Protein AF-A0A7S4ABH4-F1 (afdb_monomer)

Mean predicted aligned error: 9.98 Å

Foldseek 3Di:
DLQVVCCVQVVGCPCSVLSVVQVVCLLLLVFGPLVSVLVSCVVRVPCCVVCVVVVSLVSVLRRLVRHQFFDDDFFFDAAQFFLLQPPVQVLQCPVPAFQVSLQVQLPPPQPAARDQVNLVSCLQCLQLADLQSLVVSPVSHDPVNHDVVSVVSSVLLNVLNVVLVVLLVDFFDPVCPCVLVVLLVVLVVQLVVQVVVLDDPPPDDDDDDDDDDDDDPVVVVVVVVVCVVDVPPPPDDPDDPPPPQFLLSCQQPDPPPPPPDDDDPDPDPPPDDDDDDDDPCPRPHDFRWRGSHALLSLLSQLLSLLQDPPLVDPSSLVSNVSSLSSQSSTALLRVLSNLQSQLPVPFQGPLLSSLLSLVSQCVRDPVSDDPSNDGNSQSSVCSSVPPDHQDDVQLCFPVHVNVVDDNSVSSSVSSVVSSVVNSSVSSVSCRHFFADPDGQPDDFDAWPVVVCVVVVPDDDPPVCPLVVVLVVLVVQLLVLVVVLQVLLLVCVVVCVVPVVVSCPDPSLVVSLVSVLSSLVSLLVSCVSTLRCCLDPVNLVVLQLLLQLLLLLLLLVCLVVVPLVSLLLLLLLLCCLPPNAPDDPVVVVVPDPDDDPPVVVVVVVVVPDPVCVPVVVLSSCSVCVVVDRSLSSLLSSLSRWFDDPVVSVVSNSGSSNSSSRADDFFAWLEEEEEFEAQLAQFQPGCFLVVLQVVCCVRHVYHYFTFRAYHQAALLVSLVSSLVSLVVCVVSVGAYEYEAAACSLLSPLVNQQSLCRHRPVSVVSSLPRYLAYEYEQYCLQAWLCLSSVVVSVVVSVSSVSSVLSVCPVPDDPVVSCVVVVVVSSVCSHPVNSRNVNSSCSRDNSVSQSSQSSGAHDLSHAYAFAAEAEDPLLDFSVLSSQQSSRCVNVVHSQHQSIHHRQSRDSAHPRYDTSRRVSRVSSHSNHHRYTHAHSCLSDDPSCPVVHDPSCVSSVNNSHSSNSSPVSRVRSSPSSPSIDGPPPPPPDPDPVVPPPDD

Sequence (993 aa):
MARLFSLLLCEDLSEVPECLRIIRRVTAGDGLDVVAVKELLRKYAGIYDDWTPEIDRGVRMLEVMFNPTPVEPFYVEDHVTPLAQLKEYSSMFRNIPSAADLYDQIHDRPDLPLDIRFSNLVGRISPYLSFSQIEHLLKVRDKKDWQPSDLKRLRYVYSIKRKVMDIAESYGGLSFLPQSFLLSVFLGEATRSSLKYVQPVKKESPHLLKISNRPSTLVSLRQRRARLHDPSLNEISEEKEAFYATPAARVASSSNFLLINDPIESPKSIFHKGGNLNFSDEDSEYELGDCLLGPADVAILLQAGLTSVMKGSSVVQLNQRMLLDLVASQPNSFAVAVLAEIGTPGGQGSPRQLASALMALLELDQSSFRHQNQLDMKKLLESWLPGMRVPSREDYMAGGRWARQSYYEALFSLAKNILEDAECCMALNSHLQRYRHAVESDPIPLPQEELQSRQKDSNGGDKDELQSKLRETIQVAVHKINNADMKGKKILPELFSRAEAVKRGSFYTEVVNAYHEAFEACARVRDLDPQSFTSKWFRIFYQRNYNALMIKSVYDNLIDSVDDVRYWMHRLRCGASYGAPRRNDDDLIREGKEPPNVFEKFLSDITGENVKSLFDSNCIFLNPTKRSEQELVDAILDALIFDKYEREKLRNDPLVRLLIPNPDGNYDFTVVTAMGVITDGKAGTELQNALQRLEKKRGVKFIRADTATARSFEYNAERIIEAIEATKVYNVPFGLIGYSQGCANSLMAESILYSGTPAQQEYIKRSLACRQLLFSAANASLHGAATDKKASRLIVMLEEFAKYQQGYFSRALQTTILDTITSVLDSSKFHKSMGGAQGFLHDGCRAFWREAQHLPNVPTCTLRGILEEHTTPESLEMLSHMLTKQSGSALHDSQVHASDAVGYPVYHHNRNGRILEQCEIGAGAIQRTHHWSPLKEEVEFIRTSRDHDLASFDCAKDRHIFPWVDVNARFGFIKYTNNSGSVPSEDDYEEGI

Radius of gyration: 33.76 Å; Cα contacts (8 Å, |Δi|>4): 1431; chains: 1; bounding box: 116×66×97 Å

Nearest PDB structures (foldseek):
  7bft-assembly1_A  TM=5.601E-01  e=3.671E+00  Thermogutta terrifontis
  7onb-assembly1_C  TM=1.114E-01  e=8.970E-01  Homo sapiens
  7vls-assembly1_A  TM=1.028E-01  e=4.378E+00  Rattus norvegicus
  7vlu-assembly1_A  TM=1.014E-01  e=5.222E+00  Rattus norvegicus

pLDDT: mean 84.24, std 17.72, range [30.22, 98.69]

Structure (mmCIF, N/CA/C/O backbone):
data_AF-A0A7S4ABH4-F1
#
_entry.id   AF-A0A7S4ABH4-F1
#
loop_
_atom_site.group_PDB
_atom_site.id
_atom_site.type_symbol
_atom_site.label_atom_id
_atom_site.label_alt_id
_atom_site.label_comp_id
_atom_site.label_asym_id
_atom_site.label_entity_id
_atom_site.label_seq_id
_atom_site.pdbx_PDB_ins_code
_atom_site.Cartn_x
_atom_site.Cartn_y
_atom_site.Cartn_z
_atom_site.occupancy
_atom_site.B_iso_or_equiv
_atom_site.auth_seq_id
_atom_site.auth_comp_id
_atom_site.auth_asym_id
_atom_site.auth_atom_id
_atom_site.pdbx_PDB_model_num
ATOM 1 N N . MET A 1 1 ? -20.057 -5.092 -28.979 1.00 79.38 1 MET A N 1
ATOM 2 C CA . MET A 1 1 ? -18.767 -5.553 -29.548 1.00 79.38 1 MET A CA 1
ATOM 3 C C . MET A 1 1 ? -18.920 -6.572 -30.674 1.00 79.38 1 MET A C 1
ATOM 5 O O . MET A 1 1 ? -18.451 -6.267 -31.755 1.00 79.38 1 MET A O 1
ATOM 9 N N . ALA A 1 2 ? -19.590 -7.720 -30.498 1.00 87.00 2 ALA A N 1
ATOM 10 C CA . ALA A 1 2 ? -19.704 -8.740 -31.562 1.00 87.00 2 ALA A CA 1
ATOM 11 C C . ALA A 1 2 ? -20.242 -8.198 -32.903 1.00 87.00 2 ALA A C 1
ATOM 13 O O . ALA A 1 2 ? -19.642 -8.437 -33.942 1.00 87.00 2 ALA A O 1
ATOM 14 N N . ARG A 1 3 ? -21.310 -7.382 -32.869 1.00 87.81 3 ARG A N 1
ATOM 15 C CA . ARG A 1 3 ? -21.824 -6.662 -34.053 1.00 87.81 3 ARG A CA 1
ATOM 16 C C . ARG A 1 3 ? -20.769 -5.776 -34.718 1.00 87.81 3 ARG A C 1
ATOM 18 O O . ARG A 1 3 ? -20.663 -5.786 -35.931 1.00 87.81 3 ARG A O 1
ATOM 25 N N . LEU A 1 4 ? -19.978 -5.048 -33.927 1.00 86.25 4 LEU A N 1
ATOM 26 C CA . LEU A 1 4 ? -18.907 -4.191 -34.440 1.00 86.25 4 LEU A CA 1
ATOM 27 C C . LEU A 1 4 ? -17.795 -5.020 -35.094 1.00 86.25 4 LEU A C 1
ATOM 29 O O . LEU A 1 4 ? -17.368 -4.677 -36.184 1.00 86.25 4 LEU A O 1
ATOM 33 N N . PHE A 1 5 ? -17.359 -6.114 -34.466 1.00 87.12 5 PHE A N 1
ATOM 34 C CA . PHE A 1 5 ? -16.366 -7.014 -35.060 1.00 87.12 5 PHE A CA 1
ATOM 35 C C . PHE A 1 5 ? -16.872 -7.651 -36.356 1.00 87.12 5 PHE A C 1
ATOM 37 O O . PHE A 1 5 ? -16.141 -7.648 -37.338 1.00 87.12 5 PHE A O 1
ATOM 44 N N . SER A 1 6 ? -18.124 -8.117 -36.381 1.00 88.94 6 SER A N 1
ATOM 45 C CA . SER A 1 6 ? -18.756 -8.636 -37.599 1.00 88.94 6 SER A CA 1
ATOM 46 C C . SER A 1 6 ? -18.791 -7.571 -38.696 1.00 88.94 6 SER A C 1
ATOM 48 O O . SER A 1 6 ? -18.342 -7.840 -39.800 1.00 88.94 6 SER A O 1
ATOM 50 N N . LEU A 1 7 ? -19.216 -6.339 -38.389 1.00 88.94 7 LEU A N 1
ATOM 51 C CA . LEU A 1 7 ? -19.241 -5.244 -39.366 1.00 88.94 7 LEU A CA 1
ATOM 52 C C . LEU A 1 7 ? -17.840 -4.857 -39.857 1.00 88.94 7 LEU A C 1
ATOM 54 O O . LEU A 1 7 ? -17.669 -4.575 -41.034 1.00 88.94 7 LEU A O 1
ATOM 58 N N . LEU A 1 8 ? -16.840 -4.832 -38.974 1.00 86.81 8 LEU A N 1
ATOM 59 C CA . LEU A 1 8 ? -15.464 -4.482 -39.339 1.00 86.81 8 LEU A CA 1
ATOM 60 C C . LEU A 1 8 ? -14.788 -5.558 -40.193 1.00 86.81 8 LEU A C 1
ATOM 62 O O . LEU A 1 8 ? -13.965 -5.222 -41.036 1.00 86.81 8 LEU A O 1
ATOM 66 N N . LEU A 1 9 ? -15.089 -6.833 -39.941 1.00 87.38 9 LEU A N 1
ATOM 67 C CA . LEU A 1 9 ? -14.432 -7.956 -40.611 1.00 87.38 9 LEU A CA 1
ATOM 68 C C . LEU A 1 9 ? -15.192 -8.421 -41.852 1.00 87.38 9 LEU A C 1
ATOM 70 O O . LEU A 1 9 ? -14.562 -8.774 -42.839 1.00 87.38 9 LEU A O 1
ATOM 74 N N . CYS A 1 10 ? -16.523 -8.421 -41.799 1.00 87.94 10 CYS A N 1
ATOM 75 C CA . CYS A 1 10 ? -17.399 -9.028 -42.805 1.00 87.94 10 CYS A CA 1
ATOM 76 C C . CYS A 1 10 ? -18.229 -7.995 -43.579 1.00 87.94 10 CYS A C 1
ATOM 78 O O . CYS A 1 10 ? -18.979 -8.381 -44.468 1.00 87.94 10 CYS A O 1
ATOM 80 N N . GLU A 1 11 ? -18.159 -6.709 -43.209 1.00 89.31 11 GLU A N 1
ATOM 81 C CA . GLU A 1 11 ? -19.011 -5.622 -43.729 1.00 89.31 11 GLU A CA 1
ATOM 82 C C . GLU A 1 11 ? -20.524 -5.825 -43.480 1.00 89.31 11 GLU A C 1
ATOM 84 O O . GLU A 1 11 ? -21.352 -5.028 -43.921 1.00 89.31 11 GLU A O 1
ATOM 89 N N . ASP A 1 12 ? -20.903 -6.855 -42.712 1.00 92.44 12 ASP A N 1
ATOM 90 C CA . ASP A 1 12 ? -22.284 -7.202 -42.377 1.00 92.44 12 ASP A CA 1
ATOM 91 C C . ASP A 1 12 ? -22.423 -7.830 -40.969 1.00 92.44 12 ASP A C 1
ATOM 93 O O . ASP A 1 12 ? -21.490 -7.854 -40.162 1.00 92.44 12 ASP A O 1
ATOM 97 N N . LEU A 1 13 ? -23.629 -8.306 -40.634 1.00 92.06 13 LEU A N 1
ATOM 98 C CA . LEU A 1 13 ? -23.950 -8.938 -39.346 1.00 92.06 13 LEU A CA 1
ATOM 99 C C . LEU A 1 13 ? -24.011 -10.478 -39.408 1.00 92.06 13 LEU A C 1
ATOM 101 O O . LEU A 1 13 ? -24.530 -11.097 -38.476 1.00 92.06 13 LEU A O 1
ATOM 105 N N . SER A 1 14 ? -23.527 -11.104 -40.486 1.00 92.62 14 SER A N 1
ATOM 106 C CA . SER A 1 14 ? -23.655 -12.552 -40.709 1.00 92.62 14 SER A CA 1
ATOM 107 C C . SER A 1 14 ? -22.859 -13.388 -39.702 1.00 92.62 14 SER A C 1
ATOM 109 O O . SER A 1 14 ? -23.329 -14.442 -39.277 1.00 92.62 14 SER A O 1
ATOM 111 N N . GLU A 1 15 ? -21.716 -12.878 -39.240 1.00 93.62 15 GLU A N 1
ATOM 112 C CA . GLU A 1 15 ? -20.802 -13.572 -38.323 1.00 93.62 15 GLU A CA 1
ATOM 113 C C . GLU A 1 15 ? -20.932 -13.128 -36.862 1.00 93.62 15 GLU A C 1
ATOM 115 O O . GLU A 1 15 ? -20.117 -13.480 -36.005 1.00 93.62 15 GLU A O 1
ATOM 120 N N . VAL A 1 16 ? -21.988 -12.382 -36.521 1.00 91.56 16 VAL A N 1
ATOM 121 C CA . VAL A 1 16 ? -22.271 -12.011 -35.126 1.00 91.56 16 VAL A CA 1
ATOM 122 C C . VAL A 1 16 ? -22.294 -13.223 -34.185 1.00 91.56 16 VAL A C 1
ATOM 124 O O . VAL A 1 16 ? -21.714 -13.094 -33.103 1.00 91.56 16 VAL A O 1
ATOM 127 N N . PRO A 1 17 ? -22.902 -14.380 -34.530 1.00 92.62 17 PRO A N 1
ATOM 128 C CA . PRO A 1 17 ? -22.893 -15.553 -33.655 1.00 92.62 17 PRO A CA 1
ATOM 129 C C . PRO A 1 17 ? -21.480 -16.058 -33.342 1.00 92.62 17 PRO A C 1
ATOM 131 O O . PRO A 1 17 ? -21.179 -16.359 -32.185 1.00 92.62 17 PRO A O 1
ATOM 134 N N . GLU A 1 18 ? -20.600 -16.090 -34.343 1.00 92.69 18 GLU A N 1
ATOM 135 C CA . GLU A 1 18 ? -19.236 -16.595 -34.196 1.00 92.69 18 GLU A CA 1
ATOM 136 C C . GLU A 1 18 ? -18.346 -15.599 -33.442 1.00 92.69 18 GLU A C 1
ATOM 138 O O . GLU A 1 18 ? -17.690 -15.960 -32.461 1.00 92.69 18 GLU A O 1
ATOM 143 N N . CYS A 1 19 ? -18.413 -14.306 -33.785 1.00 92.31 19 CYS A N 1
ATOM 144 C CA . CYS A 1 19 ? -17.751 -13.250 -33.017 1.00 92.31 19 CYS A CA 1
ATOM 145 C C . CYS A 1 19 ? -18.210 -13.236 -31.550 1.00 92.31 19 CYS A C 1
ATOM 147 O O . CYS A 1 19 ? -17.396 -13.048 -30.645 1.00 92.31 19 CYS A O 1
ATOM 149 N N . LEU A 1 20 ? -19.507 -13.440 -31.293 1.00 92.44 20 LEU A N 1
ATOM 150 C CA . LEU A 1 20 ? -20.053 -13.507 -29.938 1.00 92.44 20 LEU A CA 1
ATOM 151 C C . LEU A 1 20 ? -19.518 -14.723 -29.177 1.00 92.44 20 LEU A C 1
ATOM 153 O O . LEU A 1 20 ? -19.184 -14.590 -28.001 1.00 92.44 20 LEU A O 1
ATOM 157 N N . ARG A 1 21 ? -19.393 -15.883 -29.833 1.00 94.19 21 ARG A N 1
ATOM 158 C CA . ARG A 1 21 ? -18.795 -17.092 -29.250 1.00 94.19 21 ARG A CA 1
ATOM 159 C C . ARG A 1 21 ? -17.348 -16.848 -28.816 1.00 94.19 21 ARG A C 1
ATOM 161 O O . ARG A 1 21 ? -16.993 -17.185 -27.687 1.00 94.19 21 ARG A O 1
ATOM 168 N N . ILE A 1 22 ? -16.542 -16.214 -29.672 1.00 94.12 22 ILE A N 1
ATOM 169 C CA . ILE A 1 22 ? -15.145 -15.860 -29.374 1.00 94.12 22 ILE A CA 1
ATOM 170 C C . ILE A 1 22 ? -15.076 -14.879 -28.196 1.00 94.12 22 ILE A C 1
ATOM 172 O O . ILE A 1 22 ? -14.340 -15.120 -27.241 1.00 94.12 22 ILE A O 1
ATOM 176 N N . ILE A 1 23 ? -15.869 -13.802 -28.232 1.00 92.00 23 ILE A N 1
ATOM 177 C CA . ILE A 1 23 ? -15.893 -12.791 -27.166 1.00 92.00 23 ILE A CA 1
ATOM 178 C C . ILE A 1 23 ? -16.298 -13.422 -25.835 1.00 92.00 23 ILE A C 1
ATOM 180 O O . ILE A 1 23 ? -15.599 -13.207 -24.854 1.00 92.00 23 ILE A O 1
ATOM 184 N N . ARG A 1 24 ? -17.361 -14.239 -25.804 1.00 91.88 24 ARG A N 1
ATOM 185 C CA . ARG A 1 24 ? -17.829 -14.927 -24.588 1.00 91.88 24 ARG A CA 1
ATOM 186 C C . ARG A 1 24 ? -16.751 -15.798 -23.961 1.00 91.88 24 ARG A C 1
ATOM 188 O O . ARG A 1 24 ? -16.617 -15.807 -22.745 1.00 91.88 24 ARG A O 1
ATOM 195 N N . ARG A 1 25 ? -15.975 -16.512 -24.777 1.00 94.75 25 ARG A N 1
ATOM 196 C CA . ARG A 1 25 ? -14.860 -17.329 -24.287 1.00 94.75 25 ARG A CA 1
ATOM 197 C C . ARG A 1 25 ? -13.787 -16.466 -23.612 1.00 94.75 25 ARG A C 1
ATOM 199 O O . ARG A 1 25 ? -13.306 -16.817 -22.537 1.00 94.75 25 ARG A O 1
ATOM 206 N N . VAL A 1 26 ? -13.472 -15.307 -24.194 1.00 93.38 26 VAL A N 1
ATOM 207 C CA . VAL A 1 26 ? -12.542 -14.335 -23.599 1.00 93.38 26 VAL A CA 1
ATOM 208 C C . VAL A 1 26 ? -13.103 -13.756 -22.296 1.00 93.38 26 VAL A C 1
ATOM 210 O O . VAL A 1 26 ? -12.404 -13.779 -21.285 1.00 93.38 26 VAL A O 1
ATOM 213 N N . THR A 1 27 ? -14.359 -13.294 -22.269 1.00 91.88 27 THR A N 1
ATOM 214 C CA . THR A 1 27 ? -14.984 -12.775 -21.039 1.00 91.88 27 THR A CA 1
ATOM 215 C C . THR A 1 27 ? -15.137 -13.838 -19.958 1.00 91.88 27 THR A C 1
ATOM 217 O O . THR A 1 27 ? -15.030 -13.496 -18.788 1.00 91.88 27 THR A O 1
ATOM 220 N N . ALA A 1 28 ? -15.312 -15.114 -20.311 1.00 92.31 28 ALA A N 1
ATOM 221 C CA . ALA A 1 28 ? -15.324 -16.245 -19.378 1.00 92.31 28 ALA A CA 1
ATOM 222 C C . ALA A 1 28 ? -13.926 -16.621 -18.840 1.00 92.31 28 ALA A C 1
ATOM 224 O O . ALA A 1 28 ? -13.787 -17.567 -18.060 1.00 92.31 28 ALA A O 1
ATOM 225 N N . GLY A 1 29 ? -12.871 -15.915 -19.264 1.00 91.69 29 GLY A N 1
ATOM 226 C CA . GLY A 1 29 ? -11.491 -16.212 -18.886 1.00 91.69 29 GLY A CA 1
ATOM 227 C C . GLY A 1 29 ? -10.947 -17.509 -19.497 1.00 91.69 29 GLY A C 1
ATOM 228 O O . GLY A 1 29 ? -9.884 -17.963 -19.087 1.00 91.69 29 GLY A O 1
ATOM 229 N N . ASP A 1 30 ? -11.634 -18.102 -20.479 1.00 93.81 30 ASP A N 1
ATOM 230 C CA . ASP A 1 30 ? -11.212 -19.321 -21.191 1.00 93.81 30 ASP A CA 1
ATOM 231 C C . ASP A 1 30 ? -10.251 -19.023 -22.358 1.00 93.81 30 ASP A C 1
ATOM 233 O O . ASP A 1 30 ? -9.816 -19.933 -23.076 1.00 93.81 30 ASP A O 1
ATOM 237 N N . GLY A 1 31 ? -9.920 -17.744 -22.543 1.00 93.00 31 GLY A N 1
ATOM 238 C CA . GLY A 1 31 ? -8.950 -17.281 -23.518 1.00 93.00 31 GLY A CA 1
ATOM 239 C C . GLY A 1 31 ? -9.500 -17.086 -24.930 1.00 93.00 31 GLY A C 1
ATOM 240 O O . GLY A 1 31 ? -10.697 -17.213 -25.191 1.00 93.00 31 GLY A O 1
ATOM 241 N N . LEU A 1 32 ? -8.602 -16.747 -25.853 1.00 94.69 32 LEU A N 1
ATOM 242 C CA . LEU A 1 32 ? -8.930 -16.523 -27.257 1.00 94.69 32 LEU A CA 1
ATOM 243 C C . LEU A 1 32 ? -9.027 -17.857 -28.006 1.00 94.69 32 LEU A C 1
ATOM 245 O O . LEU A 1 32 ? -8.105 -18.671 -27.971 1.00 94.69 32 LEU A O 1
ATOM 249 N N . ASP A 1 33 ? -10.118 -18.070 -28.743 1.00 95.12 33 ASP A N 1
ATOM 250 C CA . ASP A 1 33 ? -10.232 -19.207 -29.659 1.00 95.12 33 ASP A CA 1
ATOM 251 C C . ASP A 1 33 ? -9.423 -18.948 -30.939 1.00 95.12 33 ASP A C 1
ATOM 253 O O . ASP A 1 33 ? -9.934 -18.434 -31.932 1.00 95.12 33 ASP A O 1
ATOM 257 N N . VAL A 1 34 ? -8.129 -19.269 -30.895 1.00 95.06 34 VAL A N 1
ATOM 258 C CA . VAL A 1 34 ? -7.184 -19.007 -31.992 1.00 95.06 34 VAL A CA 1
ATOM 259 C C . VAL A 1 34 ? -7.632 -19.634 -33.310 1.00 95.06 34 VAL A C 1
ATOM 261 O O . VAL A 1 34 ? -7.457 -19.019 -34.358 1.00 95.06 34 VAL A O 1
ATOM 264 N N . VAL A 1 35 ? -8.202 -20.842 -33.276 1.00 95.81 35 VAL A N 1
ATOM 265 C CA . VAL A 1 35 ? -8.640 -21.545 -34.491 1.00 95.81 35 VAL A CA 1
ATOM 266 C C . VAL A 1 35 ? -9.794 -20.788 -35.134 1.00 95.81 35 VAL A C 1
ATOM 268 O O . VAL A 1 35 ? -9.713 -20.434 -36.306 1.00 95.81 35 VAL A O 1
ATOM 271 N N . ALA A 1 36 ? -10.804 -20.442 -34.341 1.00 94.81 36 ALA A N 1
ATOM 272 C CA . ALA A 1 36 ? -11.971 -19.706 -34.810 1.00 94.81 36 ALA A CA 1
ATOM 273 C C . ALA A 1 36 ? -11.628 -18.319 -35.360 1.00 94.81 36 ALA A C 1
ATOM 275 O O . ALA A 1 36 ? -12.108 -17.922 -36.419 1.00 94.81 36 ALA A O 1
ATOM 276 N N . VAL A 1 37 ? -10.748 -17.588 -34.667 1.00 94.62 37 VAL A N 1
ATOM 277 C CA . VAL A 1 37 ? -10.271 -16.279 -35.131 1.00 94.62 37 VAL A CA 1
ATOM 278 C C . VAL A 1 37 ? -9.564 -16.415 -36.477 1.00 94.62 37 VAL A C 1
ATOM 280 O O . VAL A 1 37 ? -9.815 -15.620 -37.377 1.00 94.62 37 VAL A O 1
ATOM 283 N N . LYS A 1 38 ? -8.707 -17.428 -36.646 1.00 94.44 38 LYS A N 1
ATOM 284 C CA . LYS A 1 38 ? -8.014 -17.671 -37.917 1.00 94.44 38 LYS A CA 1
ATOM 285 C C . LYS A 1 38 ? -8.963 -18.071 -39.036 1.00 94.44 38 LYS A C 1
ATOM 287 O O . LYS A 1 38 ? -8.799 -17.581 -40.144 1.00 94.44 38 LYS A O 1
ATOM 292 N N . GLU A 1 39 ? -9.945 -18.926 -38.770 1.00 94.62 39 GLU A N 1
ATOM 293 C CA . GLU A 1 39 ? -10.957 -19.309 -39.761 1.00 94.62 39 GLU A CA 1
ATOM 294 C C . GLU A 1 39 ? -11.769 -18.096 -40.226 1.00 94.62 39 GLU A C 1
ATOM 296 O O . GLU A 1 39 ? -11.963 -17.910 -41.428 1.00 94.62 39 GLU A O 1
ATOM 301 N N . LEU A 1 40 ? -12.164 -17.226 -39.293 1.00 93.44 40 LEU A N 1
ATOM 302 C CA . LEU A 1 40 ? -12.899 -16.002 -39.595 1.00 93.44 40 LEU A CA 1
ATOM 303 C C . LEU A 1 40 ? -12.041 -15.002 -40.388 1.00 93.44 40 LEU A C 1
ATOM 305 O O . LEU A 1 40 ? -12.491 -14.466 -41.399 1.00 93.44 40 LEU A O 1
ATOM 309 N N . LEU A 1 41 ? -10.778 -14.807 -39.994 1.00 93.12 41 LEU A N 1
ATOM 310 C CA . LEU A 1 41 ? -9.833 -13.976 -40.744 1.00 93.12 41 LEU A CA 1
ATOM 311 C C . LEU A 1 41 ? -9.550 -14.553 -42.133 1.00 93.12 41 LEU A C 1
ATOM 313 O O . LEU A 1 41 ? -9.549 -13.805 -43.098 1.00 93.12 41 LEU A O 1
ATOM 317 N N . ARG A 1 42 ? -9.378 -15.867 -42.273 1.00 92.94 42 ARG A N 1
ATOM 318 C CA . ARG A 1 42 ? -9.159 -16.512 -43.573 1.00 92.94 42 ARG A CA 1
ATOM 319 C C . ARG A 1 42 ? -10.353 -16.369 -44.507 1.00 92.94 42 ARG A C 1
ATOM 321 O O . ARG A 1 42 ? -10.176 -16.215 -45.710 1.00 92.94 42 ARG A O 1
ATOM 328 N N . LYS A 1 43 ? -11.565 -16.438 -43.959 1.00 93.38 43 LYS A N 1
ATOM 329 C CA . LYS A 1 43 ? -12.802 -16.338 -44.734 1.00 93.38 43 LYS A CA 1
ATOM 330 C C . LYS A 1 43 ? -13.051 -14.922 -45.260 1.00 93.38 43 LYS A C 1
ATOM 332 O O . LYS A 1 43 ? -13.550 -14.793 -46.374 1.00 93.38 43 LYS A O 1
ATOM 337 N N . TYR A 1 44 ? -12.716 -13.890 -44.484 1.00 91.00 44 TYR A N 1
ATOM 338 C CA . TYR A 1 44 ? -13.128 -12.512 -44.786 1.00 91.00 44 TYR A CA 1
ATOM 339 C C . TYR A 1 44 ? -11.984 -11.528 -45.048 1.00 91.00 44 TYR A C 1
ATOM 341 O O . TYR A 1 44 ? -12.169 -10.558 -45.780 1.00 91.00 44 TYR A O 1
ATOM 349 N N . ALA A 1 45 ? -10.780 -11.770 -44.530 1.00 87.69 45 ALA A N 1
ATOM 350 C CA . ALA A 1 45 ? -9.616 -10.974 -44.889 1.00 87.69 45 ALA A CA 1
ATOM 351 C C . ALA A 1 45 ? -9.004 -11.546 -46.173 1.00 87.69 45 ALA A C 1
ATOM 353 O O . ALA A 1 45 ? -8.240 -12.506 -46.134 1.00 87.69 45 ALA A O 1
ATOM 354 N N . GLY A 1 46 ? -9.296 -10.924 -47.321 1.00 87.12 46 GLY A N 1
ATOM 355 C CA . GLY A 1 46 ? -8.761 -11.349 -48.626 1.00 87.12 46 GLY A CA 1
ATOM 356 C C . GLY A 1 46 ? -7.227 -11.371 -48.712 1.00 87.12 46 GLY A C 1
ATOM 357 O O . GLY A 1 46 ? -6.674 -12.014 -49.593 1.00 87.12 46 GLY A O 1
ATOM 358 N N . ILE A 1 47 ? -6.544 -10.714 -47.770 1.00 87.62 47 ILE A N 1
ATOM 359 C CA . ILE A 1 47 ? -5.082 -10.712 -47.621 1.00 87.62 47 ILE A CA 1
ATOM 360 C C . ILE A 1 47 ? -4.549 -11.862 -46.750 1.00 87.62 47 ILE A C 1
ATOM 362 O O . ILE A 1 47 ? -3.340 -11.949 -46.551 1.00 87.62 47 ILE A O 1
ATOM 366 N N . TYR A 1 48 ? -5.414 -12.703 -46.167 1.00 89.38 48 TYR A N 1
ATOM 367 C CA . TYR A 1 48 ? -4.994 -13.683 -45.164 1.00 89.38 48 TYR A CA 1
ATOM 368 C C . TYR A 1 48 ? -4.008 -14.697 -45.726 1.00 89.38 48 TYR A C 1
ATOM 370 O O . TYR A 1 48 ? -2.967 -14.922 -45.117 1.00 89.38 48 TYR A O 1
ATOM 378 N N . ASP A 1 49 ? -4.307 -15.288 -46.883 1.00 89.75 49 ASP A N 1
ATOM 379 C CA . ASP A 1 49 ? -3.431 -16.296 -47.488 1.00 89.75 49 ASP A CA 1
ATOM 380 C C . ASP A 1 49 ? -2.071 -15.681 -47.905 1.00 89.75 49 ASP A C 1
ATOM 382 O O . ASP A 1 49 ? -1.037 -16.337 -47.780 1.00 89.75 49 ASP A O 1
ATOM 386 N N . ASP A 1 50 ? -2.045 -14.395 -48.283 1.00 89.31 50 ASP A N 1
ATOM 387 C CA . ASP A 1 50 ? -0.820 -13.657 -48.640 1.00 89.31 50 ASP A CA 1
ATOM 388 C C . ASP A 1 50 ? 0.034 -13.269 -47.414 1.00 89.31 50 ASP A C 1
ATOM 390 O O . ASP A 1 50 ? 1.260 -13.199 -47.506 1.00 89.31 50 ASP A O 1
ATOM 394 N N . TRP A 1 51 ? -0.602 -13.030 -46.261 1.00 88.44 51 TRP A N 1
ATOM 395 C CA . TRP A 1 51 ? 0.021 -12.558 -45.011 1.00 88.44 51 TRP A CA 1
ATOM 396 C C . TRP A 1 51 ? -0.155 -13.546 -43.849 1.00 88.44 51 TRP A C 1
ATOM 398 O O . TRP A 1 51 ? -0.167 -13.159 -42.675 1.00 88.44 51 TRP A O 1
ATOM 408 N N . THR A 1 52 ? -0.325 -14.837 -44.154 1.00 92.00 52 THR A N 1
ATOM 409 C CA . THR A 1 52 ? -0.654 -15.860 -43.148 1.00 92.00 52 THR A CA 1
ATOM 410 C C . THR A 1 52 ? 0.351 -15.876 -41.989 1.00 92.00 52 THR A C 1
ATOM 412 O O . THR A 1 52 ? -0.094 -15.859 -40.840 1.00 92.00 52 THR A O 1
ATOM 415 N N . PRO A 1 53 ? 1.685 -15.863 -42.212 1.00 89.00 53 PRO A N 1
ATOM 416 C CA . PRO A 1 53 ? 2.654 -15.880 -41.115 1.00 89.00 53 PRO A CA 1
ATOM 417 C C . PRO A 1 53 ? 2.552 -14.665 -40.181 1.00 89.00 53 PRO A C 1
ATOM 419 O O . PRO A 1 53 ? 2.727 -14.797 -38.967 1.00 89.00 53 PRO A O 1
ATOM 422 N N . GLU A 1 54 ? 2.294 -13.478 -40.725 1.00 88.00 54 GLU A N 1
ATOM 423 C CA . GLU A 1 54 ? 2.170 -12.227 -39.981 1.00 88.00 54 GLU A CA 1
ATOM 424 C C . GLU A 1 54 ? 0.883 -12.190 -39.167 1.00 88.00 54 GLU A C 1
ATOM 426 O O . GLU A 1 54 ? 0.922 -11.913 -37.965 1.00 88.00 54 GLU A O 1
ATOM 431 N N . ILE A 1 55 ? -0.241 -12.527 -39.800 1.00 88.50 55 ILE A N 1
ATOM 432 C CA . ILE A 1 55 ? -1.546 -12.556 -39.143 1.00 88.50 55 ILE A CA 1
ATOM 433 C C . ILE A 1 55 ? -1.551 -13.616 -38.042 1.00 88.50 55 ILE A C 1
ATOM 435 O O . ILE A 1 55 ? -1.973 -13.332 -36.923 1.00 88.50 55 ILE A O 1
ATOM 439 N N . ASP A 1 56 ? -0.995 -14.801 -38.296 1.00 93.12 56 ASP A N 1
ATOM 440 C CA . ASP A 1 56 ? -0.903 -15.865 -37.298 1.00 93.12 56 ASP A CA 1
ATOM 441 C C . ASP A 1 56 ? -0.100 -15.456 -36.061 1.00 93.12 56 ASP A C 1
ATOM 443 O O . ASP A 1 56 ? -0.453 -15.839 -34.943 1.00 93.12 56 ASP A O 1
ATOM 447 N N . ARG A 1 57 ? 0.967 -14.669 -36.231 1.00 90.56 57 ARG A N 1
ATOM 448 C CA . ARG A 1 57 ? 1.717 -14.111 -35.098 1.00 90.56 57 ARG A CA 1
ATOM 449 C C . ARG A 1 57 ? 0.913 -13.056 -34.352 1.00 90.56 57 ARG A C 1
ATOM 451 O O . ARG A 1 57 ? 0.911 -13.090 -33.125 1.00 90.56 57 ARG A O 1
ATOM 458 N N . GLY A 1 58 ? 0.202 -12.182 -35.064 1.00 89.50 58 GLY A N 1
ATOM 459 C CA . GLY A 1 58 ? -0.720 -11.220 -34.456 1.00 89.50 58 GLY A CA 1
ATOM 460 C C . GLY A 1 58 ? -1.787 -11.912 -33.603 1.00 89.50 58 GLY A C 1
ATOM 461 O O . GLY A 1 58 ? -1.981 -11.553 -32.444 1.00 89.50 58 GLY A O 1
ATOM 462 N N . VAL A 1 59 ? -2.402 -12.982 -34.117 1.00 93.44 59 VAL A N 1
ATOM 463 C CA . VAL A 1 59 ? -3.383 -13.784 -33.367 1.00 93.44 59 VAL A CA 1
ATOM 464 C C . VAL A 1 59 ? -2.748 -14.444 -32.139 1.00 93.44 59 VAL A C 1
ATOM 466 O O . VAL A 1 59 ? -3.352 -14.424 -31.070 1.00 93.44 59 VAL A O 1
ATOM 469 N N . ARG A 1 60 ? -1.518 -14.970 -32.237 1.00 93.81 60 ARG A N 1
ATOM 470 C CA . ARG A 1 60 ? -0.795 -15.496 -31.062 1.00 93.81 60 ARG A CA 1
ATOM 471 C C . ARG A 1 60 ? -0.501 -14.413 -30.018 1.00 93.81 60 ARG A C 1
ATOM 473 O O . ARG A 1 60 ? -0.531 -14.697 -28.825 1.00 93.81 60 ARG A O 1
ATOM 480 N N . MET A 1 61 ? -0.203 -13.178 -30.425 1.00 91.88 61 MET A N 1
ATOM 481 C CA . MET A 1 61 ? -0.021 -12.072 -29.473 1.00 91.88 61 MET A CA 1
ATOM 482 C C . MET A 1 61 ? -1.330 -11.780 -28.730 1.00 91.88 61 MET A C 1
ATOM 484 O O . MET A 1 61 ? -1.326 -11.667 -27.504 1.00 91.88 61 MET A O 1
ATOM 488 N N . LEU A 1 62 ? -2.460 -11.743 -29.445 1.00 91.38 62 LEU A N 1
ATOM 489 C CA . LEU A 1 62 ? -3.785 -11.595 -28.833 1.00 91.38 62 LEU A CA 1
ATOM 490 C C . LEU A 1 62 ? -4.115 -12.766 -27.896 1.00 91.38 62 LEU A C 1
ATOM 492 O O . LEU A 1 62 ? -4.653 -12.551 -26.813 1.00 91.38 62 LEU A O 1
ATOM 496 N N . GLU A 1 63 ? -3.745 -13.993 -28.266 1.00 94.88 63 GLU A N 1
ATOM 497 C CA . GLU A 1 63 ? -3.875 -15.169 -27.403 1.00 94.88 63 GLU A CA 1
ATOM 498 C C . GLU A 1 63 ? -3.140 -14.967 -26.070 1.00 94.88 63 GLU A C 1
ATOM 500 O O . GLU A 1 63 ? -3.724 -15.176 -25.010 1.00 94.88 63 GLU A O 1
ATOM 505 N N . VAL A 1 64 ? -1.890 -14.492 -26.087 1.00 92.94 64 VAL A N 1
ATOM 506 C CA . VAL A 1 64 ? -1.141 -14.194 -24.852 1.00 92.94 64 VAL A CA 1
ATOM 507 C C . VAL A 1 64 ? -1.841 -13.118 -24.015 1.00 92.94 64 VAL A C 1
ATOM 509 O O . VAL A 1 64 ? -1.900 -13.238 -22.788 1.00 92.94 64 VAL A O 1
ATOM 512 N N . MET A 1 65 ? -2.401 -12.084 -24.650 1.00 88.69 65 MET A N 1
ATOM 513 C CA . MET A 1 65 ? -3.116 -11.013 -23.949 1.00 88.69 65 MET A CA 1
ATOM 514 C C . MET A 1 65 ? -4.385 -11.520 -23.257 1.00 88.69 65 MET A C 1
ATOM 516 O O . MET A 1 65 ? -4.599 -11.201 -22.085 1.00 88.69 65 MET A O 1
ATOM 520 N N . PHE A 1 66 ? -5.187 -12.343 -23.932 1.00 91.88 66 PHE A N 1
ATOM 521 C CA . PHE A 1 66 ? -6.509 -12.753 -23.449 1.00 91.88 66 PHE A CA 1
ATOM 522 C C . PHE A 1 66 ? -6.529 -14.081 -22.685 1.00 91.88 66 PHE A C 1
ATOM 524 O O . PHE A 1 66 ? -7.446 -14.310 -21.901 1.00 91.88 66 PHE A O 1
ATOM 531 N N . ASN A 1 67 ? -5.520 -14.942 -22.829 1.00 92.56 67 ASN A N 1
ATOM 532 C CA . ASN A 1 67 ? -5.487 -16.206 -22.096 1.00 92.56 67 ASN A CA 1
ATOM 533 C C . ASN A 1 67 ? -5.127 -15.994 -20.617 1.00 92.56 67 ASN A C 1
ATOM 535 O O . ASN A 1 67 ? -4.267 -15.161 -20.290 1.00 92.56 67 ASN A O 1
ATOM 539 N N . PRO A 1 68 ? -5.713 -16.769 -19.689 1.00 90.50 68 PRO A N 1
ATOM 540 C CA . PRO A 1 68 ? -5.228 -16.815 -18.319 1.00 90.50 68 PRO A CA 1
ATOM 541 C C . PRO A 1 68 ? -3.789 -17.340 -18.338 1.00 90.50 68 PRO A C 1
ATOM 543 O O . PRO A 1 68 ? -3.489 -18.380 -18.919 1.00 90.50 68 PRO A O 1
ATOM 546 N N . THR A 1 69 ? -2.864 -16.579 -17.756 1.00 90.06 69 THR A N 1
ATOM 547 C CA . THR A 1 69 ? -1.459 -16.984 -17.692 1.00 90.06 69 THR A CA 1
ATOM 548 C C . THR A 1 69 ? -1.203 -17.592 -16.323 1.00 90.06 69 THR A C 1
ATOM 550 O O . THR A 1 69 ? -1.336 -16.866 -15.340 1.00 90.06 69 THR A O 1
ATOM 553 N N . PRO A 1 70 ? -0.839 -18.884 -16.235 1.00 83.88 70 PRO A N 1
ATOM 554 C CA . PRO A 1 70 ? -0.523 -19.491 -14.956 1.00 83.88 70 PRO A CA 1
ATOM 555 C C . PRO A 1 70 ? 0.703 -18.797 -14.366 1.00 83.88 70 PRO A C 1
ATOM 557 O O . PRO A 1 70 ? 1.751 -18.648 -15.023 1.00 83.88 70 PRO A O 1
ATOM 560 N N . VAL A 1 71 ? 0.538 -18.360 -13.126 1.00 80.50 71 VAL A N 1
ATOM 561 C CA . VAL A 1 71 ? 1.604 -17.829 -12.286 1.00 80.50 71 VAL A CA 1
ATOM 562 C C . VAL A 1 71 ? 2.112 -18.985 -11.437 1.00 80.50 71 VAL A C 1
ATOM 564 O O . VAL A 1 71 ? 1.338 -19.862 -11.054 1.00 80.50 71 VAL A O 1
ATOM 567 N N . GLU A 1 72 ? 3.420 -19.035 -11.215 1.00 79.88 72 GLU A N 1
ATOM 568 C CA . GLU A 1 72 ? 3.967 -20.009 -10.276 1.00 79.88 72 GLU A CA 1
ATOM 569 C C . GLU A 1 72 ? 3.397 -19.726 -8.882 1.00 79.88 72 GLU A C 1
ATOM 571 O O . GLU A 1 72 ? 3.263 -18.554 -8.517 1.00 79.88 72 GLU A O 1
ATOM 576 N N . PRO A 1 73 ? 3.008 -20.766 -8.125 1.00 77.00 73 PRO A N 1
ATOM 577 C CA . PRO A 1 73 ? 2.537 -20.563 -6.769 1.00 77.00 73 PRO A CA 1
ATOM 578 C C . PRO A 1 73 ? 3.633 -19.865 -5.970 1.00 77.00 73 PRO A C 1
ATOM 580 O O . PRO A 1 73 ? 4.812 -20.208 -6.078 1.00 77.00 73 PRO A O 1
ATOM 583 N N . PHE A 1 74 ? 3.228 -18.883 -5.176 1.00 82.94 74 PHE A N 1
ATOM 584 C CA . PHE A 1 74 ? 4.145 -18.191 -4.290 1.00 82.94 74 PHE A CA 1
ATOM 585 C C . PHE A 1 74 ? 4.703 -19.180 -3.269 1.00 82.94 74 PHE A C 1
ATOM 587 O O . PHE A 1 74 ? 3.974 -20.014 -2.723 1.00 82.94 74 PHE A O 1
ATOM 594 N N . TYR A 1 75 ? 6.008 -19.109 -3.045 1.00 87.00 75 TYR A N 1
ATOM 595 C CA . TYR A 1 75 ? 6.674 -19.943 -2.063 1.00 87.00 75 TYR A CA 1
ATOM 596 C C . TYR A 1 75 ? 6.745 -19.178 -0.743 1.00 87.00 75 TYR A C 1
ATOM 598 O O . TYR A 1 75 ? 6.990 -17.975 -0.721 1.00 87.00 75 TYR A O 1
ATOM 606 N N . VAL A 1 76 ? 6.488 -19.880 0.356 1.00 92.69 76 VAL A N 1
ATOM 607 C CA . VAL A 1 76 ? 6.554 -19.298 1.696 1.00 92.69 76 VAL A CA 1
ATOM 608 C C . VAL A 1 76 ? 8.002 -19.353 2.173 1.00 92.69 76 VAL A C 1
ATOM 610 O O . VAL A 1 76 ? 8.604 -20.426 2.219 1.00 92.69 76 VAL A O 1
ATOM 613 N N . GLU A 1 77 ? 8.562 -18.196 2.509 1.00 93.69 77 GLU A N 1
ATOM 614 C CA . GLU A 1 77 ? 9.867 -18.054 3.145 1.00 93.69 77 GLU A CA 1
ATOM 615 C C . GLU A 1 77 ? 9.696 -17.778 4.639 1.00 93.69 77 GLU A C 1
ATOM 617 O O . GLU A 1 77 ? 9.093 -16.777 5.033 1.00 93.69 77 GLU A O 1
ATOM 622 N N . ASP A 1 78 ? 10.287 -18.632 5.470 1.00 93.31 78 ASP A N 1
ATOM 623 C CA . ASP A 1 78 ? 10.364 -18.429 6.913 1.00 93.31 78 ASP A CA 1
ATOM 624 C C . ASP A 1 78 ? 11.671 -17.737 7.317 1.00 93.31 78 ASP A C 1
ATOM 626 O O . ASP A 1 78 ? 12.724 -17.950 6.715 1.00 93.31 78 ASP A O 1
ATOM 630 N N . HIS A 1 79 ? 11.616 -16.949 8.393 1.00 90.44 79 HIS A N 1
ATOM 631 C CA . HIS A 1 79 ? 12.773 -16.283 9.007 1.00 90.44 79 HIS A CA 1
ATOM 632 C C . HIS A 1 79 ? 13.539 -15.339 8.064 1.00 90.44 79 HIS A C 1
ATOM 634 O O . HIS A 1 79 ? 14.770 -15.240 8.115 1.00 90.44 79 HIS A O 1
ATOM 640 N N . VAL A 1 80 ? 12.805 -14.607 7.222 1.00 93.69 80 VAL A N 1
ATOM 641 C CA . VAL A 1 80 ? 13.380 -13.649 6.271 1.00 93.69 80 VAL A CA 1
ATOM 642 C C . VAL A 1 80 ? 14.080 -12.519 7.028 1.00 93.69 80 VAL A C 1
ATOM 644 O O . VAL A 1 80 ? 13.444 -11.634 7.596 1.00 93.69 80 VAL A O 1
ATOM 647 N N . THR A 1 81 ? 15.410 -12.541 7.030 1.00 94.69 81 THR A N 1
ATOM 648 C CA . THR A 1 81 ? 16.235 -11.576 7.766 1.00 94.69 81 THR A CA 1
ATOM 649 C C . THR A 1 81 ? 16.502 -10.332 6.905 1.00 94.69 81 THR A C 1
ATOM 651 O O . THR A 1 81 ? 16.798 -10.484 5.715 1.00 94.69 81 THR A O 1
ATOM 654 N N . PRO A 1 82 ? 16.429 -9.102 7.459 1.00 94.69 82 PRO A N 1
ATOM 655 C CA . PRO A 1 82 ? 16.823 -7.892 6.736 1.00 94.69 82 PRO A CA 1
ATOM 656 C C . PRO A 1 82 ? 18.257 -7.990 6.208 1.00 94.69 82 PRO A C 1
ATOM 658 O O . PRO A 1 82 ? 19.134 -8.482 6.920 1.00 94.69 82 PRO A O 1
ATOM 661 N N . LEU A 1 83 ? 18.531 -7.470 5.006 1.00 93.81 83 LEU A N 1
ATOM 662 C CA . LEU A 1 83 ? 19.839 -7.657 4.361 1.00 93.81 83 LEU A CA 1
ATOM 663 C C . LEU A 1 83 ? 21.005 -7.173 5.233 1.00 93.81 83 LEU A C 1
ATOM 665 O O . LEU A 1 83 ? 21.988 -7.884 5.410 1.00 93.81 83 LEU A O 1
ATOM 669 N N . ALA A 1 84 ? 20.875 -5.999 5.857 1.00 94.12 84 ALA A N 1
ATOM 670 C CA . ALA A 1 84 ? 21.916 -5.441 6.726 1.00 94.12 84 ALA A CA 1
ATOM 671 C C . ALA A 1 84 ? 22.234 -6.303 7.967 1.00 94.12 84 ALA A C 1
ATOM 673 O O . ALA A 1 84 ? 23.279 -6.118 8.584 1.00 94.12 84 ALA A O 1
ATOM 674 N N . GLN A 1 85 ? 21.344 -7.228 8.348 1.00 94.56 85 GLN A N 1
ATOM 675 C CA . GLN A 1 85 ? 21.525 -8.135 9.487 1.00 94.56 85 GLN A CA 1
ATOM 676 C C . GLN A 1 85 ? 22.094 -9.500 9.077 1.00 94.56 85 GLN A C 1
ATOM 678 O O . GLN A 1 85 ? 22.481 -10.283 9.946 1.00 94.56 85 GLN A O 1
ATOM 683 N N . LEU A 1 86 ? 22.174 -9.802 7.777 1.00 94.81 86 LEU A N 1
ATOM 684 C CA . LEU A 1 86 ? 22.827 -11.020 7.311 1.00 94.81 86 LEU A CA 1
ATOM 685 C C . LEU A 1 86 ? 24.311 -10.975 7.685 1.00 94.81 86 LEU A C 1
ATOM 687 O O . LEU A 1 86 ? 24.992 -9.958 7.517 1.00 94.81 86 LEU A O 1
ATOM 691 N N . LYS A 1 87 ? 24.822 -12.093 8.213 1.00 93.12 87 LYS A N 1
ATOM 692 C CA . LYS A 1 87 ? 26.204 -12.188 8.707 1.00 93.12 87 LYS A CA 1
ATOM 693 C C . LYS A 1 87 ? 27.223 -11.830 7.621 1.00 93.12 87 LYS A C 1
ATOM 695 O O . LYS A 1 87 ? 28.203 -11.164 7.921 1.00 93.12 87 LYS A O 1
ATOM 700 N N . GLU A 1 88 ? 26.941 -12.241 6.387 1.00 92.75 88 GLU A N 1
ATOM 701 C CA . GLU A 1 88 ? 27.764 -12.008 5.196 1.00 92.75 88 GLU A CA 1
ATOM 702 C C . GLU A 1 88 ? 27.994 -10.512 4.928 1.00 92.75 88 GLU A C 1
ATOM 704 O O . GLU A 1 88 ? 29.119 -10.104 4.656 1.00 92.75 88 GLU A O 1
ATOM 709 N N . TYR A 1 89 ? 26.960 -9.676 5.077 1.00 93.06 89 TYR A N 1
ATOM 710 C CA . TYR A 1 89 ? 27.055 -8.235 4.816 1.00 93.06 89 TYR A CA 1
ATOM 711 C C . TYR A 1 89 ? 27.444 -7.429 6.054 1.00 93.06 89 TYR A C 1
ATOM 713 O O . TYR A 1 89 ? 28.294 -6.545 5.979 1.00 93.06 89 TYR A O 1
ATOM 721 N N . SER A 1 90 ? 26.873 -7.751 7.216 1.00 92.00 90 SER A N 1
ATOM 722 C CA . SER A 1 90 ? 27.161 -7.038 8.469 1.00 92.00 90 SER A CA 1
ATOM 723 C C . SER A 1 90 ? 28.649 -7.053 8.845 1.00 92.00 90 SER A C 1
ATOM 725 O O . SER A 1 90 ? 29.156 -6.058 9.365 1.00 92.00 90 SER A O 1
ATOM 727 N N . SER A 1 91 ? 29.394 -8.124 8.535 1.00 92.38 91 SER A N 1
ATOM 728 C CA . SER A 1 91 ? 30.849 -8.155 8.740 1.00 92.38 91 SER A CA 1
ATOM 729 C C . SER A 1 91 ? 31.609 -7.177 7.844 1.00 92.38 91 SER A C 1
ATOM 731 O O . SER A 1 91 ? 32.622 -6.633 8.281 1.00 92.38 91 SER A O 1
ATOM 733 N N . MET A 1 92 ? 31.115 -6.905 6.633 1.00 92.25 92 MET A N 1
ATOM 734 C CA . MET A 1 92 ? 31.742 -5.966 5.695 1.00 92.25 92 MET A CA 1
ATOM 735 C C . MET A 1 92 ? 31.579 -4.502 6.127 1.00 92.25 92 MET A C 1
ATOM 737 O O . MET A 1 92 ? 32.356 -3.645 5.704 1.00 92.25 92 MET A O 1
ATOM 741 N N . PHE A 1 93 ? 30.587 -4.207 6.977 1.00 92.94 93 PHE A N 1
ATOM 742 C CA . PHE A 1 93 ? 30.249 -2.851 7.422 1.00 92.94 93 PHE A CA 1
ATOM 743 C C . PHE A 1 93 ? 30.788 -2.494 8.811 1.00 92.94 93 PHE A C 1
ATOM 745 O O . PHE A 1 93 ? 30.432 -1.445 9.333 1.00 92.94 93 PHE A O 1
ATOM 752 N N . ARG A 1 94 ? 31.664 -3.307 9.422 1.00 88.38 94 ARG A N 1
ATOM 753 C CA . ARG A 1 94 ? 32.170 -3.082 10.797 1.00 88.38 94 ARG A CA 1
ATOM 754 C C . ARG A 1 94 ? 32.757 -1.684 11.042 1.00 88.38 94 ARG A C 1
ATOM 756 O O . ARG A 1 94 ? 32.637 -1.167 12.147 1.00 88.38 94 ARG A O 1
ATOM 763 N N . ASN A 1 95 ? 33.369 -1.076 10.026 1.00 89.56 95 ASN A N 1
ATOM 764 C CA . ASN A 1 95 ? 33.975 0.260 10.105 1.00 89.56 95 ASN A CA 1
ATOM 765 C C . ASN A 1 95 ? 33.072 1.377 9.547 1.00 89.56 95 ASN A C 1
ATOM 767 O O . ASN A 1 95 ? 33.484 2.537 9.472 1.00 89.56 95 ASN A O 1
ATOM 771 N N . ILE A 1 96 ? 31.853 1.038 9.130 1.00 93.38 96 ILE A N 1
ATOM 772 C CA . ILE A 1 96 ? 30.854 1.968 8.612 1.00 93.38 96 ILE A CA 1
ATOM 773 C C . ILE A 1 96 ? 29.768 2.111 9.687 1.00 93.38 96 ILE A C 1
ATOM 775 O O . ILE A 1 96 ? 29.182 1.111 10.098 1.00 93.38 96 ILE A O 1
ATOM 779 N N . PRO A 1 97 ? 29.468 3.331 10.154 1.00 95.06 97 PRO A N 1
ATOM 780 C CA . PRO A 1 97 ? 28.499 3.526 11.222 1.00 95.06 97 PRO A CA 1
ATOM 781 C C . PRO A 1 97 ? 27.098 3.204 10.701 1.00 95.06 97 PRO A C 1
ATOM 783 O O . PRO A 1 97 ? 26.749 3.601 9.589 1.00 95.06 97 PRO A O 1
ATOM 786 N N . SER A 1 98 ? 26.291 2.502 11.490 1.00 96.88 98 SER A N 1
ATOM 787 C CA . SER A 1 98 ? 24.873 2.317 11.180 1.00 96.88 98 SER A CA 1
ATOM 788 C C . SER A 1 98 ? 24.097 3.629 11.345 1.00 96.88 98 SER A C 1
ATOM 790 O O . SER A 1 98 ? 24.573 4.584 11.961 1.00 96.88 98 SER A O 1
ATOM 792 N N . ALA A 1 99 ? 22.859 3.681 10.850 1.00 97.06 99 ALA A N 1
ATOM 793 C CA . ALA A 1 99 ? 21.951 4.798 11.110 1.00 97.06 99 ALA A CA 1
ATOM 794 C C . ALA A 1 99 ? 21.784 5.076 12.618 1.00 97.06 99 ALA A C 1
ATOM 796 O O . ALA A 1 99 ? 21.704 6.236 13.018 1.00 97.06 99 ALA A O 1
ATOM 797 N N . ALA A 1 100 ? 21.762 4.025 13.446 1.00 96.19 100 ALA A N 1
ATOM 798 C CA . ALA A 1 100 ? 21.705 4.154 14.900 1.00 96.19 100 ALA A CA 1
ATOM 799 C C . ALA A 1 100 ? 22.979 4.802 15.453 1.00 96.19 100 ALA A C 1
ATOM 801 O O . ALA A 1 100 ? 22.887 5.836 16.111 1.00 96.19 100 ALA A O 1
ATOM 802 N N . ASP A 1 101 ? 24.154 4.289 15.071 1.00 95.75 101 ASP A N 1
ATOM 803 C CA . ASP A 1 101 ? 25.443 4.850 15.497 1.00 95.75 101 ASP A CA 1
ATOM 804 C C . ASP A 1 101 ? 25.580 6.327 15.104 1.00 95.75 101 ASP A C 1
ATOM 806 O O . ASP A 1 101 ? 26.113 7.134 15.866 1.00 95.75 101 ASP A O 1
ATOM 810 N N . LEU A 1 102 ? 25.088 6.695 13.913 1.00 95.81 102 LEU A N 1
ATOM 811 C CA . LEU A 1 102 ? 25.098 8.072 13.426 1.00 95.81 102 LEU A CA 1
ATOM 812 C C . LEU A 1 102 ? 24.255 8.997 14.299 1.00 95.81 102 LEU A C 1
ATOM 814 O O . LEU A 1 102 ? 24.717 10.083 14.651 1.00 95.81 102 LEU A O 1
ATOM 818 N N . TYR A 1 103 ? 23.026 8.601 14.630 1.00 96.19 103 TYR A N 1
ATOM 819 C CA . TYR A 1 103 ? 22.149 9.432 15.448 1.00 96.19 103 TYR A CA 1
ATOM 820 C C . TYR A 1 103 ? 22.623 9.504 16.895 1.00 96.19 103 TYR A C 1
ATOM 822 O O . TYR A 1 103 ? 22.632 10.602 17.451 1.00 96.19 103 TYR A O 1
ATOM 830 N N . ASP A 1 104 ? 23.078 8.393 17.471 1.00 94.50 104 ASP A N 1
ATOM 831 C CA . ASP A 1 104 ? 23.567 8.349 18.848 1.00 94.50 104 ASP A CA 1
ATOM 832 C C . ASP A 1 104 ? 24.794 9.255 19.017 1.00 94.50 104 ASP A C 1
ATOM 834 O O . ASP A 1 104 ? 24.813 10.117 19.896 1.00 94.50 104 ASP A O 1
ATOM 838 N N . GLN A 1 105 ? 25.775 9.170 18.111 1.00 93.69 105 GLN A N 1
ATOM 839 C CA . GLN A 1 105 ? 26.967 10.028 18.158 1.00 93.69 105 GLN A CA 1
ATOM 840 C C . GLN A 1 105 ? 26.655 11.501 17.868 1.00 93.69 105 GLN A C 1
ATOM 842 O O . GLN A 1 105 ? 27.275 12.394 18.444 1.00 93.69 105 GLN A O 1
ATOM 847 N N . ILE A 1 106 ? 25.680 11.791 17.001 1.00 92.25 106 ILE A N 1
ATOM 848 C CA . ILE A 1 106 ? 25.270 13.176 16.734 1.00 92.25 106 ILE A CA 1
ATOM 849 C C . ILE A 1 106 ? 24.535 13.795 17.917 1.00 92.25 106 ILE A C 1
ATOM 851 O O . ILE A 1 106 ? 24.654 15.003 18.100 1.00 92.25 106 ILE A O 1
ATOM 855 N N . HIS A 1 107 ? 23.835 13.025 18.744 1.00 91.00 107 HIS A N 1
ATOM 856 C CA . HIS A 1 107 ? 23.194 13.554 19.952 1.00 91.00 107 HIS A CA 1
ATOM 857 C C . HIS A 1 107 ? 24.110 13.508 21.185 1.00 91.00 107 HIS A C 1
ATOM 859 O O . HIS A 1 107 ? 23.848 14.221 22.154 1.00 91.00 107 HIS A O 1
ATOM 865 N N . ASP A 1 108 ? 25.205 12.742 21.153 1.00 88.50 108 ASP A N 1
ATOM 866 C CA . ASP A 1 108 ? 26.147 12.652 22.270 1.00 88.50 108 ASP A CA 1
ATOM 867 C C . ASP A 1 108 ? 26.902 13.971 22.500 1.00 88.50 108 ASP A C 1
ATOM 869 O O . ASP A 1 108 ? 27.611 14.465 21.626 1.00 88.50 108 ASP A O 1
ATOM 873 N N . ARG A 1 109 ? 26.781 14.547 23.701 1.00 85.44 109 ARG A N 1
ATOM 874 C CA . ARG A 1 109 ? 27.448 15.804 24.111 1.00 85.44 109 ARG A CA 1
ATOM 875 C C . ARG A 1 109 ? 27.203 16.960 23.117 1.00 85.44 109 ARG A C 1
ATOM 877 O O . ARG A 1 109 ? 28.132 17.377 22.417 1.00 85.44 109 ARG A O 1
ATOM 884 N N . PRO A 1 110 ? 25.976 17.515 23.061 1.00 86.75 110 PRO A N 1
ATOM 885 C CA . PRO A 1 110 ? 25.604 18.575 22.115 1.00 86.75 110 PRO A CA 1
ATOM 886 C C . PRO A 1 110 ? 26.487 19.831 22.216 1.00 86.75 110 PRO A C 1
ATOM 888 O O . PRO A 1 110 ? 26.711 20.499 21.212 1.00 86.75 110 PRO A O 1
ATOM 891 N N . ASP A 1 111 ? 27.041 20.112 23.399 1.00 87.81 111 ASP A N 1
ATOM 892 C CA . ASP A 1 111 ? 27.852 21.308 23.667 1.00 87.81 111 ASP A CA 1
ATOM 893 C C . ASP A 1 111 ? 29.326 21.196 23.241 1.00 87.81 111 ASP A C 1
ATOM 895 O O . ASP A 1 111 ? 30.058 22.191 23.278 1.00 87.81 111 ASP A O 1
ATOM 899 N N . LEU A 1 112 ? 29.791 19.998 22.871 1.00 88.62 112 LEU A N 1
ATOM 900 C CA . LEU A 1 112 ? 31.171 19.767 22.446 1.00 88.62 112 LEU A CA 1
ATOM 901 C C . LEU A 1 112 ? 31.268 19.626 20.920 1.00 88.62 112 LEU A C 1
ATOM 903 O O . LEU A 1 112 ? 30.360 19.070 20.299 1.00 88.62 112 LEU A O 1
ATOM 907 N N . PRO A 1 113 ? 32.390 20.060 20.311 1.00 88.75 113 PRO A N 1
ATOM 908 C CA . PRO A 1 113 ? 32.666 19.769 18.911 1.00 88.75 113 PRO A CA 1
ATOM 909 C C . PRO A 1 113 ? 32.685 18.264 18.639 1.00 88.75 113 PRO A C 1
ATOM 911 O O . PRO A 1 113 ? 33.132 17.481 19.481 1.00 88.75 113 PRO A O 1
ATOM 914 N N . LEU A 1 114 ? 32.251 17.871 17.440 1.00 91.44 114 LEU A N 1
ATOM 915 C CA . LEU A 1 114 ? 32.298 16.479 17.007 1.00 91.44 114 LEU A CA 1
ATOM 916 C C . LEU A 1 114 ? 33.749 16.008 16.891 1.00 91.44 114 LEU A C 1
ATOM 918 O O . LEU A 1 114 ? 34.637 16.759 16.466 1.00 91.44 114 LEU A O 1
ATOM 922 N N . ASP A 1 115 ? 33.975 14.736 17.221 1.00 93.44 115 ASP A N 1
ATOM 923 C CA . ASP A 1 115 ? 35.265 14.097 16.990 1.00 93.44 115 ASP A CA 1
ATOM 924 C C . ASP A 1 115 ? 35.678 14.237 15.515 1.00 93.44 115 ASP A C 1
ATOM 926 O O . ASP A 1 115 ? 34.869 14.093 14.594 1.00 93.44 115 ASP A O 1
ATOM 930 N N . ILE A 1 116 ? 36.961 14.524 15.287 1.00 93.19 116 ILE A N 1
ATOM 931 C CA . ILE A 1 116 ? 37.496 14.799 13.949 1.00 93.19 116 ILE A CA 1
ATOM 932 C C . ILE A 1 116 ? 37.303 13.589 13.029 1.00 93.19 116 ILE A C 1
ATOM 934 O O . ILE A 1 116 ? 36.973 13.762 11.854 1.00 93.19 116 ILE A O 1
ATOM 938 N N . ARG A 1 117 ? 37.492 12.365 13.542 1.00 93.06 117 ARG A N 1
ATOM 939 C CA . ARG A 1 117 ? 37.337 11.142 12.744 1.00 93.06 117 ARG A CA 1
ATOM 940 C C . ARG A 1 117 ? 35.875 10.924 12.395 1.00 93.06 117 ARG A C 1
ATOM 942 O O . ARG A 1 117 ? 35.584 10.615 11.244 1.00 93.06 117 ARG A O 1
ATOM 949 N N . PHE A 1 118 ? 34.969 11.143 13.345 1.00 93.50 118 PHE A N 1
ATOM 950 C CA . PHE A 1 118 ? 33.534 11.038 13.093 1.00 93.50 118 PHE A CA 1
ATOM 951 C C . PHE A 1 118 ? 33.036 12.090 12.089 1.00 93.50 118 PHE A C 1
ATOM 953 O O . PHE A 1 118 ? 32.382 11.737 11.111 1.00 93.50 118 PHE A O 1
ATOM 960 N N . SER A 1 119 ? 33.408 13.365 12.255 1.00 93.31 119 SER A N 1
ATOM 961 C CA . SER A 1 119 ? 33.094 14.438 11.293 1.00 93.31 119 SER A CA 1
ATOM 962 C C . SER A 1 119 ? 33.561 14.078 9.878 1.00 93.31 119 SER A C 1
ATOM 964 O O . SER A 1 119 ? 32.799 14.199 8.913 1.00 93.31 119 SER A O 1
ATOM 966 N N . ASN A 1 120 ? 34.792 13.572 9.754 1.00 91.56 120 ASN A N 1
ATOM 967 C CA . ASN A 1 120 ? 35.357 13.172 8.470 1.00 91.56 120 ASN A CA 1
ATOM 968 C C . ASN A 1 120 ? 34.608 11.984 7.852 1.00 91.56 120 ASN A C 1
ATOM 970 O O . ASN A 1 120 ? 34.290 12.000 6.660 1.00 91.56 120 ASN A O 1
ATOM 974 N N . LEU A 1 121 ? 34.279 10.986 8.673 1.00 92.31 121 LEU A N 1
ATOM 975 C CA . LEU A 1 121 ? 33.508 9.810 8.288 1.00 92.31 121 LEU A CA 1
ATOM 976 C C . LEU A 1 121 ? 32.115 10.194 7.778 1.00 92.31 121 LEU A C 1
ATOM 978 O O . LEU A 1 121 ? 31.744 9.775 6.684 1.00 92.31 121 LEU A O 1
ATOM 982 N N . VAL A 1 122 ? 31.389 11.058 8.496 1.00 93.88 122 VAL A N 1
ATOM 983 C CA . VAL A 1 122 ? 30.090 11.600 8.056 1.00 93.88 122 VAL A CA 1
ATOM 984 C C . VAL A 1 122 ? 30.233 12.331 6.718 1.00 93.88 122 VAL A C 1
ATOM 986 O O . VAL A 1 122 ? 29.439 12.118 5.800 1.00 93.88 122 VAL A O 1
ATOM 989 N N . GLY A 1 123 ? 31.278 13.149 6.563 1.00 91.81 123 GLY A N 1
ATOM 990 C CA . GLY A 1 123 ? 31.597 13.802 5.294 1.00 91.81 123 GLY A CA 1
ATOM 991 C C . GLY A 1 123 ? 31.783 12.803 4.144 1.00 91.81 123 GLY A C 1
ATOM 992 O O . GLY A 1 123 ? 31.252 13.024 3.049 1.00 91.81 123 GLY A O 1
ATOM 993 N N . ARG A 1 124 ? 32.484 11.690 4.392 1.00 91.62 124 ARG A N 1
ATOM 994 C CA . ARG A 1 124 ? 32.743 10.620 3.414 1.00 91.62 124 ARG A CA 1
ATOM 995 C C . ARG A 1 124 ? 31.477 9.848 3.036 1.00 91.62 124 ARG A C 1
ATOM 997 O O . ARG A 1 124 ? 31.246 9.655 1.848 1.00 91.62 124 ARG A O 1
ATOM 1004 N N . ILE A 1 125 ? 30.650 9.450 4.006 1.00 95.25 125 ILE A N 1
ATOM 1005 C CA . ILE A 1 125 ? 29.433 8.650 3.759 1.00 95.25 125 ILE A CA 1
ATOM 1006 C C . ILE A 1 125 ? 28.230 9.487 3.311 1.00 95.25 125 ILE A C 1
ATOM 1008 O O . ILE A 1 125 ? 27.267 8.927 2.799 1.00 95.25 125 ILE A O 1
ATOM 1012 N N . SER A 1 126 ? 28.266 10.816 3.467 1.00 95.44 126 SER A N 1
ATOM 1013 C CA . SER A 1 126 ? 27.145 11.707 3.124 1.00 95.44 126 SER A CA 1
ATOM 1014 C C . SER A 1 126 ? 26.488 11.482 1.749 1.00 95.44 126 SER A C 1
ATOM 1016 O O . SER A 1 126 ? 25.266 11.608 1.680 1.00 95.44 126 SER A O 1
ATOM 1018 N N . PRO A 1 127 ? 27.193 11.098 0.663 1.00 94.50 127 PRO A N 1
ATOM 1019 C CA . PRO A 1 127 ? 26.548 10.790 -0.617 1.00 94.50 127 PRO A CA 1
ATOM 1020 C C . PRO A 1 127 ? 25.604 9.577 -0.561 1.00 94.50 127 PRO A C 1
ATOM 1022 O O . PRO A 1 127 ? 24.662 9.507 -1.346 1.00 94.50 127 PRO A O 1
ATOM 1025 N N . TYR A 1 128 ? 25.823 8.646 0.369 1.00 94.69 128 TYR A N 1
ATOM 1026 C CA . TYR A 1 128 ? 25.013 7.438 0.569 1.00 94.69 128 TYR A CA 1
ATOM 1027 C C . TYR A 1 128 ? 23.870 7.643 1.570 1.00 94.69 128 TYR A C 1
ATOM 1029 O O . TYR A 1 128 ? 22.999 6.786 1.686 1.00 94.69 128 TYR A O 1
ATOM 1037 N N . LEU A 1 129 ? 23.850 8.763 2.299 1.00 95.69 129 LEU A N 1
ATOM 1038 C CA . LEU A 1 129 ? 22.761 9.086 3.220 1.00 95.69 129 LEU A CA 1
ATOM 1039 C C . LEU A 1 129 ? 21.528 9.579 2.456 1.00 95.69 129 LEU A C 1
ATOM 1041 O O . LEU A 1 129 ? 21.634 10.191 1.387 1.00 95.69 129 LEU A O 1
ATOM 1045 N N . SER A 1 130 ? 20.350 9.362 3.036 1.00 93.75 130 SER A N 1
ATOM 1046 C CA . SER A 1 130 ? 19.107 9.943 2.520 1.00 93.75 130 SER A CA 1
ATOM 1047 C C . SER A 1 130 ? 19.105 11.471 2.654 1.00 93.75 130 SER A C 1
ATOM 1049 O O . SER A 1 130 ? 19.829 12.056 3.468 1.00 93.75 130 SER A O 1
ATOM 1051 N N . PHE A 1 131 ? 18.261 12.146 1.870 1.00 93.75 131 PHE A N 1
ATOM 1052 C CA . PHE A 1 131 ? 18.132 13.603 1.943 1.00 93.75 131 PHE A CA 1
ATOM 1053 C C . PHE A 1 131 ? 17.712 14.078 3.345 1.00 93.75 131 PHE A C 1
ATOM 1055 O O . PHE A 1 131 ? 18.363 14.957 3.916 1.00 93.75 131 PHE A O 1
ATOM 1062 N N . SER A 1 132 ? 16.697 13.441 3.941 1.00 94.12 132 SER A N 1
ATOM 1063 C CA . SER A 1 132 ? 16.206 13.757 5.291 1.00 94.12 132 SER A CA 1
ATOM 1064 C C . SER A 1 132 ? 17.264 13.535 6.371 1.00 94.12 132 SER A C 1
ATOM 1066 O O . SER A 1 132 ? 17.339 14.309 7.323 1.00 94.12 132 SER A O 1
ATOM 1068 N N . GLN A 1 133 ? 18.125 12.523 6.219 1.00 96.38 133 GLN A N 1
ATOM 1069 C CA . GLN A 1 133 ? 19.252 12.320 7.126 1.00 96.38 133 GLN A CA 1
ATOM 1070 C C . GLN A 1 133 ? 20.206 13.501 7.101 1.00 96.38 133 GLN A C 1
ATOM 1072 O O . GLN A 1 133 ? 20.474 14.069 8.155 1.00 96.38 133 GLN A O 1
ATOM 1077 N N . ILE A 1 134 ? 20.68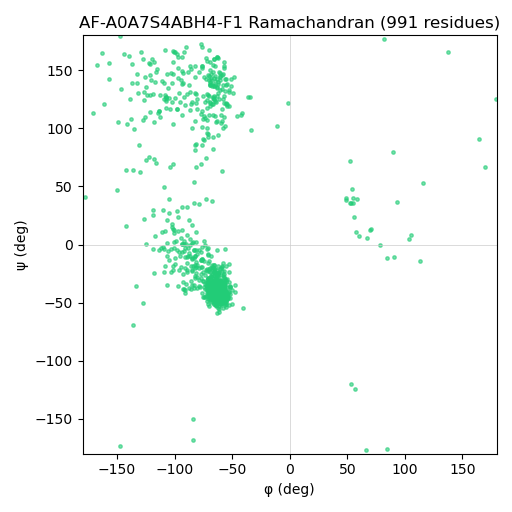0 13.904 5.918 1.00 96.62 134 ILE A N 1
ATOM 1078 C CA . ILE A 1 134 ? 21.608 15.036 5.792 1.00 96.62 134 ILE A CA 1
ATOM 1079 C C . ILE A 1 134 ? 20.978 16.315 6.342 1.00 96.62 134 ILE A C 1
ATOM 1081 O O . ILE A 1 134 ? 21.644 17.075 7.047 1.00 96.62 134 ILE A O 1
ATOM 1085 N N . GLU A 1 135 ? 19.699 16.546 6.045 1.00 96.38 135 GLU A N 1
ATOM 1086 C CA . GLU A 1 135 ? 18.961 17.684 6.582 1.00 96.38 135 GLU A CA 1
ATOM 1087 C C . GLU A 1 135 ? 18.941 17.671 8.117 1.00 96.38 135 GLU A C 1
ATOM 1089 O O . GLU A 1 135 ? 19.221 18.689 8.749 1.00 96.38 135 GLU A O 1
ATOM 1094 N N . HIS A 1 136 ? 18.669 16.512 8.719 1.00 95.94 136 HIS A N 1
ATOM 1095 C CA . HIS A 1 136 ? 18.682 16.334 10.164 1.00 95.94 136 HIS A CA 1
ATOM 1096 C C . HIS A 1 136 ? 20.072 16.588 10.764 1.00 95.94 136 HIS A C 1
ATOM 1098 O O . HIS A 1 136 ? 20.173 17.367 11.711 1.00 95.94 136 HIS A O 1
ATOM 1104 N N . LEU A 1 137 ? 21.150 16.038 10.185 1.00 95.19 137 LEU A N 1
ATOM 1105 C CA . LEU A 1 137 ? 22.511 16.271 10.696 1.00 95.19 137 LEU A CA 1
ATOM 1106 C C . LEU A 1 137 ? 22.870 17.766 10.687 1.00 95.19 137 LEU A C 1
ATOM 1108 O O . LEU A 1 137 ? 23.477 18.271 11.630 1.00 95.19 137 LEU A O 1
ATOM 1112 N N . LEU A 1 138 ? 22.468 18.485 9.632 1.00 95.50 138 LEU A N 1
ATOM 1113 C CA . LEU A 1 138 ? 22.694 19.927 9.494 1.00 95.50 138 LEU A CA 1
ATOM 1114 C C . LEU A 1 138 ? 21.821 20.778 10.430 1.00 95.50 138 LEU A C 1
ATOM 1116 O O . LEU A 1 138 ? 22.183 21.928 10.684 1.00 95.50 138 LEU A O 1
ATOM 1120 N N . LYS A 1 139 ? 20.679 20.253 10.893 1.00 95.19 139 LYS A N 1
ATOM 1121 C CA . LYS A 1 139 ? 19.757 20.924 11.824 1.00 95.19 139 LYS A CA 1
ATOM 1122 C C . LYS A 1 139 ? 20.153 20.726 13.288 1.00 95.19 139 LYS A C 1
ATOM 1124 O O . LYS A 1 139 ? 19.988 21.655 14.068 1.00 95.19 139 LYS A O 1
ATOM 1129 N N . VAL A 1 140 ? 20.640 19.539 13.660 1.00 94.12 140 VAL A N 1
ATOM 1130 C CA . VAL A 1 140 ? 20.925 19.187 15.065 1.00 94.12 140 VAL A CA 1
ATOM 1131 C C . VAL A 1 140 ? 22.226 19.802 15.580 1.00 94.12 140 VAL A C 1
ATOM 1133 O O . VAL A 1 140 ? 22.287 20.191 16.742 1.00 94.12 140 VAL A O 1
ATOM 1136 N N . ARG A 1 141 ? 23.265 19.903 14.740 1.00 91.88 141 ARG A N 1
ATOM 1137 C CA . ARG A 1 141 ? 24.585 20.414 15.146 1.00 91.88 141 ARG A CA 1
ATOM 1138 C C . ARG A 1 141 ? 24.889 21.781 14.564 1.00 91.88 141 ARG A C 1
ATOM 1140 O O . ARG A 1 141 ? 24.664 22.037 13.377 1.00 91.88 141 ARG A O 1
ATOM 1147 N N . ASP A 1 142 ? 25.486 22.637 15.384 1.00 92.25 142 ASP A N 1
ATOM 1148 C CA . ASP A 1 142 ? 25.880 23.974 14.979 1.00 92.25 142 ASP A CA 1
ATOM 1149 C C . ASP A 1 142 ? 27.076 23.937 14.028 1.00 92.25 142 ASP A C 1
ATOM 1151 O O . ASP A 1 142 ? 27.901 23.027 14.020 1.00 92.25 142 ASP A O 1
ATOM 1155 N N . LYS A 1 143 ? 27.248 25.009 13.248 1.00 93.31 143 LYS A N 1
ATOM 1156 C CA . LYS A 1 143 ? 28.353 25.124 12.275 1.00 93.31 143 LYS A CA 1
ATOM 1157 C C . LYS A 1 143 ? 29.746 24.991 12.908 1.00 93.31 143 LYS A C 1
ATOM 1159 O O . LYS A 1 143 ? 30.683 24.653 12.193 1.00 93.31 143 LYS A O 1
ATOM 1164 N N . LYS A 1 144 ? 29.874 25.330 14.194 1.00 92.69 144 LYS A N 1
ATOM 1165 C CA . LYS A 1 144 ? 31.126 25.314 14.967 1.00 92.69 144 LYS A CA 1
ATOM 1166 C C . LYS A 1 144 ? 31.539 23.901 15.397 1.00 92.69 144 LYS A C 1
ATOM 1168 O O . LYS A 1 144 ? 32.709 23.697 15.698 1.00 92.69 144 LYS A O 1
ATOM 1173 N N . ASP A 1 145 ? 30.598 22.956 15.401 1.00 92.50 145 ASP A N 1
ATOM 1174 C CA . ASP A 1 145 ? 30.828 21.600 15.906 1.00 92.50 145 ASP A CA 1
ATOM 1175 C C . ASP A 1 145 ? 31.495 20.706 14.855 1.00 92.50 145 ASP A C 1
ATOM 1177 O O . ASP A 1 145 ? 32.066 19.670 15.179 1.00 92.50 145 ASP A O 1
ATOM 1181 N N . TRP A 1 146 ? 31.433 21.115 13.588 1.00 94.38 146 TRP A N 1
ATOM 1182 C CA . TRP A 1 146 ? 31.972 20.379 12.453 1.00 94.38 146 TRP A CA 1
ATOM 1183 C C . TRP A 1 146 ? 33.359 20.870 12.058 1.00 94.38 146 TRP A C 1
ATOM 1185 O O . TRP A 1 146 ? 33.665 22.064 12.127 1.00 94.38 146 TRP A O 1
ATOM 1195 N N . GLN A 1 147 ? 34.156 19.976 11.476 1.00 94.00 147 GLN A N 1
ATOM 1196 C CA . GLN A 1 147 ? 35.344 20.415 10.756 1.00 94.00 147 GLN A CA 1
ATOM 1197 C C . GLN A 1 147 ? 34.932 21.229 9.511 1.00 94.00 147 GLN A C 1
ATOM 1199 O O . GLN A 1 147 ? 34.021 20.822 8.779 1.00 94.00 147 GLN A O 1
ATOM 1204 N N . PRO A 1 148 ? 35.592 22.367 9.209 1.00 92.44 148 PRO A N 1
ATOM 1205 C CA . PRO A 1 148 ? 35.171 23.251 8.118 1.00 92.44 148 PRO A CA 1
ATOM 1206 C C . PRO A 1 148 ? 35.102 22.578 6.739 1.00 92.44 148 PRO A C 1
ATOM 1208 O O . PRO A 1 148 ? 34.226 22.908 5.935 1.00 92.44 148 PRO A O 1
ATOM 1211 N N . SER A 1 149 ? 36.013 21.640 6.452 1.00 89.75 149 SER A N 1
ATOM 1212 C CA . SER A 1 149 ? 36.025 20.864 5.205 1.00 89.75 149 SER A CA 1
ATOM 1213 C C . SER A 1 149 ? 34.815 19.945 5.087 1.00 89.75 149 SER A C 1
ATOM 1215 O O . SER A 1 149 ? 34.185 19.890 4.030 1.00 89.75 149 SER A O 1
ATOM 1217 N N . ASP A 1 150 ? 34.471 19.269 6.178 1.00 92.06 150 ASP A N 1
ATOM 1218 C CA . ASP A 1 150 ? 33.437 18.239 6.201 1.00 92.06 150 ASP A CA 1
ATOM 1219 C C . ASP A 1 150 ? 32.054 18.883 6.166 1.00 92.06 150 ASP A C 1
ATOM 1221 O O . ASP A 1 150 ? 31.213 18.488 5.363 1.00 92.06 150 ASP A O 1
ATOM 1225 N N . LEU A 1 151 ? 31.850 19.977 6.911 1.00 94.31 151 LEU A N 1
ATOM 1226 C CA . LEU A 1 151 ? 30.624 20.775 6.831 1.00 94.31 151 LEU A CA 1
ATOM 1227 C C . LEU A 1 151 ? 30.402 21.346 5.430 1.00 94.31 151 LEU A C 1
ATOM 1229 O O . LEU A 1 151 ? 29.273 21.382 4.932 1.00 94.31 151 LEU A O 1
ATOM 1233 N N . LYS A 1 152 ? 31.476 21.818 4.783 1.00 92.38 152 LYS A N 1
ATOM 1234 C CA . LYS A 1 152 ? 31.405 22.311 3.405 1.00 92.38 152 LYS A CA 1
ATOM 1235 C C . LYS A 1 152 ? 30.993 21.189 2.455 1.00 92.38 152 LYS A C 1
ATOM 1237 O O . LYS A 1 152 ? 30.136 21.429 1.606 1.00 92.38 152 LYS A O 1
ATOM 1242 N N . ARG A 1 153 ? 31.564 19.990 2.610 1.00 91.19 153 ARG A N 1
ATOM 1243 C CA . ARG A 1 153 ? 31.183 18.805 1.831 1.00 91.19 153 ARG A CA 1
ATOM 1244 C C . ARG A 1 153 ? 29.723 18.429 2.077 1.00 91.19 153 ARG A C 1
ATOM 1246 O O . ARG A 1 153 ? 28.971 18.351 1.115 1.00 91.19 153 ARG A O 1
ATOM 1253 N N . LEU A 1 154 ? 29.299 18.312 3.333 1.00 94.19 154 LEU A N 1
ATOM 1254 C CA . LEU A 1 154 ? 27.937 17.936 3.719 1.00 94.19 154 LEU A CA 1
ATOM 1255 C C . LEU A 1 154 ? 26.884 18.897 3.147 1.00 94.19 154 LEU A C 1
ATOM 1257 O O . LEU A 1 154 ? 25.908 18.466 2.540 1.00 94.19 154 LEU A O 1
ATOM 1261 N N . ARG A 1 155 ? 27.111 20.214 3.247 1.00 94.81 155 ARG A N 1
ATOM 1262 C CA . ARG A 1 155 ? 26.235 21.227 2.627 1.00 94.81 155 ARG A CA 1
ATOM 1263 C C . ARG A 1 155 ? 26.199 21.143 1.110 1.00 94.81 155 ARG A C 1
ATOM 1265 O O . ARG A 1 155 ? 25.173 21.439 0.501 1.00 94.81 155 ARG A O 1
ATOM 1272 N N . TYR A 1 156 ? 27.328 20.802 0.501 1.00 91.81 156 TYR A N 1
ATOM 1273 C CA . TYR A 1 156 ? 27.397 20.650 -0.941 1.00 91.81 156 TYR A CA 1
ATOM 1274 C C . TYR A 1 156 ? 26.612 19.417 -1.393 1.00 91.81 156 TYR A C 1
ATOM 1276 O O . TYR A 1 156 ? 25.789 19.541 -2.294 1.00 91.81 156 TYR A O 1
ATOM 1284 N N . VAL A 1 157 ? 26.768 18.280 -0.707 1.00 92.81 157 VAL A N 1
ATOM 1285 C CA . VAL A 1 157 ? 25.968 17.067 -0.945 1.00 92.81 157 VAL A CA 1
ATOM 1286 C C . VAL A 1 157 ? 24.479 17.337 -0.715 1.00 92.81 157 VAL A C 1
ATOM 1288 O O . VAL A 1 157 ? 23.670 16.973 -1.558 1.00 92.81 157 VAL A O 1
ATOM 1291 N N . TYR A 1 158 ? 24.100 18.063 0.341 1.00 94.81 158 TYR A N 1
ATOM 1292 C CA . TYR A 1 158 ? 22.711 18.490 0.561 1.00 94.81 158 TYR A CA 1
ATOM 1293 C C . TYR A 1 158 ? 22.139 19.274 -0.635 1.00 94.81 158 TYR A C 1
ATOM 1295 O O . TYR A 1 158 ? 21.058 18.969 -1.135 1.00 94.81 158 TYR A O 1
ATOM 1303 N N . SER A 1 159 ? 22.886 20.270 -1.128 1.00 92.25 159 SER A N 1
ATOM 1304 C CA . SER A 1 159 ? 22.496 21.077 -2.293 1.00 92.25 159 SER A CA 1
ATOM 1305 C C . SER A 1 159 ? 22.394 20.239 -3.571 1.00 92.25 159 SER A C 1
ATOM 1307 O O . SER A 1 159 ? 21.483 20.439 -4.372 1.00 92.25 159 SER A O 1
ATOM 1309 N N . ILE A 1 160 ? 23.309 19.282 -3.748 1.00 89.69 160 ILE A N 1
ATOM 1310 C CA . ILE A 1 160 ? 23.295 18.312 -4.846 1.00 89.69 160 ILE A CA 1
ATOM 1311 C C . ILE A 1 160 ? 22.037 17.451 -4.781 1.00 89.69 160 ILE A C 1
ATOM 1313 O O . ILE A 1 160 ? 21.282 17.437 -5.749 1.00 89.69 160 ILE A O 1
ATOM 1317 N N . LYS A 1 161 ? 21.785 16.779 -3.654 1.00 91.94 161 LYS A N 1
ATOM 1318 C CA . LYS A 1 161 ? 20.644 15.870 -3.494 1.00 91.94 161 LYS A CA 1
ATOM 1319 C C . LYS A 1 161 ? 19.320 16.582 -3.712 1.00 91.94 161 LYS A C 1
ATOM 1321 O O . LYS A 1 161 ? 18.487 16.077 -4.450 1.00 91.94 161 LYS A O 1
ATOM 1326 N N . ARG A 1 162 ? 19.173 17.802 -3.186 1.00 91.44 162 ARG A N 1
ATOM 1327 C CA . ARG A 1 162 ? 17.993 18.635 -3.450 1.00 91.44 162 ARG A CA 1
ATOM 1328 C C . ARG A 1 162 ? 17.757 18.839 -4.950 1.00 91.44 162 ARG A C 1
ATOM 1330 O O . ARG A 1 162 ? 16.668 18.577 -5.435 1.00 91.44 162 ARG A O 1
ATOM 1337 N N . LYS A 1 163 ? 18.794 19.234 -5.697 1.00 88.31 163 LYS A N 1
ATOM 1338 C CA . LYS A 1 163 ? 18.690 19.414 -7.156 1.00 88.31 163 LYS A CA 1
ATOM 1339 C C . LYS A 1 163 ? 18.385 18.107 -7.887 1.00 88.31 163 LYS A C 1
ATOM 1341 O O . LYS A 1 163 ? 17.668 18.125 -8.880 1.00 88.31 163 LYS A O 1
ATOM 1346 N N . VAL A 1 164 ? 18.953 16.989 -7.434 1.00 88.06 164 VAL A N 1
ATOM 1347 C CA . VAL A 1 164 ? 18.685 15.664 -8.010 1.00 88.06 164 VAL A CA 1
ATOM 1348 C C . VAL A 1 164 ? 17.234 15.252 -7.769 1.00 88.06 164 VAL A C 1
ATOM 1350 O O . VAL A 1 164 ? 16.606 14.763 -8.702 1.00 88.06 164 VAL A O 1
ATOM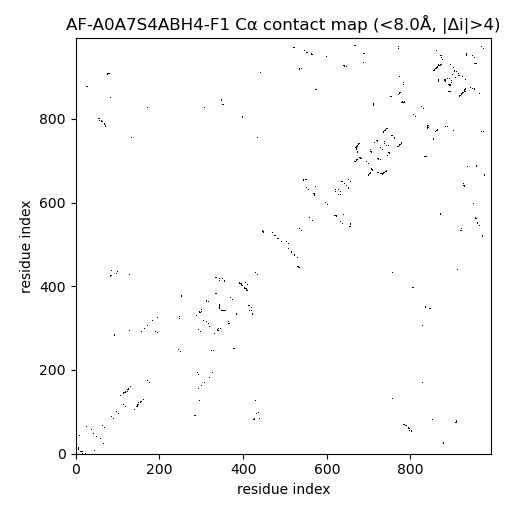 1353 N N . MET A 1 165 ? 16.674 15.511 -6.585 1.00 84.00 165 MET A N 1
ATOM 1354 C CA . MET A 1 165 ? 15.250 15.292 -6.302 1.00 84.00 165 MET A CA 1
ATOM 1355 C C . MET A 1 165 ? 14.362 16.147 -7.212 1.00 84.00 165 MET A C 1
ATOM 1357 O O . MET A 1 165 ? 13.469 15.606 -7.858 1.00 84.00 165 MET A O 1
ATOM 1361 N N . ASP A 1 166 ? 14.678 17.437 -7.380 1.00 83.00 166 ASP A N 1
ATOM 1362 C CA . ASP A 1 166 ? 13.949 18.320 -8.305 1.00 83.00 166 ASP A CA 1
ATOM 1363 C C . ASP A 1 166 ? 13.967 17.769 -9.756 1.00 83.00 166 ASP A C 1
ATOM 1365 O O . ASP A 1 166 ? 12.979 17.851 -10.494 1.00 83.00 166 ASP A O 1
ATOM 1369 N N . ILE A 1 167 ? 15.090 17.168 -10.182 1.00 82.25 167 ILE A N 1
ATOM 1370 C CA . ILE A 1 167 ? 15.219 16.488 -11.484 1.00 82.25 167 ILE A CA 1
ATOM 1371 C C . ILE A 1 167 ? 14.374 15.204 -11.523 1.00 82.25 167 ILE A C 1
ATOM 1373 O O . ILE A 1 167 ? 13.688 14.959 -12.521 1.00 82.25 167 ILE A O 1
ATOM 1377 N N . ALA A 1 168 ? 14.415 14.397 -10.459 1.00 78.94 168 ALA A N 1
ATOM 1378 C CA . ALA A 1 168 ? 13.714 13.120 -10.341 1.00 78.94 168 ALA A CA 1
ATOM 1379 C C . ALA A 1 168 ? 12.189 13.272 -10.457 1.00 78.94 168 ALA A C 1
ATOM 1381 O O . ALA A 1 168 ? 11.527 12.447 -11.089 1.00 78.94 168 ALA A O 1
ATOM 1382 N N . GLU A 1 169 ? 11.623 14.341 -9.894 1.00 70.19 169 GLU A N 1
ATOM 1383 C CA . GLU A 1 169 ? 10.181 14.589 -9.959 1.00 70.19 169 GLU A CA 1
ATOM 1384 C C . GLU A 1 169 ? 9.710 14.904 -11.377 1.00 70.19 169 GLU A C 1
ATOM 1386 O O . GLU A 1 169 ? 8.635 14.473 -11.803 1.00 70.19 169 GLU A O 1
ATOM 1391 N N . SER A 1 170 ? 10.537 15.621 -12.133 1.00 65.81 170 SER A N 1
ATOM 1392 C CA . SER A 1 170 ? 10.070 16.266 -13.349 1.00 65.81 170 SER A CA 1
ATOM 1393 C C . SER A 1 170 ? 10.450 15.510 -14.640 1.00 65.81 170 SER A C 1
ATOM 1395 O O . SER A 1 170 ? 9.811 15.755 -15.658 1.00 65.81 170 SER A O 1
ATOM 1397 N N . TYR A 1 171 ? 11.435 14.594 -14.660 1.00 67.62 171 TYR A N 1
ATOM 1398 C CA . TYR A 1 171 ? 12.035 14.092 -15.920 1.00 67.62 171 TYR A CA 1
ATOM 1399 C C . TYR A 1 171 ? 11.071 13.491 -16.969 1.00 67.62 171 TYR A C 1
ATOM 1401 O O . TYR A 1 171 ? 10.161 12.711 -16.662 1.00 67.62 171 TYR A O 1
ATOM 1409 N N . GLY A 1 172 ? 11.311 13.857 -18.243 1.00 58.00 172 GLY A N 1
ATOM 1410 C CA . GLY A 1 172 ? 10.642 13.325 -19.444 1.00 58.00 172 GLY A CA 1
ATOM 1411 C C . GLY A 1 172 ? 9.574 14.220 -20.104 1.00 58.00 172 GLY A C 1
ATOM 1412 O O . GLY A 1 172 ? 8.928 13.771 -21.046 1.00 58.00 172 GLY A O 1
ATOM 1413 N N . GLY A 1 173 ? 9.355 15.456 -19.637 1.00 60.09 173 GLY A N 1
ATOM 1414 C CA . GLY A 1 173 ? 8.413 16.420 -20.247 1.00 60.09 173 GLY A CA 1
ATOM 1415 C C . GLY A 1 173 ? 9.036 17.334 -21.321 1.00 60.09 173 GLY A C 1
ATOM 1416 O O . GLY A 1 173 ? 10.249 17.411 -21.455 1.00 60.09 173 GLY A O 1
ATOM 1417 N N . LEU A 1 174 ? 8.231 18.098 -22.073 1.00 52.09 174 LEU A N 1
ATOM 1418 C CA . LEU A 1 174 ? 8.740 19.101 -23.040 1.00 52.09 174 LEU A CA 1
ATOM 1419 C C . LEU A 1 174 ? 9.406 20.319 -22.371 1.00 52.09 174 LEU A C 1
ATOM 1421 O O . LEU A 1 174 ? 10.234 20.991 -22.985 1.00 52.09 174 LEU A O 1
ATOM 1425 N N . SER A 1 175 ? 9.111 20.571 -21.094 1.00 53.69 175 SER A N 1
ATOM 1426 C CA . SER A 1 175 ? 9.773 21.581 -20.255 1.00 53.69 175 SER A CA 1
ATOM 1427 C C . SER A 1 175 ? 11.274 21.314 -20.019 1.00 53.69 175 SER A C 1
ATOM 1429 O O . SER A 1 175 ? 11.959 22.155 -19.442 1.00 53.69 175 SER A O 1
ATOM 1431 N N . PHE A 1 176 ? 11.804 20.180 -20.498 1.00 61.53 176 PHE A N 1
ATOM 1432 C CA . PHE A 1 176 ? 13.156 19.673 -20.227 1.00 61.53 176 PHE A CA 1
ATOM 1433 C C . PHE A 1 176 ? 14.265 20.190 -21.138 1.00 61.53 176 PHE A C 1
ATOM 1435 O O . PHE A 1 176 ? 15.442 19.953 -20.858 1.00 61.53 176 PHE A O 1
ATOM 1442 N N . LEU A 1 177 ? 13.933 20.892 -22.222 1.00 61.59 177 LEU A N 1
ATOM 1443 C CA . LEU A 1 177 ? 14.934 21.363 -23.187 1.00 61.59 177 LEU A CA 1
ATOM 1444 C C . LEU A 1 177 ? 16.039 22.242 -22.551 1.00 61.59 177 LEU A C 1
ATOM 1446 O O . LEU A 1 177 ? 17.209 22.009 -22.858 1.00 61.59 177 LEU A O 1
ATOM 1450 N N . PRO A 1 178 ? 15.750 23.179 -21.618 1.00 65.56 178 PRO A N 1
ATOM 1451 C CA . PRO A 1 178 ? 16.789 23.973 -20.947 1.00 65.56 178 PRO A CA 1
ATOM 1452 C C . PRO A 1 178 ? 17.559 23.204 -19.858 1.00 65.56 178 PRO A C 1
ATOM 1454 O O . PRO A 1 178 ? 18.649 23.610 -19.451 1.00 65.56 178 PRO A O 1
ATOM 1457 N N . GLN A 1 179 ? 17.000 22.103 -19.352 1.00 67.06 179 GLN A N 1
ATOM 1458 C CA . GLN A 1 179 ? 17.510 21.409 -18.170 1.00 67.06 179 GLN A CA 1
ATOM 1459 C C . GLN A 1 179 ? 18.753 20.570 -18.459 1.00 67.06 179 GLN A C 1
ATOM 1461 O O . GLN A 1 179 ? 19.599 20.443 -17.581 1.00 67.06 179 GLN A O 1
ATOM 1466 N N . SER A 1 180 ? 18.926 20.065 -19.684 1.00 70.94 180 SER A N 1
ATOM 1467 C CA . SER A 1 180 ? 20.157 19.364 -20.079 1.00 70.94 180 SER A CA 1
ATOM 1468 C C . SER A 1 180 ? 21.390 20.267 -19.950 1.00 70.94 180 SER A C 1
ATOM 1470 O O . SER A 1 180 ? 22.436 19.812 -19.493 1.00 70.94 180 SER A O 1
ATOM 1472 N N . PHE A 1 181 ? 21.245 21.562 -20.249 1.00 75.50 181 PHE A N 1
ATOM 1473 C CA . PHE A 1 181 ? 22.298 22.563 -20.081 1.00 75.50 181 PHE A CA 1
ATOM 1474 C C . PHE A 1 181 ? 22.576 22.877 -18.605 1.00 75.50 181 PHE A C 1
ATOM 1476 O O . PHE A 1 181 ? 23.733 22.915 -18.183 1.00 75.50 181 PHE A O 1
ATOM 1483 N N . LEU A 1 182 ? 21.526 23.054 -17.794 1.00 72.44 182 LEU A N 1
ATOM 1484 C CA . LEU A 1 182 ? 21.667 23.239 -16.343 1.00 72.44 182 LEU A CA 1
ATOM 1485 C C . LEU A 1 182 ? 22.327 22.023 -15.686 1.00 72.44 182 LEU A C 1
ATOM 1487 O O . LEU A 1 182 ? 23.196 22.180 -14.825 1.00 72.44 182 LEU A O 1
ATOM 1491 N N . LEU A 1 183 ? 21.966 20.823 -16.143 1.00 76.69 183 LEU A N 1
ATOM 1492 C CA . LEU A 1 183 ? 22.574 19.578 -15.712 1.00 76.69 183 LEU A CA 1
ATOM 1493 C C . LEU A 1 183 ? 24.062 19.535 -16.078 1.00 76.69 183 LEU A C 1
ATOM 1495 O O . LEU A 1 183 ? 24.859 19.147 -15.236 1.00 76.69 183 LEU A O 1
ATOM 1499 N N . SER A 1 184 ? 24.470 20.004 -17.261 1.00 77.94 184 SER A N 1
ATOM 1500 C CA . SER A 1 184 ? 25.893 20.080 -17.633 1.00 77.94 184 SER A CA 1
ATOM 1501 C C . SER A 1 184 ? 26.707 20.991 -16.723 1.00 77.94 184 SER A C 1
ATOM 1503 O O . SER A 1 184 ? 27.813 20.628 -16.321 1.00 77.94 184 SER A O 1
ATOM 1505 N N . VAL A 1 185 ? 26.176 22.167 -16.371 1.00 77.56 185 VAL A N 1
ATOM 1506 C CA . VAL A 1 185 ? 26.847 23.093 -15.442 1.00 77.56 185 VAL A CA 1
ATOM 1507 C C . VAL A 1 185 ? 26.998 22.438 -14.071 1.00 77.56 185 VAL A C 1
ATOM 1509 O O . VAL A 1 185 ? 28.092 22.406 -13.509 1.00 77.56 185 VAL A O 1
ATOM 1512 N N . PHE A 1 186 ? 25.911 21.854 -13.570 1.00 80.06 186 PHE A N 1
ATOM 1513 C CA . PHE A 1 186 ? 25.871 21.142 -12.299 1.00 80.06 186 PHE A CA 1
ATOM 1514 C C . PHE A 1 186 ? 26.835 19.946 -12.252 1.00 80.06 186 PHE A C 1
ATOM 1516 O O . PHE A 1 186 ? 27.647 19.843 -11.332 1.00 80.06 186 PHE A O 1
ATOM 1523 N N . LEU A 1 187 ? 26.800 19.076 -13.265 1.00 79.31 187 LEU A N 1
ATOM 1524 C CA . LEU A 1 187 ? 27.691 17.925 -13.386 1.00 79.31 187 LEU A CA 1
ATOM 1525 C C . LEU A 1 187 ? 29.144 18.370 -13.503 1.00 79.31 187 LEU A C 1
ATOM 1527 O O . LEU A 1 187 ? 30.011 17.751 -12.892 1.00 79.31 187 LEU A O 1
ATOM 1531 N N . GLY A 1 188 ? 29.425 19.453 -14.232 1.00 77.06 188 GLY A N 1
ATOM 1532 C CA . GLY A 1 188 ? 30.758 20.049 -14.332 1.00 77.06 188 GLY A CA 1
ATOM 1533 C C . GLY A 1 188 ? 31.347 20.427 -12.979 1.00 77.06 188 GLY A C 1
ATOM 1534 O O . GLY A 1 188 ? 32.530 20.189 -12.738 1.00 77.06 188 GLY A O 1
ATOM 1535 N N . GLU A 1 189 ? 30.537 20.965 -12.070 1.00 74.44 189 GLU A N 1
ATOM 1536 C CA . GLU A 1 189 ? 30.976 21.279 -10.710 1.00 74.44 189 GLU A CA 1
ATOM 1537 C C . GLU A 1 189 ? 31.099 20.030 -9.828 1.00 74.44 189 GLU A C 1
ATOM 1539 O O . GLU A 1 189 ? 32.119 19.865 -9.148 1.00 74.44 189 GLU A O 1
ATOM 1544 N N . ALA A 1 190 ? 30.109 19.133 -9.870 1.00 72.69 190 ALA A N 1
ATOM 1545 C CA . ALA A 1 190 ? 30.053 17.937 -9.030 1.00 72.69 190 ALA A CA 1
ATOM 1546 C C . ALA A 1 190 ? 31.167 16.931 -9.375 1.00 72.69 190 ALA A C 1
ATOM 1548 O O . ALA A 1 190 ? 31.901 16.471 -8.494 1.00 72.69 190 ALA A O 1
ATOM 1549 N N . THR A 1 191 ? 31.366 16.643 -10.664 1.00 72.56 191 THR A N 1
ATOM 1550 C CA . THR A 1 191 ? 32.408 15.719 -11.147 1.00 72.56 191 THR A CA 1
ATOM 1551 C C . THR A 1 191 ? 33.809 16.297 -10.972 1.00 72.56 191 THR A C 1
ATOM 1553 O O . THR A 1 191 ? 34.696 15.605 -10.478 1.00 72.56 191 THR A O 1
ATOM 1556 N N . ARG A 1 192 ? 34.029 17.587 -11.274 1.00 70.12 192 ARG A N 1
ATOM 1557 C CA . ARG A 1 192 ? 35.338 18.235 -11.075 1.00 70.12 192 ARG A CA 1
ATOM 1558 C C . ARG A 1 192 ? 35.731 18.295 -9.604 1.00 70.12 192 ARG A C 1
ATOM 1560 O O . ARG A 1 192 ? 36.917 18.202 -9.290 1.00 70.12 192 ARG A O 1
ATOM 1567 N N . SER A 1 193 ? 34.762 18.501 -8.719 1.00 63.28 193 SER A N 1
ATOM 1568 C CA . SER A 1 193 ? 35.005 18.503 -7.278 1.00 63.28 193 SER A CA 1
ATOM 1569 C C . SER A 1 193 ? 35.306 17.093 -6.769 1.00 63.28 193 SER A C 1
ATOM 1571 O O . SER A 1 193 ? 36.233 16.947 -5.984 1.00 63.28 193 SER A O 1
ATOM 1573 N N . SER A 1 194 ? 34.637 16.065 -7.300 1.00 66.12 194 SER A N 1
ATOM 1574 C CA . SER A 1 194 ? 34.908 14.656 -6.965 1.00 66.12 194 SER A CA 1
ATOM 1575 C C . SER A 1 194 ? 36.292 14.194 -7.457 1.00 66.12 194 SER A C 1
ATOM 1577 O O . SER A 1 194 ? 37.090 13.673 -6.687 1.00 66.12 194 SER A O 1
ATOM 1579 N N . LEU A 1 195 ? 36.664 14.498 -8.706 1.00 60.03 195 LEU A N 1
ATOM 1580 C CA . LEU A 1 195 ? 37.955 14.092 -9.293 1.00 60.03 195 LEU A CA 1
ATOM 1581 C C . LEU A 1 195 ? 39.182 14.778 -8.665 1.00 60.03 195 LEU A C 1
ATOM 1583 O O . LEU A 1 195 ? 40.300 14.281 -8.796 1.00 60.03 195 LEU A O 1
ATOM 1587 N N . LYS A 1 196 ? 39.007 15.926 -7.998 1.00 55.81 196 LYS A N 1
ATOM 1588 C CA . LYS A 1 196 ? 40.090 16.599 -7.261 1.00 55.81 196 LYS A CA 1
ATOM 1589 C C . LYS A 1 196 ? 40.457 15.888 -5.955 1.00 55.81 196 LYS A C 1
ATOM 1591 O O . LYS A 1 196 ? 41.593 16.045 -5.522 1.00 55.81 196 LYS A O 1
ATOM 1596 N N . TYR A 1 197 ? 39.526 15.147 -5.354 1.00 50.50 197 TYR A N 1
ATOM 1597 C CA . TYR A 1 197 ? 39.747 14.416 -4.102 1.00 50.50 197 TYR A CA 1
ATOM 1598 C C . TYR A 1 197 ? 40.431 13.056 -4.321 1.00 50.50 197 TYR A C 1
ATOM 1600 O O . TYR A 1 197 ? 41.239 12.649 -3.497 1.00 50.50 197 TYR A O 1
ATOM 1608 N N . VAL A 1 198 ? 40.224 12.425 -5.483 1.00 49.16 198 VAL A N 1
ATOM 1609 C CA . VAL A 1 198 ? 40.814 11.117 -5.843 1.00 49.16 198 VAL A CA 1
ATOM 1610 C C . VAL A 1 198 ? 42.331 11.180 -6.117 1.00 49.16 198 VAL A C 1
ATOM 1612 O O . VAL A 1 198 ? 42.983 10.147 -6.251 1.00 49.16 198 VAL A O 1
ATOM 1615 N N . GLN A 1 199 ? 42.952 12.366 -6.192 1.00 40.56 199 GLN A N 1
ATOM 1616 C CA . GLN A 1 199 ? 44.415 12.432 -6.305 1.00 40.56 199 GLN A CA 1
ATOM 1617 C C . GLN A 1 199 ? 45.060 12.145 -4.943 1.00 40.56 199 GLN A C 1
ATOM 1619 O O . GLN A 1 199 ? 44.908 12.963 -4.033 1.00 40.56 199 GLN A O 1
ATOM 1624 N N . PRO A 1 200 ? 45.815 11.039 -4.784 1.00 37.03 200 PRO A N 1
ATOM 1625 C CA . PRO A 1 200 ? 46.474 10.753 -3.523 1.00 37.03 200 PRO A CA 1
ATOM 1626 C C . PRO A 1 200 ? 47.446 11.886 -3.203 1.00 37.03 200 PRO A C 1
ATOM 1628 O O . PRO A 1 200 ? 48.246 12.295 -4.053 1.00 37.03 200 PRO A O 1
ATOM 1631 N N . VAL A 1 201 ? 47.398 12.374 -1.962 1.00 36.94 201 VAL A N 1
ATOM 1632 C CA . VAL A 1 201 ? 48.473 13.186 -1.392 1.00 36.94 201 VAL A CA 1
ATOM 1633 C C . VAL A 1 201 ? 49.725 12.320 -1.465 1.00 36.94 201 VAL A C 1
ATOM 1635 O O . VAL A 1 201 ? 49.902 11.392 -0.676 1.00 36.94 201 VAL A O 1
ATOM 1638 N N . LYS A 1 202 ? 50.578 12.561 -2.466 1.00 35.25 202 LYS A N 1
ATOM 1639 C CA . LYS A 1 202 ? 51.910 11.963 -2.508 1.00 35.25 202 LYS A CA 1
ATOM 1640 C C . LYS A 1 202 ? 52.566 12.281 -1.166 1.00 35.25 202 LYS A C 1
ATOM 1642 O O . LYS A 1 202 ? 52.729 13.453 -0.843 1.00 35.25 202 LYS A O 1
ATOM 1647 N N . LYS A 1 203 ? 52.927 11.254 -0.389 1.00 36.03 203 LYS A N 1
ATOM 1648 C CA . LYS A 1 203 ? 53.857 11.406 0.736 1.00 36.03 203 LYS A CA 1
ATOM 1649 C C . LYS A 1 203 ? 55.135 12.023 0.166 1.00 36.03 203 LYS A C 1
ATOM 1651 O O . LYS A 1 203 ? 55.894 11.343 -0.519 1.00 36.03 203 LYS A O 1
ATOM 1656 N N . GLU A 1 204 ? 55.320 13.321 0.372 1.00 34.84 204 GLU A N 1
ATOM 1657 C CA . GLU A 1 204 ? 56.523 14.026 -0.051 1.00 34.84 204 GLU A CA 1
ATOM 1658 C C . GLU A 1 204 ? 57.684 13.599 0.852 1.00 34.84 204 GLU A C 1
ATOM 1660 O O . GLU A 1 204 ? 57.766 13.959 2.022 1.00 34.84 204 GLU A O 1
ATOM 1665 N N . SER A 1 205 ? 58.596 12.803 0.299 1.00 33.28 205 SER A N 1
ATOM 1666 C CA . SER A 1 205 ? 59.978 12.728 0.768 1.00 33.28 205 SER A CA 1
ATOM 1667 C C . SER A 1 205 ? 60.677 14.067 0.476 1.00 33.28 205 SER A C 1
ATOM 1669 O O . SER A 1 205 ? 60.517 14.593 -0.631 1.00 33.28 205 SER A O 1
ATOM 1671 N N . PRO A 1 206 ? 61.462 14.632 1.411 1.00 37.81 206 PRO A N 1
ATOM 1672 C CA . PRO A 1 206 ? 61.969 15.990 1.296 1.00 37.81 206 PRO A CA 1
ATOM 1673 C C . PRO A 1 206 ? 63.200 16.022 0.388 1.00 37.81 206 PRO A C 1
ATOM 1675 O O . PRO A 1 206 ? 64.329 15.982 0.861 1.00 37.81 206 PRO A O 1
ATOM 1678 N N . HIS A 1 207 ? 62.999 16.138 -0.923 1.00 34.31 207 HIS A N 1
ATOM 1679 C CA . HIS A 1 207 ? 64.039 16.642 -1.816 1.00 34.31 207 HIS A CA 1
ATOM 1680 C C . HIS A 1 207 ? 63.451 17.608 -2.848 1.00 34.31 207 HIS A C 1
ATOM 1682 O O . HIS A 1 207 ? 62.728 17.235 -3.765 1.00 34.31 207 HIS A O 1
ATOM 1688 N N . LEU A 1 208 ? 63.793 18.880 -2.623 1.00 42.62 208 LEU A N 1
ATOM 1689 C CA . LEU A 1 208 ? 63.773 20.036 -3.520 1.00 42.62 208 LEU A CA 1
ATOM 1690 C C . LEU A 1 208 ? 63.550 19.726 -5.010 1.00 42.62 208 LEU A C 1
ATOM 1692 O O . LEU A 1 208 ? 64.505 19.464 -5.735 1.00 42.62 208 LEU A O 1
ATOM 1696 N N . LEU A 1 209 ? 62.326 19.947 -5.496 1.00 35.16 209 LEU A N 1
ATOM 1697 C CA . LEU A 1 209 ? 62.082 20.387 -6.871 1.00 35.16 209 LEU A CA 1
ATOM 1698 C C . LEU A 1 209 ? 60.975 21.449 -6.883 1.00 35.16 209 LEU A C 1
ATOM 1700 O O . LEU A 1 209 ? 59.888 21.267 -6.344 1.00 35.16 209 LEU A O 1
ATOM 1704 N N . LYS A 1 210 ? 61.306 22.598 -7.480 1.00 34.53 210 LYS A N 1
ATOM 1705 C CA . LYS A 1 210 ? 60.493 23.816 -7.561 1.00 34.53 210 LYS A CA 1
ATOM 1706 C C . LYS A 1 210 ? 59.108 23.535 -8.157 1.00 34.53 210 LYS A C 1
ATOM 1708 O O . LYS A 1 210 ? 58.991 23.168 -9.324 1.00 34.53 210 LYS A O 1
ATOM 1713 N N . ILE A 1 211 ? 58.068 23.799 -7.370 1.00 31.80 211 ILE A N 1
ATOM 1714 C CA . ILE A 1 211 ? 56.676 23.844 -7.823 1.00 31.80 211 ILE A CA 1
ATOM 1715 C C . ILE A 1 211 ? 56.497 25.087 -8.703 1.00 31.80 211 ILE A C 1
ATOM 1717 O O . ILE A 1 211 ? 56.564 26.222 -8.234 1.00 31.80 211 ILE A O 1
ATOM 1721 N N . SER A 1 212 ? 56.276 24.866 -9.997 1.00 33.72 212 SER A N 1
ATOM 1722 C CA . SER A 1 212 ? 55.705 25.860 -10.905 1.00 33.72 212 SER A CA 1
ATOM 1723 C C . SER A 1 212 ? 54.183 25.867 -10.730 1.00 33.72 212 SER A C 1
ATOM 1725 O O . SER A 1 212 ? 53.531 24.825 -10.829 1.00 33.72 212 SER A O 1
ATOM 1727 N N . ASN A 1 213 ? 53.616 27.042 -10.449 1.00 37.81 213 ASN A N 1
ATOM 1728 C CA . ASN A 1 213 ? 52.173 27.262 -10.366 1.00 37.81 213 ASN A CA 1
ATOM 1729 C C . ASN A 1 213 ? 51.494 26.894 -11.697 1.00 37.81 213 ASN A C 1
ATOM 1731 O O . ASN A 1 213 ? 51.724 27.538 -12.720 1.00 37.81 213 ASN A O 1
ATOM 1735 N N . ARG A 1 214 ? 50.615 25.883 -11.681 1.00 40.72 214 ARG A N 1
ATOM 1736 C CA . ARG A 1 214 ? 49.753 25.547 -12.826 1.00 40.72 214 ARG A CA 1
ATOM 1737 C C . ARG A 1 214 ? 48.732 26.668 -13.069 1.00 40.72 214 ARG A C 1
ATOM 1739 O O . ARG A 1 214 ? 47.978 26.993 -12.151 1.00 40.72 214 ARG A O 1
ATOM 1746 N N . PRO A 1 215 ? 48.627 27.222 -14.287 1.00 35.75 215 PRO A N 1
ATOM 1747 C CA . PRO A 1 215 ? 47.587 28.185 -14.607 1.00 35.75 215 PRO A CA 1
ATOM 1748 C C . PRO A 1 215 ? 46.264 27.477 -14.969 1.00 35.75 215 PRO A C 1
ATOM 1750 O O . PRO A 1 215 ? 46.246 26.322 -15.397 1.00 35.75 215 PRO A O 1
ATOM 1753 N N . SER A 1 216 ? 45.133 28.159 -14.765 1.00 40.97 216 SER A N 1
ATOM 1754 C CA . SER A 1 216 ? 43.788 27.618 -15.018 1.00 40.97 216 SER A CA 1
ATOM 1755 C C . SER A 1 216 ? 43.529 27.348 -16.510 1.00 40.97 216 SER A C 1
ATOM 1757 O O . SER A 1 216 ? 44.138 27.965 -17.381 1.00 40.97 216 SER A O 1
ATOM 1759 N N . THR A 1 217 ? 42.554 26.490 -16.825 1.00 46.41 217 THR A N 1
ATOM 1760 C CA . THR A 1 217 ? 42.100 26.174 -18.198 1.00 46.41 217 THR A CA 1
ATOM 1761 C C . THR A 1 217 ? 41.668 27.410 -19.011 1.00 46.41 217 THR A C 1
ATOM 1763 O O . THR A 1 217 ? 41.620 27.380 -20.236 1.00 46.41 217 THR A O 1
ATOM 1766 N N . LEU A 1 218 ? 41.375 28.532 -18.343 1.00 43.91 218 LEU A N 1
ATOM 1767 C CA . LEU A 1 218 ? 41.090 29.819 -18.985 1.00 43.91 218 LEU A CA 1
ATOM 1768 C C . LEU A 1 218 ? 42.361 30.575 -19.397 1.00 43.91 218 LEU A C 1
ATOM 1770 O O . LEU A 1 218 ? 42.339 31.325 -20.370 1.00 43.91 218 LEU A O 1
ATOM 1774 N N . VAL A 1 219 ? 43.477 30.370 -18.698 1.00 48.44 219 VAL A N 1
ATOM 1775 C CA . VAL A 1 219 ? 44.784 30.925 -19.074 1.00 48.44 219 VAL A CA 1
ATOM 1776 C C . VAL A 1 219 ? 45.362 30.165 -20.263 1.00 48.44 219 VAL A C 1
ATOM 1778 O O . VAL A 1 219 ? 45.907 30.805 -21.155 1.00 48.44 219 VAL A O 1
ATOM 1781 N N . SER A 1 220 ? 45.167 28.844 -20.347 1.00 47.81 220 SER A N 1
ATOM 1782 C CA . SER A 1 220 ? 45.555 28.076 -21.537 1.00 47.81 220 SER A CA 1
ATOM 1783 C C . SER A 1 220 ? 44.734 28.476 -22.768 1.00 47.81 220 SER A C 1
ATOM 1785 O O . SER A 1 220 ? 45.296 28.602 -23.852 1.00 47.81 220 SER A O 1
ATOM 1787 N N . LEU A 1 221 ? 43.443 28.799 -22.612 1.00 51.28 221 LEU A N 1
ATOM 1788 C CA . LEU A 1 221 ? 42.619 29.372 -23.686 1.00 51.28 221 LEU A CA 1
ATOM 1789 C C . LEU A 1 221 ? 43.022 30.811 -24.054 1.00 51.28 221 LEU A C 1
ATOM 1791 O O . LEU A 1 221 ? 43.042 31.146 -25.237 1.00 51.28 221 LEU A O 1
ATOM 1795 N N . ARG A 1 222 ? 43.406 31.656 -23.084 1.00 53.56 222 ARG A N 1
ATOM 1796 C CA . ARG A 1 222 ? 43.965 32.998 -23.355 1.00 53.56 222 ARG A CA 1
ATOM 1797 C C . ARG A 1 222 ? 45.324 32.930 -24.052 1.00 53.56 222 ARG A C 1
ATOM 1799 O O . ARG A 1 222 ? 45.553 33.702 -24.974 1.00 53.56 222 ARG A O 1
ATOM 1806 N N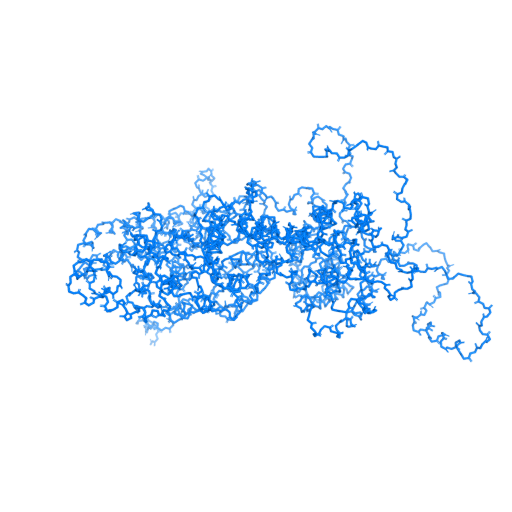 . GLN A 1 223 ? 46.179 31.978 -23.685 1.00 50.88 223 GLN A N 1
ATOM 1807 C CA . GLN A 1 223 ? 47.437 31.706 -24.384 1.00 50.88 223 GLN A CA 1
ATOM 1808 C C . GLN A 1 223 ? 47.187 31.171 -25.796 1.00 50.88 223 GLN A C 1
ATOM 1810 O O . GLN A 1 223 ? 47.870 31.587 -26.723 1.00 50.88 223 GLN A O 1
ATOM 1815 N N . ARG A 1 224 ? 46.163 30.331 -26.002 1.00 57.72 224 ARG A N 1
ATOM 1816 C CA . ARG A 1 224 ? 45.756 29.864 -27.339 1.00 57.72 224 ARG A CA 1
ATOM 1817 C C . ARG A 1 224 ? 45.230 31.002 -28.219 1.00 57.72 224 ARG A C 1
ATOM 1819 O O . ARG A 1 224 ? 45.499 31.017 -29.412 1.00 57.72 224 ARG A O 1
ATOM 1826 N N . ARG A 1 225 ? 44.537 31.981 -27.627 1.00 59.34 225 ARG A N 1
ATOM 1827 C CA . ARG A 1 225 ? 44.068 33.194 -28.320 1.00 59.34 225 ARG A CA 1
ATOM 1828 C C . ARG A 1 225 ? 45.201 34.181 -28.614 1.00 59.34 225 ARG A C 1
ATOM 1830 O O . ARG A 1 225 ? 45.179 34.812 -29.659 1.00 59.34 225 ARG A O 1
ATOM 1837 N N . ALA A 1 226 ? 46.202 34.270 -27.738 1.00 54.03 226 ALA A N 1
ATOM 1838 C CA . ALA A 1 226 ? 47.421 35.041 -27.983 1.00 54.03 226 ALA A CA 1
ATOM 1839 C C . ALA A 1 226 ? 48.287 34.415 -29.096 1.00 54.03 226 ALA A C 1
ATOM 1841 O O . ALA A 1 226 ? 48.808 35.136 -29.936 1.00 54.03 226 ALA A O 1
ATOM 1842 N N . ARG A 1 227 ? 48.352 33.076 -29.170 1.00 57.91 227 ARG A N 1
ATOM 1843 C CA . ARG A 1 227 ? 49.040 32.324 -30.241 1.00 57.91 227 ARG A CA 1
ATOM 1844 C C . ARG A 1 227 ? 48.393 32.468 -31.624 1.00 57.91 227 ARG A C 1
ATOM 1846 O O . ARG A 1 227 ? 49.060 32.251 -32.622 1.00 57.91 227 ARG A O 1
ATOM 1853 N N . LEU A 1 228 ? 47.118 32.860 -31.700 1.00 60.25 228 LEU A N 1
ATOM 1854 C CA . LEU A 1 228 ? 46.453 33.175 -32.973 1.00 60.25 228 LEU A CA 1
ATOM 1855 C C . LEU A 1 228 ? 46.860 34.546 -33.545 1.00 60.25 228 LEU A C 1
ATOM 1857 O O . LEU A 1 228 ? 46.556 34.822 -34.701 1.00 60.25 228 LEU A O 1
ATOM 1861 N N . HIS A 1 229 ? 47.539 35.392 -32.761 1.00 52.50 229 HIS A N 1
ATOM 1862 C CA . HIS A 1 229 ? 47.964 36.734 -33.172 1.00 52.50 229 HIS A CA 1
ATOM 1863 C C . HIS A 1 229 ? 49.480 36.882 -33.380 1.00 52.50 229 HIS A C 1
ATOM 1865 O O . HIS A 1 229 ? 49.907 37.940 -33.834 1.00 52.50 229 HIS A O 1
ATOM 1871 N N . ASP A 1 230 ? 50.279 35.846 -33.107 1.00 52.62 230 ASP A N 1
ATOM 1872 C CA . ASP A 1 230 ? 51.729 35.859 -33.328 1.00 52.62 230 ASP A CA 1
ATOM 1873 C C . ASP A 1 230 ? 52.217 34.491 -33.859 1.00 52.62 230 ASP A C 1
ATOM 1875 O O . ASP A 1 230 ? 52.308 33.527 -33.091 1.00 52.62 230 ASP A O 1
ATOM 1879 N N . PRO A 1 231 ? 52.509 34.372 -35.169 1.00 52.66 231 PRO A N 1
ATOM 1880 C CA . PRO A 1 231 ? 52.938 33.118 -35.788 1.00 52.66 231 PRO A CA 1
ATOM 1881 C C . PRO A 1 231 ? 54.369 32.683 -35.416 1.00 52.66 231 PRO A C 1
ATOM 1883 O O . PRO A 1 231 ? 54.771 31.584 -35.791 1.00 52.66 231 PRO A O 1
ATOM 1886 N N . SER A 1 232 ? 55.130 33.480 -34.654 1.00 48.88 232 SER A N 1
ATOM 1887 C CA . SER A 1 232 ? 56.497 33.132 -34.226 1.00 48.88 232 SER A CA 1
ATOM 1888 C C . SER A 1 232 ? 56.570 32.123 -33.065 1.00 48.88 232 SER A C 1
ATOM 1890 O O . SER A 1 232 ? 57.647 31.635 -32.730 1.00 48.88 232 SER A O 1
ATOM 1892 N N . LEU A 1 233 ? 55.431 31.757 -32.464 1.00 53.06 233 LEU A N 1
ATOM 1893 C CA . LEU A 1 233 ? 55.351 30.855 -31.304 1.00 53.06 233 LEU A CA 1
ATOM 1894 C C . LEU A 1 233 ? 55.123 29.367 -31.655 1.00 53.06 233 LEU A C 1
ATOM 1896 O O . LEU A 1 233 ? 54.805 28.579 -30.762 1.00 53.06 233 LEU A O 1
ATOM 1900 N N . ASN A 1 234 ? 55.268 28.971 -32.924 1.00 49.06 234 ASN A N 1
ATOM 1901 C CA . ASN A 1 234 ? 54.896 27.633 -33.412 1.00 49.06 234 ASN A CA 1
ATOM 1902 C C . ASN A 1 234 ? 56.000 26.556 -33.379 1.00 49.06 234 ASN A C 1
ATOM 1904 O O . ASN A 1 234 ? 55.698 25.409 -33.687 1.00 49.06 234 ASN A O 1
ATOM 1908 N N . GLU A 1 235 ? 57.242 26.854 -32.990 1.00 43.56 235 GLU A N 1
ATOM 1909 C CA . GLU A 1 235 ? 58.358 25.902 -33.190 1.00 43.56 235 GLU A CA 1
ATOM 1910 C C . GLU A 1 235 ? 58.826 25.105 -31.964 1.00 43.56 235 GLU A C 1
ATOM 1912 O O . GLU A 1 235 ? 59.876 24.469 -32.005 1.00 43.56 235 GLU A O 1
ATOM 1917 N N . ILE A 1 236 ? 58.062 25.052 -30.867 1.00 41.78 236 ILE A N 1
ATOM 1918 C CA . ILE A 1 236 ? 58.470 24.238 -29.711 1.00 41.78 236 ILE A CA 1
ATOM 1919 C C . ILE A 1 236 ? 57.355 23.283 -29.267 1.00 41.78 236 ILE A C 1
ATOM 1921 O O . ILE A 1 236 ? 56.407 23.677 -28.590 1.00 41.78 236 ILE A O 1
ATOM 1925 N N . SER A 1 237 ? 57.596 21.999 -29.570 1.00 34.97 237 SER A N 1
ATOM 1926 C CA . SER A 1 237 ? 57.060 20.783 -28.936 1.00 34.97 237 SER A CA 1
ATOM 1927 C C . SER A 1 237 ? 55.748 20.191 -29.479 1.00 34.97 237 SER A C 1
ATOM 1929 O O . SER A 1 237 ? 54.713 20.268 -28.821 1.00 34.97 237 SER A O 1
ATOM 1931 N N . GLU A 1 238 ? 55.824 19.458 -30.596 1.00 38.62 238 GLU A N 1
ATOM 1932 C CA . GLU A 1 238 ? 54.807 18.459 -30.998 1.00 38.62 238 GLU A CA 1
ATOM 1933 C C . GLU A 1 238 ? 55.029 17.055 -30.394 1.00 38.62 238 GLU A C 1
ATOM 1935 O O . GLU A 1 238 ? 54.203 16.162 -30.564 1.00 38.62 238 GLU A O 1
ATOM 1940 N N . GLU A 1 239 ? 56.074 16.835 -29.595 1.00 37.12 239 GLU A N 1
ATOM 1941 C CA . GLU A 1 239 ? 56.285 15.545 -28.930 1.00 37.12 239 GLU A CA 1
ATOM 1942 C C . GLU A 1 239 ? 55.851 15.594 -27.458 1.00 37.12 239 GLU A C 1
ATOM 1944 O O . GLU A 1 239 ? 56.571 16.108 -26.603 1.00 37.12 239 GLU A O 1
ATOM 1949 N N . LYS A 1 240 ? 54.671 15.004 -27.191 1.00 38.34 240 LYS A N 1
ATOM 1950 C CA . LYS A 1 240 ? 54.002 14.700 -25.896 1.00 38.34 240 LYS A CA 1
ATOM 1951 C C . LYS A 1 240 ? 52.676 15.435 -25.645 1.00 38.34 240 LYS A C 1
ATOM 1953 O O . LYS A 1 240 ? 52.439 15.936 -24.549 1.00 38.34 240 LYS A O 1
ATOM 1958 N N . GLU A 1 241 ? 51.725 15.348 -26.573 1.00 36.72 241 GLU A N 1
ATOM 1959 C CA . GLU A 1 241 ? 50.330 15.157 -26.147 1.00 36.72 241 GLU A CA 1
ATOM 1960 C C . GLU A 1 241 ? 50.125 13.661 -25.885 1.00 36.72 241 GLU A C 1
ATOM 1962 O O . GLU A 1 241 ? 49.647 12.907 -26.728 1.00 36.72 241 GLU A O 1
ATOM 1967 N N . ALA A 1 242 ? 50.539 13.200 -24.700 1.00 37.12 242 ALA A N 1
ATOM 1968 C CA . ALA A 1 242 ? 50.025 11.941 -24.181 1.00 37.12 242 ALA A CA 1
ATOM 1969 C C . ALA A 1 242 ? 48.499 12.085 -24.119 1.00 37.12 242 ALA A C 1
ATOM 1971 O O . ALA A 1 242 ? 47.985 12.884 -23.336 1.00 37.12 242 ALA A O 1
ATOM 1972 N N . PHE A 1 243 ? 47.808 11.368 -25.006 1.00 43.88 243 PHE A N 1
ATOM 1973 C CA . PHE A 1 243 ? 46.355 11.301 -25.096 1.00 43.88 243 PHE A CA 1
ATOM 1974 C C . PHE A 1 243 ? 45.758 11.194 -23.688 1.00 43.88 243 PHE A C 1
ATOM 1976 O O . PHE A 1 243 ? 45.933 10.187 -22.999 1.00 43.88 243 PHE A O 1
ATOM 1983 N N . TYR A 1 244 ? 45.062 12.240 -23.244 1.00 52.94 244 TYR A N 1
ATOM 1984 C CA . TYR A 1 244 ? 44.328 12.229 -21.982 1.00 52.94 244 TYR A CA 1
ATOM 1985 C C . TYR A 1 244 ? 43.080 11.350 -22.143 1.00 52.94 244 TYR A C 1
ATOM 1987 O O . TYR A 1 244 ? 41.967 11.851 -22.289 1.00 52.94 244 TYR A O 1
ATOM 1995 N N . ALA A 1 245 ? 43.263 10.029 -22.166 1.00 57.34 245 ALA A N 1
ATOM 1996 C CA . ALA A 1 245 ? 42.164 9.076 -22.140 1.00 57.34 245 ALA A CA 1
ATOM 1997 C C . ALA A 1 245 ? 41.426 9.204 -20.797 1.00 57.34 245 ALA A C 1
ATOM 1999 O O . ALA A 1 245 ? 42.029 9.106 -19.721 1.00 57.34 245 ALA A O 1
ATOM 2000 N N . THR A 1 246 ? 40.119 9.456 -20.854 1.00 70.75 246 THR A N 1
ATOM 2001 C CA . THR A 1 246 ? 39.270 9.562 -19.660 1.00 70.75 246 THR A CA 1
ATOM 2002 C C . THR A 1 246 ? 39.222 8.221 -18.905 1.00 70.75 246 THR A C 1
ATOM 2004 O O . THR A 1 246 ? 39.583 7.191 -19.481 1.00 70.75 246 THR A O 1
ATOM 2007 N N . PRO A 1 247 ? 38.821 8.177 -17.617 1.00 71.31 247 PRO A N 1
ATOM 2008 C CA . PRO A 1 247 ? 38.722 6.924 -16.864 1.00 71.31 247 PRO A CA 1
ATOM 2009 C C . PRO A 1 247 ? 37.928 5.835 -17.593 1.00 71.31 247 PRO A C 1
ATOM 2011 O O . PRO A 1 247 ? 38.483 4.762 -17.823 1.00 71.31 247 PRO A O 1
ATOM 2014 N N . ALA A 1 248 ? 36.713 6.122 -18.076 1.00 56.34 248 ALA A N 1
ATOM 2015 C CA . ALA A 1 248 ? 35.932 5.107 -18.779 1.00 56.34 248 ALA A CA 1
ATOM 2016 C C . ALA A 1 248 ? 36.544 4.750 -20.142 1.00 56.34 248 ALA A C 1
ATOM 2018 O O . ALA A 1 248 ? 36.459 3.601 -20.559 1.00 56.34 248 ALA A O 1
ATOM 2019 N N . ALA A 1 249 ? 37.220 5.690 -20.825 1.00 57.81 249 ALA A N 1
ATOM 2020 C CA . ALA A 1 249 ? 37.935 5.373 -22.067 1.00 57.81 249 ALA A CA 1
ATOM 2021 C C . ALA A 1 249 ? 39.091 4.393 -21.823 1.00 57.81 249 ALA A C 1
ATOM 2023 O O . ALA A 1 249 ? 39.252 3.432 -22.569 1.00 57.81 249 ALA A O 1
ATOM 2024 N N . ARG A 1 250 ? 39.876 4.611 -20.758 1.00 74.44 250 ARG A N 1
ATOM 2025 C CA . ARG A 1 250 ? 40.988 3.727 -20.382 1.00 74.44 250 ARG A CA 1
ATOM 2026 C C . ARG A 1 250 ? 40.484 2.328 -20.070 1.00 74.44 250 ARG A C 1
ATOM 2028 O O . ARG A 1 250 ? 41.004 1.368 -20.632 1.00 74.44 250 ARG A O 1
ATOM 2035 N N . VAL A 1 251 ? 39.444 2.235 -19.247 1.00 68.06 251 VAL A N 1
ATOM 2036 C CA . VAL A 1 251 ? 38.825 0.964 -18.868 1.00 68.06 251 VAL A CA 1
ATOM 2037 C C . VAL A 1 251 ? 38.279 0.232 -20.101 1.00 68.06 251 VAL A C 1
ATOM 2039 O O . VAL A 1 251 ? 38.674 -0.903 -20.349 1.00 68.06 251 VAL A O 1
ATOM 2042 N N . ALA A 1 252 ? 37.503 0.906 -20.956 1.00 58.62 252 ALA A N 1
ATOM 2043 C CA . ALA A 1 252 ? 36.958 0.314 -22.183 1.00 58.62 252 ALA A CA 1
ATOM 2044 C C . ALA A 1 252 ? 38.036 -0.110 -23.207 1.00 58.62 252 ALA A C 1
ATOM 2046 O O . ALA A 1 252 ? 37.823 -1.035 -23.990 1.00 58.62 252 ALA A O 1
ATOM 2047 N N . SER A 1 253 ? 39.200 0.550 -23.216 1.00 64.31 253 SER A N 1
ATOM 2048 C CA . SER A 1 253 ? 40.322 0.243 -24.122 1.00 64.31 253 SER A CA 1
ATOM 2049 C C . SER A 1 253 ? 41.298 -0.823 -23.601 1.00 64.31 253 SER A C 1
ATOM 2051 O O . SER A 1 253 ? 42.199 -1.233 -24.331 1.00 64.31 253 SER A O 1
ATOM 2053 N N . SER A 1 254 ? 41.155 -1.266 -22.348 1.00 63.19 254 SER A N 1
ATOM 2054 C CA . SER A 1 254 ? 42.106 -2.178 -21.705 1.00 63.19 254 SER A CA 1
ATOM 2055 C C . SER A 1 254 ? 41.924 -3.616 -22.204 1.00 63.19 254 SER A C 1
ATOM 2057 O O . SER A 1 254 ? 41.039 -4.338 -21.762 1.00 63.19 254 SER A O 1
ATOM 2059 N N . SER A 1 255 ? 42.792 -4.062 -23.113 1.00 39.12 255 SER A N 1
ATOM 2060 C CA . SER A 1 255 ? 42.741 -5.391 -23.754 1.00 39.12 255 SER A CA 1
ATOM 2061 C C . SER A 1 255 ? 43.174 -6.577 -22.869 1.00 39.12 255 SER A C 1
ATOM 2063 O O . SER A 1 255 ? 43.244 -7.702 -23.357 1.00 39.12 255 SER A O 1
ATOM 2065 N N . ASN A 1 256 ? 43.501 -6.370 -21.589 1.00 41.72 256 ASN A N 1
ATOM 2066 C CA . ASN A 1 256 ? 44.250 -7.348 -20.777 1.00 41.72 256 ASN A CA 1
ATOM 2067 C C . ASN A 1 256 ? 43.411 -8.450 -20.098 1.00 41.72 256 ASN A C 1
ATOM 2069 O O . ASN A 1 256 ? 43.912 -9.134 -19.210 1.00 41.72 256 ASN A O 1
ATOM 2073 N N . PHE A 1 257 ? 42.167 -8.681 -20.516 1.00 42.00 257 PHE A N 1
ATOM 2074 C CA . PHE A 1 257 ? 41.269 -9.613 -19.819 1.00 42.00 257 PHE A CA 1
ATOM 2075 C C . PHE A 1 257 ? 41.381 -11.094 -20.254 1.00 42.00 257 PHE A C 1
ATOM 2077 O O . PHE A 1 257 ? 40.610 -11.925 -19.791 1.00 42.00 257 PHE A O 1
ATOM 2084 N N . LEU A 1 258 ? 42.328 -11.458 -21.134 1.00 36.19 258 LEU A N 1
ATOM 2085 C CA . LEU A 1 258 ? 42.421 -12.814 -21.716 1.00 36.19 258 LEU A CA 1
ATOM 2086 C C . LEU A 1 258 ? 43.596 -13.691 -21.229 1.00 36.19 258 LEU A C 1
ATOM 2088 O O . LEU A 1 258 ? 43.822 -14.752 -21.805 1.00 36.19 258 LEU A O 1
ATOM 2092 N N . LEU A 1 259 ? 44.325 -13.316 -20.170 1.00 33.09 259 LEU A N 1
ATOM 2093 C CA . LEU A 1 259 ? 45.449 -14.120 -19.642 1.00 33.09 259 LEU A CA 1
ATOM 2094 C C . LEU A 1 259 ? 45.185 -14.787 -18.279 1.00 33.09 259 LEU A C 1
ATOM 2096 O O . LEU A 1 259 ? 46.117 -15.041 -17.524 1.00 33.09 259 LEU A O 1
ATOM 2100 N N . ILE A 1 260 ? 43.929 -15.130 -17.984 1.00 36.16 260 ILE A N 1
ATOM 2101 C CA . ILE A 1 260 ? 43.592 -16.106 -16.934 1.00 36.16 260 ILE A CA 1
ATOM 2102 C C . ILE A 1 260 ? 42.730 -17.194 -17.585 1.00 36.16 260 ILE A C 1
ATOM 2104 O O . ILE A 1 260 ? 41.515 -17.227 -17.440 1.00 36.16 260 ILE A O 1
ATOM 2108 N N . ASN A 1 261 ? 43.369 -18.036 -18.396 1.00 34.03 261 ASN A N 1
ATOM 2109 C CA . ASN A 1 261 ? 42.801 -19.276 -18.926 1.00 34.03 261 ASN A CA 1
ATOM 2110 C C . ASN A 1 261 ? 43.661 -20.435 -18.407 1.00 34.03 261 ASN A C 1
ATOM 2112 O O . ASN A 1 261 ? 44.434 -21.013 -19.164 1.00 34.03 261 ASN A O 1
ATOM 2116 N N . ASP A 1 262 ? 43.528 -20.757 -17.123 1.00 30.56 262 ASP A N 1
ATOM 2117 C CA . ASP A 1 262 ? 43.629 -22.157 -16.707 1.00 30.56 262 ASP A CA 1
ATOM 2118 C C . ASP A 1 262 ? 42.201 -22.725 -16.705 1.00 30.56 262 ASP A C 1
ATOM 2120 O O . ASP A 1 262 ? 41.261 -22.012 -16.334 1.00 30.56 262 ASP A O 1
ATOM 2124 N N . PRO A 1 263 ? 41.984 -23.964 -17.177 1.00 34.62 263 PRO A N 1
ATOM 2125 C CA . PRO A 1 263 ? 40.651 -24.523 -17.335 1.00 34.62 263 PRO A CA 1
ATOM 2126 C C . PRO A 1 263 ? 40.050 -24.818 -15.957 1.00 34.62 263 PRO A C 1
ATOM 2128 O O . PRO A 1 263 ? 40.270 -25.877 -15.378 1.00 34.62 263 PRO A O 1
ATOM 2131 N N . ILE A 1 264 ? 39.266 -23.876 -15.437 1.00 35.34 264 ILE A N 1
ATOM 2132 C CA . ILE A 1 264 ? 38.322 -24.140 -14.355 1.00 35.34 264 ILE A CA 1
ATOM 2133 C C . ILE A 1 264 ? 37.155 -24.907 -14.979 1.00 35.34 264 ILE A C 1
ATOM 2135 O O . ILE A 1 264 ? 36.405 -24.377 -15.804 1.00 35.34 264 ILE A O 1
ATOM 2139 N N . GLU A 1 265 ? 37.034 -26.183 -14.620 1.00 33.03 265 GLU A N 1
ATOM 2140 C CA . GLU A 1 265 ? 35.858 -26.994 -14.915 1.00 33.03 265 GLU A CA 1
ATOM 2141 C C . GLU A 1 265 ? 34.579 -26.279 -14.432 1.00 33.03 265 GLU A C 1
ATOM 2143 O O . GLU A 1 265 ? 34.518 -25.737 -13.334 1.00 33.03 265 GLU A O 1
ATOM 2148 N N . SER A 1 266 ? 33.577 -26.253 -15.314 1.00 31.34 266 SER A N 1
ATOM 2149 C CA . SER A 1 266 ? 32.209 -25.718 -15.189 1.00 31.34 266 SER A CA 1
ATOM 2150 C C . SER A 1 266 ? 31.760 -25.085 -13.846 1.00 31.34 266 SER A C 1
ATOM 2152 O O . SER A 1 266 ? 31.612 -25.797 -12.850 1.00 31.34 266 SER A O 1
ATOM 2154 N N . PRO A 1 267 ? 31.324 -23.807 -13.829 1.00 35.47 267 PRO A N 1
ATOM 2155 C CA . PRO A 1 267 ? 30.668 -23.205 -12.673 1.00 35.47 267 PRO A CA 1
ATOM 2156 C C . PRO A 1 267 ? 29.182 -23.591 -12.658 1.00 35.47 267 PRO A C 1
ATOM 2158 O O . PRO A 1 267 ? 28.322 -22.884 -13.179 1.00 35.47 267 PRO A O 1
ATOM 2161 N N . LYS A 1 268 ? 28.870 -24.753 -12.082 1.00 30.73 268 LYS A N 1
ATOM 2162 C CA . LYS A 1 268 ? 27.506 -25.133 -11.682 1.00 30.73 268 LYS A CA 1
ATOM 2163 C C . LYS A 1 268 ? 27.532 -25.915 -10.364 1.00 30.73 268 LYS A C 1
ATOM 2165 O O . LYS A 1 268 ? 27.179 -27.083 -10.375 1.00 30.73 268 LYS A O 1
ATOM 2170 N N . SER A 1 269 ? 27.960 -25.287 -9.260 1.00 31.88 269 SER A N 1
ATOM 2171 C CA . SER A 1 269 ? 27.573 -25.652 -7.872 1.00 31.88 269 SER A CA 1
ATOM 2172 C C . SER A 1 269 ? 28.407 -24.916 -6.801 1.00 31.88 269 SER A C 1
ATOM 2174 O O . SER A 1 269 ? 29.163 -25.556 -6.072 1.00 31.88 269 SER A O 1
ATOM 2176 N N . ILE A 1 270 ? 28.291 -23.589 -6.663 1.00 38.62 270 ILE A N 1
ATOM 2177 C CA . ILE A 1 270 ? 28.922 -22.878 -5.521 1.00 38.62 270 ILE A CA 1
ATOM 2178 C C . ILE A 1 270 ? 28.008 -22.812 -4.278 1.00 38.62 270 ILE A C 1
ATOM 2180 O O . ILE A 1 270 ? 28.496 -22.597 -3.178 1.00 38.62 270 ILE A O 1
ATOM 2184 N N . PHE A 1 271 ? 26.727 -23.180 -4.374 1.00 38.47 271 PHE A N 1
ATOM 2185 C CA . PHE A 1 271 ? 25.858 -23.328 -3.198 1.00 38.47 271 PHE A CA 1
ATOM 2186 C C . PHE A 1 271 ? 25.271 -24.738 -3.107 1.00 38.47 271 PHE A C 1
ATOM 2188 O O . PHE A 1 271 ? 24.130 -24.969 -3.478 1.00 38.47 271 PHE A O 1
ATOM 2195 N N . HIS A 1 272 ? 26.102 -25.702 -2.695 1.00 36.09 272 HIS A N 1
ATOM 2196 C CA . HIS A 1 272 ? 25.747 -26.860 -1.854 1.00 36.09 272 HIS A CA 1
ATOM 2197 C C . HIS A 1 272 ? 26.848 -27.928 -1.925 1.00 36.09 272 HIS A C 1
ATOM 2199 O O . HIS A 1 272 ? 26.796 -28.832 -2.757 1.00 36.09 272 HIS A O 1
ATOM 2205 N N . LYS A 1 273 ? 27.819 -27.856 -1.007 1.00 32.62 273 LYS A N 1
ATOM 2206 C CA . LYS A 1 273 ? 28.332 -28.998 -0.223 1.00 32.62 273 LYS A CA 1
ATOM 2207 C C . LYS A 1 273 ? 29.445 -28.527 0.709 1.00 32.62 273 LYS A C 1
ATOM 2209 O O . LYS A 1 273 ? 30.426 -27.944 0.268 1.00 32.62 273 LYS A O 1
ATOM 2214 N N . GLY A 1 274 ? 29.273 -28.809 1.999 1.00 39.00 274 GLY A N 1
ATOM 2215 C CA . GLY A 1 274 ? 30.302 -28.608 3.009 1.00 39.00 274 GLY A CA 1
ATOM 2216 C C . GLY A 1 274 ? 31.531 -29.471 2.727 1.00 39.00 274 GLY A C 1
ATOM 2217 O O . GLY A 1 274 ? 31.422 -30.677 2.507 1.00 39.00 274 GLY A O 1
ATOM 2218 N N . GLY A 1 275 ? 32.695 -28.833 2.750 1.00 30.22 275 GLY A N 1
ATOM 2219 C CA . GLY A 1 275 ? 34.002 -29.465 2.658 1.00 30.22 275 GLY A CA 1
ATOM 2220 C C . GLY A 1 275 ? 35.073 -28.421 2.943 1.00 30.22 275 GLY A C 1
ATOM 2221 O O . GLY A 1 275 ? 35.212 -27.470 2.185 1.00 30.22 275 GLY A O 1
ATOM 2222 N N . ASN A 1 276 ? 35.775 -28.590 4.066 1.00 35.25 276 ASN A N 1
ATOM 2223 C CA . ASN A 1 276 ? 36.822 -27.707 4.578 1.00 35.25 276 ASN A CA 1
ATOM 2224 C C . ASN A 1 276 ? 37.822 -27.270 3.495 1.00 35.25 276 ASN A C 1
ATOM 2226 O O . ASN A 1 276 ? 38.674 -28.057 3.082 1.00 35.25 276 ASN A O 1
ATOM 2230 N N . LEU A 1 277 ? 37.780 -25.991 3.132 1.00 34.84 277 LEU A N 1
ATOM 2231 C CA . LEU A 1 277 ? 38.900 -25.271 2.542 1.00 34.84 277 LEU A CA 1
ATOM 2232 C C . LEU A 1 277 ? 39.130 -24.031 3.404 1.00 34.84 277 LEU A C 1
ATOM 2234 O O . LEU A 1 277 ? 38.306 -23.123 3.430 1.00 34.84 277 LEU A O 1
ATOM 2238 N N . ASN A 1 278 ? 40.241 -24.038 4.139 1.00 34.94 278 ASN A N 1
ATOM 2239 C CA . ASN A 1 278 ? 40.744 -22.893 4.890 1.00 34.94 278 ASN A CA 1
ATOM 2240 C C . ASN A 1 278 ? 41.185 -21.805 3.897 1.00 34.94 278 ASN A C 1
ATOM 2242 O O . ASN A 1 278 ? 42.366 -21.707 3.567 1.00 34.94 278 ASN A O 1
ATOM 2246 N N . PHE A 1 279 ? 40.240 -21.006 3.405 1.00 37.31 279 PHE A N 1
ATOM 2247 C CA . PHE A 1 279 ? 40.537 -19.630 3.034 1.00 37.31 279 PHE A CA 1
ATOM 2248 C C . PHE A 1 279 ? 40.704 -18.864 4.344 1.00 37.31 279 PHE A C 1
ATOM 2250 O O . PHE A 1 279 ? 39.834 -18.902 5.209 1.00 37.31 279 PHE A O 1
ATOM 2257 N N . SER A 1 280 ? 41.856 -18.235 4.540 1.00 38.12 280 SER A N 1
ATOM 2258 C CA . SER A 1 280 ? 42.011 -17.258 5.608 1.00 38.12 280 SER A CA 1
ATOM 2259 C C . SER A 1 280 ? 41.052 -16.100 5.325 1.00 38.12 280 SER A C 1
ATOM 2261 O O . SER A 1 280 ? 41.296 -15.333 4.395 1.00 38.12 280 SER A O 1
ATOM 2263 N N . ASP A 1 281 ? 39.969 -16.031 6.103 1.00 41.56 281 ASP A N 1
ATOM 2264 C CA . ASP A 1 281 ? 39.007 -14.926 6.230 1.00 41.56 281 ASP A CA 1
ATOM 2265 C C . ASP A 1 281 ? 39.715 -13.624 6.674 1.00 41.56 281 ASP A C 1
ATOM 2267 O O . ASP A 1 281 ? 39.494 -13.114 7.773 1.00 41.56 281 ASP A O 1
ATOM 2271 N N . GLU A 1 282 ? 40.624 -13.086 5.861 1.00 46.53 282 GLU A N 1
ATOM 2272 C CA . GLU A 1 282 ? 41.051 -11.697 6.020 1.00 46.53 282 GLU A CA 1
ATOM 2273 C C . GLU A 1 282 ? 39.929 -10.796 5.486 1.00 46.53 282 GLU A C 1
ATOM 2275 O O . GLU A 1 282 ? 39.661 -10.750 4.286 1.00 46.53 282 GLU A O 1
ATOM 2280 N N . ASP A 1 283 ? 39.248 -10.144 6.433 1.00 55.00 283 ASP A N 1
ATOM 2281 C CA . ASP A 1 283 ? 38.134 -9.202 6.300 1.00 55.00 283 ASP A CA 1
ATOM 2282 C C . ASP A 1 283 ? 38.209 -8.331 5.021 1.00 55.00 283 ASP A C 1
ATOM 2284 O O . ASP A 1 283 ? 38.878 -7.295 4.988 1.00 55.00 283 ASP A O 1
ATOM 2288 N N . SER A 1 284 ? 37.479 -8.699 3.961 1.00 66.38 284 SER A N 1
ATOM 2289 C CA . SER A 1 284 ? 37.285 -7.816 2.806 1.00 66.38 284 SER A CA 1
ATOM 2290 C C . SER A 1 284 ? 36.357 -6.660 3.200 1.00 66.38 284 SER A C 1
ATOM 2292 O O . SER A 1 284 ? 35.130 -6.781 3.155 1.00 66.38 284 SER A O 1
ATOM 2294 N N . GLU A 1 285 ? 36.940 -5.550 3.645 1.00 79.69 285 GLU A N 1
ATOM 2295 C CA . GLU A 1 285 ? 36.216 -4.328 4.002 1.00 79.69 285 GLU A CA 1
ATOM 2296 C C . GLU A 1 285 ? 35.485 -3.740 2.781 1.00 79.69 285 GLU A C 1
ATOM 2298 O O . GLU A 1 285 ? 36.020 -3.720 1.669 1.00 79.69 285 GLU A O 1
ATOM 2303 N N . TYR A 1 286 ? 34.257 -3.243 2.971 1.00 82.88 286 TYR A N 1
ATOM 2304 C CA . TYR A 1 286 ? 33.500 -2.628 1.880 1.00 82.88 286 TYR A CA 1
ATOM 2305 C C . TYR A 1 286 ? 34.122 -1.287 1.453 1.00 82.88 286 TYR A C 1
ATOM 2307 O O . TYR A 1 286 ? 34.174 -0.324 2.225 1.00 82.88 286 TYR A O 1
ATOM 2315 N N . GLU A 1 287 ? 34.548 -1.182 0.193 1.00 86.38 287 GLU A N 1
ATOM 2316 C CA . GLU A 1 287 ? 35.165 0.037 -0.331 1.00 86.38 287 GLU A CA 1
ATOM 2317 C C . GLU A 1 287 ? 34.110 1.080 -0.749 1.00 86.38 287 GLU A C 1
ATOM 2319 O O . GLU A 1 287 ? 33.445 0.964 -1.780 1.00 86.38 287 GLU A O 1
ATOM 2324 N N . LEU A 1 288 ? 33.964 2.140 0.052 1.00 86.81 288 LEU A N 1
ATOM 2325 C CA . LEU A 1 288 ? 33.129 3.296 -0.290 1.00 86.81 288 LEU A CA 1
ATOM 2326 C C . LEU A 1 288 ? 33.811 4.185 -1.335 1.00 86.81 288 LEU A C 1
ATOM 2328 O O . LEU A 1 288 ? 34.918 4.676 -1.095 1.00 86.81 288 LEU A O 1
ATOM 2332 N N . GLY A 1 289 ? 33.097 4.491 -2.421 1.00 83.38 289 GLY A N 1
ATOM 2333 C CA . GLY A 1 289 ? 33.512 5.507 -3.389 1.00 83.38 289 GLY A CA 1
ATOM 2334 C C . GLY A 1 289 ? 33.643 6.907 -2.770 1.00 83.38 289 GLY A C 1
ATOM 2335 O O . GLY A 1 289 ? 32.855 7.289 -1.901 1.00 83.38 289 GLY A O 1
ATOM 2336 N N . ASP A 1 290 ? 34.621 7.686 -3.236 1.00 81.81 290 ASP A N 1
ATOM 2337 C CA . ASP A 1 290 ? 34.850 9.081 -2.837 1.00 81.81 290 ASP A CA 1
ATOM 2338 C C . ASP A 1 290 ? 34.318 10.047 -3.907 1.00 81.81 290 ASP A C 1
ATOM 2340 O O . ASP A 1 290 ? 35.054 10.724 -4.629 1.00 81.81 290 ASP A O 1
ATOM 2344 N N . CYS A 1 291 ? 32.992 10.093 -4.021 1.00 86.69 291 CYS A N 1
ATOM 2345 C CA . CYS A 1 291 ? 32.273 11.019 -4.889 1.00 86.69 291 CYS A CA 1
ATOM 2346 C C . CYS A 1 291 ? 31.340 11.922 -4.072 1.00 86.69 291 CYS A C 1
ATOM 2348 O O . CYS A 1 291 ? 30.988 11.609 -2.943 1.00 86.69 291 CYS A O 1
ATOM 2350 N N . LEU A 1 292 ? 30.931 13.061 -4.632 1.00 89.44 292 LEU A N 1
ATOM 2351 C CA . LEU A 1 292 ? 29.885 13.924 -4.067 1.00 89.44 292 LEU A CA 1
ATOM 2352 C C . LEU A 1 292 ? 28.463 13.490 -4.457 1.00 89.44 292 LEU A C 1
ATOM 2354 O O . LEU A 1 292 ? 27.501 13.996 -3.887 1.00 89.44 292 LEU A O 1
ATOM 2358 N N . LEU A 1 293 ? 28.343 12.587 -5.430 1.00 91.81 293 LEU A N 1
ATOM 2359 C CA . LEU A 1 293 ? 27.106 11.946 -5.863 1.00 91.81 293 LEU A CA 1
ATOM 2360 C C . LEU A 1 293 ? 27.129 10.495 -5.376 1.00 91.81 293 LEU A C 1
ATOM 2362 O O . LEU A 1 293 ? 28.100 9.781 -5.631 1.00 91.81 293 LEU A O 1
ATOM 2366 N N . GLY A 1 294 ? 26.083 10.067 -4.675 1.00 93.12 294 GLY A N 1
ATOM 2367 C CA . GLY A 1 294 ? 25.903 8.662 -4.323 1.00 93.12 294 GLY A CA 1
ATOM 2368 C C . GLY A 1 294 ? 25.394 7.838 -5.509 1.00 93.12 294 GLY A C 1
ATOM 2369 O O . GLY A 1 294 ? 25.009 8.412 -6.534 1.00 93.12 294 GLY A O 1
ATOM 2370 N N . PRO A 1 295 ? 25.330 6.501 -5.376 1.00 93.62 295 PRO A N 1
ATOM 2371 C CA . PRO A 1 295 ? 24.816 5.631 -6.431 1.00 93.62 295 PRO A CA 1
ATOM 2372 C C . PRO A 1 295 ? 23.403 6.006 -6.894 1.00 93.62 295 PRO A C 1
ATOM 2374 O O . PRO A 1 295 ? 23.176 6.158 -8.093 1.00 93.62 295 PRO A O 1
ATOM 2377 N N . ALA A 1 296 ? 22.490 6.265 -5.949 1.00 91.56 296 ALA A N 1
ATOM 2378 C CA . ALA A 1 296 ? 21.121 6.694 -6.240 1.00 91.56 296 ALA A CA 1
ATOM 2379 C C . ALA A 1 296 ? 21.076 8.021 -7.017 1.00 91.56 296 ALA A C 1
ATOM 2381 O O . ALA A 1 296 ? 20.311 8.169 -7.970 1.00 91.56 296 ALA A O 1
ATOM 2382 N N . ASP A 1 297 ? 21.949 8.972 -6.665 1.00 92.06 297 ASP A N 1
ATOM 2383 C CA . ASP A 1 297 ? 22.008 10.263 -7.348 1.00 92.06 297 ASP A CA 1
ATOM 2384 C C . ASP A 1 297 ? 22.476 10.086 -8.802 1.00 92.06 297 ASP A C 1
ATOM 2386 O O . ASP A 1 297 ? 21.879 10.630 -9.730 1.00 92.06 297 ASP A O 1
ATOM 2390 N N . VAL A 1 298 ? 23.531 9.294 -9.020 1.00 93.44 298 VAL A N 1
ATOM 2391 C CA . VAL A 1 298 ? 24.056 8.997 -10.362 1.00 93.44 298 VAL A CA 1
ATOM 2392 C C . VAL A 1 298 ? 23.029 8.233 -11.198 1.00 93.44 298 VAL A C 1
ATOM 2394 O O . VAL A 1 298 ? 22.859 8.556 -12.373 1.00 93.44 298 VAL A O 1
ATOM 2397 N N . ALA A 1 299 ? 22.315 7.275 -10.607 1.00 92.25 299 ALA A N 1
ATOM 2398 C CA . ALA A 1 299 ? 21.271 6.508 -11.279 1.00 92.25 299 ALA A CA 1
ATOM 2399 C C . ALA A 1 299 ? 20.141 7.401 -11.808 1.00 92.25 299 ALA A C 1
ATOM 2401 O O . ALA A 1 299 ? 19.805 7.320 -12.992 1.00 92.25 299 ALA A O 1
ATOM 2402 N N . ILE A 1 300 ? 19.620 8.311 -10.976 1.00 87.81 300 ILE A N 1
ATOM 2403 C CA . ILE A 1 300 ? 18.592 9.288 -11.374 1.00 87.81 300 ILE A CA 1
ATOM 2404 C C . ILE A 1 300 ? 19.088 10.145 -12.545 1.00 87.81 300 ILE A C 1
ATOM 2406 O O . ILE A 1 300 ? 18.371 10.354 -13.525 1.00 87.81 300 ILE A O 1
ATOM 2410 N N . LEU A 1 301 ? 20.328 10.635 -12.471 1.00 90.44 301 LEU A N 1
ATOM 2411 C CA . LEU A 1 301 ? 20.900 11.500 -13.503 1.00 90.44 301 LEU A CA 1
ATOM 2412 C C . LEU A 1 301 ? 21.178 10.752 -14.816 1.00 90.44 301 LEU A C 1
ATOM 2414 O O . LEU A 1 301 ? 20.971 11.317 -15.895 1.00 90.44 301 LEU A O 1
ATOM 2418 N N . LEU A 1 302 ? 21.607 9.488 -14.743 1.00 91.06 302 LEU A N 1
ATOM 2419 C CA . LEU A 1 302 ? 21.760 8.621 -15.910 1.00 91.06 302 LEU A CA 1
ATOM 2420 C C . LEU A 1 302 ? 20.398 8.377 -16.567 1.00 91.06 302 LEU A C 1
ATOM 2422 O O . LEU A 1 302 ? 20.245 8.686 -17.749 1.00 91.06 302 LEU A O 1
ATOM 2426 N N . GLN A 1 303 ? 19.391 7.942 -15.802 1.00 86.69 303 GLN A N 1
ATOM 2427 C CA . GLN A 1 303 ? 18.021 7.737 -16.291 1.00 86.69 303 GLN A CA 1
ATOM 2428 C C . GLN A 1 303 ? 17.434 8.998 -16.938 1.00 86.69 303 GLN A C 1
ATOM 2430 O O . GLN A 1 303 ? 16.836 8.921 -18.013 1.00 86.69 303 GLN A O 1
ATOM 2435 N N . ALA A 1 304 ? 17.638 10.172 -16.335 1.00 84.69 304 ALA A N 1
ATOM 2436 C CA . ALA A 1 304 ? 17.152 11.438 -16.879 1.00 84.69 304 ALA A CA 1
ATOM 2437 C C . ALA A 1 304 ? 17.721 11.747 -18.278 1.00 84.69 304 ALA A C 1
ATOM 2439 O O . ALA A 1 304 ? 17.025 12.329 -19.110 1.00 84.69 304 ALA A O 1
ATOM 2440 N N . GLY A 1 305 ? 18.967 11.354 -18.570 1.00 87.12 305 GLY A N 1
ATOM 2441 C CA . GLY A 1 305 ? 19.515 11.498 -19.921 1.00 87.12 305 GLY A CA 1
ATOM 2442 C C . GLY A 1 305 ? 19.135 10.357 -20.868 1.00 87.12 305 GLY A C 1
ATOM 2443 O O . GLY A 1 305 ? 18.871 10.636 -22.035 1.00 87.12 305 GLY A O 1
ATOM 2444 N N . LEU A 1 306 ? 19.022 9.114 -20.382 1.00 85.06 306 LEU A N 1
ATOM 2445 C CA . LEU A 1 306 ? 18.573 7.963 -21.186 1.00 85.06 306 LEU A CA 1
ATOM 2446 C C . LEU A 1 306 ? 17.128 8.118 -21.679 1.00 85.06 306 LEU A C 1
ATOM 2448 O O . LEU A 1 306 ? 16.803 7.677 -22.778 1.00 85.06 306 LEU A O 1
ATOM 2452 N N . THR A 1 307 ? 16.281 8.790 -20.898 1.00 79.50 307 THR A N 1
ATOM 2453 C CA . THR A 1 307 ? 14.866 9.058 -21.216 1.00 79.50 307 THR A CA 1
ATOM 2454 C C . THR A 1 307 ? 14.639 10.419 -21.891 1.00 79.50 307 THR A C 1
ATOM 2456 O O . THR A 1 307 ? 13.499 10.828 -22.117 1.00 79.50 307 THR A O 1
ATOM 2459 N N . SER A 1 308 ? 15.709 11.154 -22.223 1.00 79.25 308 SER A N 1
ATOM 2460 C CA . SER A 1 308 ? 15.604 12.476 -22.847 1.00 79.25 308 SER A CA 1
ATOM 2461 C C . SER A 1 308 ? 15.038 12.395 -24.267 1.00 79.25 308 SER A C 1
ATOM 2463 O O . SER A 1 308 ? 15.477 11.580 -25.071 1.00 79.25 308 SER A O 1
ATOM 2465 N N . VAL A 1 309 ? 14.138 13.316 -24.630 1.00 73.69 309 VAL A N 1
ATOM 2466 C CA . VAL A 1 309 ? 13.623 13.456 -26.010 1.00 73.69 309 VAL A CA 1
ATOM 2467 C C . VAL A 1 309 ? 14.729 13.891 -26.991 1.00 73.69 309 VAL A C 1
ATOM 2469 O O . VAL A 1 309 ? 14.619 13.679 -28.194 1.00 73.69 309 VAL A O 1
ATOM 2472 N N . MET A 1 310 ? 15.832 14.467 -26.490 1.00 77.06 310 MET A N 1
ATOM 2473 C CA . MET A 1 310 ? 16.983 14.904 -27.289 1.00 77.06 310 MET A CA 1
ATOM 2474 C C . MET A 1 310 ? 18.219 14.017 -27.076 1.00 77.06 310 MET A C 1
ATOM 2476 O O . MET A 1 310 ? 19.310 14.543 -26.840 1.00 77.06 310 MET A O 1
ATOM 2480 N N . LYS A 1 311 ? 18.088 12.686 -27.164 1.00 76.12 311 LYS A N 1
ATOM 2481 C CA . LYS A 1 311 ? 19.232 11.758 -26.995 1.00 76.12 311 LYS A CA 1
ATOM 2482 C C . LYS A 1 311 ? 20.429 12.113 -27.901 1.00 76.12 311 LYS A C 1
ATOM 2484 O O . LYS A 1 311 ? 21.573 12.044 -27.464 1.00 76.12 311 LYS A O 1
ATOM 2489 N N . GLY A 1 312 ? 20.160 12.593 -29.120 1.00 80.69 312 GLY A N 1
ATOM 2490 C CA . GLY A 1 312 ? 21.178 13.034 -30.086 1.00 80.69 312 GLY A CA 1
ATOM 2491 C C . GLY A 1 312 ? 21.814 14.406 -29.813 1.00 80.69 312 GLY A C 1
ATOM 2492 O O . GLY A 1 312 ? 22.687 14.843 -30.559 1.00 80.69 312 GLY A O 1
ATOM 2493 N N . SER A 1 313 ? 21.391 15.126 -28.769 1.00 86.12 313 SER A N 1
ATOM 2494 C CA . SER A 1 313 ? 22.011 16.402 -28.406 1.00 86.12 313 SER A CA 1
ATOM 2495 C C . SER A 1 313 ? 23.398 16.173 -27.818 1.00 86.12 313 SER A C 1
ATOM 2497 O O . SER A 1 313 ? 23.559 15.431 -26.846 1.00 86.12 313 SER A O 1
ATOM 2499 N N . SER A 1 314 ? 24.391 16.898 -28.332 1.00 86.44 314 SER A N 1
ATOM 2500 C CA . SER A 1 314 ? 25.769 16.858 -27.831 1.00 86.44 314 SER A CA 1
ATOM 2501 C C . SER A 1 314 ? 25.877 17.140 -26.329 1.00 86.44 314 SER A C 1
ATOM 2503 O O . SER A 1 314 ? 26.750 16.592 -25.660 1.00 86.44 314 SER A O 1
ATOM 2505 N N . VAL A 1 315 ? 24.961 17.940 -25.777 1.00 87.12 315 VAL A N 1
ATOM 2506 C CA . VAL A 1 315 ? 24.881 18.256 -24.342 1.00 87.12 315 VAL A CA 1
ATOM 2507 C C . VAL A 1 315 ? 24.490 17.024 -23.522 1.00 87.12 315 VAL A C 1
ATOM 2509 O O . VAL A 1 315 ? 25.102 16.743 -22.492 1.00 87.12 315 VAL A O 1
ATOM 2512 N N . VAL A 1 316 ? 23.497 16.260 -23.984 1.00 86.88 316 VAL A N 1
ATOM 2513 C CA . VAL A 1 316 ? 23.042 15.035 -23.308 1.00 86.88 316 VAL A CA 1
ATOM 2514 C C . VAL A 1 316 ? 24.127 13.965 -23.385 1.00 86.88 316 VAL A C 1
ATOM 2516 O O . VAL A 1 316 ? 24.477 13.387 -22.356 1.00 86.88 316 VAL A O 1
ATOM 2519 N N . GLN A 1 317 ? 24.727 13.775 -24.564 1.00 91.12 317 GLN A N 1
ATOM 2520 C CA . GLN A 1 317 ? 25.837 12.839 -24.758 1.00 91.12 317 GLN A CA 1
ATOM 2521 C C . GLN A 1 317 ? 27.041 13.188 -23.865 1.00 91.12 317 GLN A C 1
ATOM 2523 O O . GLN A 1 317 ? 27.637 12.303 -23.249 1.00 91.12 317 GLN A O 1
ATOM 2528 N N . LEU A 1 318 ? 27.372 14.479 -23.723 1.00 90.00 318 LEU A N 1
ATOM 2529 C CA . LEU A 1 318 ? 28.427 14.945 -22.819 1.00 90.00 318 LEU A CA 1
ATOM 2530 C C . LEU A 1 318 ? 28.102 14.659 -21.347 1.00 90.00 318 LEU A C 1
ATOM 2532 O O . LEU A 1 318 ? 28.966 14.168 -20.623 1.00 90.00 318 LEU A O 1
ATOM 2536 N N . ASN A 1 319 ? 26.871 14.922 -20.908 1.00 90.69 319 ASN A N 1
ATOM 2537 C CA . ASN A 1 319 ? 26.442 14.647 -19.533 1.00 90.69 319 ASN A CA 1
ATOM 2538 C C . ASN A 1 319 ? 26.536 13.157 -19.195 1.00 90.69 319 ASN A C 1
ATOM 2540 O O . ASN A 1 319 ? 27.080 12.798 -18.152 1.00 90.69 319 ASN A O 1
ATOM 2544 N N . GLN A 1 320 ? 26.063 12.296 -20.099 1.00 91.94 320 GLN A N 1
ATOM 2545 C CA . GLN A 1 320 ? 26.167 10.844 -19.958 1.00 91.94 320 GLN A CA 1
ATOM 2546 C C . GLN A 1 320 ? 27.631 10.409 -19.883 1.00 91.94 320 GLN A C 1
ATOM 2548 O O . GLN A 1 320 ? 28.017 9.694 -18.963 1.00 91.94 320 GLN A O 1
ATOM 2553 N N . ARG A 1 321 ? 28.490 10.932 -20.766 1.00 91.94 321 ARG A N 1
ATOM 2554 C CA . ARG A 1 321 ? 29.932 10.659 -20.736 1.00 91.94 321 ARG A CA 1
ATOM 2555 C C . ARG A 1 321 ? 30.578 11.030 -19.400 1.00 91.94 321 ARG A C 1
ATOM 2557 O O . ARG A 1 321 ? 31.362 10.245 -18.876 1.00 91.94 321 ARG A O 1
ATOM 2564 N N . MET A 1 322 ? 30.235 12.189 -18.838 1.00 90.69 322 MET A N 1
ATOM 2565 C CA . MET A 1 322 ? 30.760 12.641 -17.545 1.00 90.69 322 MET A CA 1
ATOM 2566 C C . MET A 1 322 ? 30.321 11.743 -16.385 1.00 90.69 322 MET A C 1
ATOM 2568 O O . MET A 1 322 ? 31.122 11.477 -15.491 1.00 90.69 322 MET A O 1
ATOM 2572 N N . LEU A 1 323 ? 29.073 11.267 -16.401 1.00 93.06 323 LEU A N 1
ATOM 2573 C CA . LEU A 1 323 ? 28.561 10.322 -15.408 1.00 93.06 323 LEU A CA 1
ATOM 2574 C C . LEU A 1 323 ? 29.237 8.951 -15.540 1.00 93.06 323 LEU A C 1
ATOM 2576 O O . LEU A 1 323 ? 29.671 8.396 -14.538 1.00 93.06 323 LEU A O 1
ATOM 2580 N N . LEU A 1 324 ? 29.412 8.435 -16.759 1.00 94.12 324 LEU A N 1
ATOM 2581 C CA . LEU A 1 324 ? 30.109 7.166 -17.002 1.00 94.12 324 LEU A CA 1
ATOM 2582 C C . LEU A 1 324 ? 31.591 7.233 -16.596 1.00 94.12 324 LEU A C 1
ATOM 2584 O O . LEU A 1 324 ? 32.107 6.299 -15.989 1.00 94.12 324 LEU A O 1
ATOM 2588 N N . ASP A 1 325 ? 32.275 8.346 -16.881 1.00 90.44 325 ASP A N 1
ATOM 2589 C CA . ASP A 1 325 ? 33.651 8.579 -16.425 1.00 90.44 325 ASP A CA 1
ATOM 2590 C C . ASP A 1 325 ? 33.743 8.684 -14.901 1.00 90.44 325 ASP A C 1
ATOM 2592 O O . ASP A 1 325 ? 34.731 8.236 -14.317 1.00 90.44 325 ASP A O 1
ATOM 2596 N N . LEU A 1 326 ? 32.726 9.268 -14.259 1.00 90.94 326 LEU A N 1
ATOM 2597 C CA . LEU A 1 326 ? 32.630 9.293 -12.809 1.00 90.94 326 LEU A CA 1
ATOM 2598 C C . LEU A 1 326 ? 32.482 7.871 -12.264 1.00 90.94 326 LEU A C 1
ATOM 2600 O O . LEU A 1 326 ? 33.292 7.488 -11.428 1.00 90.94 326 LEU A O 1
ATOM 2604 N N . VAL A 1 327 ? 31.526 7.084 -12.762 1.00 93.25 327 VAL A N 1
ATOM 2605 C CA . VAL A 1 327 ? 31.315 5.690 -12.333 1.00 93.25 327 VAL A CA 1
ATOM 2606 C C . VAL A 1 327 ? 32.592 4.867 -12.514 1.00 93.25 327 VAL A C 1
ATOM 2608 O O . VAL A 1 327 ? 33.045 4.238 -11.567 1.00 93.25 327 VAL A O 1
ATOM 2611 N N . ALA A 1 328 ? 33.254 4.966 -13.670 1.00 91.69 328 ALA A N 1
ATOM 2612 C CA . ALA A 1 328 ? 34.507 4.257 -13.948 1.00 91.69 328 ALA A CA 1
ATOM 2613 C C . ALA A 1 328 ? 35.716 4.737 -13.119 1.00 91.69 328 ALA A C 1
ATOM 2615 O O . ALA A 1 328 ? 36.788 4.140 -13.190 1.00 91.69 328 ALA A O 1
ATOM 2616 N N . SER A 1 329 ? 35.585 5.848 -12.389 1.00 89.69 329 SER A N 1
ATOM 2617 C CA . SER A 1 329 ? 36.602 6.327 -11.444 1.00 89.69 329 SER A CA 1
ATOM 2618 C C . SER A 1 329 ? 36.375 5.847 -10.008 1.00 89.69 329 SER A C 1
ATOM 2620 O O . SER A 1 329 ? 37.211 6.126 -9.151 1.00 89.69 329 SER A O 1
ATOM 2622 N N . GLN A 1 330 ? 35.247 5.182 -9.742 1.00 92.25 330 GLN A N 1
ATOM 2623 C CA . GLN A 1 330 ? 34.877 4.628 -8.440 1.00 92.25 330 GLN A CA 1
ATOM 2624 C C . GLN A 1 330 ? 35.128 3.106 -8.397 1.00 92.25 330 GLN A C 1
ATOM 2626 O O . GLN A 1 330 ? 35.337 2.499 -9.450 1.00 92.25 330 GLN A O 1
ATOM 2631 N N . PRO A 1 331 ? 35.106 2.477 -7.204 1.00 91.50 331 PRO A N 1
ATOM 2632 C CA . PRO A 1 331 ? 35.166 1.019 -7.077 1.00 91.50 331 PRO A CA 1
ATOM 2633 C C . PRO A 1 331 ? 34.037 0.324 -7.853 1.00 91.50 331 PRO A C 1
ATOM 2635 O O . PRO A 1 331 ? 32.947 0.879 -7.994 1.00 91.50 331 PRO A O 1
ATOM 2638 N N . ASN A 1 332 ? 34.256 -0.913 -8.309 1.00 90.75 332 ASN A N 1
ATOM 2639 C CA . ASN A 1 332 ? 33.262 -1.657 -9.099 1.00 90.75 332 ASN A CA 1
ATOM 2640 C C . ASN A 1 332 ? 31.916 -1.832 -8.371 1.00 90.75 332 ASN A C 1
ATOM 2642 O O . ASN A 1 332 ? 30.864 -1.768 -9.005 1.00 90.75 332 ASN A O 1
ATOM 2646 N N . SER A 1 333 ? 31.933 -1.957 -7.039 1.00 91.06 333 SER A N 1
ATOM 2647 C CA . SER A 1 333 ? 30.721 -1.992 -6.208 1.00 91.06 333 SER A CA 1
ATOM 2648 C C . SER A 1 333 ? 29.847 -0.745 -6.386 1.00 91.06 333 SER A C 1
ATOM 2650 O O . SER A 1 333 ? 28.624 -0.842 -6.378 1.00 91.06 333 SER A O 1
ATOM 2652 N N . PHE A 1 334 ? 30.445 0.427 -6.632 1.00 93.31 334 PHE A N 1
ATOM 2653 C CA . PHE A 1 334 ? 29.708 1.655 -6.931 1.00 93.31 334 PHE A CA 1
ATOM 2654 C C . PHE A 1 334 ? 28.964 1.556 -8.265 1.00 93.31 334 PHE A C 1
ATOM 2656 O O . PHE A 1 334 ? 27.823 1.994 -8.361 1.00 93.31 334 PHE A O 1
ATOM 2663 N N . ALA A 1 335 ? 29.583 0.971 -9.294 1.00 93.94 335 ALA A N 1
ATOM 2664 C CA . ALA A 1 335 ? 28.941 0.778 -10.591 1.00 93.94 335 ALA A CA 1
ATOM 2665 C C . ALA A 1 335 ? 27.764 -0.204 -10.501 1.00 93.94 335 ALA A C 1
ATOM 2667 O O . ALA A 1 335 ? 26.689 0.089 -11.025 1.00 93.94 335 ALA A O 1
ATOM 2668 N N . VAL A 1 336 ? 27.938 -1.317 -9.777 1.00 93.12 336 VAL A N 1
ATOM 2669 C CA . VAL A 1 336 ? 26.855 -2.268 -9.472 1.00 93.12 336 VAL A CA 1
ATOM 2670 C C . VAL A 1 336 ? 25.722 -1.564 -8.726 1.00 93.12 336 VAL A C 1
ATOM 2672 O O . VAL A 1 336 ? 24.572 -1.665 -9.142 1.00 93.12 336 VAL A O 1
ATOM 2675 N N . ALA A 1 337 ? 26.039 -0.772 -7.695 1.00 92.06 337 ALA A N 1
ATOM 2676 C CA . ALA A 1 337 ? 25.050 0.009 -6.957 1.00 92.06 337 ALA A CA 1
ATOM 2677 C C . ALA A 1 337 ? 24.293 0.990 -7.865 1.00 92.06 337 ALA A C 1
ATOM 2679 O O . ALA A 1 337 ? 23.074 1.082 -7.783 1.00 92.06 337 ALA A O 1
ATOM 2680 N N . VAL A 1 338 ? 24.982 1.698 -8.767 1.00 93.88 338 VAL A N 1
ATOM 2681 C CA . VAL A 1 338 ? 24.339 2.607 -9.730 1.00 93.88 338 VAL A CA 1
ATOM 2682 C C . VAL A 1 338 ? 23.385 1.844 -10.645 1.00 93.88 338 VAL A C 1
ATOM 2684 O O . VAL A 1 338 ? 22.260 2.289 -10.847 1.00 93.88 338 VAL A O 1
ATOM 2687 N N . LEU A 1 339 ? 23.796 0.695 -11.187 1.00 93.94 339 LEU A N 1
ATOM 2688 C CA . LEU A 1 339 ? 22.928 -0.132 -12.028 1.00 93.94 339 LEU A CA 1
ATOM 2689 C C . LEU A 1 339 ? 21.726 -0.670 -11.238 1.00 93.94 339 LEU A C 1
ATOM 2691 O O . LEU A 1 339 ? 20.607 -0.650 -11.744 1.00 93.94 339 LEU A O 1
ATOM 2695 N N . ALA A 1 340 ? 21.918 -1.070 -9.983 1.00 90.44 340 ALA A N 1
ATOM 2696 C CA . ALA A 1 340 ? 20.833 -1.512 -9.114 1.00 90.44 340 ALA A CA 1
ATOM 2697 C C . ALA A 1 340 ? 19.828 -0.389 -8.812 1.00 90.44 340 ALA A C 1
ATOM 2699 O O . ALA A 1 340 ? 18.621 -0.601 -8.905 1.00 90.44 340 ALA A O 1
ATOM 2700 N N . GLU A 1 341 ? 20.311 0.826 -8.549 1.00 89.88 341 GLU A N 1
ATOM 2701 C CA . GLU A 1 341 ? 19.480 2.021 -8.351 1.00 89.88 341 GLU A CA 1
ATOM 2702 C C . GLU A 1 341 ? 18.784 2.469 -9.653 1.00 89.88 341 GLU A C 1
ATOM 2704 O O . GLU A 1 341 ? 17.695 3.040 -9.627 1.00 89.88 341 GLU A O 1
ATOM 2709 N N . ILE A 1 342 ? 19.353 2.168 -10.829 1.00 88.50 342 ILE A N 1
ATOM 2710 C CA . ILE A 1 342 ? 18.647 2.320 -12.113 1.00 88.50 342 ILE A CA 1
ATOM 2711 C C . ILE A 1 342 ? 17.530 1.275 -12.234 1.00 88.50 342 ILE A C 1
ATOM 2713 O O . ILE A 1 342 ? 16.442 1.583 -12.725 1.00 88.50 342 ILE A O 1
ATOM 2717 N N . GLY A 1 343 ? 17.794 0.042 -11.802 1.00 81.12 343 GLY A N 1
ATOM 2718 C CA . GLY A 1 343 ? 16.792 -1.013 -11.707 1.00 81.12 343 GLY A CA 1
ATOM 2719 C C . GLY A 1 343 ? 15.675 -0.674 -10.728 1.00 81.12 343 GLY A C 1
ATOM 2720 O O . GLY A 1 343 ? 14.556 -1.124 -10.943 1.00 81.12 343 GLY A O 1
ATOM 2721 N N . THR A 1 344 ? 15.956 0.146 -9.711 1.00 68.56 344 THR A N 1
ATOM 2722 C CA . THR A 1 344 ? 14.962 0.749 -8.816 1.00 68.56 344 THR A CA 1
ATOM 2723 C C . THR A 1 344 ? 15.477 1.961 -8.056 1.00 68.56 344 THR A C 1
ATOM 2725 O O . THR A 1 344 ? 16.342 1.793 -7.196 1.00 68.56 344 THR A O 1
ATOM 2728 N N . PRO A 1 345 ? 14.849 3.134 -8.212 1.00 58.59 345 PRO A N 1
ATOM 2729 C CA . PRO A 1 345 ? 15.022 4.211 -7.251 1.00 58.59 345 PRO A CA 1
ATOM 2730 C C . PRO A 1 345 ? 14.440 3.755 -5.902 1.00 58.59 345 PRO A C 1
ATOM 2732 O O . PRO A 1 345 ? 13.225 3.590 -5.799 1.00 58.59 345 PRO A O 1
ATOM 2735 N N . GLY A 1 346 ? 15.281 3.518 -4.889 1.00 53.09 346 GLY A N 1
ATOM 2736 C CA . GLY A 1 346 ? 14.816 3.206 -3.525 1.00 53.09 346 GLY A CA 1
ATOM 2737 C C . GLY A 1 346 ? 14.941 1.747 -3.061 1.00 53.09 346 GLY A C 1
ATOM 2738 O O . GLY A 1 346 ? 14.501 1.431 -1.956 1.00 53.09 346 GLY A O 1
ATOM 2739 N N . GLY A 1 347 ? 15.605 0.880 -3.838 1.00 53.66 347 GLY A N 1
ATOM 2740 C CA . GLY A 1 347 ? 16.168 -0.377 -3.320 1.00 53.66 347 GLY A CA 1
ATOM 2741 C C . GLY A 1 347 ? 15.302 -1.642 -3.413 1.00 53.66 347 GLY A C 1
ATOM 2742 O O . GLY A 1 347 ? 15.380 -2.471 -2.512 1.00 53.66 347 GLY A O 1
ATOM 2743 N N . GLN A 1 348 ? 14.512 -1.840 -4.475 1.00 63.56 348 GLN A N 1
ATOM 2744 C CA . GLN A 1 348 ? 13.789 -3.105 -4.733 1.00 63.56 348 GLN A CA 1
ATOM 2745 C C . GLN A 1 348 ? 13.877 -3.541 -6.204 1.00 63.56 348 GLN A C 1
ATOM 2747 O O . GLN A 1 348 ? 12.875 -3.573 -6.909 1.00 63.56 348 GLN A O 1
ATOM 2752 N N . GLY A 1 349 ? 15.089 -3.842 -6.676 1.00 65.50 349 GLY A N 1
ATOM 2753 C CA . GLY A 1 349 ? 15.464 -3.991 -8.092 1.00 65.50 349 GLY A CA 1
ATOM 2754 C C . GLY A 1 349 ? 14.420 -4.580 -9.049 1.00 65.50 349 GLY A C 1
ATOM 2755 O O . GLY A 1 349 ? 13.924 -5.677 -8.821 1.00 65.50 349 GLY A O 1
ATOM 2756 N N . SER A 1 350 ? 14.130 -3.888 -10.161 1.00 80.94 350 SER A N 1
ATOM 2757 C CA . SER A 1 350 ? 13.361 -4.387 -11.307 1.00 80.94 350 SER A CA 1
ATOM 2758 C C . SER A 1 350 ? 14.299 -4.960 -12.356 1.00 80.94 350 SER A C 1
ATOM 2760 O O . SER A 1 350 ? 14.982 -4.193 -13.050 1.00 80.94 350 SER A O 1
ATOM 2762 N N . PRO A 1 351 ? 14.307 -6.281 -12.586 1.00 87.62 351 PRO A N 1
ATOM 2763 C CA . PRO A 1 351 ? 15.087 -6.820 -13.688 1.00 87.62 351 PRO A CA 1
ATOM 2764 C C . PRO A 1 351 ? 14.617 -6.256 -15.033 1.00 87.62 351 PRO A C 1
ATOM 2766 O O . PRO A 1 351 ? 15.422 -6.041 -15.931 1.00 87.62 351 PRO A O 1
ATOM 2769 N N . ARG A 1 352 ? 13.322 -5.933 -15.171 1.00 84.12 352 ARG A N 1
ATOM 2770 C CA . ARG A 1 352 ? 12.771 -5.337 -16.395 1.00 84.12 352 ARG A CA 1
ATOM 2771 C C . ARG A 1 352 ? 13.226 -3.897 -16.598 1.00 84.12 352 ARG A C 1
ATOM 2773 O O . ARG A 1 352 ? 13.691 -3.579 -17.689 1.00 84.12 352 ARG A O 1
ATOM 2780 N N . GLN A 1 353 ? 13.086 -3.037 -15.587 1.00 82.94 353 GLN A N 1
ATOM 2781 C CA . GLN A 1 353 ? 13.519 -1.639 -15.705 1.00 82.94 353 GLN A CA 1
ATOM 2782 C C . GLN A 1 353 ? 15.018 -1.564 -15.989 1.00 82.94 353 GLN A C 1
ATOM 2784 O O . GLN A 1 353 ? 15.437 -0.796 -16.856 1.00 82.94 353 GLN A O 1
ATOM 2789 N N . LEU A 1 354 ? 15.805 -2.401 -15.307 1.00 90.44 354 LEU A N 1
ATOM 2790 C CA . LEU A 1 354 ? 17.235 -2.489 -15.545 1.00 90.44 354 LEU A CA 1
ATOM 2791 C C . LEU A 1 354 ? 17.540 -3.036 -16.942 1.00 90.44 354 LEU A C 1
ATOM 2793 O O . LEU A 1 354 ? 18.373 -2.456 -17.622 1.00 90.44 354 LEU A O 1
ATOM 2797 N N . ALA A 1 355 ? 16.847 -4.071 -17.424 1.00 90.81 355 ALA A N 1
ATOM 2798 C CA . ALA A 1 355 ? 17.036 -4.578 -18.786 1.00 90.81 355 ALA A CA 1
ATOM 2799 C C . ALA A 1 355 ? 16.786 -3.497 -19.847 1.00 90.81 355 ALA A C 1
ATOM 2801 O O . ALA A 1 355 ? 17.617 -3.315 -20.734 1.00 90.81 355 ALA A O 1
ATOM 2802 N N . SER A 1 356 ? 15.697 -2.731 -19.724 1.00 85.69 356 SER A N 1
ATOM 2803 C CA . SER A 1 356 ? 15.421 -1.588 -20.604 1.00 85.69 356 SER A CA 1
ATOM 2804 C C . SER A 1 356 ? 16.520 -0.524 -20.517 1.00 85.69 356 SER A C 1
ATOM 2806 O O . SER A 1 356 ? 17.020 -0.061 -21.539 1.00 85.69 356 SER A O 1
ATOM 2808 N N . ALA A 1 357 ? 16.977 -0.180 -19.311 1.00 88.94 357 ALA A N 1
ATOM 2809 C CA . ALA A 1 357 ? 18.064 0.780 -19.152 1.00 88.94 357 ALA A CA 1
ATOM 2810 C C . ALA A 1 357 ? 19.403 0.266 -19.711 1.00 88.94 357 ALA A C 1
ATOM 2812 O O . ALA A 1 357 ? 20.157 1.044 -20.289 1.00 88.94 357 ALA A O 1
ATOM 2813 N N . LEU A 1 358 ? 19.694 -1.033 -19.589 1.00 93.38 358 LEU A N 1
ATOM 2814 C CA . LEU A 1 358 ? 20.869 -1.673 -20.183 1.00 93.38 358 LEU A CA 1
ATOM 2815 C C . LEU A 1 358 ? 20.798 -1.653 -21.712 1.00 93.38 358 LEU A C 1
ATOM 2817 O O . LEU A 1 358 ? 21.813 -1.368 -22.342 1.00 93.38 358 LEU A O 1
ATOM 2821 N N . MET A 1 359 ? 19.619 -1.884 -22.308 1.00 90.94 359 MET A N 1
ATOM 2822 C CA . MET A 1 359 ? 19.410 -1.690 -23.750 1.00 90.94 359 MET A CA 1
ATOM 2823 C C . MET A 1 359 ? 19.774 -0.258 -24.152 1.00 90.94 359 MET A C 1
ATOM 2825 O O . MET A 1 359 ? 20.611 -0.066 -25.032 1.00 90.94 359 MET A O 1
ATOM 2829 N N . ALA A 1 360 ? 19.221 0.740 -23.457 1.00 89.06 360 ALA A N 1
ATOM 2830 C CA . ALA A 1 360 ? 19.477 2.149 -23.746 1.00 89.06 360 ALA A CA 1
ATOM 2831 C C . ALA A 1 360 ? 20.948 2.559 -23.521 1.00 89.06 360 ALA A C 1
ATOM 2833 O O . ALA A 1 360 ? 21.479 3.378 -24.269 1.00 89.06 360 ALA A O 1
ATOM 2834 N N . LEU A 1 361 ? 21.624 1.993 -22.515 1.00 92.12 361 LEU A N 1
ATOM 2835 C CA . LEU A 1 361 ? 23.046 2.236 -22.240 1.00 92.12 361 LEU A CA 1
ATOM 2836 C C . LEU A 1 361 ? 23.958 1.619 -23.303 1.00 92.12 361 LEU A C 1
ATOM 2838 O O . LEU A 1 361 ? 24.931 2.249 -23.713 1.00 92.12 361 LEU A O 1
ATOM 2842 N N . LEU A 1 362 ? 23.663 0.397 -23.750 1.00 93.19 362 LEU A N 1
ATOM 2843 C CA . LEU A 1 362 ? 24.425 -0.280 -24.803 1.00 93.19 362 LEU A CA 1
ATOM 2844 C C . LEU A 1 362 ? 24.254 0.397 -26.166 1.00 93.19 362 LEU A C 1
ATOM 2846 O O . LEU A 1 362 ? 25.158 0.339 -26.997 1.00 93.19 362 LEU A O 1
ATOM 2850 N N . GLU A 1 363 ? 23.124 1.069 -26.367 1.00 89.38 363 GLU A N 1
ATOM 2851 C CA . GLU A 1 363 ? 22.769 1.797 -27.588 1.00 89.38 363 GLU A CA 1
ATOM 2852 C C . GLU A 1 363 ? 22.944 3.312 -27.449 1.00 89.38 363 GLU A C 1
ATOM 2854 O O . GLU A 1 363 ? 22.401 4.087 -28.238 1.00 89.38 363 GLU A O 1
ATOM 2859 N N . LEU A 1 364 ? 23.704 3.752 -26.442 1.00 90.19 364 LEU A N 1
ATOM 2860 C CA . LEU A 1 364 ? 23.924 5.165 -26.183 1.00 90.19 364 LEU A CA 1
ATOM 2861 C C . LEU A 1 364 ? 24.516 5.849 -27.425 1.00 90.19 364 LEU A C 1
ATOM 2863 O O . LEU A 1 364 ? 25.596 5.480 -27.894 1.00 90.19 364 LEU A O 1
ATOM 2867 N N . ASP A 1 365 ? 23.826 6.873 -27.935 1.00 88.81 365 ASP A N 1
ATOM 2868 C CA . ASP A 1 365 ? 24.316 7.664 -29.063 1.00 88.81 365 ASP A CA 1
ATOM 2869 C C . ASP A 1 365 ? 25.582 8.436 -28.662 1.00 88.81 365 ASP A C 1
ATOM 2871 O O . ASP A 1 365 ? 25.609 9.181 -27.681 1.00 88.81 365 ASP A O 1
ATOM 2875 N N . GLN A 1 366 ? 26.647 8.245 -29.438 1.00 92.00 366 GLN A N 1
ATOM 2876 C CA . GLN A 1 366 ? 27.958 8.862 -29.237 1.00 92.00 366 GLN A CA 1
ATOM 2877 C C . GLN A 1 366 ? 28.450 9.583 -30.501 1.00 92.00 366 GLN A C 1
ATOM 2879 O O . GLN A 1 366 ? 29.651 9.809 -30.680 1.00 92.00 366 GLN A O 1
ATOM 2884 N N . SER A 1 367 ? 27.527 9.946 -31.395 1.00 92.06 367 SER A N 1
ATOM 2885 C CA . SER A 1 367 ? 27.795 10.628 -32.666 1.00 92.06 367 SER A CA 1
ATOM 2886 C C . SER A 1 367 ? 28.452 12.003 -32.511 1.00 92.06 367 SER A C 1
ATOM 2888 O O . SER A 1 367 ? 29.169 12.445 -33.408 1.00 92.06 367 SER A O 1
ATOM 2890 N N . SER A 1 368 ? 28.285 12.666 -31.362 1.00 89.56 368 SER A N 1
ATOM 2891 C CA . SER A 1 368 ? 28.952 13.943 -31.069 1.00 89.56 368 SER A CA 1
ATOM 2892 C C . SER A 1 368 ? 30.432 13.778 -30.709 1.00 89.56 368 SER A C 1
ATOM 2894 O O . SER A 1 368 ? 31.176 14.763 -30.681 1.00 89.56 368 SER A O 1
ATOM 2896 N N . PHE A 1 369 ? 30.889 12.554 -30.427 1.00 90.00 369 PHE A N 1
ATOM 2897 C CA . PHE A 1 369 ? 32.285 12.258 -30.132 1.00 90.00 369 PHE A CA 1
ATOM 2898 C C . PHE A 1 369 ? 33.013 11.755 -31.378 1.00 90.00 369 PHE A C 1
ATOM 2900 O O . PHE A 1 369 ? 32.483 10.994 -32.183 1.00 90.00 369 PHE A O 1
ATOM 2907 N N . ARG A 1 370 ? 34.288 12.142 -31.519 1.00 90.44 370 ARG A N 1
ATOM 2908 C CA . ARG A 1 370 ? 35.177 11.536 -32.524 1.00 90.44 370 ARG A CA 1
ATOM 2909 C C . ARG A 1 370 ? 35.267 10.031 -32.272 1.00 90.44 370 ARG A C 1
ATOM 2911 O O . ARG A 1 370 ? 35.336 9.638 -31.114 1.00 90.44 370 ARG A O 1
ATOM 2918 N N . HIS A 1 371 ? 35.389 9.228 -33.329 1.00 86.88 371 HIS A N 1
ATOM 2919 C CA . HIS A 1 371 ? 35.474 7.761 -33.246 1.00 86.88 371 HIS A CA 1
ATOM 2920 C C . HIS A 1 371 ? 36.477 7.261 -32.186 1.00 86.88 371 HIS A C 1
ATOM 2922 O O . HIS A 1 371 ? 36.183 6.361 -31.415 1.00 86.88 371 HIS A O 1
ATOM 2928 N N . GLN A 1 372 ? 37.646 7.899 -32.076 1.00 85.69 372 GLN A N 1
ATOM 2929 C CA . GLN A 1 372 ? 38.676 7.564 -31.077 1.00 85.69 372 GLN A CA 1
ATOM 2930 C C . GLN A 1 372 ? 38.279 7.822 -29.607 1.00 85.69 372 GLN A C 1
ATOM 2932 O O . GLN A 1 372 ? 38.942 7.338 -28.698 1.00 85.69 372 GLN A O 1
ATOM 2937 N N . ASN A 1 373 ? 37.240 8.625 -29.368 1.00 84.81 373 ASN A N 1
ATOM 2938 C CA . ASN A 1 373 ? 36.755 9.012 -28.040 1.00 84.81 373 ASN A CA 1
ATOM 2939 C C . ASN A 1 373 ? 35.446 8.300 -27.655 1.00 84.81 373 ASN A C 1
ATOM 2941 O O . ASN A 1 373 ? 34.970 8.495 -26.528 1.00 84.81 373 ASN A O 1
ATOM 2945 N N . GLN A 1 374 ? 34.864 7.527 -28.577 1.00 91.25 374 GLN A N 1
ATOM 2946 C CA . GLN A 1 374 ? 33.675 6.723 -28.321 1.00 91.25 374 GLN A CA 1
ATOM 2947 C C . GLN A 1 374 ? 34.014 5.577 -27.362 1.00 91.25 374 GLN A C 1
ATOM 2949 O O . GLN A 1 374 ? 35.107 5.011 -27.394 1.00 91.25 374 GLN A O 1
ATOM 2954 N N . LEU A 1 375 ? 33.082 5.281 -26.466 1.00 92.81 375 LEU A N 1
ATOM 2955 C CA . LEU A 1 375 ? 33.149 4.189 -25.513 1.00 92.81 375 LEU A CA 1
ATOM 2956 C C . LEU A 1 375 ? 32.616 2.906 -26.129 1.00 92.81 375 LEU A C 1
ATOM 2958 O O . LEU A 1 375 ? 31.495 2.872 -26.638 1.00 92.81 375 LEU A O 1
ATOM 2962 N N . ASP A 1 376 ? 33.387 1.836 -25.967 1.00 94.19 376 ASP A N 1
ATOM 2963 C CA . ASP A 1 376 ? 32.881 0.473 -26.080 1.00 94.19 376 ASP A CA 1
ATOM 2964 C C . ASP A 1 376 ? 32.075 0.162 -24.809 1.00 94.19 376 ASP A C 1
ATOM 2966 O O . ASP A 1 376 ? 32.623 -0.242 -23.780 1.00 94.19 376 ASP A O 1
ATOM 2970 N N . MET A 1 377 ? 30.769 0.444 -24.863 1.00 94.81 377 MET A N 1
ATOM 2971 C CA . MET A 1 377 ? 29.866 0.306 -23.715 1.00 94.81 377 MET A CA 1
ATOM 2972 C C . MET A 1 377 ? 29.796 -1.131 -23.205 1.00 94.81 377 MET A C 1
ATOM 2974 O O . MET A 1 377 ? 29.682 -1.341 -22.000 1.00 94.81 377 MET A O 1
ATOM 2978 N N . LYS A 1 378 ? 29.932 -2.117 -24.097 1.00 95.06 378 LYS A N 1
ATOM 2979 C CA . LYS A 1 378 ? 29.979 -3.528 -23.720 1.00 95.06 378 LYS A CA 1
ATOM 2980 C C . LYS A 1 378 ? 31.193 -3.805 -22.837 1.00 95.06 378 LYS A C 1
ATOM 2982 O O . LYS A 1 378 ? 31.023 -4.280 -21.719 1.00 95.06 378 LYS A O 1
ATOM 2987 N N . LYS A 1 379 ? 32.400 -3.455 -23.297 1.00 94.50 379 LYS A N 1
ATOM 2988 C CA . LYS A 1 379 ? 33.629 -3.657 -22.506 1.00 94.50 379 LYS A CA 1
ATOM 2989 C C . LYS A 1 379 ? 33.615 -2.876 -21.202 1.00 94.50 379 LYS A C 1
ATOM 2991 O O . LYS A 1 379 ? 34.109 -3.367 -20.192 1.00 94.50 379 LYS A O 1
ATOM 2996 N N . LEU A 1 380 ? 33.057 -1.665 -21.219 1.00 94.62 380 LEU A N 1
ATOM 2997 C CA . LEU A 1 380 ? 32.910 -0.867 -20.010 1.00 94.62 380 LEU A CA 1
ATOM 2998 C C . LEU A 1 380 ? 32.006 -1.570 -18.986 1.00 94.62 380 LEU A C 1
ATOM 3000 O O . LEU A 1 380 ? 32.407 -1.718 -17.838 1.00 94.62 380 LEU A O 1
ATOM 3004 N N . LEU A 1 381 ? 30.832 -2.059 -19.390 1.00 94.75 381 LEU A N 1
ATOM 3005 C CA . LEU A 1 381 ? 29.934 -2.788 -18.490 1.00 94.75 381 LEU A CA 1
ATOM 3006 C C . LEU A 1 381 ? 30.547 -4.114 -18.007 1.00 94.75 381 LEU A C 1
ATOM 3008 O O . LEU A 1 381 ? 30.482 -4.408 -16.819 1.00 94.75 381 LEU A O 1
ATOM 3012 N N . GLU A 1 382 ? 31.211 -4.877 -18.882 1.00 94.75 382 GLU A N 1
ATOM 3013 C CA . GLU A 1 382 ? 31.919 -6.116 -18.502 1.00 94.75 382 GLU A CA 1
ATOM 3014 C C . GLU A 1 382 ? 33.054 -5.853 -17.498 1.00 94.75 382 GLU A C 1
ATOM 3016 O O . GLU A 1 382 ? 33.325 -6.683 -16.635 1.00 94.75 382 GLU A O 1
ATOM 3021 N N . SER A 1 383 ? 33.696 -4.681 -17.559 1.00 93.44 383 SER A N 1
ATOM 3022 C CA . SER A 1 383 ? 34.720 -4.296 -16.581 1.00 93.44 383 SER A CA 1
ATOM 3023 C C . SER A 1 383 ? 34.156 -3.992 -15.188 1.00 93.44 383 SER A C 1
ATOM 3025 O O . SER A 1 383 ? 34.853 -4.176 -14.189 1.00 93.44 383 SER A O 1
ATOM 3027 N N . TRP A 1 384 ? 32.903 -3.529 -15.123 1.00 93.44 384 TRP A N 1
ATOM 3028 C CA . TRP A 1 384 ? 32.193 -3.257 -13.873 1.00 93.44 384 TRP A CA 1
ATOM 3029 C C . TRP A 1 384 ? 31.588 -4.524 -13.269 1.00 93.44 384 TRP A C 1
ATOM 3031 O O . TRP A 1 384 ? 31.424 -4.591 -12.054 1.00 93.44 384 TRP A O 1
ATOM 3041 N N . LEU A 1 385 ? 31.277 -5.513 -14.111 1.00 93.88 385 LEU A N 1
ATOM 3042 C CA . LEU A 1 385 ? 30.568 -6.745 -13.768 1.00 93.88 385 LEU A CA 1
ATOM 3043 C C . LEU A 1 385 ? 31.470 -7.975 -13.981 1.00 93.88 385 LEU A C 1
ATOM 3045 O O . LEU A 1 385 ? 31.261 -8.746 -14.926 1.00 93.88 385 LEU A O 1
ATOM 3049 N N . PRO A 1 386 ? 32.506 -8.171 -13.145 1.00 88.81 386 PRO A N 1
ATOM 3050 C CA . PRO A 1 386 ? 33.455 -9.261 -13.328 1.00 88.81 386 PRO A CA 1
ATOM 3051 C C . PRO A 1 386 ? 32.742 -10.620 -13.315 1.00 88.81 386 PRO A C 1
ATOM 3053 O O . PRO A 1 386 ? 32.028 -10.958 -12.380 1.00 88.81 386 PRO A O 1
ATOM 3056 N N . GLY A 1 387 ? 32.946 -11.413 -14.370 1.00 90.62 387 GLY A N 1
ATOM 3057 C CA . GLY A 1 387 ? 32.323 -12.733 -14.525 1.00 90.62 387 GLY A CA 1
ATOM 3058 C C . GLY A 1 387 ? 30.971 -12.729 -15.248 1.00 90.62 387 GLY A C 1
ATOM 3059 O O . GLY A 1 387 ? 30.522 -13.791 -15.682 1.00 90.62 387 GLY A O 1
ATOM 3060 N N . MET A 1 388 ? 30.359 -11.563 -15.479 1.00 94.50 388 MET A N 1
ATOM 3061 C CA . MET A 1 388 ? 29.135 -11.446 -16.273 1.00 94.50 388 MET A CA 1
ATOM 3062 C C . MET A 1 388 ? 29.453 -11.070 -17.717 1.00 94.50 388 MET A C 1
ATOM 3064 O O . MET A 1 388 ? 30.187 -10.124 -17.994 1.00 94.50 388 MET A O 1
ATOM 3068 N N . ARG A 1 389 ? 28.874 -11.807 -18.668 1.00 95.12 389 ARG A N 1
ATOM 3069 C CA . ARG A 1 389 ? 28.982 -11.470 -20.092 1.00 95.12 389 ARG A CA 1
ATOM 3070 C C . ARG A 1 389 ? 27.859 -10.534 -20.490 1.00 95.12 389 ARG A C 1
ATOM 3072 O O . ARG A 1 389 ? 26.691 -10.853 -20.277 1.00 95.12 389 ARG A O 1
ATOM 3079 N N . VAL A 1 390 ? 28.211 -9.434 -21.144 1.00 96.50 390 VAL A N 1
ATOM 3080 C CA . VAL A 1 390 ? 27.224 -8.475 -21.633 1.00 96.50 390 VAL A CA 1
ATOM 3081 C C . VAL A 1 390 ? 26.831 -8.866 -23.065 1.00 96.50 390 VAL A C 1
ATOM 3083 O O . VAL A 1 390 ? 27.702 -8.969 -23.939 1.00 96.50 390 VAL A O 1
ATOM 3086 N N . PRO A 1 391 ? 25.545 -9.157 -23.339 1.00 95.44 391 PRO A N 1
ATOM 3087 C CA . PRO A 1 391 ? 25.119 -9.603 -24.660 1.00 95.44 391 PRO A CA 1
ATOM 3088 C C . PRO A 1 391 ? 25.320 -8.487 -25.694 1.00 95.44 391 PRO A C 1
ATOM 3090 O O . PRO A 1 391 ? 25.003 -7.329 -25.442 1.00 95.44 391 PRO A O 1
ATOM 3093 N N . SER A 1 392 ? 25.842 -8.835 -26.875 1.00 93.19 392 SER A N 1
ATOM 3094 C CA . SER A 1 392 ? 25.924 -7.902 -28.006 1.00 93.19 392 SER A CA 1
ATOM 3095 C C . SER A 1 392 ? 24.680 -8.041 -28.865 1.00 93.19 392 SER A C 1
ATOM 3097 O O . SER A 1 392 ? 24.393 -9.147 -29.317 1.00 93.19 392 SER A O 1
ATOM 3099 N N . ARG A 1 393 ? 23.975 -6.940 -29.151 1.00 90.31 393 ARG A N 1
ATOM 3100 C CA . ARG A 1 393 ? 22.768 -6.961 -29.995 1.00 90.31 393 ARG A CA 1
ATOM 3101 C C . ARG A 1 393 ? 23.010 -7.647 -31.339 1.00 90.31 393 ARG A C 1
ATOM 3103 O O . ARG A 1 393 ? 22.174 -8.430 -31.774 1.00 90.31 393 ARG A O 1
ATOM 3110 N N . GLU A 1 394 ? 24.161 -7.408 -31.966 1.00 90.75 394 GLU A N 1
ATOM 3111 C CA . GLU A 1 394 ? 24.516 -7.986 -33.271 1.00 90.75 394 GLU A CA 1
ATOM 3112 C C . GLU A 1 394 ? 24.480 -9.518 -33.278 1.00 90.75 394 GLU A C 1
ATOM 3114 O O . GLU A 1 394 ? 24.038 -10.116 -34.258 1.00 90.75 394 GLU A O 1
ATOM 3119 N N . ASP A 1 395 ? 24.854 -10.158 -32.167 1.00 92.81 395 ASP A N 1
ATOM 3120 C CA . ASP A 1 395 ? 24.838 -11.615 -32.066 1.00 92.81 395 ASP A CA 1
ATOM 3121 C C . ASP A 1 395 ? 23.410 -12.187 -32.051 1.00 92.81 395 ASP A C 1
ATOM 3123 O O . ASP A 1 395 ? 23.218 -13.342 -32.425 1.00 92.81 395 ASP A O 1
ATOM 3127 N N . TYR A 1 396 ? 22.409 -11.399 -31.649 1.00 90.94 396 TYR A N 1
ATOM 3128 C CA . TYR A 1 396 ? 21.006 -11.818 -31.552 1.00 90.94 396 TYR A CA 1
ATOM 3129 C C . TYR A 1 396 ? 20.156 -11.381 -32.753 1.00 90.94 396 TYR A C 1
ATOM 3131 O O . TYR A 1 396 ? 19.032 -11.860 -32.896 1.00 90.94 396 TYR A O 1
ATOM 3139 N N . MET A 1 397 ? 20.654 -10.494 -33.617 1.00 86.12 397 MET A N 1
ATOM 3140 C CA . MET A 1 397 ? 19.968 -10.086 -34.855 1.00 86.12 397 MET A CA 1
ATOM 3141 C C . MET A 1 397 ? 20.076 -11.177 -35.937 1.00 86.12 397 MET A C 1
ATOM 3143 O O . MET A 1 397 ? 20.814 -12.153 -35.775 1.00 86.12 397 MET A O 1
ATOM 3147 N N . ALA A 1 398 ? 19.337 -11.061 -37.049 1.00 81.94 398 ALA A N 1
ATOM 3148 C CA . ALA A 1 398 ? 19.414 -12.052 -38.124 1.00 81.94 398 ALA A CA 1
ATOM 3149 C C . ALA A 1 398 ? 20.844 -12.157 -38.678 1.00 81.94 398 ALA A C 1
ATOM 3151 O O . ALA A 1 398 ? 21.509 -11.156 -38.936 1.00 81.94 398 ALA A O 1
ATOM 3152 N N . GLY A 1 399 ? 21.314 -13.395 -38.846 1.00 85.12 399 GLY A N 1
ATOM 3153 C CA . GLY A 1 399 ? 22.698 -13.699 -39.226 1.00 85.12 399 GLY A CA 1
ATOM 3154 C C . GLY A 1 399 ? 23.688 -13.743 -38.053 1.00 85.12 399 GLY A C 1
ATOM 3155 O O . GLY A 1 399 ? 24.795 -14.245 -38.231 1.00 85.12 399 GLY A O 1
ATOM 3156 N N . GLY A 1 400 ? 23.291 -13.290 -36.860 1.00 90.44 400 GLY A N 1
ATOM 3157 C CA . GLY A 1 400 ? 24.077 -13.402 -35.635 1.00 90.44 400 GLY A CA 1
ATOM 3158 C C . GLY A 1 400 ? 24.135 -14.832 -35.080 1.00 90.44 400 GLY A C 1
ATOM 3159 O O . GLY A 1 400 ? 23.301 -15.690 -35.391 1.00 90.44 400 GLY A O 1
ATOM 3160 N N . ARG A 1 401 ? 25.126 -15.102 -34.220 1.00 93.00 401 ARG A N 1
ATOM 3161 C CA . ARG A 1 401 ? 25.370 -16.433 -33.624 1.00 93.00 401 ARG A CA 1
ATOM 3162 C C . ARG A 1 401 ? 24.183 -16.965 -32.809 1.00 93.00 401 ARG A C 1
ATOM 3164 O O . ARG A 1 401 ? 23.984 -18.177 -32.728 1.00 93.00 401 ARG A O 1
ATOM 3171 N N . TRP A 1 402 ? 23.409 -16.069 -32.211 1.00 91.94 402 TRP A N 1
ATOM 3172 C CA . TRP A 1 402 ? 22.260 -16.338 -31.351 1.00 91.94 402 TRP A CA 1
ATOM 3173 C C . TRP A 1 402 ? 20.962 -15.760 -31.931 1.00 91.94 402 TRP A C 1
ATOM 3175 O O . TRP A 1 402 ? 20.039 -15.461 -31.183 1.00 91.94 402 TRP A O 1
ATOM 3185 N N . ALA A 1 403 ? 20.839 -15.667 -33.262 1.00 87.19 403 ALA A N 1
ATOM 3186 C CA . ALA A 1 403 ? 19.660 -15.115 -33.947 1.00 87.19 403 ALA A CA 1
ATOM 3187 C C . ALA A 1 403 ? 18.308 -15.741 -33.530 1.00 87.19 403 ALA A C 1
ATOM 3189 O O . ALA A 1 403 ? 17.260 -15.118 -33.684 1.00 87.19 403 ALA A O 1
ATOM 3190 N N . ARG A 1 404 ? 18.324 -16.980 -33.013 1.00 87.44 404 ARG A N 1
ATOM 3191 C CA . ARG A 1 404 ? 17.137 -17.708 -32.520 1.00 87.44 404 ARG A CA 1
ATOM 3192 C C . ARG A 1 404 ? 16.749 -17.386 -31.073 1.00 87.44 404 ARG A C 1
ATOM 3194 O O . ARG A 1 404 ? 15.705 -17.842 -30.634 1.00 87.44 404 ARG A O 1
ATOM 3201 N N . GLN A 1 405 ? 17.600 -16.692 -30.325 1.00 92.88 405 GLN A N 1
ATOM 3202 C CA . GLN A 1 405 ? 17.353 -16.308 -28.933 1.00 92.88 405 GLN A CA 1
ATOM 3203 C C . GLN A 1 405 ? 16.915 -14.843 -28.872 1.00 92.88 405 GLN A C 1
ATOM 3205 O O . GLN A 1 405 ? 17.229 -14.075 -29.782 1.00 92.88 405 GLN A O 1
ATOM 3210 N N . SER A 1 406 ? 16.213 -14.440 -27.814 1.00 90.38 406 SER A N 1
ATOM 3211 C CA . SER A 1 406 ? 15.840 -13.039 -27.591 1.00 90.38 406 SER A CA 1
ATOM 3212 C C . SER A 1 406 ? 16.990 -12.255 -26.949 1.00 90.38 406 SER A C 1
ATOM 3214 O O . SER A 1 406 ? 17.567 -12.672 -25.944 1.00 90.38 406 SER A O 1
ATOM 3216 N N . TYR A 1 407 ? 17.315 -11.097 -27.527 1.00 92.12 407 TYR A N 1
ATOM 3217 C CA . TYR A 1 407 ? 18.248 -10.133 -26.948 1.00 92.12 407 TYR A CA 1
ATOM 3218 C C . TYR A 1 407 ? 17.691 -9.555 -25.646 1.00 92.12 407 TYR A C 1
ATOM 3220 O O . TYR A 1 407 ? 18.426 -9.407 -24.670 1.00 92.12 407 TYR A O 1
ATOM 3228 N N . TYR A 1 408 ? 16.382 -9.279 -25.619 1.00 90.12 408 TYR A N 1
ATOM 3229 C CA . TYR A 1 408 ? 15.703 -8.810 -24.419 1.00 90.12 408 TYR A CA 1
ATOM 3230 C C . TYR A 1 408 ? 15.796 -9.833 -23.281 1.00 90.12 408 TYR A C 1
ATOM 3232 O O . TYR A 1 408 ? 16.162 -9.456 -22.173 1.00 90.12 408 TYR A O 1
ATOM 3240 N N . GLU A 1 409 ? 15.540 -11.121 -23.538 1.00 91.81 409 GLU A N 1
ATOM 3241 C CA . GLU A 1 409 ? 15.685 -12.168 -22.513 1.00 91.81 409 GLU A CA 1
ATOM 3242 C C . GLU A 1 409 ? 17.118 -12.261 -21.985 1.00 91.81 409 GLU A C 1
ATOM 3244 O O . GLU A 1 409 ? 17.313 -12.355 -20.775 1.00 91.81 409 GLU A O 1
ATOM 3249 N N . ALA A 1 410 ? 18.122 -12.172 -22.863 1.00 95.06 410 ALA A N 1
ATOM 3250 C CA . ALA A 1 410 ? 19.522 -12.188 -22.446 1.00 95.06 410 ALA A CA 1
ATOM 3251 C C . ALA A 1 410 ? 19.866 -11.005 -21.522 1.00 95.06 410 ALA A C 1
ATOM 3253 O O . ALA A 1 410 ? 20.542 -11.188 -20.508 1.00 95.06 410 ALA A O 1
ATOM 3254 N N . LEU A 1 411 ? 19.373 -9.802 -21.834 1.00 94.38 411 LEU A N 1
ATOM 3255 C CA . LEU A 1 411 ? 19.544 -8.626 -20.976 1.00 94.38 411 LEU A CA 1
ATOM 3256 C C . LEU A 1 411 ? 18.722 -8.693 -19.694 1.00 94.38 411 LEU A C 1
ATOM 3258 O O . LEU A 1 411 ? 19.190 -8.242 -18.655 1.00 94.38 411 LEU A O 1
ATOM 3262 N N . PHE A 1 412 ? 17.528 -9.273 -19.741 1.00 91.88 412 PHE A N 1
ATOM 3263 C CA . PHE A 1 412 ? 16.702 -9.509 -18.564 1.00 91.88 412 PHE A CA 1
ATOM 3264 C C . PHE A 1 412 ? 17.371 -10.490 -17.597 1.00 91.88 412 PHE A C 1
ATOM 3266 O O . PHE A 1 412 ? 17.393 -10.244 -16.393 1.00 91.88 412 PHE A O 1
ATOM 3273 N N . SER A 1 413 ? 17.988 -11.558 -18.106 1.00 94.50 413 SER A N 1
ATOM 3274 C CA . SER A 1 413 ? 18.817 -12.464 -17.305 1.00 94.50 413 SER A CA 1
ATOM 3275 C C . SER A 1 413 ? 20.048 -11.766 -16.728 1.00 94.50 413 SER A C 1
ATOM 3277 O O . SER A 1 413 ? 20.330 -11.934 -15.547 1.00 94.50 413 SER A O 1
ATOM 3279 N N . LEU A 1 414 ? 20.753 -10.950 -17.520 1.00 95.44 414 LEU A N 1
ATOM 3280 C CA . LEU A 1 414 ? 21.870 -10.148 -17.013 1.00 95.44 414 LEU A CA 1
ATOM 3281 C C . LEU A 1 414 ? 21.414 -9.198 -15.896 1.00 95.44 414 LEU A C 1
ATOM 3283 O O . LEU A 1 414 ? 22.068 -9.109 -14.863 1.00 95.44 414 LEU A O 1
ATOM 3287 N N . ALA A 1 415 ? 20.280 -8.524 -16.080 1.00 93.62 415 ALA A N 1
ATOM 3288 C CA . ALA A 1 415 ? 19.707 -7.622 -15.092 1.00 93.62 415 ALA A CA 1
ATOM 3289 C C . ALA A 1 415 ? 19.368 -8.334 -13.775 1.00 93.62 415 ALA A C 1
ATOM 3291 O O . ALA A 1 415 ? 19.633 -7.776 -12.716 1.00 93.62 415 ALA A O 1
ATOM 3292 N N . LYS A 1 416 ? 18.834 -9.563 -13.819 1.00 91.25 416 LYS A N 1
ATOM 3293 C CA . LYS A 1 416 ? 18.621 -10.378 -12.609 1.00 91.25 416 LYS A CA 1
ATOM 3294 C C . LYS A 1 416 ? 19.924 -10.616 -11.856 1.00 91.25 416 LYS A C 1
ATOM 3296 O O . LYS A 1 416 ? 19.993 -10.297 -10.677 1.00 91.25 416 LYS A O 1
ATOM 3301 N N . ASN A 1 417 ? 20.959 -11.070 -12.558 1.00 93.50 417 ASN A N 1
ATOM 3302 C CA . ASN A 1 417 ? 22.255 -11.348 -11.942 1.00 93.50 417 ASN A CA 1
ATOM 3303 C C . ASN A 1 417 ? 22.878 -10.081 -11.327 1.00 93.50 417 ASN A C 1
ATOM 3305 O O . ASN A 1 417 ? 23.430 -10.137 -10.238 1.00 93.50 417 ASN A O 1
ATOM 3309 N N . ILE A 1 418 ? 22.757 -8.922 -11.990 1.00 93.25 418 ILE A N 1
ATOM 3310 C CA . ILE A 1 418 ? 23.238 -7.643 -11.436 1.00 93.25 418 ILE A CA 1
ATOM 3311 C C . ILE A 1 418 ? 22.506 -7.296 -10.136 1.00 93.25 418 ILE A C 1
ATOM 3313 O O . ILE A 1 418 ? 23.124 -6.794 -9.203 1.00 93.25 418 ILE A O 1
ATOM 3317 N N . LEU A 1 419 ? 21.192 -7.522 -10.077 1.00 90.19 419 LEU A N 1
ATOM 3318 C CA . LEU A 1 419 ? 20.394 -7.227 -8.886 1.00 90.19 419 LEU A CA 1
ATOM 3319 C C . LEU A 1 419 ? 20.670 -8.202 -7.738 1.00 90.19 419 LEU A C 1
ATOM 3321 O O . LEU A 1 419 ? 20.647 -7.777 -6.586 1.00 90.19 419 LEU A O 1
ATOM 3325 N N . GLU A 1 420 ? 20.972 -9.463 -8.044 1.00 88.75 420 GLU A N 1
ATOM 3326 C CA . GLU A 1 420 ? 21.460 -10.447 -7.071 1.00 88.75 420 GLU A CA 1
ATOM 3327 C C . GLU A 1 420 ? 22.826 -10.018 -6.500 1.00 88.75 420 GLU A C 1
ATOM 3329 O O . GLU A 1 420 ? 22.993 -9.940 -5.285 1.00 88.75 420 GLU A O 1
ATOM 3334 N N . ASP A 1 421 ? 23.770 -9.602 -7.351 1.00 89.25 421 ASP A N 1
ATOM 3335 C CA . ASP A 1 421 ? 25.079 -9.083 -6.917 1.00 89.25 421 ASP A CA 1
ATOM 3336 C C . ASP A 1 421 ? 24.975 -7.759 -6.133 1.00 89.25 421 ASP A C 1
ATOM 3338 O O . ASP A 1 421 ? 25.851 -7.409 -5.334 1.00 89.25 421 ASP A O 1
ATOM 3342 N N . ALA A 1 422 ? 23.897 -7.002 -6.339 1.00 91.00 422 ALA A N 1
ATOM 3343 C CA . ALA A 1 422 ? 23.668 -5.725 -5.679 1.00 91.00 422 ALA A CA 1
ATOM 3344 C C . ALA A 1 422 ? 23.145 -5.841 -4.238 1.00 91.00 422 ALA A C 1
ATOM 3346 O O . ALA A 1 422 ? 23.049 -4.812 -3.559 1.00 91.00 422 ALA A O 1
ATOM 3347 N N . GLU A 1 423 ? 22.844 -7.044 -3.731 1.00 90.88 423 GLU A N 1
ATOM 3348 C CA . GLU A 1 423 ? 22.332 -7.230 -2.366 1.00 90.88 423 GLU A CA 1
ATOM 3349 C C . GLU A 1 423 ? 23.265 -6.629 -1.303 1.00 90.88 423 GLU A C 1
ATOM 3351 O O . GLU A 1 423 ? 22.787 -6.007 -0.355 1.00 90.88 423 GLU A O 1
ATOM 3356 N N . CYS A 1 424 ? 24.588 -6.684 -1.501 1.00 91.25 424 CYS A N 1
ATOM 3357 C CA . CYS A 1 424 ? 25.554 -6.033 -0.609 1.00 91.25 424 CYS A CA 1
ATOM 3358 C C . CYS A 1 424 ? 25.375 -4.501 -0.570 1.00 91.25 424 CYS A C 1
ATOM 3360 O O . CYS A 1 424 ? 25.395 -3.883 0.495 1.00 91.25 424 CYS A O 1
ATOM 3362 N N . CYS A 1 425 ? 25.127 -3.869 -1.720 1.00 90.69 425 CYS A N 1
ATOM 3363 C CA . CYS A 1 425 ? 24.891 -2.425 -1.798 1.00 90.69 425 CYS A CA 1
ATOM 3364 C C . CYS A 1 425 ? 23.551 -2.044 -1.149 1.00 90.69 425 CYS A C 1
ATOM 3366 O O . CYS A 1 425 ? 23.452 -1.040 -0.443 1.00 90.69 425 CYS A O 1
ATOM 3368 N N . MET A 1 426 ? 22.521 -2.871 -1.340 1.00 90.44 426 MET A N 1
ATOM 3369 C CA . MET A 1 426 ? 21.221 -2.702 -0.688 1.00 90.44 426 MET A CA 1
ATOM 3370 C C . MET A 1 426 ? 21.322 -2.874 0.833 1.00 90.44 426 MET A C 1
ATOM 3372 O O . MET A 1 426 ? 20.719 -2.103 1.584 1.00 90.44 426 MET A O 1
ATOM 3376 N N . ALA A 1 427 ? 22.130 -3.832 1.295 1.00 93.50 427 ALA A N 1
ATOM 3377 C CA . ALA A 1 427 ? 22.451 -4.024 2.702 1.00 93.50 427 ALA A CA 1
ATOM 3378 C C . ALA A 1 427 ? 23.148 -2.785 3.280 1.00 93.50 427 ALA A C 1
ATOM 3380 O O . ALA A 1 427 ? 22.751 -2.314 4.345 1.00 93.50 427 ALA A O 1
ATOM 3381 N N . LEU A 1 428 ? 24.111 -2.199 2.556 1.00 93.81 428 LEU A N 1
ATOM 3382 C CA . LEU A 1 428 ? 24.776 -0.955 2.952 1.00 93.81 428 LEU A CA 1
ATOM 3383 C C . LEU A 1 428 ? 23.783 0.209 3.057 1.00 93.81 428 LEU A C 1
ATOM 3385 O O . LEU A 1 428 ? 23.796 0.940 4.047 1.00 93.81 428 LEU A O 1
ATOM 3389 N N . ASN A 1 429 ? 22.901 0.378 2.068 1.00 92.94 429 ASN A N 1
ATOM 3390 C CA . ASN A 1 429 ? 21.861 1.404 2.114 1.00 92.94 429 ASN A CA 1
ATOM 3391 C C . ASN A 1 429 ? 20.946 1.197 3.324 1.00 92.94 429 ASN A C 1
ATOM 3393 O O . ASN A 1 429 ? 20.690 2.145 4.059 1.00 92.94 429 ASN A O 1
ATOM 3397 N N . SER A 1 430 ? 20.497 -0.033 3.594 1.00 93.00 430 SER A N 1
ATOM 3398 C CA . SER A 1 430 ? 19.721 -0.314 4.804 1.00 93.00 430 SER A CA 1
ATOM 3399 C C . SER A 1 430 ? 20.520 -0.028 6.079 1.00 93.00 430 SER A C 1
ATOM 3401 O O . SER A 1 430 ? 19.932 0.462 7.037 1.00 93.00 430 SER A O 1
ATOM 3403 N N . HIS A 1 431 ? 21.815 -0.342 6.122 1.00 95.94 431 HIS A N 1
ATOM 3404 C CA . HIS A 1 431 ? 22.679 -0.101 7.283 1.00 95.94 431 HIS A CA 1
ATOM 3405 C C . HIS A 1 431 ? 22.818 1.394 7.579 1.00 95.94 431 HIS A C 1
ATOM 3407 O O . HIS A 1 431 ? 22.678 1.819 8.723 1.00 95.94 431 HIS A O 1
ATOM 3413 N N . LEU A 1 432 ? 23.031 2.200 6.537 1.00 96.06 432 LEU A N 1
ATOM 3414 C CA . LEU A 1 432 ? 23.239 3.645 6.636 1.00 96.06 432 LEU A CA 1
ATOM 3415 C C . LEU A 1 432 ? 21.946 4.446 6.788 1.00 96.06 432 LEU A C 1
ATOM 3417 O O . LEU A 1 432 ? 21.938 5.465 7.475 1.00 96.06 432 LEU A O 1
ATOM 3421 N N . GLN A 1 433 ? 20.871 4.041 6.111 1.00 95.44 433 GLN A N 1
ATOM 3422 C CA . GLN A 1 433 ? 19.666 4.860 5.953 1.00 95.44 433 GLN A CA 1
ATOM 3423 C C . GLN A 1 433 ? 18.521 4.462 6.883 1.00 95.44 433 GLN A C 1
ATOM 3425 O O . GLN A 1 433 ? 17.646 5.289 7.133 1.00 95.44 433 GLN A O 1
ATOM 3430 N N . ARG A 1 434 ? 18.500 3.221 7.390 1.00 95.25 434 ARG A N 1
ATOM 3431 C CA . ARG A 1 434 ? 17.387 2.705 8.198 1.00 95.25 434 ARG A CA 1
ATOM 3432 C C . ARG A 1 434 ? 17.827 2.444 9.630 1.00 95.25 434 ARG A C 1
ATOM 3434 O O . ARG A 1 434 ? 18.598 1.528 9.904 1.00 95.25 434 ARG A O 1
ATOM 3441 N N . TYR A 1 435 ? 17.262 3.200 10.562 1.00 96.75 435 TYR A N 1
ATOM 3442 C CA . TYR A 1 435 ? 17.348 2.899 11.982 1.00 96.75 435 TYR A CA 1
ATOM 3443 C C . TYR A 1 435 ? 16.583 1.607 12.290 1.00 96.75 435 TYR A C 1
ATOM 3445 O O . TYR A 1 435 ? 15.381 1.502 12.026 1.00 96.75 435 TYR A O 1
ATOM 3453 N N . ARG A 1 436 ? 17.274 0.608 12.842 1.00 95.75 436 ARG A N 1
ATOM 3454 C CA . ARG A 1 436 ? 16.681 -0.675 13.236 1.00 95.75 436 ARG A CA 1
ATOM 3455 C C . ARG A 1 436 ? 16.374 -0.654 14.727 1.00 95.75 436 ARG A C 1
ATOM 3457 O O . ARG A 1 436 ? 17.288 -0.560 15.535 1.00 95.75 436 ARG A O 1
ATOM 3464 N N . HIS A 1 437 ? 15.093 -0.764 15.081 1.00 95.69 437 HIS A N 1
ATOM 3465 C CA . HIS A 1 437 ? 14.669 -0.800 16.493 1.00 95.69 437 HIS A CA 1
ATOM 3466 C C . HIS A 1 437 ? 14.889 -2.170 17.136 1.00 95.69 437 HIS A C 1
ATOM 3468 O O . HIS A 1 437 ? 14.885 -2.275 18.358 1.00 95.69 437 HIS A O 1
ATOM 3474 N N . ALA A 1 438 ? 15.019 -3.215 16.319 1.00 95.12 438 ALA A N 1
ATOM 3475 C CA . ALA A 1 438 ? 15.211 -4.589 16.755 1.00 95.12 438 ALA A CA 1
ATOM 3476 C C . ALA A 1 438 ? 15.868 -5.428 15.649 1.00 95.12 438 ALA A C 1
ATOM 3478 O O . ALA A 1 438 ? 15.746 -5.123 14.454 1.00 95.12 438 ALA A O 1
ATOM 3479 N N . VAL A 1 439 ? 16.524 -6.513 16.049 1.00 94.25 439 VAL A N 1
ATOM 3480 C CA . VAL A 1 439 ? 17.013 -7.566 15.151 1.00 94.25 439 VAL A CA 1
ATOM 3481 C C . VAL A 1 439 ? 15.999 -8.704 15.028 1.00 94.25 439 VAL A C 1
ATOM 3483 O O . VAL A 1 439 ? 15.112 -8.848 15.867 1.00 94.25 439 VAL A O 1
ATOM 3486 N N . GLU A 1 440 ? 16.109 -9.529 13.984 1.00 93.62 440 GLU A N 1
ATOM 3487 C CA . GLU A 1 440 ? 15.165 -10.639 13.744 1.00 93.62 440 GLU A CA 1
ATOM 3488 C C . GLU A 1 440 ? 15.074 -11.621 14.927 1.00 93.62 440 GLU A C 1
ATOM 3490 O O . GLU A 1 440 ? 14.003 -12.159 15.210 1.00 93.62 440 GLU A O 1
ATOM 3495 N N . SER A 1 441 ? 16.178 -11.823 15.653 1.00 93.88 441 SER A N 1
ATOM 3496 C CA . SER A 1 441 ? 16.232 -12.694 16.832 1.00 93.88 441 SER A CA 1
ATOM 3497 C C . SER A 1 441 ? 15.573 -12.107 18.082 1.00 93.88 441 SER A C 1
ATOM 3499 O O . SER A 1 441 ? 15.354 -12.845 19.045 1.00 93.88 441 SER A O 1
ATOM 3501 N N . ASP A 1 442 ? 15.278 -10.805 18.106 1.00 95.75 442 ASP A N 1
ATOM 3502 C CA . ASP A 1 442 ? 14.673 -10.176 19.275 1.00 95.75 442 ASP A CA 1
ATOM 3503 C C . ASP A 1 442 ? 13.239 -10.677 19.475 1.00 95.75 442 ASP A C 1
ATOM 3505 O O . ASP A 1 442 ? 12.486 -10.843 18.508 1.00 95.75 442 ASP A O 1
ATOM 3509 N N . PRO A 1 443 ? 12.790 -10.860 20.727 1.00 94.75 443 PRO A N 1
ATOM 3510 C CA . PRO A 1 443 ? 11.414 -11.242 20.986 1.00 94.75 443 PRO A CA 1
ATOM 3511 C C . PRO A 1 443 ? 10.444 -10.185 20.445 1.00 94.75 443 PRO A C 1
ATOM 3513 O O . PRO A 1 443 ? 10.722 -8.980 20.427 1.00 94.75 443 PRO A O 1
ATOM 3516 N N . ILE A 1 444 ? 9.280 -10.651 20.000 1.00 95.69 444 ILE A N 1
ATOM 3517 C CA . ILE A 1 444 ? 8.177 -9.775 19.606 1.00 95.69 444 ILE A CA 1
ATOM 3518 C C . ILE A 1 444 ? 7.633 -9.096 20.875 1.00 95.69 444 ILE A C 1
ATOM 3520 O O . ILE A 1 444 ? 7.528 -9.771 21.904 1.00 95.69 444 ILE A O 1
ATOM 3524 N N . PRO A 1 445 ? 7.302 -7.791 20.846 1.00 95.38 445 PRO A N 1
ATOM 3525 C CA . PRO A 1 445 ? 6.625 -7.138 21.961 1.00 95.38 445 PRO A CA 1
ATOM 3526 C C . PRO A 1 445 ? 5.310 -7.859 22.271 1.00 95.38 445 PRO A C 1
ATOM 3528 O O . PRO A 1 445 ? 4.504 -8.080 21.378 1.00 95.38 445 PRO A O 1
ATOM 3531 N N . LEU A 1 446 ? 5.106 -8.241 23.529 1.00 95.56 446 LEU A N 1
ATOM 3532 C CA . LEU A 1 446 ? 3.888 -8.909 23.989 1.00 95.56 446 LEU A CA 1
ATOM 3533 C C . LEU A 1 446 ? 3.189 -8.044 25.044 1.00 95.56 446 LEU A C 1
ATOM 3535 O O . LEU A 1 446 ? 3.870 -7.255 25.711 1.00 95.56 446 LEU A O 1
ATOM 3539 N N . PRO A 1 447 ? 1.871 -8.224 25.254 1.00 95.69 447 PRO A N 1
ATOM 3540 C CA . PRO A 1 447 ? 1.179 -7.666 26.409 1.00 95.69 447 PRO A CA 1
ATOM 3541 C C . PRO A 1 447 ? 1.907 -8.013 27.708 1.00 95.69 447 PRO A C 1
ATOM 3543 O O . PRO A 1 447 ? 2.395 -9.137 27.884 1.00 95.69 447 PRO A O 1
ATOM 3546 N N . GLN A 1 448 ? 1.934 -7.081 28.658 1.00 94.00 448 GLN A N 1
ATOM 3547 C CA . GLN A 1 448 ? 2.586 -7.303 29.950 1.00 94.00 448 GLN A CA 1
ATOM 3548 C C . GLN A 1 448 ? 1.967 -8.492 30.705 1.00 94.00 448 GLN A C 1
ATOM 3550 O O . GLN A 1 448 ? 2.684 -9.211 31.400 1.00 94.00 448 GLN A O 1
ATOM 3555 N N . GLU A 1 449 ? 0.667 -8.747 30.526 1.00 93.56 449 GLU A N 1
ATOM 3556 C CA . GLU A 1 449 ? -0.035 -9.925 31.060 1.00 93.56 449 GLU A CA 1
ATOM 3557 C C . GLU A 1 449 ? 0.612 -11.248 30.604 1.00 93.56 449 GLU A C 1
ATOM 3559 O O . GLU A 1 449 ? 0.848 -12.153 31.409 1.00 93.56 449 GLU A O 1
ATOM 3564 N N . GLU A 1 450 ? 0.959 -11.358 29.320 1.00 92.50 450 GLU A N 1
ATOM 3565 C CA . GLU A 1 450 ? 1.569 -12.567 28.764 1.00 92.50 450 GLU A CA 1
ATOM 3566 C C . GLU A 1 450 ? 3.025 -12.720 29.207 1.00 92.50 450 GLU A C 1
ATOM 3568 O O . GLU A 1 450 ? 3.459 -13.832 29.523 1.00 92.50 450 GLU A O 1
ATOM 3573 N N . LEU A 1 451 ? 3.773 -11.617 29.297 1.00 91.50 451 LEU A N 1
ATOM 3574 C CA . LEU A 1 451 ? 5.145 -11.626 29.811 1.00 91.50 451 LEU A CA 1
ATOM 3575 C C . LEU A 1 451 ? 5.199 -12.121 31.263 1.00 91.50 451 LEU A C 1
ATOM 3577 O O . LEU A 1 451 ? 6.035 -12.964 31.587 1.00 91.50 451 LEU A O 1
ATOM 3581 N N . GLN A 1 452 ? 4.263 -11.684 32.112 1.00 85.69 452 GLN A N 1
ATOM 3582 C CA . GLN A 1 452 ? 4.151 -12.154 33.499 1.00 85.69 452 GLN A CA 1
ATOM 3583 C C . GLN A 1 452 ? 3.888 -13.659 33.578 1.00 85.69 452 GLN A C 1
ATOM 3585 O O . GLN A 1 452 ? 4.479 -14.350 34.407 1.00 85.69 452 GLN A O 1
ATOM 3590 N N . SER A 1 453 ? 3.032 -14.191 32.699 1.00 86.00 453 SER A N 1
ATOM 3591 C CA . SER A 1 453 ? 2.732 -15.628 32.678 1.00 86.00 453 SER A CA 1
ATOM 3592 C C . SER A 1 453 ? 3.977 -16.493 32.425 1.00 86.00 453 SER A C 1
ATOM 3594 O O . SER A 1 453 ? 4.028 -17.631 32.897 1.00 86.00 453 SER A O 1
ATOM 3596 N N . ARG A 1 454 ? 4.990 -15.930 31.744 1.00 87.56 454 ARG A N 1
ATOM 3597 C CA . ARG A 1 454 ? 6.277 -16.570 31.434 1.00 87.56 454 ARG A CA 1
ATOM 3598 C C . ARG A 1 454 ? 7.349 -16.372 32.516 1.00 87.56 454 ARG A C 1
ATOM 3600 O O . ARG A 1 454 ? 8.278 -17.167 32.564 1.00 87.56 454 ARG A O 1
ATOM 3607 N N . GLN A 1 455 ? 7.241 -15.349 33.369 1.00 83.56 455 GLN A N 1
ATOM 3608 C CA . GLN A 1 455 ? 8.282 -14.922 34.327 1.00 83.56 455 GLN A CA 1
ATOM 3609 C C . GLN A 1 455 ? 8.000 -15.310 35.793 1.00 83.56 455 GLN A C 1
ATOM 3611 O O . GLN A 1 455 ? 8.467 -14.633 36.704 1.00 83.56 455 GLN A O 1
ATOM 3616 N N . LYS A 1 456 ? 7.252 -16.389 36.056 1.00 73.12 456 LYS A N 1
ATOM 3617 C CA . LYS A 1 456 ? 6.749 -16.759 37.401 1.00 73.12 456 LYS A CA 1
ATOM 3618 C C . LYS A 1 456 ? 7.791 -16.929 38.535 1.00 73.12 456 LYS A C 1
ATOM 3620 O O . LYS A 1 456 ? 7.364 -17.092 39.673 1.00 73.12 456 LYS A O 1
ATOM 3625 N N . ASP A 1 457 ? 9.097 -16.822 38.274 1.00 71.50 457 ASP A N 1
ATOM 3626 C CA . ASP A 1 457 ? 10.166 -17.203 39.213 1.00 71.50 457 ASP A CA 1
ATOM 3627 C C . ASP A 1 457 ? 11.104 -16.063 39.687 1.00 71.50 457 ASP A C 1
ATOM 3629 O O . ASP A 1 457 ? 12.088 -16.336 40.374 1.00 71.50 457 ASP A O 1
ATOM 3633 N N . SER A 1 458 ? 10.854 -14.782 39.372 1.00 64.12 458 SER A N 1
ATOM 3634 C CA . SER A 1 458 ? 11.756 -13.677 39.772 1.00 64.12 458 SER A CA 1
ATOM 3635 C C . SER A 1 458 ? 11.147 -12.707 40.801 1.00 64.12 458 SER A C 1
ATOM 3637 O O . SER A 1 458 ? 10.286 -11.906 40.453 1.00 64.12 458 SER A O 1
ATOM 3639 N N . ASN A 1 459 ? 11.643 -12.737 42.048 1.00 59.97 459 ASN A N 1
ATOM 3640 C CA . ASN A 1 459 ? 11.288 -11.813 43.143 1.00 59.97 459 ASN A CA 1
ATOM 3641 C C . ASN A 1 459 ? 11.915 -10.414 42.937 1.00 59.97 459 ASN A C 1
ATOM 3643 O O . ASN A 1 459 ? 13.125 -10.264 43.117 1.00 59.97 459 ASN A O 1
ATOM 3647 N N . GLY A 1 460 ? 11.123 -9.382 42.619 1.00 67.56 460 GLY A N 1
ATOM 3648 C CA . GLY A 1 460 ? 11.596 -7.991 42.515 1.00 67.56 460 GLY A CA 1
ATOM 3649 C C . GLY A 1 460 ? 10.522 -6.958 42.884 1.00 67.56 460 GLY A C 1
ATOM 3650 O O . GLY A 1 460 ? 9.638 -6.689 42.082 1.00 67.56 460 GLY A O 1
ATOM 3651 N N . GLY A 1 461 ? 10.650 -6.346 44.069 1.00 65.88 461 GLY A N 1
ATOM 3652 C CA . GLY A 1 461 ? 9.555 -5.687 44.806 1.00 65.88 461 GLY A CA 1
ATOM 3653 C C . GLY A 1 461 ? 8.956 -4.371 44.279 1.00 65.88 461 GLY A C 1
ATOM 3654 O O . GLY A 1 461 ? 7.874 -4.018 44.728 1.00 65.88 461 GLY A O 1
ATOM 3655 N N . ASP A 1 462 ? 9.575 -3.658 43.329 1.00 66.88 462 ASP A N 1
ATOM 3656 C CA . ASP A 1 462 ? 9.024 -2.373 42.831 1.00 66.88 462 ASP A CA 1
ATOM 3657 C C . ASP A 1 462 ? 8.201 -2.511 41.539 1.00 66.88 462 ASP A C 1
ATOM 3659 O O . ASP A 1 462 ? 7.351 -1.676 41.233 1.00 66.88 462 ASP A O 1
ATOM 3663 N N . LYS A 1 463 ? 8.406 -3.584 40.763 1.00 74.50 463 LYS A N 1
ATOM 3664 C CA . LYS A 1 463 ? 7.563 -3.869 39.588 1.00 74.50 463 LYS A CA 1
ATOM 3665 C C . LYS A 1 463 ? 6.197 -4.435 39.982 1.00 74.50 463 LYS A C 1
ATOM 3667 O O . LYS A 1 463 ? 5.299 -4.463 39.143 1.00 74.50 463 LYS A O 1
ATOM 3672 N N . ASP A 1 464 ? 6.030 -4.826 41.240 1.00 78.25 464 ASP A N 1
ATOM 3673 C CA . ASP A 1 464 ? 4.843 -5.520 41.723 1.00 78.25 464 ASP A CA 1
ATOM 3674 C C . ASP A 1 464 ? 3.604 -4.611 41.786 1.00 78.25 464 ASP A C 1
ATOM 3676 O O . ASP A 1 464 ? 2.505 -5.077 41.489 1.00 78.25 464 ASP A O 1
ATOM 3680 N N . GLU A 1 465 ? 3.740 -3.309 42.080 1.00 87.12 465 GLU A N 1
ATOM 3681 C CA . GLU A 1 465 ? 2.578 -2.410 42.215 1.00 87.12 465 GLU A CA 1
ATOM 3682 C C . GLU A 1 465 ? 1.892 -2.124 40.870 1.00 87.12 465 GLU A C 1
ATOM 3684 O O . GLU A 1 465 ? 0.690 -2.360 40.722 1.00 87.12 465 GLU A O 1
ATOM 3689 N N . LEU A 1 466 ? 2.642 -1.668 39.856 1.00 86.75 466 LEU A N 1
ATOM 3690 C CA . LEU A 1 466 ? 2.086 -1.408 38.520 1.00 86.75 466 LEU A CA 1
ATOM 3691 C C . LEU A 1 466 ? 1.533 -2.695 37.893 1.00 86.75 466 LEU A C 1
ATOM 3693 O O . LEU A 1 466 ? 0.479 -2.671 37.256 1.00 86.75 466 LEU A O 1
ATOM 3697 N N . GLN A 1 467 ? 2.214 -3.824 38.103 1.00 88.50 467 GLN A N 1
ATOM 3698 C CA . GLN A 1 467 ? 1.756 -5.126 37.623 1.00 88.50 467 GLN A CA 1
ATOM 3699 C C . GLN A 1 467 ? 0.480 -5.589 38.329 1.00 88.50 467 GLN A C 1
ATOM 3701 O O . GLN A 1 467 ? -0.419 -6.108 37.664 1.00 88.50 467 GLN A O 1
ATOM 3706 N N . SER A 1 468 ? 0.373 -5.379 39.644 1.00 91.38 468 SER A N 1
ATOM 3707 C CA . SER A 1 468 ? -0.842 -5.650 40.416 1.00 91.38 468 SER A CA 1
ATOM 3708 C C . SER A 1 468 ? -2.004 -4.797 39.908 1.00 91.38 468 SER A C 1
ATOM 3710 O O . SER A 1 468 ? -3.058 -5.336 39.565 1.00 91.38 468 SER A O 1
ATOM 3712 N N . LYS A 1 469 ? -1.774 -3.490 39.721 1.00 95.38 469 LYS A N 1
ATOM 3713 C CA . LYS A 1 469 ? -2.760 -2.552 39.169 1.00 95.38 469 LYS A CA 1
ATOM 3714 C C . LYS A 1 469 ? -3.214 -2.950 37.765 1.00 95.38 469 LYS A C 1
ATOM 3716 O O . LYS A 1 469 ? -4.411 -2.927 37.476 1.00 95.38 469 LYS A O 1
ATOM 3721 N N . LEU A 1 470 ? -2.288 -3.332 36.884 1.00 95.88 470 LEU A N 1
ATOM 3722 C CA . LEU A 1 470 ? -2.628 -3.801 35.542 1.00 95.88 470 LEU A CA 1
ATOM 3723 C C . LEU A 1 470 ? -3.462 -5.085 35.603 1.00 95.88 470 LEU A C 1
ATOM 3725 O O . LEU A 1 470 ? -4.493 -5.168 34.941 1.00 95.88 470 LEU A O 1
ATOM 3729 N N . ARG A 1 471 ? -3.060 -6.065 36.421 1.00 95.75 471 ARG A N 1
ATOM 3730 C CA . ARG A 1 471 ? -3.793 -7.327 36.592 1.00 95.75 471 ARG A CA 1
ATOM 3731 C C . ARG A 1 471 ? -5.208 -7.091 37.113 1.00 95.75 471 ARG A C 1
ATOM 3733 O O . ARG A 1 471 ? -6.147 -7.675 36.578 1.00 95.75 471 ARG A O 1
ATOM 3740 N N . GLU A 1 472 ? -5.368 -6.230 38.112 1.00 97.06 472 GLU A N 1
ATOM 3741 C CA . GLU A 1 472 ? -6.676 -5.821 38.627 1.00 97.06 472 GLU A CA 1
ATOM 3742 C C . GLU A 1 472 ? -7.511 -5.152 37.528 1.00 97.06 472 GLU A C 1
ATOM 3744 O O . GLU A 1 472 ? -8.656 -5.533 37.295 1.00 97.06 472 GLU A O 1
ATOM 3749 N N . THR A 1 473 ? -6.919 -4.222 36.772 1.00 98.00 473 THR A N 1
ATOM 3750 C CA . THR A 1 473 ? -7.612 -3.516 35.682 1.00 98.00 473 THR A CA 1
ATOM 3751 C C . THR A 1 473 ? -8.051 -4.478 34.569 1.00 98.00 473 THR A C 1
ATOM 3753 O O . THR A 1 473 ? -9.173 -4.366 34.072 1.00 98.00 473 THR A O 1
ATOM 3756 N N . ILE A 1 474 ? -7.220 -5.468 34.215 1.00 98.19 474 ILE A N 1
ATOM 3757 C CA . ILE A 1 474 ? -7.564 -6.534 33.258 1.00 98.19 474 ILE A CA 1
ATOM 3758 C C . ILE A 1 474 ? -8.716 -7.386 33.794 1.00 98.19 474 ILE A C 1
ATOM 3760 O O . ILE A 1 474 ? -9.686 -7.625 33.075 1.00 98.19 474 ILE A O 1
ATOM 3764 N N . GLN A 1 475 ? -8.657 -7.813 35.060 1.00 98.06 475 GLN A N 1
ATOM 3765 C CA . GLN A 1 475 ? -9.734 -8.585 35.686 1.00 98.06 475 GLN A CA 1
ATOM 3766 C C . GLN A 1 475 ? -11.054 -7.812 35.685 1.00 98.06 475 GLN A C 1
ATOM 3768 O O . GLN A 1 475 ? -12.095 -8.383 35.355 1.00 98.06 475 GLN A O 1
ATOM 3773 N N . VAL A 1 476 ? -11.014 -6.510 35.980 1.00 98.44 476 VAL A N 1
ATOM 3774 C CA . VAL A 1 476 ? -12.179 -5.623 35.899 1.00 98.44 476 VAL A CA 1
ATOM 3775 C C . VAL A 1 476 ? -12.704 -5.545 34.466 1.00 98.44 476 VAL A C 1
ATOM 3777 O O . VAL A 1 476 ? -13.907 -5.706 34.265 1.00 98.44 476 VAL A O 1
ATOM 3780 N N . ALA A 1 477 ? -11.843 -5.350 33.462 1.00 98.50 477 ALA A N 1
ATOM 3781 C CA . ALA A 1 477 ? -12.259 -5.288 32.061 1.00 98.50 477 ALA A CA 1
ATOM 3782 C C . ALA A 1 477 ? -12.918 -6.595 31.598 1.00 98.50 477 ALA A C 1
ATOM 3784 O O . ALA A 1 477 ? -14.046 -6.575 31.106 1.00 98.50 477 ALA A O 1
ATOM 3785 N N . VAL A 1 478 ? -12.277 -7.741 31.841 1.00 98.56 478 VAL A N 1
ATOM 3786 C CA . VAL A 1 478 ? -12.821 -9.067 31.508 1.00 98.56 478 VAL A CA 1
ATOM 3787 C C . VAL A 1 478 ? -14.135 -9.328 32.251 1.00 98.56 478 VAL A C 1
ATOM 3789 O O . VAL A 1 478 ? -15.092 -9.830 31.659 1.00 98.56 478 VAL A O 1
ATOM 3792 N N . HIS A 1 479 ? -14.232 -8.951 33.529 1.00 98.62 479 HIS A N 1
ATOM 3793 C CA . HIS A 1 479 ? -15.470 -9.065 34.298 1.00 98.62 479 HIS A CA 1
ATOM 3794 C C . HIS A 1 479 ? -16.597 -8.206 33.707 1.00 98.62 479 HIS A C 1
ATOM 3796 O O . HIS A 1 479 ? -17.713 -8.699 33.536 1.00 98.62 479 HIS A O 1
ATOM 3802 N N . LYS A 1 480 ? -16.315 -6.947 33.345 1.00 98.62 480 LYS A N 1
ATOM 3803 C CA . LYS A 1 480 ? -17.290 -6.040 32.720 1.00 98.62 480 LYS A CA 1
ATOM 3804 C C . LYS A 1 480 ? -17.747 -6.552 31.353 1.00 98.62 480 LYS A C 1
ATOM 3806 O O . LYS A 1 480 ? -18.949 -6.548 31.104 1.00 98.62 480 LYS A O 1
ATOM 3811 N N . ILE A 1 481 ? -16.839 -7.081 30.527 1.00 98.62 481 ILE A N 1
ATOM 3812 C CA . ILE A 1 481 ? -17.176 -7.734 29.249 1.00 98.62 481 ILE A CA 1
ATOM 3813 C C . ILE A 1 481 ? -18.119 -8.919 29.485 1.00 98.62 481 ILE A C 1
ATOM 3815 O O . ILE A 1 481 ? -19.183 -8.991 28.874 1.00 98.62 481 ILE A O 1
ATOM 3819 N N . ASN A 1 482 ? -17.776 -9.820 30.410 1.00 98.62 482 ASN A N 1
ATOM 3820 C CA . ASN A 1 482 ? -18.592 -10.999 30.710 1.00 98.62 482 ASN A CA 1
ATOM 3821 C C . ASN A 1 482 ? -19.976 -10.627 31.265 1.00 98.62 482 ASN A C 1
ATOM 3823 O O . ASN A 1 482 ? -20.975 -11.246 30.898 1.00 98.62 482 ASN A O 1
ATOM 3827 N N . ASN A 1 483 ? -20.051 -9.612 32.129 1.00 98.56 483 ASN A N 1
ATOM 3828 C CA . ASN A 1 483 ? -21.313 -9.094 32.650 1.00 98.56 483 ASN A CA 1
ATOM 3829 C C . ASN A 1 483 ? -22.175 -8.484 31.533 1.00 98.56 483 ASN A C 1
ATOM 3831 O O . ASN A 1 483 ? -23.365 -8.791 31.442 1.00 98.56 483 ASN A O 1
ATOM 3835 N N . ALA A 1 484 ? -21.577 -7.670 30.659 1.00 98.56 484 ALA A N 1
ATOM 3836 C CA . ALA A 1 484 ? -22.259 -7.091 29.508 1.00 98.56 484 ALA A CA 1
ATOM 3837 C C . ALA A 1 484 ? -22.774 -8.179 28.553 1.00 98.56 484 ALA A C 1
ATOM 3839 O O . ALA A 1 484 ? -23.943 -8.157 28.181 1.00 98.56 484 ALA A O 1
ATOM 3840 N N . ASP A 1 485 ? -21.961 -9.194 28.246 1.00 98.56 485 ASP A N 1
ATOM 3841 C CA . ASP A 1 485 ? -22.354 -10.326 27.400 1.00 98.56 485 ASP A CA 1
ATOM 3842 C C . ASP A 1 485 ? -23.449 -11.193 28.026 1.00 98.56 485 ASP A C 1
ATOM 3844 O O . ASP A 1 485 ? -24.353 -11.64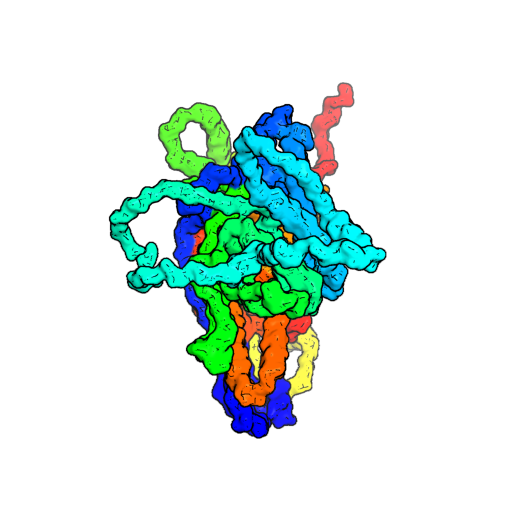5 27.325 1.00 98.56 485 ASP A O 1
ATOM 3848 N N . MET A 1 486 ? -23.408 -11.425 29.338 1.00 98.56 486 MET A N 1
ATOM 3849 C CA . MET A 1 486 ? -24.468 -12.134 30.054 1.00 98.56 486 MET A CA 1
ATOM 3850 C C . MET A 1 486 ? -25.795 -11.368 29.978 1.00 98.56 486 MET A C 1
ATOM 3852 O O . MET A 1 486 ? -26.824 -11.956 29.634 1.00 98.56 486 MET A O 1
ATOM 3856 N N . LYS A 1 487 ? -25.778 -10.059 30.258 1.00 98.50 487 LYS A N 1
ATOM 3857 C CA . LYS A 1 487 ? -26.961 -9.194 30.133 1.00 98.50 487 LYS A CA 1
ATOM 3858 C C . LYS A 1 487 ? -27.458 -9.136 28.685 1.00 98.50 487 LYS A C 1
ATOM 3860 O O . LYS A 1 487 ? -28.652 -9.305 28.447 1.00 98.50 487 LYS A O 1
ATOM 3865 N N . GLY A 1 488 ? -26.542 -8.995 27.727 1.00 98.06 488 GLY A N 1
ATOM 3866 C CA . GLY A 1 488 ? -26.802 -9.023 26.289 1.00 98.06 488 GLY A CA 1
ATOM 3867 C C . GLY A 1 488 ? -27.501 -10.310 25.855 1.00 98.06 488 GLY A C 1
ATOM 3868 O O . GLY A 1 488 ? -28.558 -10.267 25.237 1.00 98.06 488 GLY A O 1
ATOM 3869 N N . LYS A 1 489 ? -26.984 -11.474 26.257 1.00 98.12 489 LYS A N 1
ATOM 3870 C CA . LYS A 1 489 ? -27.614 -12.773 25.970 1.00 98.12 489 LYS A CA 1
ATOM 3871 C C . LYS A 1 489 ? -29.000 -12.909 26.596 1.00 98.12 489 LYS A C 1
ATOM 3873 O O . LYS A 1 489 ? -29.877 -13.505 25.979 1.00 98.12 489 LYS A O 1
ATOM 3878 N N . LYS A 1 490 ? -29.211 -12.357 27.794 1.00 98.19 490 LYS A N 1
ATOM 3879 C CA . LYS A 1 490 ? -30.513 -12.390 28.471 1.00 98.19 490 LYS A CA 1
ATOM 3880 C C . LYS A 1 490 ? -31.570 -11.560 27.736 1.00 98.19 490 LYS A C 1
ATOM 3882 O O . LYS A 1 490 ? -32.715 -11.991 27.676 1.00 98.19 490 LYS A O 1
ATOM 3887 N N . ILE A 1 491 ? -31.198 -10.410 27.167 1.00 97.75 491 ILE A N 1
ATOM 3888 C CA . ILE A 1 491 ? -32.138 -9.527 26.458 1.00 97.75 491 ILE A CA 1
ATOM 3889 C C . ILE A 1 491 ? -32.422 -9.970 25.010 1.00 97.75 491 ILE A C 1
ATOM 3891 O O . ILE A 1 491 ? -33.442 -9.585 24.442 1.00 97.75 491 ILE A O 1
ATOM 3895 N N . LEU A 1 492 ? -31.562 -10.806 24.410 1.00 96.50 492 LEU A N 1
ATOM 3896 C CA . LEU A 1 492 ? -31.690 -11.246 23.011 1.00 96.50 492 LEU A CA 1
ATOM 3897 C C . LEU A 1 492 ? -33.067 -11.837 22.645 1.00 96.50 492 LEU A C 1
ATOM 3899 O O . LEU A 1 492 ? -33.650 -11.359 21.670 1.00 96.50 492 LEU A O 1
ATOM 3903 N N . PRO A 1 493 ? -33.634 -12.822 23.378 1.00 97.00 493 PRO A N 1
ATOM 3904 C CA . PRO A 1 493 ? -34.938 -13.394 23.026 1.00 97.00 493 PRO A CA 1
ATOM 3905 C C . PRO A 1 493 ? -36.056 -12.345 23.004 1.00 97.00 493 PRO A C 1
ATOM 3907 O O . PRO A 1 493 ? -36.954 -12.389 22.161 1.00 97.00 493 PRO A O 1
ATOM 3910 N N . GLU A 1 494 ? -35.985 -11.369 23.911 1.00 96.25 494 GLU A N 1
ATOM 3911 C CA . GLU A 1 494 ? -36.953 -10.280 23.979 1.00 96.25 494 GLU A CA 1
ATOM 3912 C C . GLU A 1 494 ? -36.784 -9.315 22.800 1.00 96.25 494 GLU A C 1
ATOM 3914 O O . GLU A 1 494 ? -37.788 -8.965 22.176 1.00 96.25 494 GLU A O 1
ATOM 3919 N N . LEU A 1 495 ? -35.544 -8.957 22.434 1.00 94.88 495 LEU A N 1
ATOM 3920 C CA . LEU A 1 495 ? -35.246 -8.123 21.260 1.00 94.88 495 LEU A CA 1
ATOM 3921 C C . LEU A 1 495 ? -35.794 -8.734 19.969 1.00 94.88 495 LEU A C 1
ATOM 3923 O O . LEU A 1 495 ? -36.408 -8.017 19.183 1.00 94.88 495 LEU A O 1
ATOM 3927 N N . PHE A 1 496 ? -35.643 -10.048 19.778 1.00 94.12 496 PHE A N 1
ATOM 3928 C CA . PHE A 1 496 ? -36.186 -10.741 18.605 1.00 94.12 496 PHE A CA 1
ATOM 3929 C C . PHE A 1 496 ? -37.710 -10.656 18.512 1.00 94.12 496 PHE A C 1
ATOM 3931 O O . PHE A 1 496 ? -38.255 -10.563 17.418 1.00 94.12 496 PHE A O 1
ATOM 3938 N N . SER A 1 497 ? -38.406 -10.683 19.650 1.00 93.12 497 SER A N 1
ATOM 3939 C CA . SER A 1 497 ? -39.872 -10.677 19.663 1.00 93.12 497 SER A CA 1
ATOM 3940 C C . SER A 1 497 ? -40.486 -9.273 19.651 1.00 93.12 497 SER A C 1
ATOM 3942 O O . SER A 1 497 ? -41.552 -9.079 19.070 1.00 93.12 497 SER A O 1
ATOM 3944 N N . ARG A 1 498 ? -39.871 -8.301 20.344 1.00 93.12 498 ARG A N 1
ATOM 3945 C CA . ARG A 1 498 ? -40.473 -6.993 20.672 1.00 93.12 498 ARG A CA 1
ATOM 3946 C C . ARG A 1 498 ? -39.433 -5.865 20.795 1.00 93.12 498 ARG A C 1
ATOM 3948 O O . ARG A 1 498 ? -39.498 -5.083 21.744 1.00 93.12 498 ARG A O 1
ATOM 3955 N N . ALA A 1 499 ? -38.506 -5.752 19.839 1.00 90.88 499 ALA A N 1
ATOM 3956 C CA . ALA A 1 499 ? -37.390 -4.790 19.851 1.00 90.88 499 ALA A CA 1
ATOM 3957 C C . ALA A 1 499 ? -37.755 -3.378 20.362 1.00 90.88 499 ALA A C 1
ATOM 3959 O O . ALA A 1 499 ? -37.170 -2.910 21.335 1.00 90.88 499 ALA A O 1
ATOM 3960 N N . GLU A 1 500 ? -38.770 -2.734 19.779 1.00 91.31 500 GLU A N 1
ATOM 3961 C CA . GLU A 1 500 ? -39.192 -1.368 20.141 1.00 91.31 500 GLU A CA 1
ATOM 3962 C C . GLU A 1 500 ? -39.642 -1.216 21.601 1.00 91.31 500 GLU A C 1
ATOM 3964 O O . GLU A 1 500 ? -39.360 -0.213 22.256 1.00 91.31 500 GLU A O 1
ATOM 3969 N N . ALA A 1 501 ? -40.362 -2.206 22.135 1.00 93.88 501 ALA A N 1
ATOM 3970 C CA . ALA A 1 501 ? -40.802 -2.175 23.527 1.00 93.88 501 ALA A CA 1
ATOM 3971 C C . ALA A 1 501 ? -39.621 -2.400 24.479 1.00 93.88 501 ALA A C 1
ATOM 3973 O O . ALA A 1 501 ? -39.529 -1.737 25.510 1.00 93.88 501 ALA A O 1
ATOM 3974 N N . VAL A 1 502 ? -38.707 -3.297 24.103 1.00 94.44 502 VAL A N 1
ATOM 3975 C CA . VAL A 1 502 ? -37.514 -3.639 24.882 1.00 94.44 502 VAL A CA 1
ATOM 3976 C C . VAL A 1 502 ? -36.549 -2.459 24.962 1.00 94.44 502 VAL A C 1
ATOM 3978 O O . VAL A 1 502 ? -36.089 -2.143 26.055 1.00 94.44 502 VAL A O 1
ATOM 3981 N N . LYS A 1 503 ? -36.305 -1.746 23.853 1.00 94.81 503 LYS A N 1
ATOM 3982 C CA . LYS A 1 503 ? -35.409 -0.575 23.815 1.00 94.81 503 LYS A CA 1
ATOM 3983 C C . LYS A 1 503 ? -35.860 0.592 24.694 1.00 94.81 503 LYS A C 1
ATOM 3985 O O . LYS A 1 503 ? -35.028 1.384 25.121 1.00 94.81 503 LYS A O 1
ATOM 3990 N N . ARG A 1 504 ? -37.161 0.689 24.988 1.00 95.00 504 ARG A N 1
ATOM 3991 C CA . ARG A 1 504 ? -37.717 1.670 25.937 1.00 95.00 504 ARG A CA 1
ATOM 3992 C C . ARG A 1 504 ? -37.628 1.226 27.401 1.00 95.00 504 ARG A C 1
ATOM 3994 O O . ARG A 1 504 ? -37.898 2.026 28.291 1.00 95.00 504 ARG A O 1
ATOM 4001 N N . GLY A 1 505 ? -37.304 -0.040 27.660 1.00 96.25 505 GLY A N 1
ATOM 4002 C CA . GLY A 1 505 ? -37.193 -0.589 29.006 1.00 96.25 505 GLY A CA 1
ATOM 4003 C C . GLY A 1 505 ? -35.877 -0.211 29.687 1.00 96.25 505 GLY A C 1
ATOM 4004 O O . GLY A 1 505 ? -34.833 -0.122 29.043 1.00 96.25 505 GLY A O 1
ATOM 4005 N N . SER A 1 506 ? -35.902 -0.067 31.015 1.00 96.75 506 SER A N 1
ATOM 4006 C CA . SER A 1 506 ? -34.700 0.221 31.813 1.00 96.75 506 SER A CA 1
ATOM 4007 C C . SER A 1 506 ? -33.616 -0.848 31.650 1.00 96.75 506 SER A C 1
ATOM 4009 O O . SER A 1 506 ? -32.435 -0.520 31.590 1.00 96.75 506 SER A O 1
ATOM 4011 N N . PHE A 1 507 ? -34.011 -2.117 31.497 1.00 97.25 507 PHE A N 1
ATOM 4012 C CA . PHE A 1 507 ? -33.072 -3.225 31.327 1.00 97.25 507 PHE A CA 1
ATOM 4013 C C . PHE A 1 507 ? -32.235 -3.107 30.043 1.00 97.25 507 PHE A C 1
ATOM 4015 O O . PHE A 1 507 ? -31.059 -3.462 30.052 1.00 97.25 507 PHE A O 1
ATOM 4022 N N . TYR A 1 508 ? -32.790 -2.562 28.953 1.00 97.50 508 TYR A N 1
ATOM 4023 C CA . TYR A 1 508 ? -32.016 -2.295 27.738 1.00 97.50 508 TYR A CA 1
ATOM 4024 C C . TYR A 1 508 ? -30.937 -1.241 27.989 1.00 97.50 508 TYR A C 1
ATOM 4026 O O . TYR A 1 508 ? -29.770 -1.473 27.671 1.00 97.50 508 TYR A O 1
ATOM 4034 N N . THR A 1 509 ? -31.298 -0.126 28.629 1.00 97.12 509 THR A N 1
ATOM 4035 C CA . THR A 1 509 ? -30.344 0.916 29.032 1.00 97.12 509 THR A CA 1
ATOM 4036 C C . THR A 1 509 ? -29.256 0.352 29.947 1.00 97.12 509 THR A C 1
ATOM 4038 O O . THR A 1 509 ? -28.081 0.642 29.751 1.00 97.12 509 THR A O 1
ATOM 4041 N N . GLU A 1 510 ? -29.605 -0.526 30.893 1.00 98.00 510 GLU A N 1
ATOM 4042 C CA . GLU A 1 510 ? -28.627 -1.216 31.744 1.00 98.00 510 GLU A CA 1
ATOM 4043 C C . GLU A 1 510 ? -27.657 -2.113 30.958 1.00 98.00 510 GLU A C 1
ATOM 4045 O O . GLU A 1 510 ? -26.492 -2.230 31.342 1.00 98.00 510 GLU A O 1
ATOM 4050 N N . VAL A 1 511 ? -28.117 -2.777 29.890 1.00 98.38 511 VAL A N 1
ATOM 4051 C CA . VAL A 1 511 ? -27.264 -3.606 29.019 1.00 98.38 511 VAL A CA 1
ATOM 4052 C C . VAL A 1 511 ? -26.322 -2.723 28.203 1.00 98.38 511 VAL A C 1
ATOM 4054 O O . VAL A 1 511 ? -25.125 -3.002 28.142 1.00 98.38 511 VAL A O 1
ATOM 4057 N N . VAL A 1 512 ? -26.842 -1.650 27.603 1.00 98.06 512 VAL A N 1
ATOM 4058 C CA . VAL A 1 512 ? -26.049 -0.687 26.825 1.00 98.06 512 VAL A CA 1
ATOM 4059 C C . VAL A 1 512 ? -24.986 -0.029 27.708 1.00 98.06 512 VAL A C 1
ATOM 4061 O O . VAL A 1 512 ? -23.810 -0.032 27.346 1.00 98.06 512 VAL A O 1
ATOM 4064 N N . ASN A 1 513 ? -25.361 0.431 28.904 1.00 98.00 513 ASN A N 1
ATOM 4065 C CA . ASN A 1 513 ? -24.426 0.997 29.878 1.00 98.00 513 ASN A CA 1
ATOM 4066 C C . ASN A 1 513 ? -23.359 -0.021 30.300 1.00 98.00 513 ASN A C 1
ATOM 4068 O O . ASN A 1 513 ? -22.185 0.326 30.366 1.00 98.00 513 ASN A O 1
ATOM 4072 N N . ALA A 1 514 ? -23.725 -1.293 30.504 1.00 98.56 514 ALA A N 1
ATOM 4073 C CA . ALA A 1 514 ? -22.747 -2.333 30.824 1.00 98.56 514 ALA A CA 1
ATOM 4074 C C . ALA A 1 514 ? -21.704 -2.529 29.706 1.00 98.56 514 ALA A C 1
ATOM 4076 O O . ALA A 1 514 ? -20.531 -2.760 30.001 1.00 98.56 514 ALA A O 1
ATOM 4077 N N . TYR A 1 515 ? -22.099 -2.416 28.433 1.00 98.62 515 TYR A N 1
ATOM 4078 C CA . TYR A 1 515 ? -21.149 -2.434 27.318 1.00 98.62 515 TYR A CA 1
ATOM 4079 C C . TYR A 1 515 ? -20.275 -1.176 27.275 1.00 98.62 515 TYR A C 1
ATOM 4081 O O . TYR A 1 515 ? -19.070 -1.313 27.077 1.00 98.62 515 TYR A O 1
ATOM 4089 N N . HIS A 1 516 ? -20.822 0.019 27.520 1.00 98.31 516 HIS A N 1
ATOM 4090 C CA . HIS A 1 516 ? -20.013 1.241 27.632 1.00 98.31 516 HIS A CA 1
ATOM 4091 C C . HIS A 1 516 ? -18.970 1.140 28.753 1.00 98.31 516 HIS A C 1
ATOM 4093 O O . HIS A 1 516 ? -17.792 1.391 28.510 1.00 98.31 516 HIS A O 1
ATOM 4099 N N . GLU A 1 517 ? -19.359 0.655 29.935 1.00 98.31 517 GLU A N 1
ATOM 4100 C CA . GLU A 1 517 ? -18.430 0.392 31.039 1.00 98.31 517 GLU A CA 1
ATOM 4101 C C . GLU A 1 517 ? -17.337 -0.620 30.653 1.00 98.31 517 GLU A C 1
ATOM 4103 O O . GLU A 1 517 ? -16.190 -0.495 31.088 1.00 98.31 517 GLU A O 1
ATOM 4108 N N . ALA A 1 518 ? -17.672 -1.628 29.837 1.00 98.69 518 ALA A N 1
ATOM 4109 C CA . ALA A 1 518 ? -16.703 -2.587 29.316 1.00 98.69 518 ALA A CA 1
ATOM 4110 C C . ALA A 1 518 ? -15.733 -1.940 28.312 1.00 98.69 518 ALA A C 1
ATOM 4112 O O . ALA A 1 518 ? -14.535 -2.226 28.368 1.00 98.69 518 ALA A O 1
ATOM 4113 N N . PHE A 1 519 ? -16.212 -1.053 27.431 1.00 98.44 519 PHE A N 1
ATOM 4114 C CA . PHE A 1 519 ? -15.368 -0.298 26.497 1.00 98.44 519 PHE A CA 1
ATOM 4115 C C . PHE A 1 519 ? -14.369 0.583 27.253 1.00 98.44 519 PHE A C 1
ATOM 4117 O O . PHE A 1 519 ? -13.163 0.488 27.020 1.00 98.44 519 PHE A O 1
ATOM 4124 N N . GLU A 1 520 ? -14.849 1.356 28.229 1.00 98.06 520 GLU A N 1
ATOM 4125 C CA . GLU A 1 520 ? -14.011 2.207 29.075 1.00 98.06 520 GLU A CA 1
ATOM 4126 C C . GLU A 1 520 ? -12.998 1.400 29.892 1.00 98.06 520 GLU A C 1
ATOM 4128 O O . GLU A 1 520 ? -11.844 1.803 30.029 1.00 98.06 520 GLU A O 1
ATOM 4133 N N . ALA A 1 521 ? -13.397 0.242 30.428 1.00 98.50 521 ALA A N 1
ATOM 4134 C CA . ALA A 1 521 ? -12.477 -0.629 31.150 1.00 98.50 521 ALA A CA 1
ATOM 4135 C C . ALA A 1 521 ? -11.346 -1.137 30.244 1.00 98.50 521 ALA A C 1
ATOM 4137 O O . ALA A 1 521 ? -10.190 -1.120 30.658 1.00 98.50 521 ALA A O 1
ATOM 4138 N N . CYS A 1 522 ? -11.649 -1.513 28.998 1.00 98.56 522 CYS A N 1
ATOM 4139 C CA . CYS A 1 522 ? -10.630 -1.885 28.013 1.00 98.56 522 CYS A CA 1
ATOM 4140 C C . CYS A 1 522 ? -9.718 -0.697 27.657 1.00 98.56 522 CYS A C 1
ATOM 4142 O O . CYS A 1 522 ? -8.503 -0.866 27.568 1.00 98.56 522 CYS A O 1
ATOM 4144 N N . ALA A 1 523 ? -10.280 0.509 27.508 1.00 98.12 523 ALA A N 1
ATOM 4145 C CA . ALA A 1 523 ? -9.504 1.723 27.256 1.00 98.12 523 ALA A CA 1
ATOM 4146 C C . ALA A 1 523 ? -8.502 2.007 28.390 1.00 98.12 523 ALA A C 1
ATOM 4148 O O . ALA A 1 523 ? -7.340 2.296 28.099 1.00 98.12 523 ALA A O 1
ATOM 4149 N N . ARG A 1 524 ? -8.922 1.818 29.655 1.00 98.25 524 ARG A N 1
ATOM 4150 C CA . ARG A 1 524 ? -8.060 1.923 30.848 1.00 98.25 524 ARG A CA 1
ATOM 4151 C C . ARG A 1 524 ? -6.954 0.870 30.879 1.00 98.25 524 ARG A C 1
ATOM 4153 O O . ARG A 1 524 ? -5.827 1.203 31.229 1.00 98.25 524 ARG A O 1
ATOM 4160 N N . VAL A 1 525 ? -7.242 -0.382 30.499 1.00 98.25 525 VAL A N 1
ATOM 4161 C CA . VAL A 1 525 ? -6.195 -1.414 30.353 1.00 98.25 525 VAL A CA 1
ATOM 4162 C C . VAL A 1 525 ? -5.158 -0.960 29.326 1.00 98.25 525 VAL A C 1
ATOM 4164 O O . VAL A 1 525 ? -3.963 -1.034 29.591 1.00 98.25 525 VAL A O 1
ATOM 4167 N N . ARG A 1 526 ? -5.606 -0.436 28.182 1.00 97.38 526 ARG A N 1
ATOM 4168 C CA . ARG A 1 526 ? -4.722 0.043 27.115 1.00 97.38 526 ARG A CA 1
ATOM 4169 C C . ARG A 1 526 ? -3.903 1.277 27.511 1.00 97.38 526 ARG A C 1
ATOM 4171 O O . ARG A 1 526 ? -2.754 1.380 27.098 1.00 97.38 526 ARG A O 1
ATOM 4178 N N . ASP A 1 527 ? -4.434 2.170 28.347 1.00 96.75 527 ASP A N 1
ATOM 4179 C CA . ASP A 1 527 ? -3.650 3.287 28.899 1.00 96.75 527 ASP A CA 1
ATOM 4180 C C . ASP A 1 527 ? -2.506 2.814 29.817 1.00 96.75 527 ASP A C 1
ATOM 4182 O O . ASP A 1 527 ? -1.467 3.468 29.885 1.00 96.75 527 ASP A O 1
ATOM 4186 N N . LEU A 1 528 ? -2.675 1.677 30.507 1.00 97.06 528 LEU A N 1
ATOM 4187 C CA . LEU A 1 528 ? -1.627 1.065 31.336 1.00 97.06 528 LEU A CA 1
ATOM 4188 C C . LEU A 1 528 ? -0.649 0.208 30.518 1.00 97.06 528 LEU A C 1
ATOM 4190 O O . LEU A 1 528 ? 0.546 0.185 30.809 1.00 97.06 528 LEU A O 1
ATOM 4194 N N . ASP A 1 529 ? -1.154 -0.501 29.511 1.00 97.44 529 ASP A N 1
ATOM 4195 C CA . ASP A 1 529 ? -0.379 -1.351 28.613 1.00 97.44 529 ASP A CA 1
ATOM 4196 C C . ASP A 1 529 ? -0.812 -1.123 27.152 1.00 97.44 529 ASP A C 1
ATOM 4198 O O . ASP A 1 529 ? -1.799 -1.720 26.698 1.00 97.44 529 ASP A O 1
ATOM 4202 N N . PRO A 1 530 ? -0.060 -0.316 26.378 1.00 96.00 530 PRO A N 1
ATOM 4203 C CA . PRO A 1 530 ? -0.358 -0.051 24.973 1.00 96.00 530 PRO A CA 1
ATOM 4204 C C . PRO A 1 530 ? -0.400 -1.298 24.086 1.00 96.00 530 PRO A C 1
ATOM 4206 O O . PRO A 1 530 ? -0.971 -1.228 23.004 1.00 96.00 530 PRO A O 1
ATOM 4209 N N . GLN A 1 531 ? 0.182 -2.426 24.513 1.00 96.94 531 GLN A N 1
ATOM 4210 C CA . GLN A 1 531 ? 0.163 -3.692 23.773 1.00 96.94 531 GLN A CA 1
ATOM 4211 C C . GLN A 1 531 ? -1.035 -4.579 24.114 1.00 96.94 531 GLN A C 1
ATOM 4213 O O . GLN A 1 531 ? -1.298 -5.552 23.409 1.00 96.94 531 GLN A O 1
ATOM 4218 N N . SER A 1 532 ? -1.795 -4.253 25.163 1.00 97.44 532 SER A N 1
ATOM 4219 C CA . SER A 1 532 ? -2.880 -5.097 25.684 1.00 97.44 532 SER A CA 1
ATOM 4220 C C . SER A 1 532 ? -3.961 -5.455 24.662 1.00 97.44 532 SER A C 1
ATOM 4222 O O . SER A 1 532 ? -4.594 -6.503 24.792 1.00 97.44 532 SER A O 1
ATOM 4224 N N . PHE A 1 533 ? -4.156 -4.647 23.616 1.00 97.19 533 PHE A N 1
ATOM 4225 C CA . PHE A 1 533 ? -5.126 -4.937 22.558 1.00 97.19 533 PHE A CA 1
ATOM 4226 C C . PHE A 1 533 ? -4.778 -6.181 21.730 1.00 97.19 533 PHE A C 1
ATOM 4228 O O . PHE A 1 533 ? -5.670 -6.787 21.138 1.00 97.19 533 PHE A O 1
ATOM 4235 N N . THR A 1 534 ? -3.503 -6.581 21.708 1.00 96.75 534 THR A N 1
ATOM 4236 C CA . THR A 1 534 ? -3.043 -7.804 21.033 1.00 96.75 534 THR A CA 1
ATOM 4237 C C . THR A 1 534 ? -3.367 -9.069 21.837 1.00 96.75 534 THR A C 1
ATOM 4239 O O . THR A 1 534 ? -3.349 -10.170 21.285 1.00 96.75 534 THR A O 1
ATOM 4242 N N . SER A 1 535 ? -3.747 -8.928 23.117 1.00 97.12 535 SER A N 1
ATOM 4243 C CA . SER A 1 535 ? -4.205 -10.052 23.936 1.00 97.12 535 SER A CA 1
ATOM 4244 C C . SER A 1 535 ? -5.450 -10.703 23.328 1.00 97.12 535 SER A C 1
ATOM 4246 O O . SER A 1 535 ? -6.335 -10.049 22.766 1.00 97.12 535 SER A O 1
ATOM 4248 N N . LYS A 1 536 ? -5.559 -12.027 23.471 1.00 96.62 536 LYS A N 1
ATOM 4249 C CA . LYS A 1 536 ? -6.645 -12.804 22.855 1.00 96.62 536 LYS A CA 1
ATOM 4250 C C . LYS A 1 536 ? -8.042 -12.310 23.251 1.00 96.62 536 LYS A C 1
ATOM 4252 O O . LYS A 1 536 ? -8.931 -12.271 22.401 1.00 96.62 536 LYS A O 1
ATOM 4257 N N . TRP A 1 537 ? -8.256 -11.964 24.524 1.00 97.62 537 TRP A N 1
ATOM 4258 C CA . TRP A 1 537 ? -9.567 -11.529 25.016 1.00 97.62 537 TRP A CA 1
ATOM 4259 C C . TRP A 1 537 ? -9.955 -10.157 24.448 1.00 97.62 537 TRP A C 1
ATOM 4261 O O . TRP A 1 537 ? -11.090 -9.993 23.992 1.00 97.62 537 TRP A O 1
ATOM 4271 N N . PHE A 1 538 ? -9.010 -9.210 24.399 1.00 98.06 538 PHE A N 1
ATOM 4272 C CA . PHE A 1 538 ? -9.251 -7.873 23.865 1.00 98.06 538 PHE A CA 1
ATOM 4273 C C . PHE A 1 538 ? -9.469 -7.968 22.357 1.00 98.06 538 PHE A C 1
ATOM 4275 O O . PHE A 1 538 ? -10.503 -7.516 21.869 1.00 98.06 538 PHE A O 1
ATOM 4282 N N . ARG A 1 539 ? -8.594 -8.665 21.620 1.00 96.88 539 ARG A N 1
ATOM 4283 C CA . ARG A 1 539 ? -8.727 -8.861 20.169 1.00 96.88 539 ARG A CA 1
ATOM 4284 C C . ARG A 1 539 ? -10.100 -9.405 19.771 1.00 96.88 539 ARG A C 1
ATOM 4286 O O . ARG A 1 539 ? -10.734 -8.868 18.867 1.00 96.88 539 ARG A O 1
ATOM 4293 N N . ILE A 1 540 ? -10.599 -10.431 20.468 1.00 97.38 540 ILE A N 1
ATOM 4294 C CA . ILE A 1 540 ? -11.936 -10.994 20.207 1.00 97.38 540 ILE A CA 1
ATOM 4295 C C . ILE A 1 540 ? -13.031 -9.949 20.454 1.00 97.38 540 ILE A C 1
ATOM 4297 O O . ILE A 1 540 ? -13.951 -9.820 19.645 1.00 97.38 540 ILE A O 1
ATOM 4301 N N . PHE A 1 541 ? -12.956 -9.199 21.555 1.00 98.38 541 PHE A N 1
ATOM 4302 C CA . PHE A 1 541 ? -13.956 -8.184 21.880 1.00 98.38 541 PHE A CA 1
ATOM 4303 C C . PHE A 1 541 ? -13.914 -6.986 20.917 1.00 98.38 541 PHE A C 1
ATOM 4305 O O . PHE A 1 541 ? -14.966 -6.504 20.491 1.00 98.38 541 PHE A O 1
ATOM 4312 N N . TYR A 1 542 ? -12.722 -6.555 20.504 1.00 98.44 542 TYR A N 1
ATOM 4313 C CA . TYR A 1 542 ? -12.520 -5.515 19.498 1.00 98.44 542 TYR A CA 1
ATOM 4314 C C . TYR A 1 542 ? -13.122 -5.925 18.153 1.00 98.44 542 TYR A C 1
ATOM 4316 O O . TYR A 1 542 ? -13.931 -5.188 17.592 1.00 98.44 542 TYR A O 1
ATOM 4324 N N . GLN A 1 543 ? -12.808 -7.132 17.669 1.00 97.62 543 GLN A N 1
ATOM 4325 C CA . GLN A 1 543 ? -13.325 -7.651 16.401 1.00 97.62 543 GLN A CA 1
ATOM 4326 C C . GLN A 1 543 ? -14.862 -7.708 16.389 1.00 97.62 543 GLN A C 1
ATOM 4328 O O . GLN A 1 543 ? -15.495 -7.328 15.403 1.00 97.62 543 GLN A O 1
ATOM 4333 N N . ARG A 1 544 ? -15.484 -8.140 17.498 1.00 98.12 544 ARG A N 1
ATOM 4334 C CA . ARG A 1 544 ? -16.952 -8.139 17.650 1.00 98.12 544 ARG A CA 1
ATOM 4335 C C . ARG A 1 544 ? -17.533 -6.728 17.553 1.00 98.12 544 ARG A C 1
ATOM 4337 O O . ARG A 1 544 ? -18.532 -6.531 16.868 1.00 98.12 544 ARG A O 1
ATOM 4344 N N . ASN A 1 545 ? -16.886 -5.745 18.179 1.00 98.50 545 ASN A N 1
ATOM 4345 C CA . ASN A 1 545 ? -17.296 -4.342 18.106 1.00 98.50 545 ASN A CA 1
ATOM 4346 C C . ASN A 1 545 ? -17.131 -3.749 16.703 1.00 98.50 545 ASN A C 1
ATOM 4348 O O . ASN A 1 545 ? -18.041 -3.066 16.240 1.00 98.50 545 ASN A O 1
ATOM 4352 N N . TYR A 1 546 ? -16.024 -4.041 16.014 1.00 98.31 546 TYR A N 1
ATOM 4353 C CA . TYR A 1 546 ? -15.808 -3.615 14.630 1.00 98.31 546 TYR A CA 1
ATOM 4354 C C . TYR A 1 546 ? -16.905 -4.160 13.704 1.00 98.31 546 TYR A C 1
ATOM 4356 O O . TYR A 1 546 ? -17.540 -3.398 12.978 1.00 98.31 546 TYR A O 1
ATOM 4364 N N . ASN A 1 547 ? -17.204 -5.461 13.792 1.00 98.12 547 ASN A N 1
ATOM 4365 C CA . ASN A 1 547 ? -18.272 -6.078 13.004 1.00 98.12 547 ASN A CA 1
ATOM 4366 C C . ASN A 1 547 ? -19.655 -5.497 13.348 1.00 98.12 547 ASN A C 1
ATOM 4368 O O . ASN A 1 547 ? -20.434 -5.206 12.444 1.00 98.12 547 ASN A O 1
ATOM 4372 N N . ALA A 1 548 ? -19.959 -5.280 14.631 1.00 98.50 548 ALA A N 1
ATOM 4373 C CA . ALA A 1 548 ? -21.221 -4.672 15.052 1.00 98.50 548 ALA A CA 1
ATOM 4374 C C . ALA A 1 548 ? -21.382 -3.236 14.528 1.00 98.50 548 ALA A C 1
ATOM 4376 O O . ALA A 1 548 ? -22.447 -2.881 14.028 1.00 98.50 548 ALA A O 1
ATOM 4377 N N . LEU A 1 549 ? -20.322 -2.427 14.584 1.00 98.44 549 LEU A N 1
ATOM 4378 C CA . LEU A 1 549 ? -20.300 -1.078 14.017 1.00 98.44 549 LEU A CA 1
ATOM 4379 C C . LEU A 1 549 ? -20.419 -1.080 12.491 1.00 98.44 549 LEU A C 1
ATOM 4381 O O . LEU A 1 549 ? -21.044 -0.183 11.935 1.00 98.44 549 LEU A O 1
ATOM 4385 N N . MET A 1 550 ? -19.870 -2.088 11.813 1.00 98.12 550 MET A N 1
ATOM 4386 C CA . MET A 1 550 ? -20.030 -2.265 10.369 1.00 98.12 550 MET A CA 1
ATOM 4387 C C . MET A 1 550 ? -21.492 -2.522 9.999 1.00 98.12 550 MET A C 1
ATOM 4389 O O . MET A 1 550 ? -22.043 -1.799 9.167 1.00 98.12 550 MET A O 1
ATOM 4393 N N . ILE A 1 551 ? -22.155 -3.460 10.682 1.00 98.50 551 ILE A N 1
ATOM 4394 C CA . ILE A 1 551 ? -23.589 -3.721 10.482 1.00 98.50 551 ILE A CA 1
ATOM 4395 C C . ILE A 1 551 ? -24.422 -2.486 10.829 1.00 98.50 551 ILE A C 1
ATOM 4397 O O . ILE A 1 551 ? -25.323 -2.126 10.072 1.00 98.50 551 ILE A O 1
ATOM 4401 N N . LYS A 1 552 ? -24.082 -1.788 11.918 1.00 98.25 552 LYS A N 1
ATOM 4402 C CA . LYS A 1 552 ? -24.734 -0.533 12.291 1.00 98.25 552 LYS A CA 1
ATOM 4403 C C . LYS A 1 552 ? -24.569 0.547 11.224 1.00 98.25 552 LYS A C 1
ATOM 4405 O O . LYS A 1 552 ? -25.543 1.211 10.904 1.00 98.25 552 LYS A O 1
ATOM 4410 N N . SER A 1 553 ? -23.378 0.718 10.655 1.00 98.06 553 SER A N 1
ATOM 4411 C CA . SER A 1 553 ? -23.143 1.706 9.597 1.00 98.06 553 SER A CA 1
ATOM 4412 C C . SER A 1 553 ? -24.059 1.459 8.399 1.00 98.06 553 SER A C 1
ATOM 4414 O O . SER A 1 553 ? -24.667 2.396 7.891 1.00 98.06 553 SER A O 1
ATOM 4416 N N . VAL A 1 554 ? -24.200 0.199 7.976 1.00 98.25 554 VAL A N 1
ATOM 4417 C CA . VAL A 1 554 ? -25.099 -0.173 6.873 1.00 98.25 554 VAL A CA 1
ATOM 4418 C C . VAL A 1 554 ? -26.565 0.024 7.263 1.00 98.25 554 VAL A C 1
ATOM 4420 O O . VAL A 1 554 ? -27.347 0.514 6.452 1.00 98.25 554 VAL A O 1
ATOM 4423 N N . TYR A 1 555 ? -26.936 -0.308 8.503 1.00 98.38 555 TYR A N 1
ATOM 4424 C CA . TYR A 1 555 ? -28.275 -0.058 9.034 1.00 98.38 555 TYR A CA 1
ATOM 4425 C C . TYR A 1 555 ? -28.624 1.437 9.028 1.00 98.38 555 TYR A C 1
ATOM 4427 O O . TYR A 1 555 ? -29.656 1.813 8.482 1.00 98.38 555 TYR A O 1
ATOM 4435 N N . ASP A 1 556 ? -27.752 2.296 9.557 1.00 97.75 556 ASP A N 1
ATOM 4436 C CA . ASP A 1 556 ? -27.950 3.748 9.566 1.00 97.75 556 ASP A CA 1
ATOM 4437 C C . ASP A 1 556 ? -28.098 4.276 8.127 1.00 97.75 556 ASP A C 1
ATOM 4439 O O . ASP A 1 556 ? -29.052 4.988 7.822 1.00 97.75 556 ASP A O 1
ATOM 4443 N N . ASN A 1 557 ? -27.227 3.851 7.200 1.00 97.62 557 ASN A N 1
ATOM 4444 C CA . ASN A 1 557 ? -27.334 4.239 5.791 1.00 97.62 55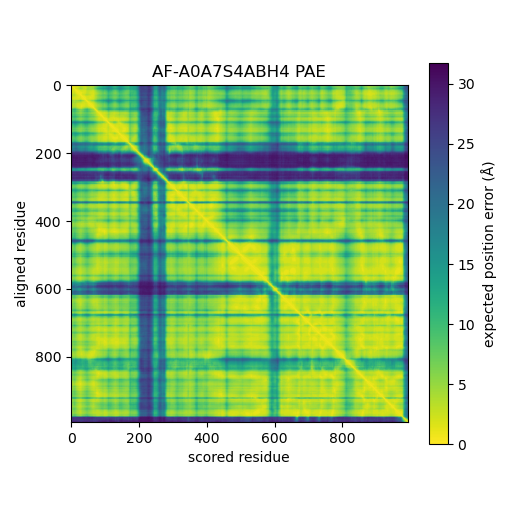7 ASN A CA 1
ATOM 4445 C C . ASN A 1 557 ? -28.647 3.788 5.142 1.00 97.62 557 ASN A C 1
ATOM 4447 O O . ASN A 1 557 ? -29.202 4.509 4.316 1.00 97.62 557 ASN A O 1
ATOM 4451 N N . LEU A 1 558 ? -29.161 2.614 5.512 1.00 97.00 558 LEU A N 1
ATOM 4452 C CA . LEU A 1 558 ? -30.443 2.113 5.035 1.00 97.00 558 LEU A CA 1
ATOM 4453 C C . LEU A 1 558 ? -31.610 2.967 5.554 1.00 97.00 558 LEU A C 1
ATOM 4455 O O . LEU A 1 558 ? -32.499 3.334 4.776 1.00 97.00 558 LEU A O 1
ATOM 4459 N N . ILE A 1 559 ? -31.618 3.281 6.852 1.00 97.12 559 ILE A N 1
ATOM 4460 C CA . ILE A 1 559 ? -32.659 4.099 7.485 1.00 97.12 559 ILE A CA 1
ATOM 4461 C C . ILE A 1 559 ? -32.660 5.505 6.886 1.00 97.12 559 ILE A C 1
ATOM 4463 O O . ILE A 1 559 ? -33.708 5.962 6.423 1.00 97.12 559 ILE A O 1
ATOM 4467 N N . ASP A 1 560 ? -31.488 6.120 6.766 1.00 95.69 560 ASP A N 1
ATOM 4468 C CA . ASP A 1 560 ? -31.322 7.484 6.260 1.00 95.69 560 ASP A CA 1
ATOM 4469 C C . ASP A 1 560 ? -31.325 7.565 4.722 1.00 95.69 560 ASP A C 1
ATOM 4471 O O . ASP A 1 560 ? -31.313 8.655 4.155 1.00 95.69 560 ASP A O 1
ATOM 4475 N N . SER A 1 561 ? -31.379 6.420 4.031 1.00 91.31 561 SER A N 1
ATOM 4476 C CA . SER A 1 561 ? -31.312 6.316 2.567 1.00 91.31 561 SER A CA 1
ATOM 4477 C C . SER A 1 561 ? -30.074 6.993 1.959 1.00 91.31 561 SER A C 1
ATOM 4479 O O . SER A 1 561 ? -30.154 7.641 0.916 1.00 91.31 561 SER A O 1
ATOM 4481 N N . VAL A 1 562 ? -28.923 6.845 2.613 1.00 93.88 562 VAL A N 1
ATOM 4482 C CA . VAL A 1 562 ? -27.638 7.379 2.140 1.00 93.88 562 VAL A CA 1
ATOM 4483 C C . VAL A 1 562 ? -27.186 6.604 0.903 1.00 93.88 562 VAL A C 1
ATOM 4485 O O . VAL A 1 562 ? -27.274 5.383 0.901 1.00 93.88 562 VAL A O 1
ATOM 4488 N N . ASP A 1 563 ? -26.682 7.302 -0.121 1.00 88.75 563 ASP A N 1
ATOM 4489 C CA . ASP A 1 563 ? -26.066 6.718 -1.329 1.00 88.75 563 ASP A CA 1
ATOM 4490 C C . ASP A 1 563 ? -26.895 5.594 -1.994 1.00 88.75 563 ASP A C 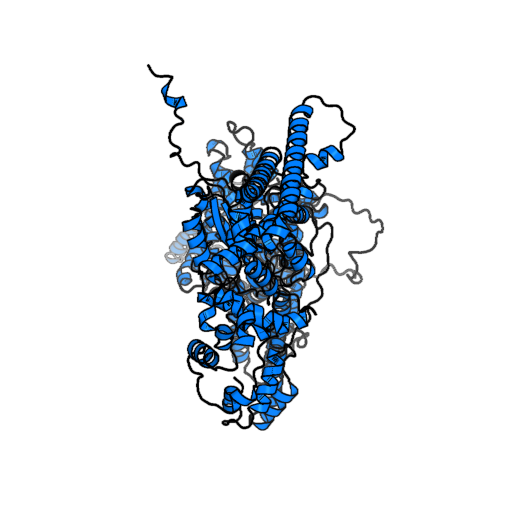1
ATOM 4492 O O . ASP A 1 563 ? -26.338 4.594 -2.429 1.00 88.75 563 ASP A O 1
ATOM 4496 N N . ASP A 1 564 ? -28.226 5.726 -2.037 1.00 90.31 564 ASP A N 1
ATOM 4497 C CA . ASP A 1 564 ? -29.143 4.733 -2.631 1.00 90.31 564 ASP A CA 1
ATOM 4498 C C . ASP A 1 564 ? -29.017 3.308 -2.048 1.00 90.31 564 ASP A C 1
ATOM 4500 O O . ASP A 1 564 ? -29.456 2.315 -2.639 1.00 90.31 564 ASP A O 1
ATOM 4504 N N . VAL A 1 565 ? -28.506 3.199 -0.814 1.00 94.81 565 VAL A N 1
ATOM 4505 C CA . VAL A 1 565 ? -28.211 1.928 -0.131 1.00 94.81 565 VAL A CA 1
ATOM 4506 C C . VAL A 1 565 ? -29.420 1.001 -0.029 1.00 94.81 565 VAL A C 1
ATOM 4508 O O . VAL A 1 565 ? -29.261 -0.218 -0.048 1.00 94.81 565 VAL A O 1
ATOM 4511 N N . ARG A 1 566 ? -30.642 1.540 0.033 1.00 95.38 566 ARG A N 1
ATOM 4512 C CA . ARG A 1 566 ? -31.880 0.739 0.023 1.00 95.38 566 ARG A CA 1
ATOM 4513 C C . ARG A 1 566 ? -32.008 -0.106 -1.239 1.00 95.38 566 ARG A C 1
ATOM 4515 O O . ARG A 1 566 ? -32.351 -1.288 -1.156 1.00 95.38 566 ARG A O 1
ATOM 4522 N N . TYR A 1 567 ? -31.733 0.499 -2.391 1.00 93.94 567 TYR A N 1
ATOM 4523 C CA . TYR A 1 567 ? -31.794 -0.179 -3.675 1.00 93.94 567 TYR A CA 1
ATOM 4524 C C . TYR A 1 567 ? -30.641 -1.176 -3.807 1.00 93.94 567 TYR A C 1
ATOM 4526 O O . TYR A 1 567 ? -30.885 -2.351 -4.085 1.00 93.94 567 TYR A O 1
ATOM 4534 N N . TRP A 1 568 ? -29.417 -0.758 -3.476 1.00 94.75 568 TRP A N 1
ATOM 4535 C CA . TRP A 1 568 ? -28.252 -1.645 -3.473 1.00 94.75 568 TRP A CA 1
ATOM 4536 C C . TRP A 1 568 ? -28.444 -2.888 -2.598 1.00 94.75 568 TRP A C 1
ATOM 4538 O O . TRP A 1 568 ? -28.299 -4.009 -3.082 1.00 94.75 568 TRP A O 1
ATOM 4548 N N . MET A 1 569 ? -28.858 -2.727 -1.338 1.00 95.69 569 MET A N 1
ATOM 4549 C CA . MET A 1 569 ? -29.094 -3.853 -0.428 1.00 95.69 569 MET A CA 1
ATOM 4550 C C . MET A 1 569 ? -30.194 -4.790 -0.938 1.00 95.69 569 MET A C 1
ATOM 4552 O O . MET A 1 569 ? -30.097 -6.010 -0.777 1.00 95.69 569 MET A O 1
ATOM 4556 N N . HIS A 1 570 ? -31.239 -4.246 -1.573 1.00 93.94 570 HIS A N 1
ATOM 4557 C CA . HIS A 1 570 ? -32.276 -5.055 -2.209 1.00 93.94 570 HIS A CA 1
ATOM 4558 C C . HIS A 1 570 ? -31.709 -5.907 -3.349 1.00 93.94 570 HIS A C 1
ATOM 4560 O O . HIS A 1 570 ? -31.955 -7.116 -3.371 1.00 93.94 570 HIS A O 1
ATOM 4566 N N . ARG A 1 571 ? -30.910 -5.318 -4.246 1.00 92.00 571 ARG A N 1
ATOM 4567 C CA . ARG A 1 571 ? -30.274 -6.039 -5.359 1.00 92.00 571 ARG A CA 1
ATOM 4568 C C . ARG A 1 571 ? -29.267 -7.075 -4.871 1.00 92.00 571 ARG A C 1
ATOM 4570 O O . ARG A 1 571 ? -29.340 -8.224 -5.305 1.00 92.00 571 ARG A O 1
ATOM 4577 N N . LEU A 1 572 ? -28.428 -6.713 -3.902 1.00 93.19 572 LEU A N 1
ATOM 4578 C CA . LEU A 1 572 ? -27.466 -7.613 -3.269 1.00 93.19 572 LEU A CA 1
ATOM 4579 C C . LEU A 1 572 ? -28.161 -8.837 -2.657 1.00 93.19 572 LEU A C 1
ATOM 4581 O O . LEU A 1 572 ? -27.772 -9.971 -2.919 1.00 93.19 572 LEU A O 1
ATOM 4585 N N . ARG A 1 573 ? -29.244 -8.636 -1.893 1.00 92.19 573 ARG A N 1
ATOM 4586 C CA . ARG A 1 573 ? -30.000 -9.744 -1.287 1.00 92.19 573 ARG A CA 1
ATOM 4587 C C . ARG A 1 573 ? -30.686 -10.630 -2.320 1.00 92.19 573 ARG A C 1
ATOM 4589 O O . ARG A 1 573 ? -30.687 -11.850 -2.152 1.00 92.19 573 ARG A O 1
ATOM 4596 N N . CYS A 1 574 ? -31.289 -10.037 -3.351 1.00 88.69 574 CYS A N 1
ATOM 4597 C CA . CYS A 1 574 ? -31.922 -10.804 -4.423 1.00 88.69 574 CYS A CA 1
ATOM 4598 C C . CYS A 1 574 ? -30.889 -11.682 -5.133 1.00 88.69 574 CYS A C 1
ATOM 4600 O O . CYS A 1 574 ? -31.127 -12.875 -5.297 1.00 88.69 574 CYS A O 1
ATOM 4602 N N . GLY A 1 575 ? -29.724 -11.119 -5.457 1.00 86.19 575 GLY A N 1
ATOM 4603 C CA . GLY A 1 575 ? -28.620 -11.857 -6.058 1.00 86.19 575 GLY A CA 1
ATOM 4604 C C . GLY A 1 575 ? -28.091 -12.986 -5.169 1.00 86.19 575 GLY A C 1
ATOM 4605 O O . GLY A 1 575 ? -27.919 -14.107 -5.640 1.00 86.19 575 GLY A O 1
ATOM 4606 N N . ALA A 1 576 ? -27.926 -12.737 -3.868 1.00 85.62 576 ALA A N 1
ATOM 4607 C CA . ALA A 1 576 ? -27.468 -13.750 -2.916 1.00 85.62 576 ALA A CA 1
ATOM 4608 C C . ALA A 1 576 ? -28.486 -14.886 -2.693 1.00 85.62 576 ALA A C 1
ATOM 4610 O O . ALA A 1 576 ? -28.095 -16.004 -2.366 1.00 85.62 576 ALA A O 1
ATOM 4611 N N . SER A 1 577 ? -29.786 -14.613 -2.857 1.00 84.25 577 SER A N 1
ATOM 4612 C CA . SER A 1 577 ? -30.856 -15.595 -2.613 1.00 84.25 577 SER A CA 1
ATOM 4613 C C . SER A 1 577 ? -31.245 -16.386 -3.863 1.00 84.25 577 SER A C 1
ATOM 4615 O O . SER A 1 577 ? -31.548 -17.573 -3.769 1.00 84.25 577 SER A O 1
ATOM 4617 N N . TYR A 1 578 ? -31.264 -15.731 -5.026 1.00 80.88 578 TYR A N 1
ATOM 4618 C CA . TYR A 1 578 ? -31.816 -16.281 -6.268 1.00 80.88 578 TYR A CA 1
ATOM 4619 C C . TYR A 1 578 ? -30.780 -16.412 -7.397 1.00 80.88 578 TYR A C 1
ATOM 4621 O O . TYR A 1 578 ? -31.103 -16.952 -8.454 1.00 80.88 578 TYR A O 1
ATOM 4629 N N . GLY A 1 579 ? -29.541 -15.959 -7.179 1.00 77.06 579 GLY A N 1
ATOM 4630 C CA . GLY A 1 579 ? -28.512 -15.852 -8.213 1.00 77.06 579 GLY A CA 1
ATOM 4631 C C . GLY A 1 579 ? -28.647 -14.578 -9.051 1.00 77.06 579 GLY A C 1
ATOM 4632 O O . GLY A 1 579 ? -29.564 -13.774 -8.865 1.00 77.06 579 GLY A O 1
ATOM 4633 N N . ALA A 1 580 ? -27.712 -14.374 -9.981 1.00 67.88 580 ALA A N 1
ATOM 4634 C CA . ALA A 1 580 ? -27.795 -13.264 -10.923 1.00 67.88 580 ALA A CA 1
ATOM 4635 C C . ALA A 1 580 ? -29.041 -13.419 -11.825 1.00 67.88 580 ALA A C 1
ATOM 4637 O O . ALA A 1 580 ? -29.375 -14.543 -12.218 1.00 67.88 580 ALA A O 1
ATOM 4638 N N . PRO A 1 581 ? -29.743 -12.323 -12.178 1.00 65.38 581 PRO A N 1
ATOM 4639 C CA . PRO A 1 581 ? -30.835 -12.389 -13.141 1.00 65.38 581 PRO A CA 1
ATOM 4640 C C . PRO A 1 581 ? -30.324 -13.008 -14.444 1.00 65.38 581 PRO A C 1
ATOM 4642 O O . PRO A 1 581 ? -29.397 -12.480 -15.058 1.00 65.38 581 PRO A O 1
ATOM 4645 N N . ARG A 1 582 ? -30.924 -14.121 -14.881 1.00 61.38 582 ARG A N 1
ATOM 4646 C CA . ARG A 1 582 ? -30.589 -14.710 -16.181 1.00 61.38 582 ARG A CA 1
ATOM 4647 C C . ARG A 1 582 ? -31.036 -13.745 -17.272 1.00 61.38 582 ARG A C 1
ATOM 4649 O O . ARG A 1 582 ? -32.233 -13.561 -17.479 1.00 61.38 582 ARG A O 1
ATOM 4656 N N . ARG A 1 583 ? -30.083 -13.136 -17.976 1.00 58.84 583 ARG A N 1
ATOM 4657 C CA . ARG A 1 583 ? -30.372 -12.480 -19.251 1.00 58.84 583 ARG A CA 1
ATOM 4658 C C . ARG A 1 583 ? -30.697 -13.573 -20.267 1.00 58.84 583 ARG A C 1
ATOM 4660 O O . ARG A 1 583 ? -29.874 -14.450 -20.516 1.00 58.84 583 ARG A O 1
ATOM 4667 N N . ASN A 1 584 ? -31.889 -13.522 -20.856 1.00 55.31 584 ASN A N 1
ATOM 4668 C CA . ASN A 1 584 ? -32.114 -14.198 -22.127 1.00 55.31 584 ASN A CA 1
ATOM 4669 C C . ASN A 1 584 ? -31.370 -13.388 -23.189 1.00 55.31 584 ASN A C 1
ATOM 4671 O O . ASN A 1 584 ? -31.870 -12.387 -23.693 1.00 55.31 584 ASN A O 1
ATOM 4675 N N . ASP A 1 585 ? -30.147 -13.804 -23.506 1.00 51.91 585 ASP A N 1
ATOM 4676 C CA . ASP A 1 585 ? -29.327 -13.152 -24.531 1.00 51.91 585 ASP A CA 1
ATOM 4677 C C . ASP A 1 585 ? -30.007 -13.137 -25.917 1.00 51.91 585 ASP A C 1
ATOM 4679 O O . ASP A 1 585 ? -29.682 -12.295 -26.754 1.00 51.91 585 ASP A O 1
ATOM 4683 N N . ASP A 1 586 ? -30.998 -14.007 -26.140 1.00 50.75 586 ASP A N 1
ATOM 4684 C CA . ASP A 1 586 ? -31.842 -14.018 -27.340 1.00 50.75 586 ASP A CA 1
ATOM 4685 C C . ASP A 1 586 ? -32.709 -12.750 -27.486 1.00 50.75 586 ASP A C 1
ATOM 4687 O O . ASP A 1 586 ? -32.990 -12.324 -28.611 1.00 50.75 586 ASP A O 1
ATOM 4691 N N . ASP A 1 587 ? -33.077 -12.089 -26.383 1.00 52.53 587 ASP A N 1
ATOM 4692 C CA . ASP A 1 587 ? -33.886 -10.862 -26.414 1.00 52.53 587 ASP A CA 1
ATOM 4693 C C . ASP A 1 587 ? -33.050 -9.641 -26.852 1.00 52.53 587 ASP A C 1
ATOM 4695 O O . ASP A 1 587 ? -33.537 -8.778 -27.586 1.00 52.53 587 ASP A O 1
ATOM 4699 N N . LEU A 1 588 ? -31.746 -9.615 -26.532 1.00 49.75 588 LEU A N 1
ATOM 4700 C CA . LEU A 1 588 ? -30.789 -8.597 -27.014 1.00 49.75 588 LEU A CA 1
ATOM 4701 C C . LEU A 1 588 ? -30.533 -8.685 -28.529 1.00 49.75 588 LEU A C 1
ATOM 4703 O O . LEU A 1 588 ? -30.151 -7.702 -29.176 1.00 49.75 588 LEU A O 1
ATOM 4707 N N . ILE A 1 589 ? -30.728 -9.869 -29.114 1.00 52.16 589 ILE A N 1
ATOM 4708 C CA . ILE A 1 589 ? -30.614 -10.080 -30.559 1.00 52.16 589 ILE A CA 1
ATOM 4709 C C . ILE A 1 589 ? -31.880 -9.581 -31.274 1.00 52.16 589 ILE A C 1
ATOM 4711 O O . ILE A 1 589 ? -31.771 -9.096 -32.402 1.00 52.16 589 ILE A O 1
ATOM 4715 N N . ARG A 1 590 ? -33.053 -9.640 -30.625 1.00 50.97 590 ARG A N 1
ATOM 4716 C CA . ARG A 1 590 ? -34.359 -9.363 -31.245 1.00 50.97 590 ARG A CA 1
ATOM 4717 C C . ARG A 1 590 ? -34.860 -7.924 -31.129 1.00 50.97 590 ARG A C 1
ATOM 4719 O O . ARG A 1 590 ? -35.522 -7.474 -32.062 1.00 50.97 590 ARG A O 1
ATOM 4726 N N . GLU A 1 591 ? -34.554 -7.185 -30.065 1.00 47.84 591 GLU A N 1
ATOM 4727 C CA . GLU A 1 591 ? -35.156 -5.860 -29.852 1.00 47.84 591 GLU A CA 1
ATOM 4728 C C . GLU A 1 591 ? -34.119 -4.726 -29.844 1.00 47.84 591 GLU A C 1
ATOM 4730 O O . GLU A 1 591 ? -33.379 -4.514 -28.892 1.00 47.84 591 GLU A O 1
ATOM 4735 N N . GLY A 1 592 ? -34.078 -3.954 -30.936 1.00 47.31 592 GLY A N 1
ATOM 4736 C CA . GLY A 1 592 ? -33.268 -2.735 -31.080 1.00 47.31 592 GLY A CA 1
ATOM 4737 C C . GLY A 1 592 ? -33.863 -1.499 -30.395 1.00 47.31 592 GLY A C 1
ATOM 4738 O O . GLY A 1 592 ? -33.754 -0.403 -30.939 1.00 47.31 592 GLY A O 1
ATOM 4739 N N . LYS A 1 593 ? -34.538 -1.658 -29.252 1.00 46.19 593 LYS A N 1
ATOM 4740 C CA . LYS A 1 593 ? -35.091 -0.544 -28.472 1.00 46.19 593 LYS A CA 1
ATOM 4741 C C . LYS A 1 593 ? -34.349 -0.428 -27.149 1.00 46.19 593 LYS A C 1
ATOM 4743 O O . LYS A 1 593 ? -34.233 -1.411 -26.423 1.00 46.19 593 LYS A O 1
ATOM 4748 N N . GLU A 1 594 ? -33.870 0.776 -26.841 1.00 43.94 594 GLU A N 1
ATOM 4749 C CA . GLU A 1 594 ? -33.423 1.097 -25.486 1.00 43.94 594 GLU A CA 1
ATOM 4750 C C . GLU A 1 594 ? -34.572 0.823 -24.507 1.00 43.94 594 GLU A C 1
ATOM 4752 O O . GLU A 1 594 ? -35.717 1.210 -24.781 1.00 43.94 594 GLU A O 1
ATOM 4757 N N . PRO A 1 595 ? -34.315 0.117 -23.395 1.00 44.78 595 PRO A N 1
ATOM 4758 C CA . PRO A 1 595 ? -35.349 -0.117 -22.411 1.00 44.78 595 PRO A CA 1
ATOM 4759 C C . PRO A 1 595 ? -35.746 1.226 -21.769 1.00 44.78 595 PRO A C 1
ATOM 4761 O O . PRO A 1 595 ? -34.884 2.079 -21.550 1.00 44.78 595 PRO A O 1
ATOM 4764 N N . PRO A 1 596 ? -37.038 1.433 -21.455 1.00 45.28 596 PRO A N 1
ATOM 4765 C CA . PRO A 1 596 ? -37.473 2.587 -20.671 1.00 45.28 596 PRO A CA 1
ATOM 4766 C C . PRO A 1 596 ? -36.744 2.617 -19.320 1.00 45.28 596 PRO A C 1
ATOM 4768 O O . PRO A 1 596 ? -36.289 1.571 -18.850 1.00 45.28 596 PRO A O 1
ATOM 4771 N N . ASN A 1 597 ? -36.656 3.804 -18.702 1.00 52.25 597 ASN A N 1
ATOM 4772 C CA . ASN A 1 597 ? -36.021 4.025 -17.399 1.00 52.25 597 ASN A CA 1
ATOM 4773 C C . ASN A 1 597 ? -36.397 2.886 -16.434 1.00 52.25 597 ASN A C 1
ATOM 4775 O O . ASN A 1 597 ? -37.569 2.692 -16.114 1.00 52.25 597 ASN A O 1
ATOM 4779 N N . VAL A 1 598 ? -35.417 2.071 -16.037 1.00 53.78 598 VAL A N 1
ATOM 4780 C CA . VAL A 1 598 ? -35.672 0.775 -15.385 1.00 53.78 598 VAL A CA 1
ATOM 4781 C C . VAL A 1 598 ? -36.351 0.959 -14.033 1.00 53.78 598 VAL A C 1
ATOM 4783 O O . VAL A 1 598 ? -37.122 0.100 -13.622 1.00 53.78 598 VAL A O 1
ATOM 4786 N N . PHE A 1 599 ? -36.165 2.111 -13.385 1.00 51.06 599 PHE A N 1
ATOM 4787 C CA . PHE A 1 599 ? -36.933 2.468 -12.199 1.00 51.06 599 PHE A CA 1
ATOM 4788 C C . PHE A 1 599 ? -38.433 2.605 -12.506 1.00 51.06 599 PHE A C 1
ATOM 4790 O O . PHE A 1 599 ? -39.253 2.096 -11.751 1.00 51.06 599 PHE A O 1
ATOM 4797 N N . GLU A 1 600 ? -38.809 3.199 -13.642 1.00 54.31 600 GLU A N 1
ATOM 4798 C CA . GLU A 1 600 ? -40.206 3.284 -14.089 1.00 54.31 600 GLU A CA 1
ATOM 4799 C C . GLU A 1 600 ? -40.755 1.927 -14.533 1.00 54.31 600 GLU A C 1
ATOM 4801 O O . GLU A 1 600 ? -41.900 1.621 -14.216 1.00 54.31 600 GLU A O 1
ATOM 4806 N N . LYS A 1 601 ? -39.946 1.085 -15.195 1.00 60.53 601 LYS A N 1
ATOM 4807 C CA . LYS A 1 601 ? -40.347 -0.285 -15.561 1.00 60.53 601 LYS A CA 1
ATOM 4808 C C . LYS A 1 601 ? -40.521 -1.178 -14.328 1.00 60.53 601 LYS A C 1
ATOM 4810 O O . LYS A 1 601 ? -41.502 -1.900 -14.213 1.00 60.53 601 LYS A O 1
ATOM 4815 N N . PHE A 1 602 ? -39.604 -1.087 -13.370 1.00 60.25 602 PHE A N 1
ATOM 4816 C CA . PHE A 1 602 ? -39.705 -1.764 -12.080 1.00 60.25 602 PHE A CA 1
ATOM 4817 C C . PHE A 1 602 ? -40.942 -1.288 -11.314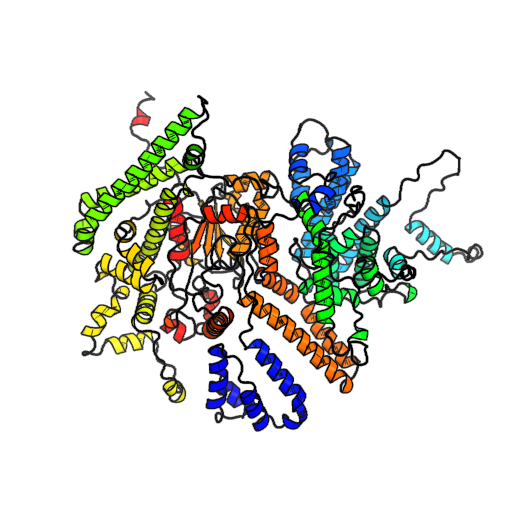 1.00 60.25 602 PHE A C 1
ATOM 4819 O O . PHE A 1 602 ? -41.724 -2.110 -10.845 1.00 60.25 602 PHE A O 1
ATOM 4826 N N . LEU A 1 603 ? -41.181 0.027 -11.251 1.00 59.53 603 LEU A N 1
ATOM 4827 C CA . LEU A 1 603 ? -42.396 0.588 -10.662 1.00 59.53 603 LEU A CA 1
ATOM 4828 C C . LEU A 1 603 ? -43.664 0.160 -11.415 1.00 59.53 603 LEU A C 1
ATOM 4830 O O . LEU A 1 603 ? -44.672 -0.098 -10.764 1.00 59.53 603 LEU A O 1
ATOM 4834 N N . SER A 1 604 ? -43.636 0.031 -12.745 1.00 59.03 604 SER A N 1
ATOM 4835 C CA . SER A 1 604 ? -44.785 -0.453 -13.518 1.00 59.03 604 SER A CA 1
ATOM 4836 C C . SER A 1 604 ? -45.043 -1.941 -13.291 1.00 59.03 604 SER A C 1
ATOM 4838 O O . SER A 1 604 ? -46.191 -2.330 -13.082 1.00 59.03 604 SER A O 1
ATOM 4840 N N . ASP A 1 605 ? -43.993 -2.760 -13.223 1.00 55.06 605 ASP A N 1
ATOM 4841 C CA . ASP A 1 605 ? -44.087 -4.198 -12.948 1.00 55.06 605 ASP A CA 1
ATOM 4842 C C . ASP A 1 605 ? -44.589 -4.462 -11.512 1.00 55.06 605 ASP A C 1
ATOM 4844 O O . ASP A 1 605 ? -45.306 -5.433 -11.265 1.00 55.06 605 ASP A O 1
ATOM 4848 N N . ILE A 1 606 ? -44.316 -3.543 -10.574 1.00 54.97 606 ILE A N 1
ATOM 4849 C CA . ILE A 1 606 ? -44.853 -3.553 -9.200 1.00 54.97 606 ILE A CA 1
ATOM 4850 C C . ILE A 1 606 ? -46.380 -3.347 -9.154 1.00 54.97 606 ILE A C 1
ATOM 4852 O O . ILE A 1 606 ? -47.027 -3.769 -8.192 1.00 54.97 606 ILE A O 1
ATOM 4856 N N . THR A 1 607 ? -46.996 -2.723 -10.164 1.00 55.38 607 THR A N 1
ATOM 4857 C CA . THR A 1 607 ? -48.434 -2.383 -10.126 1.00 55.38 607 THR A CA 1
ATOM 4858 C C . THR A 1 607 ? -49.387 -3.523 -10.521 1.00 55.38 607 THR A C 1
ATOM 4860 O O . THR A 1 607 ? -50.599 -3.369 -10.372 1.00 55.38 607 THR A O 1
ATOM 4863 N N . GLY A 1 608 ? -48.885 -4.689 -10.948 1.00 56.50 608 GLY A N 1
ATOM 4864 C CA . GLY A 1 608 ? -49.712 -5.853 -11.303 1.00 56.50 608 GLY A CA 1
ATOM 4865 C C . GLY A 1 608 ? -50.360 -6.560 -10.096 1.00 56.50 608 GLY A C 1
ATOM 4866 O O . GLY A 1 608 ? -49.676 -7.026 -9.185 1.00 56.50 608 GLY A O 1
ATOM 4867 N N . GLU A 1 609 ? -51.691 -6.705 -10.092 1.00 51.50 609 GLU A N 1
ATOM 4868 C CA . GLU A 1 609 ? -52.483 -7.148 -8.924 1.00 51.50 609 GLU A CA 1
ATOM 4869 C C . GLU A 1 609 ? -52.198 -8.577 -8.409 1.00 51.50 609 GLU A C 1
ATOM 4871 O O . GLU A 1 609 ? -52.415 -8.841 -7.227 1.00 51.50 609 GLU A O 1
ATOM 4876 N N . ASN A 1 610 ? -51.644 -9.480 -9.228 1.00 50.44 610 ASN A N 1
ATOM 4877 C CA . ASN A 1 610 ? -51.364 -10.879 -8.843 1.00 50.44 610 ASN A CA 1
ATOM 4878 C C . ASN A 1 610 ? -49.968 -11.123 -8.233 1.00 50.44 610 ASN A C 1
ATOM 4880 O O . ASN A 1 610 ? -49.633 -12.251 -7.879 1.00 50.44 610 ASN A O 1
ATOM 4884 N N . VAL A 1 611 ? -49.150 -10.077 -8.088 1.00 54.09 611 VAL A N 1
ATOM 4885 C CA . VAL A 1 611 ? -47.733 -10.171 -7.685 1.00 54.09 611 VAL A CA 1
ATOM 4886 C C . VAL A 1 611 ? -47.496 -9.696 -6.234 1.00 54.09 611 VAL A C 1
ATOM 4888 O O . VAL A 1 611 ? -46.452 -9.954 -5.633 1.00 54.09 611 VAL A O 1
ATOM 4891 N N . LYS A 1 612 ? -48.508 -9.082 -5.603 1.00 53.06 612 LYS A N 1
ATOM 4892 C CA . LYS A 1 612 ? -48.414 -8.446 -4.275 1.00 53.06 612 LYS A CA 1
ATOM 4893 C C . LYS A 1 612 ? -47.979 -9.367 -3.124 1.00 53.06 612 LYS A C 1
ATOM 4895 O O . LYS A 1 612 ? -47.260 -8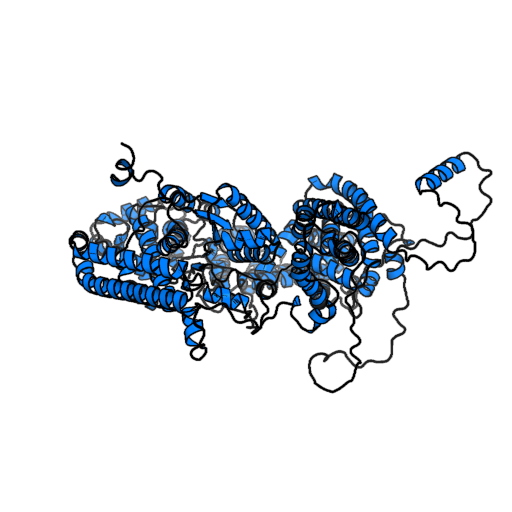.900 -2.249 1.00 53.06 612 LYS A O 1
ATOM 4900 N N . SER A 1 613 ? -48.363 -10.649 -3.100 1.00 50.94 613 SER A N 1
ATOM 4901 C CA . SER A 1 613 ? -48.051 -11.535 -1.958 1.00 50.94 613 SER A CA 1
ATOM 4902 C C . SER A 1 613 ? -46.631 -12.118 -1.978 1.00 50.94 613 SER A C 1
ATOM 4904 O O . SER A 1 613 ? -46.095 -12.431 -0.918 1.00 50.94 613 SER A O 1
ATOM 4906 N N . LEU A 1 614 ? -46.000 -12.232 -3.154 1.00 51.62 614 LEU A N 1
ATOM 4907 C CA . LEU A 1 614 ? -44.622 -12.729 -3.296 1.00 51.62 614 LEU A CA 1
ATOM 4908 C C . LEU A 1 614 ? -43.571 -11.615 -3.109 1.00 51.62 614 LEU A C 1
ATOM 4910 O O . LEU A 1 614 ? -42.399 -11.892 -2.855 1.00 51.62 614 LEU A O 1
ATOM 4914 N N . PHE A 1 615 ? -43.986 -10.351 -3.233 1.00 53.31 615 PHE A N 1
ATOM 4915 C CA . PHE A 1 615 ? -43.112 -9.177 -3.136 1.00 53.31 615 PHE A CA 1
ATOM 4916 C C . PHE A 1 615 ? -43.037 -8.583 -1.725 1.00 53.31 615 PHE A C 1
ATOM 4918 O O . PHE A 1 615 ? -42.011 -8.003 -1.359 1.00 53.31 615 PHE A O 1
ATOM 4925 N N . ASP A 1 616 ? -44.059 -8.790 -0.891 1.00 56.50 616 ASP A N 1
ATOM 4926 C CA . ASP A 1 616 ? -44.108 -8.206 0.453 1.00 56.50 616 ASP A CA 1
ATOM 4927 C C . ASP A 1 616 ? -43.104 -8.836 1.440 1.00 56.50 616 ASP A C 1
ATOM 4929 O O . ASP A 1 616 ? -42.901 -8.320 2.531 1.00 56.50 616 ASP A O 1
ATOM 4933 N N . SER A 1 617 ? -42.413 -9.919 1.079 1.00 57.53 617 SER A N 1
ATOM 4934 C CA . SER A 1 617 ? -41.275 -10.474 1.836 1.00 57.53 617 SER A CA 1
ATOM 4935 C C . SER A 1 617 ? -39.908 -10.144 1.208 1.00 57.53 617 SER A C 1
ATOM 4937 O O . SER A 1 617 ? -38.905 -10.069 1.922 1.00 57.53 617 SER A O 1
ATOM 4939 N N . ASN A 1 618 ? -39.856 -9.867 -0.101 1.00 64.81 618 ASN A N 1
ATOM 4940 C CA . ASN A 1 618 ? -38.615 -9.642 -0.856 1.00 64.81 618 ASN A CA 1
ATOM 4941 C C . ASN A 1 618 ? -38.164 -8.165 -0.908 1.00 64.81 618 ASN A C 1
ATOM 4943 O O . ASN A 1 618 ? -36.980 -7.883 -1.104 1.00 64.81 618 ASN A O 1
ATOM 4947 N N . CYS A 1 619 ? -39.055 -7.201 -0.659 1.00 80.06 619 CYS A N 1
ATOM 4948 C CA . CYS A 1 619 ? -38.741 -5.764 -0.700 1.00 80.06 619 CYS A CA 1
ATOM 4949 C C . CYS A 1 619 ? -38.356 -5.161 0.668 1.00 80.06 619 CYS A C 1
ATOM 4951 O O . CYS A 1 619 ? -38.645 -3.991 0.930 1.00 80.06 619 CYS A O 1
ATOM 4953 N N . ILE A 1 620 ? -37.717 -5.938 1.555 1.00 92.19 620 ILE A N 1
ATOM 4954 C CA . ILE A 1 620 ? -37.458 -5.529 2.951 1.00 92.19 620 ILE A CA 1
ATOM 4955 C C . ILE A 1 620 ? -36.738 -4.171 3.066 1.00 92.19 620 ILE A C 1
ATOM 4957 O O . ILE A 1 620 ? -37.095 -3.350 3.904 1.00 92.19 620 ILE A O 1
ATOM 4961 N N . PHE A 1 621 ? -35.765 -3.921 2.185 1.00 94.75 621 PHE A N 1
ATOM 4962 C CA . PHE A 1 621 ? -34.896 -2.743 2.226 1.00 94.75 621 PHE A CA 1
ATOM 4963 C C . PHE A 1 621 ? -35.501 -1.509 1.565 1.00 94.75 621 PHE A C 1
ATOM 4965 O O . PHE A 1 621 ? -35.069 -0.398 1.847 1.00 94.75 621 PHE A O 1
ATOM 4972 N N . LEU A 1 622 ? -36.514 -1.682 0.711 1.00 92.81 622 LEU A N 1
ATOM 4973 C CA . LEU A 1 622 ? -37.175 -0.563 0.033 1.00 92.81 622 LEU A CA 1
ATOM 4974 C C . LEU A 1 622 ? -38.145 0.173 0.965 1.00 92.81 622 LEU A C 1
ATOM 4976 O O . LEU A 1 622 ? -38.388 1.361 0.790 1.00 92.81 622 LEU A O 1
ATOM 4980 N N . ASN A 1 623 ? -38.666 -0.519 1.982 1.00 91.88 623 ASN A N 1
ATOM 4981 C CA . ASN A 1 623 ? -39.573 0.044 2.980 1.00 91.88 623 ASN A CA 1
ATOM 4982 C C . ASN A 1 623 ? -39.094 -0.286 4.405 1.00 91.88 623 ASN A C 1
ATOM 4984 O O . ASN A 1 623 ? -39.809 -0.982 5.134 1.00 91.88 623 ASN A O 1
ATOM 4988 N N . PRO A 1 624 ? -37.903 0.190 4.821 1.00 93.69 624 PRO A N 1
ATOM 4989 C CA . PRO A 1 624 ? -37.314 -0.219 6.093 1.00 93.69 624 PRO A CA 1
ATOM 4990 C C . PRO A 1 624 ? -38.161 0.226 7.296 1.00 93.69 624 PRO A C 1
ATOM 4992 O O . PRO A 1 624 ? -38.214 -0.471 8.298 1.00 93.69 624 PRO A O 1
ATOM 4995 N N . THR A 1 625 ? -38.926 1.316 7.169 1.00 92.12 625 THR A N 1
ATOM 4996 C CA . THR A 1 625 ? -39.832 1.826 8.216 1.00 92.12 625 THR A CA 1
ATOM 4997 C C . THR A 1 625 ? -41.011 0.905 8.541 1.00 92.12 625 THR A C 1
ATOM 4999 O O . THR A 1 625 ? -41.643 1.070 9.580 1.00 92.12 625 THR A O 1
ATOM 5002 N N . LYS A 1 626 ? -41.334 -0.058 7.665 1.00 92.56 626 LYS A N 1
ATOM 5003 C CA . LYS A 1 626 ? -42.396 -1.057 7.884 1.00 92.56 626 LYS A CA 1
ATOM 5004 C C . LYS A 1 626 ? -41.879 -2.355 8.505 1.00 92.56 626 LYS A C 1
ATOM 5006 O O . LYS A 1 626 ? -42.646 -3.302 8.654 1.00 92.56 626 LYS A O 1
ATOM 5011 N N . ARG A 1 627 ? -40.581 -2.437 8.782 1.00 94.00 627 ARG A N 1
ATOM 5012 C CA . ARG A 1 627 ? -39.908 -3.645 9.256 1.00 94.00 627 ARG A CA 1
ATOM 5013 C C . ARG A 1 627 ? -39.385 -3.408 10.650 1.00 94.00 627 ARG A C 1
ATOM 5015 O O . ARG A 1 627 ? -39.070 -2.279 11.019 1.00 94.00 627 ARG A O 1
ATOM 5022 N N . SER A 1 628 ? -39.295 -4.478 11.424 1.00 94.81 628 SER A N 1
ATOM 5023 C CA . SER A 1 628 ? -38.590 -4.391 12.692 1.00 94.81 628 SER A CA 1
ATOM 5024 C C . SER A 1 628 ? -37.091 -4.220 12.443 1.00 94.81 628 SER A C 1
ATOM 5026 O O . SER A 1 628 ? -36.538 -4.720 11.462 1.00 94.81 628 SER A O 1
ATOM 5028 N N . GLU A 1 629 ? -36.413 -3.547 13.368 1.00 96.06 629 GLU A N 1
ATOM 5029 C CA . GLU A 1 629 ? -34.960 -3.392 13.322 1.00 96.06 629 GLU A CA 1
ATOM 5030 C C . GLU A 1 629 ? -34.238 -4.744 13.195 1.00 96.06 629 GLU A C 1
ATOM 5032 O O . GLU A 1 629 ? -33.309 -4.885 12.405 1.00 96.06 629 GLU A O 1
ATOM 5037 N N . GLN A 1 630 ? -34.684 -5.761 13.937 1.00 97.31 630 GLN A N 1
ATOM 5038 C CA . GLN A 1 630 ? -34.017 -7.064 13.969 1.00 97.31 630 GLN A CA 1
ATOM 5039 C C . GLN A 1 630 ? -34.181 -7.840 12.657 1.00 97.31 630 GLN A C 1
ATOM 5041 O O . GLN A 1 630 ? -33.223 -8.469 12.207 1.00 97.31 630 GLN A O 1
ATOM 5046 N N . GLU A 1 631 ? -35.339 -7.728 11.996 1.00 96.06 631 GLU A N 1
ATOM 5047 C CA . GLU A 1 631 ? -35.537 -8.258 10.641 1.00 96.06 631 GLU A CA 1
ATOM 5048 C C . GLU A 1 631 ? -34.608 -7.576 9.624 1.00 96.06 631 GLU A C 1
ATOM 5050 O O . GLU A 1 631 ? -34.084 -8.236 8.724 1.00 96.06 631 GLU A O 1
ATOM 5055 N N . LEU A 1 632 ? -34.375 -6.263 9.762 1.00 97.38 632 LEU A N 1
ATOM 5056 C CA . LEU A 1 632 ? -33.427 -5.538 8.913 1.00 97.38 632 LEU A CA 1
ATOM 5057 C C . LEU A 1 632 ? -31.988 -5.987 9.169 1.00 97.38 632 LEU A C 1
ATOM 5059 O O . LEU A 1 632 ? -31.263 -6.231 8.209 1.00 97.38 632 LEU A O 1
ATOM 5063 N N . VAL A 1 633 ? -31.585 -6.153 10.431 1.00 98.06 633 VAL A N 1
ATOM 5064 C CA . VAL A 1 633 ? -30.254 -6.670 10.796 1.00 98.06 633 VAL A CA 1
ATOM 5065 C C . VAL A 1 633 ? -30.029 -8.065 10.212 1.00 98.06 633 VAL A C 1
ATOM 5067 O O . VAL A 1 633 ? -28.989 -8.306 9.602 1.00 98.06 633 VAL A O 1
ATOM 5070 N N . ASP A 1 634 ? -31.008 -8.966 10.332 1.00 97.44 634 ASP A N 1
ATOM 5071 C CA . ASP A 1 634 ? -30.938 -10.304 9.734 1.00 97.44 634 ASP A CA 1
ATOM 5072 C C . ASP A 1 634 ? -30.767 -10.239 8.216 1.00 97.44 634 ASP A C 1
ATOM 5074 O O . ASP A 1 634 ? -29.887 -10.896 7.658 1.00 97.44 634 ASP A O 1
ATOM 5078 N N . ALA A 1 635 ? -31.558 -9.399 7.549 1.00 96.75 635 ALA A N 1
ATOM 5079 C CA . ALA A 1 635 ? -31.450 -9.227 6.112 1.00 96.75 635 ALA A CA 1
ATOM 5080 C C . ALA A 1 635 ? -30.102 -8.618 5.694 1.00 96.75 635 ALA A C 1
ATOM 5082 O O . ALA A 1 635 ? -29.566 -9.016 4.657 1.00 96.75 635 ALA A O 1
ATOM 5083 N N . ILE A 1 636 ? -29.548 -7.673 6.468 1.00 98.00 636 ILE A N 1
ATOM 5084 C CA . ILE A 1 636 ? -28.218 -7.098 6.213 1.00 98.00 636 ILE A CA 1
ATOM 5085 C C . ILE A 1 636 ? -27.162 -8.196 6.302 1.00 98.00 636 ILE A C 1
ATOM 5087 O O . ILE A 1 636 ? -26.350 -8.325 5.391 1.00 98.00 636 ILE A O 1
ATOM 5091 N N . LEU A 1 637 ? -27.190 -9.010 7.361 1.00 97.75 637 LEU A N 1
ATOM 5092 C CA . LEU A 1 637 ? -26.258 -10.122 7.545 1.00 97.75 637 LEU A CA 1
ATOM 5093 C C . LEU A 1 637 ? -26.332 -11.120 6.382 1.00 97.75 637 LEU A C 1
ATOM 5095 O O . LEU A 1 637 ? -25.293 -11.529 5.863 1.00 97.75 637 LEU A O 1
ATOM 5099 N N . ASP A 1 638 ? -27.543 -11.476 5.949 1.00 95.81 638 ASP A N 1
ATOM 5100 C CA . ASP A 1 638 ? -27.760 -12.409 4.842 1.00 95.81 638 ASP A CA 1
ATOM 5101 C C . ASP A 1 638 ? -27.248 -11.889 3.504 1.00 95.81 638 ASP A C 1
ATOM 5103 O O . ASP A 1 638 ? -26.619 -12.645 2.761 1.00 95.81 638 ASP A O 1
ATOM 5107 N N . ALA A 1 639 ? -27.463 -10.605 3.224 1.00 95.69 639 ALA A N 1
ATOM 5108 C CA . ALA A 1 639 ? -26.998 -9.973 2.000 1.00 95.69 639 ALA A CA 1
ATOM 5109 C C . ALA A 1 639 ? -25.480 -9.739 2.015 1.00 95.69 639 ALA A C 1
ATOM 5111 O O . ALA A 1 639 ? -24.798 -10.055 1.047 1.00 95.69 639 ALA A O 1
ATOM 5112 N N . LEU A 1 640 ? -24.931 -9.223 3.113 1.00 96.81 640 LEU A N 1
ATOM 5113 C CA . LEU A 1 640 ? -23.585 -8.656 3.135 1.00 96.81 640 LEU A CA 1
ATOM 5114 C C . LEU A 1 640 ? -22.487 -9.654 3.504 1.00 96.81 640 LEU A C 1
ATOM 5116 O O . LEU A 1 640 ? -21.402 -9.580 2.937 1.00 96.81 640 LEU A O 1
ATOM 5120 N N . ILE A 1 641 ? -22.726 -10.559 4.456 1.00 97.62 641 ILE A N 1
ATOM 5121 C CA . ILE A 1 641 ? -21.674 -11.445 4.976 1.00 97.62 641 ILE A CA 1
ATOM 5122 C C . ILE A 1 641 ? -21.572 -12.697 4.109 1.00 97.62 641 ILE A C 1
ATOM 5124 O O . ILE A 1 641 ? -22.510 -13.505 4.053 1.00 97.62 641 ILE A O 1
ATOM 5128 N N . PHE A 1 642 ? -20.420 -12.865 3.458 1.00 96.56 642 PHE A N 1
ATOM 5129 C CA . PHE A 1 642 ? -20.160 -13.968 2.539 1.00 96.56 642 PHE A CA 1
ATOM 5130 C C . PHE A 1 642 ? -20.202 -15.313 3.271 1.00 96.56 642 PHE A C 1
ATOM 5132 O O . PHE A 1 642 ? -21.056 -16.152 2.970 1.00 96.56 642 PHE A O 1
ATOM 5139 N N . ASP A 1 643 ? -19.342 -15.486 4.280 1.00 95.88 643 ASP A N 1
ATOM 5140 C CA . ASP A 1 643 ? -19.202 -16.754 4.989 1.00 95.88 643 ASP A CA 1
ATOM 5141 C C . ASP A 1 643 ? -20.416 -17.057 5.880 1.00 95.88 643 ASP A C 1
ATOM 5143 O O . ASP A 1 643 ? -20.860 -16.245 6.698 1.00 95.88 643 ASP A O 1
ATOM 5147 N N . LYS A 1 644 ? -20.969 -18.262 5.726 1.00 96.00 644 LYS A N 1
ATOM 5148 C CA . LYS A 1 644 ? -22.168 -18.682 6.459 1.00 96.00 644 LYS A CA 1
ATOM 5149 C C . LYS A 1 644 ? -21.900 -18.838 7.957 1.00 96.00 644 LYS A C 1
ATOM 5151 O O . LYS A 1 644 ? -22.770 -18.509 8.760 1.00 96.00 644 LYS A O 1
ATOM 5156 N N . TYR A 1 645 ? -20.730 -19.345 8.344 1.00 97.00 645 TYR A N 1
ATOM 5157 C CA . TYR A 1 645 ? -20.391 -19.554 9.749 1.00 97.00 645 TYR A CA 1
ATOM 5158 C C . TYR A 1 645 ? -20.195 -18.216 10.476 1.00 97.00 645 TYR A C 1
ATOM 5160 O O . TYR A 1 645 ? -20.755 -18.017 11.556 1.00 97.00 645 TYR A O 1
ATOM 5168 N N . GLU A 1 646 ? -19.486 -17.265 9.865 1.00 96.38 646 GLU A N 1
ATOM 5169 C CA . GLU A 1 646 ? -19.356 -15.900 10.381 1.00 96.38 646 GLU A CA 1
ATOM 5170 C C . GLU A 1 646 ? -20.715 -15.214 10.493 1.00 96.38 646 GLU A C 1
ATOM 5172 O O . GLU A 1 646 ? -20.998 -14.577 11.510 1.00 96.38 646 GLU A O 1
ATOM 5177 N N . ARG A 1 647 ? -21.591 -15.393 9.499 1.00 96.81 647 ARG A N 1
ATOM 5178 C CA . ARG A 1 647 ? -22.944 -14.837 9.533 1.00 96.81 647 ARG A CA 1
ATOM 5179 C C . ARG A 1 647 ? -23.746 -15.342 10.727 1.00 96.81 647 ARG A C 1
ATOM 5181 O O . ARG A 1 647 ? -24.304 -14.531 11.458 1.00 96.81 647 ARG A O 1
ATOM 5188 N N . GLU A 1 648 ? -23.776 -16.652 10.960 1.00 97.69 648 GLU A N 1
ATOM 5189 C CA . GLU A 1 648 ? -24.502 -17.235 12.096 1.00 97.69 648 GLU A CA 1
ATOM 5190 C C . GLU A 1 648 ? -23.877 -16.856 13.443 1.00 97.69 648 GLU A C 1
ATOM 5192 O O . GLU A 1 648 ? -24.586 -16.623 14.425 1.00 97.69 648 GLU A O 1
ATOM 5197 N N . LYS A 1 649 ? -22.550 -16.708 13.499 1.00 97.50 649 LYS A N 1
ATOM 5198 C CA . LYS A 1 649 ? -21.866 -16.170 14.678 1.00 97.50 649 LYS A CA 1
ATOM 5199 C C . LYS A 1 649 ? -22.320 -14.737 14.978 1.00 97.50 649 LYS A C 1
ATOM 5201 O O . LYS A 1 649 ? -22.664 -14.447 16.120 1.00 97.50 649 LYS A O 1
ATOM 5206 N N . LEU A 1 650 ? -22.364 -13.862 13.970 1.00 97.94 650 LEU A N 1
ATOM 5207 C CA . LEU A 1 650 ? -22.822 -12.473 14.112 1.00 97.94 650 LEU A CA 1
ATOM 5208 C C . LEU A 1 650 ? -24.318 -12.383 14.433 1.00 97.94 650 LEU A C 1
ATOM 5210 O O . LEU A 1 650 ? -24.719 -11.560 15.252 1.00 97.94 650 LEU A O 1
ATOM 5214 N N . ARG A 1 651 ? -25.136 -13.271 13.855 1.00 97.50 651 ARG A N 1
ATOM 5215 C CA . ARG A 1 651 ? -26.580 -13.390 14.117 1.00 97.50 651 ARG A CA 1
ATOM 5216 C C . ARG A 1 651 ? -26.871 -13.598 15.607 1.00 97.50 651 ARG A C 1
ATOM 5218 O O . ARG A 1 651 ? -27.894 -13.128 16.100 1.00 97.50 651 ARG A O 1
ATOM 5225 N N . ASN A 1 652 ? -25.973 -14.270 16.322 1.00 97.56 652 ASN A N 1
ATOM 5226 C CA . ASN A 1 652 ? -26.116 -14.585 17.743 1.00 97.56 652 ASN A CA 1
ATOM 5227 C C . ASN A 1 652 ? -25.319 -13.650 18.674 1.00 97.56 652 ASN A C 1
ATOM 5229 O O . ASN A 1 652 ? -25.332 -13.851 19.889 1.00 97.56 652 ASN A O 1
ATOM 5233 N N . ASP A 1 653 ? -24.624 -12.639 18.143 1.00 98.19 653 ASP A N 1
ATOM 5234 C CA . ASP A 1 653 ? -23.832 -11.707 18.948 1.00 98.19 653 ASP A CA 1
ATOM 5235 C C . ASP A 1 653 ? -24.701 -10.543 19.466 1.00 98.19 653 ASP A C 1
ATOM 5237 O O . ASP A 1 653 ? -25.246 -9.784 18.656 1.00 98.19 653 ASP A O 1
ATOM 5241 N N . PRO A 1 654 ? -24.814 -10.331 20.794 1.00 98.19 654 PRO A N 1
ATOM 5242 C CA . PRO A 1 654 ? -25.581 -9.214 21.335 1.00 98.19 654 PRO A CA 1
ATOM 5243 C C . PRO A 1 654 ? -25.136 -7.841 20.821 1.00 98.19 654 PRO A C 1
ATOM 5245 O O . PRO A 1 654 ? -25.985 -6.979 20.615 1.00 98.19 654 PRO A O 1
ATOM 5248 N N . LEU A 1 655 ? -23.843 -7.621 20.552 1.00 97.88 655 LEU A N 1
ATOM 5249 C CA . LEU A 1 655 ? -23.351 -6.324 20.066 1.00 97.88 655 LEU A CA 1
ATOM 5250 C C . LEU A 1 655 ? -23.941 -5.954 18.700 1.00 97.88 655 LEU A C 1
ATOM 5252 O O . LEU A 1 655 ? -24.304 -4.799 18.478 1.00 97.88 655 LEU A O 1
ATOM 5256 N N . VAL A 1 656 ? -24.072 -6.940 17.806 1.00 98.19 656 VAL A N 1
ATOM 5257 C CA . VAL A 1 656 ? -24.675 -6.765 16.474 1.00 98.19 656 VAL A CA 1
ATOM 5258 C C . VAL A 1 656 ? -26.165 -6.452 16.599 1.00 98.19 656 VAL A C 1
ATOM 5260 O O . VAL A 1 656 ? -26.697 -5.646 15.846 1.00 98.19 656 VAL A O 1
ATOM 5263 N N . ARG A 1 657 ? -26.838 -7.057 17.580 1.00 97.88 657 ARG A N 1
ATOM 5264 C CA . ARG A 1 657 ? -28.287 -6.927 17.792 1.00 97.88 657 ARG A CA 1
ATOM 5265 C C . ARG A 1 657 ? -28.686 -5.633 18.473 1.00 97.88 657 ARG A C 1
ATOM 5267 O O . ARG A 1 657 ? -29.733 -5.077 18.164 1.00 97.88 657 ARG A O 1
ATOM 5274 N N . LEU A 1 658 ? -27.858 -5.155 19.393 1.00 97.88 658 LEU A N 1
ATOM 5275 C CA . LEU A 1 658 ? -28.107 -3.926 20.137 1.00 97.88 658 LEU A CA 1
ATOM 5276 C C . LEU A 1 658 ? -27.863 -2.672 19.285 1.00 97.88 658 LEU A C 1
ATOM 5278 O O . LEU A 1 658 ? -28.430 -1.627 19.593 1.00 97.88 658 LEU A O 1
ATOM 5282 N N . LEU A 1 659 ? -27.033 -2.763 18.232 1.00 97.31 659 LEU A N 1
ATOM 5283 C CA . LEU A 1 659 ? -26.643 -1.631 17.377 1.00 97.31 659 LEU A CA 1
ATOM 5284 C C . LEU A 1 659 ? -26.177 -0.414 18.195 1.00 97.31 659 LEU A C 1
ATOM 5286 O O . LEU A 1 659 ? -26.511 0.729 17.882 1.00 97.31 659 LEU A O 1
ATOM 5290 N N . ILE A 1 660 ? -25.415 -0.668 19.266 1.00 97.81 660 ILE A N 1
ATOM 5291 C CA . ILE A 1 660 ? -24.984 0.359 20.223 1.00 97.81 660 ILE A CA 1
ATOM 5292 C C . ILE A 1 660 ? -24.252 1.472 19.459 1.00 97.81 660 ILE A C 1
ATOM 5294 O O . ILE A 1 660 ? -23.260 1.164 18.792 1.00 97.81 660 ILE A O 1
ATOM 5298 N N . PRO A 1 661 ? -24.704 2.738 19.498 1.00 96.25 661 PRO A N 1
ATOM 5299 C CA . PRO A 1 661 ? -23.967 3.854 18.922 1.00 96.25 661 PRO A CA 1
ATOM 5300 C C . PRO A 1 661 ? -22.794 4.258 19.817 1.00 96.25 661 PRO A C 1
ATOM 5302 O O . PRO A 1 661 ? -22.818 4.083 21.032 1.00 96.25 661 PRO A O 1
ATOM 5305 N N . ASN A 1 662 ? -21.766 4.842 19.211 1.00 96.44 662 ASN A N 1
ATOM 5306 C CA . ASN A 1 662 ? -20.822 5.647 19.978 1.00 96.44 662 ASN A CA 1
ATOM 5307 C C . ASN A 1 662 ? -21.516 6.923 20.471 1.00 96.44 662 ASN A C 1
ATOM 5309 O O . ASN A 1 662 ? -22.330 7.456 19.711 1.00 96.44 662 ASN A O 1
ATOM 5313 N N . PRO A 1 663 ? -21.148 7.450 21.656 1.00 93.94 663 PRO A N 1
ATOM 5314 C CA . PRO A 1 663 ? -21.579 8.773 22.091 1.00 93.94 663 PRO A CA 1
ATOM 5315 C C . PRO A 1 663 ? -21.372 9.823 20.997 1.00 93.94 663 PRO A C 1
ATOM 5317 O O . PRO A 1 663 ? -20.396 9.749 20.235 1.00 93.94 663 PRO A O 1
ATOM 5320 N N . ASP A 1 664 ? -22.292 10.780 20.917 1.00 92.81 664 ASP A N 1
ATOM 5321 C CA . ASP A 1 664 ? -22.139 11.952 20.060 1.00 92.81 664 ASP A CA 1
ATOM 5322 C C . ASP A 1 664 ? -20.959 12.809 20.534 1.00 92.81 664 ASP A C 1
ATOM 5324 O O . ASP A 1 664 ? -20.573 12.782 21.703 1.00 92.81 664 ASP A O 1
ATOM 5328 N N . GLY A 1 665 ? -20.362 13.559 19.611 1.00 92.88 665 GLY A N 1
ATOM 5329 C CA . GLY A 1 665 ? -19.203 14.401 19.889 1.00 92.88 665 GLY A CA 1
ATOM 5330 C C . GLY A 1 665 ? -18.148 14.327 18.795 1.00 92.88 665 GLY A C 1
ATOM 5331 O O . GLY A 1 665 ? -18.175 13.439 17.935 1.00 92.88 665 GLY A O 1
ATOM 5332 N N . ASN A 1 666 ? -17.223 15.283 18.847 1.00 96.62 666 ASN A N 1
ATOM 5333 C CA . ASN A 1 666 ? -16.102 15.343 17.924 1.00 96.62 666 ASN A CA 1
ATOM 5334 C C . ASN A 1 666 ? -14.928 14.503 18.429 1.00 96.62 666 ASN A C 1
ATOM 5336 O O . ASN A 1 666 ? -14.756 14.291 19.632 1.00 96.62 666 ASN A O 1
ATOM 5340 N N . TYR A 1 667 ? -14.114 14.032 17.494 1.00 97.75 667 TYR A N 1
ATOM 5341 C CA . TYR A 1 667 ? -12.924 13.235 17.745 1.00 97.75 667 TYR A CA 1
ATOM 5342 C C . TYR A 1 667 ? -11.673 14.082 17.533 1.00 97.75 667 TYR A C 1
ATOM 5344 O O . TYR A 1 667 ? -11.556 14.798 16.539 1.00 97.75 667 TYR A O 1
ATOM 5352 N N . ASP A 1 668 ? -10.731 13.968 18.463 1.00 96.62 668 ASP A N 1
ATOM 5353 C CA . ASP A 1 668 ? -9.405 14.576 18.392 1.00 96.62 668 ASP A CA 1
ATOM 5354 C C . ASP A 1 668 ? -8.522 13.754 17.443 1.00 96.62 668 ASP A C 1
ATOM 5356 O O . ASP A 1 668 ? -7.676 12.964 17.867 1.00 96.62 668 ASP A O 1
ATOM 5360 N N . PHE A 1 669 ? -8.839 13.812 16.146 1.00 98.25 669 PHE A N 1
ATOM 5361 C CA . PHE A 1 669 ? -8.310 12.866 15.169 1.00 98.25 669 PHE A CA 1
ATOM 5362 C C . PHE A 1 669 ? -8.324 13.395 13.735 1.00 98.25 669 PHE A C 1
ATOM 5364 O O . PHE A 1 669 ? -9.271 14.053 13.298 1.00 98.25 669 PHE A O 1
ATOM 5371 N N . THR A 1 670 ? -7.277 13.056 12.983 1.00 98.50 670 THR A N 1
ATOM 5372 C CA . THR A 1 670 ? -7.167 13.321 11.542 1.00 98.50 670 THR A CA 1
ATOM 5373 C C . THR A 1 670 ? -6.965 12.020 10.769 1.00 98.50 670 THR A C 1
ATOM 5375 O O . THR A 1 670 ? -6.297 11.100 11.225 1.00 98.50 670 THR A O 1
ATOM 5378 N N . VAL A 1 671 ? -7.509 11.927 9.563 1.00 98.56 671 VAL A N 1
ATOM 5379 C CA . VAL A 1 671 ? -7.314 10.776 8.679 1.00 98.56 671 VAL A CA 1
ATOM 5380 C C . VAL A 1 671 ? -6.401 11.158 7.524 1.00 98.56 671 VAL A C 1
ATOM 5382 O O . VAL A 1 671 ? -6.682 12.104 6.795 1.00 98.56 671 VAL A O 1
ATOM 5385 N N . VAL A 1 672 ? -5.335 10.396 7.309 1.00 98.31 672 VAL A N 1
ATOM 5386 C CA . VAL A 1 672 ? -4.543 10.466 6.079 1.00 98.31 672 VAL A CA 1
ATOM 5387 C C . VAL A 1 672 ? -4.969 9.321 5.174 1.00 98.31 672 VAL A C 1
ATOM 5389 O O . VAL A 1 672 ? -4.982 8.158 5.579 1.00 98.31 672 VAL A O 1
ATOM 5392 N N . THR A 1 673 ? -5.345 9.660 3.947 1.00 96.88 673 THR A N 1
ATOM 5393 C CA . THR A 1 673 ? -5.851 8.699 2.970 1.00 96.88 673 THR A CA 1
ATOM 5394 C C . THR A 1 673 ? -4.827 8.468 1.861 1.00 96.88 673 THR A C 1
ATOM 5396 O O . THR A 1 673 ? -4.318 9.419 1.267 1.00 96.88 673 THR A O 1
ATOM 5399 N N . ALA A 1 674 ? -4.524 7.199 1.602 1.00 94.31 674 ALA A N 1
ATOM 5400 C CA . ALA A 1 674 ? -3.609 6.726 0.575 1.00 94.31 674 ALA A CA 1
ATOM 5401 C C . ALA A 1 674 ? -4.358 5.790 -0.373 1.00 94.31 674 ALA A C 1
ATOM 5403 O O . ALA A 1 674 ? -4.809 4.703 0.007 1.00 94.31 674 ALA A O 1
ATOM 5404 N N . MET A 1 675 ? -4.498 6.224 -1.618 1.00 88.88 675 MET A N 1
ATOM 5405 C CA . MET A 1 675 ? -5.367 5.565 -2.582 1.00 88.88 675 MET A CA 1
ATOM 5406 C C . MET A 1 675 ? -4.597 4.640 -3.532 1.00 88.88 675 MET A C 1
ATOM 5408 O O . MET A 1 675 ? -3.365 4.614 -3.560 1.00 88.88 675 MET A O 1
ATOM 5412 N N . GLY A 1 676 ? -5.349 3.789 -4.233 1.00 75.44 676 GLY A N 1
ATOM 5413 C CA . GLY A 1 676 ? -4.825 2.729 -5.094 1.00 75.44 676 GLY A CA 1
ATOM 5414 C C . GLY A 1 676 ? -4.454 3.187 -6.509 1.00 75.44 676 GLY A C 1
ATOM 5415 O O . GLY A 1 676 ? -4.431 4.371 -6.825 1.00 75.44 676 GLY A O 1
ATOM 5416 N N . VAL A 1 677 ? -4.206 2.222 -7.401 1.00 66.31 677 VAL A N 1
ATOM 5417 C CA . VAL A 1 677 ? -3.747 2.466 -8.787 1.00 66.31 677 VAL A CA 1
ATOM 5418 C C . VAL A 1 677 ? -4.724 3.315 -9.599 1.00 66.31 677 VAL A C 1
ATOM 5420 O O . VAL A 1 677 ? -4.299 4.147 -10.387 1.00 66.31 677 VAL A O 1
ATOM 5423 N N . ILE A 1 678 ? -6.027 3.111 -9.426 1.00 66.25 678 ILE A N 1
ATOM 5424 C CA . ILE A 1 678 ? -7.069 3.664 -10.310 1.00 66.25 678 ILE A CA 1
ATOM 5425 C C . ILE A 1 678 ? -7.502 5.074 -9.858 1.00 66.25 678 ILE A C 1
ATOM 5427 O O . ILE A 1 678 ? -8.597 5.517 -10.164 1.00 66.25 678 ILE A O 1
ATOM 5431 N N . THR A 1 679 ? -6.664 5.767 -9.087 1.00 68.06 679 THR A N 1
ATOM 5432 C CA . THR A 1 679 ? -7.063 6.988 -8.375 1.00 68.06 679 THR A CA 1
ATOM 5433 C C . THR A 1 679 ? -6.213 8.179 -8.791 1.00 68.06 679 THR A C 1
ATOM 5435 O O . THR A 1 679 ? -5.002 8.045 -8.979 1.00 68.06 679 THR A O 1
ATOM 5438 N N . ASP A 1 680 ? -6.835 9.353 -8.900 1.00 80.31 680 ASP A N 1
ATOM 5439 C CA . ASP A 1 680 ? -6.184 10.599 -9.333 1.00 80.31 680 ASP A CA 1
ATOM 5440 C C . ASP A 1 680 ? -5.452 11.313 -8.177 1.00 80.31 680 ASP A C 1
ATOM 5442 O O . ASP A 1 680 ? -5.442 12.543 -8.077 1.00 80.31 680 ASP A O 1
ATOM 5446 N N . GLY A 1 681 ? -4.855 10.540 -7.262 1.00 84.25 681 GLY A N 1
ATOM 5447 C CA . GLY A 1 681 ? -4.086 11.059 -6.131 1.00 84.25 681 GLY A CA 1
ATOM 5448 C C . GLY A 1 681 ? -4.875 12.069 -5.317 1.00 84.25 681 GLY A C 1
ATOM 5449 O O . GLY A 1 681 ? -5.956 11.760 -4.818 1.00 84.25 681 GLY A O 1
ATOM 5450 N N . LYS A 1 682 ? -4.371 13.303 -5.215 1.00 87.19 682 LYS A N 1
ATOM 5451 C CA . LYS A 1 682 ? -5.036 14.393 -4.487 1.00 87.19 682 LYS A CA 1
ATOM 5452 C C . LYS A 1 682 ? -6.397 14.784 -5.075 1.00 87.19 682 LYS A C 1
ATOM 5454 O O . LYS A 1 682 ? -7.227 15.314 -4.339 1.00 87.19 682 LYS A O 1
ATOM 5459 N N . ALA A 1 683 ? -6.620 14.549 -6.367 1.00 87.94 683 ALA A N 1
ATOM 5460 C CA . ALA A 1 683 ? -7.868 14.860 -7.061 1.00 87.94 683 ALA A CA 1
ATOM 5461 C C . ALA A 1 683 ? -8.879 13.697 -7.070 1.00 87.94 683 ALA A C 1
ATOM 5463 O O . ALA A 1 683 ? -10.003 13.898 -7.520 1.00 87.94 683 ALA A O 1
ATOM 5464 N N . GLY A 1 684 ? -8.508 12.514 -6.563 1.00 87.50 684 GLY A N 1
ATOM 5465 C CA . GLY A 1 684 ? -9.408 11.360 -6.491 1.00 87.50 684 GLY A CA 1
ATOM 5466 C C . GLY A 1 684 ? -10.644 11.622 -5.621 1.00 87.50 684 GLY A C 1
ATOM 5467 O O . GLY A 1 684 ? -10.584 12.370 -4.638 1.00 87.50 684 GLY A O 1
ATOM 5468 N N . THR A 1 685 ? -11.769 10.992 -5.963 1.00 91.81 685 THR A N 1
ATOM 5469 C CA . THR A 1 685 ? -13.068 11.176 -5.286 1.00 91.81 685 THR A CA 1
ATOM 5470 C C . THR A 1 685 ? -13.507 9.940 -4.490 1.00 91.81 685 THR A C 1
ATOM 5472 O O . THR A 1 685 ? -14.616 9.876 -3.950 1.00 91.81 685 THR A O 1
ATOM 5475 N N . GLU A 1 686 ? -12.613 8.967 -4.321 1.00 91.31 686 GLU A N 1
ATOM 5476 C CA . GLU A 1 686 ? -12.914 7.686 -3.695 1.00 91.31 686 GLU A CA 1
ATOM 5477 C C . GLU A 1 686 ? -13.258 7.917 -2.230 1.00 91.31 686 GLU A C 1
ATOM 5479 O O . GLU A 1 686 ? -12.509 8.571 -1.504 1.00 91.31 686 GLU A O 1
ATOM 5484 N N . LEU A 1 687 ? -14.397 7.390 -1.778 1.00 94.12 687 LEU A N 1
ATOM 5485 C CA . LEU A 1 687 ? -14.908 7.604 -0.417 1.00 94.12 687 LEU A CA 1
ATOM 5486 C C . LEU A 1 687 ? -15.125 9.084 -0.028 1.00 94.12 687 LEU A C 1
ATOM 5488 O O . LEU A 1 687 ? -15.395 9.356 1.142 1.00 94.12 687 LEU A O 1
ATOM 5492 N N . GLN A 1 688 ? -15.065 10.037 -0.966 1.00 94.56 688 GLN A N 1
ATOM 5493 C CA . GLN A 1 688 ? -15.132 11.474 -0.675 1.00 94.56 688 GLN A CA 1
ATOM 5494 C C . GLN A 1 688 ? -16.384 11.842 0.134 1.00 94.56 688 GLN A C 1
ATOM 5496 O O . GLN A 1 688 ? -16.286 12.496 1.172 1.00 94.56 688 GLN A O 1
ATOM 5501 N N . ASN A 1 689 ? -17.552 11.347 -0.281 1.00 95.69 689 ASN A N 1
ATOM 5502 C CA . ASN A 1 689 ? -18.815 11.603 0.418 1.00 95.69 689 ASN A CA 1
ATOM 5503 C C . ASN A 1 689 ? -18.832 11.005 1.834 1.00 95.69 689 ASN A C 1
ATOM 5505 O O . ASN A 1 689 ? -19.349 11.624 2.763 1.00 95.69 689 ASN A O 1
ATOM 5509 N N . ALA A 1 690 ? -18.240 9.822 2.020 1.00 96.81 690 ALA A N 1
ATOM 5510 C CA . ALA A 1 690 ? -18.150 9.179 3.328 1.00 96.81 690 ALA A CA 1
ATOM 5511 C C . ALA A 1 690 ? -17.210 9.947 4.271 1.00 96.81 690 ALA A C 1
ATOM 5513 O O . ALA A 1 690 ? -17.547 10.159 5.435 1.00 96.81 690 ALA A O 1
ATOM 5514 N N . LEU A 1 691 ? -16.074 10.438 3.765 1.00 97.44 691 LEU A N 1
ATOM 5515 C CA . LEU A 1 691 ? -15.140 11.281 4.519 1.00 97.44 691 LEU A CA 1
ATOM 5516 C C . LEU A 1 691 ? -15.771 12.622 4.916 1.00 97.44 691 LEU A C 1
ATOM 5518 O O . LEU A 1 691 ? -15.649 13.037 6.064 1.00 97.44 691 LEU A O 1
ATOM 5522 N N . GLN A 1 692 ? -16.518 13.266 4.016 1.00 97.75 692 GLN A N 1
ATOM 5523 C CA . GLN A 1 692 ? -17.256 14.496 4.328 1.00 97.75 692 GLN A CA 1
ATOM 5524 C C . GLN A 1 692 ? -18.341 14.270 5.388 1.00 97.75 692 GLN A C 1
ATOM 5526 O O . GLN A 1 692 ? -18.526 15.094 6.287 1.00 97.75 692 GLN A O 1
ATOM 5531 N N . ARG A 1 693 ? -19.059 13.141 5.325 1.00 97.75 693 ARG A N 1
ATOM 5532 C CA . ARG A 1 693 ? -20.016 12.763 6.375 1.00 97.75 693 ARG A CA 1
ATOM 5533 C C . ARG A 1 693 ? -19.316 12.490 7.701 1.00 97.75 693 ARG A C 1
ATOM 5535 O O . ARG A 1 693 ? -19.846 12.885 8.738 1.00 97.75 693 ARG A O 1
ATOM 5542 N N . LEU A 1 694 ? -18.145 11.852 7.684 1.00 98.06 694 LEU A N 1
ATOM 5543 C CA . LEU A 1 694 ? -17.345 11.614 8.884 1.00 98.06 694 LEU A CA 1
ATOM 5544 C C . LEU A 1 694 ? -16.897 12.938 9.513 1.00 98.06 694 LEU A C 1
ATOM 5546 O O . LEU A 1 694 ? -17.082 13.129 10.712 1.00 98.06 694 LEU A O 1
ATOM 5550 N N . GLU A 1 695 ? -16.397 13.875 8.709 1.00 97.94 695 GLU A N 1
ATOM 5551 C CA . GLU A 1 695 ? -16.038 15.220 9.163 1.00 97.94 695 GLU A CA 1
ATOM 5552 C C . GLU A 1 695 ? -17.244 15.940 9.776 1.00 97.94 695 GLU A C 1
ATOM 5554 O O . GLU A 1 695 ? -17.148 16.501 10.865 1.00 97.94 695 GLU A O 1
ATOM 5559 N N . LYS A 1 696 ? -18.413 15.870 9.129 1.00 97.56 696 LYS A N 1
ATOM 5560 C CA . LYS A 1 696 ? -19.643 16.491 9.635 1.00 97.56 696 LYS A CA 1
ATOM 5561 C C . LYS A 1 696 ? -20.138 15.861 10.940 1.00 97.56 696 LYS A C 1
ATOM 5563 O O . LYS A 1 696 ? -20.615 16.580 11.811 1.00 97.56 696 LYS A O 1
ATOM 5568 N N . LYS A 1 697 ? -20.084 14.530 11.060 1.00 96.62 697 LYS A N 1
ATOM 5569 C CA . LYS A 1 697 ? -20.664 13.786 12.192 1.00 96.62 697 LYS A CA 1
ATOM 5570 C C . LYS A 1 697 ? -19.718 13.687 13.390 1.00 96.62 697 LYS A C 1
ATOM 5572 O O . LYS A 1 697 ? -20.194 13.607 14.516 1.00 96.62 697 LYS A O 1
ATOM 5577 N N . ARG A 1 698 ? -18.405 13.649 13.150 1.00 97.50 698 ARG A N 1
ATOM 5578 C CA . ARG A 1 698 ? -17.367 13.394 14.165 1.00 97.50 698 ARG A CA 1
ATOM 5579 C C . ARG A 1 698 ? -16.289 14.477 14.234 1.00 97.50 698 ARG A C 1
ATOM 5581 O O . ARG A 1 698 ? -15.342 14.321 14.993 1.00 97.50 698 ARG A O 1
ATOM 5588 N N . GLY A 1 699 ? -16.349 15.530 13.422 1.00 97.38 699 GLY A N 1
ATOM 5589 C CA . GLY A 1 699 ? -15.317 16.575 13.394 1.00 97.38 699 GLY A CA 1
ATOM 5590 C C . GLY A 1 699 ? -13.951 16.119 12.863 1.00 97.38 699 GLY A C 1
ATOM 5591 O O . GLY A 1 699 ? -13.005 16.903 12.892 1.00 97.38 699 GLY A O 1
ATOM 5592 N N . VAL A 1 700 ? -13.835 14.881 12.368 1.00 98.06 700 VAL A N 1
ATOM 5593 C CA . VAL A 1 700 ? -12.573 14.291 11.903 1.00 98.06 700 VAL A CA 1
ATOM 5594 C C . VAL A 1 700 ? -12.153 14.933 10.589 1.00 98.06 700 VAL A C 1
ATOM 5596 O O . VAL A 1 700 ? -12.844 14.803 9.578 1.00 98.06 700 VAL A O 1
ATOM 5599 N N . LYS A 1 701 ? -11.001 15.604 10.587 1.00 97.75 701 LYS A N 1
ATOM 5600 C CA . LYS A 1 701 ? -10.407 16.143 9.358 1.00 97.75 701 LYS A CA 1
ATOM 5601 C C . LYS A 1 701 ? -9.767 15.027 8.549 1.00 97.75 701 LYS A C 1
ATOM 5603 O O . LYS A 1 701 ? -9.325 14.026 9.109 1.00 97.75 701 LYS A O 1
ATOM 5608 N N . PHE A 1 702 ? -9.673 15.207 7.237 1.00 97.12 702 PHE A N 1
ATOM 5609 C CA . PHE A 1 702 ? -8.942 14.278 6.385 1.00 97.12 702 PHE A CA 1
ATOM 5610 C C . PHE A 1 702 ? -8.003 15.005 5.425 1.00 97.12 702 PHE A C 1
ATOM 5612 O O . PHE A 1 702 ? -8.288 16.108 4.961 1.00 97.12 702 PHE A O 1
ATOM 5619 N N . ILE A 1 703 ? -6.875 14.365 5.131 1.00 97.12 703 ILE A N 1
ATOM 5620 C CA . ILE A 1 703 ? -5.886 14.799 4.149 1.00 97.12 703 ILE A CA 1
ATOM 5621 C C . ILE A 1 703 ? -5.707 13.661 3.148 1.00 97.12 703 ILE A C 1
ATOM 5623 O O . ILE A 1 703 ? -5.495 12.504 3.518 1.00 97.12 703 ILE A O 1
ATOM 5627 N N . ARG A 1 704 ? -5.808 13.986 1.862 1.00 95.94 704 ARG A N 1
ATOM 5628 C CA . ARG A 1 704 ? -5.578 13.045 0.766 1.00 95.94 704 ARG A CA 1
ATOM 5629 C C . ARG A 1 704 ? -4.144 13.168 0.282 1.00 95.94 704 ARG A C 1
ATOM 5631 O O . ARG A 1 704 ? -3.713 14.265 -0.074 1.00 95.94 704 ARG A O 1
ATOM 5638 N N . ALA A 1 705 ? -3.411 12.060 0.317 1.00 95.81 705 ALA A N 1
ATOM 5639 C CA . ALA A 1 705 ? -2.059 12.002 -0.215 1.00 95.81 705 ALA A CA 1
ATOM 5640 C C . ALA A 1 705 ? -2.090 12.082 -1.745 1.00 95.81 705 ALA A C 1
ATOM 5642 O O . ALA A 1 705 ? -2.955 11.487 -2.387 1.00 95.81 705 ALA A O 1
ATOM 5643 N N . ASP A 1 706 ? -1.127 12.793 -2.329 1.00 94.25 706 ASP A N 1
ATOM 5644 C CA . ASP A 1 706 ? -1.018 12.947 -3.783 1.00 94.25 706 ASP A CA 1
ATOM 5645 C C . ASP A 1 706 ? -0.290 11.757 -4.425 1.00 94.25 706 ASP A C 1
ATOM 5647 O O . ASP A 1 706 ? 0.745 11.892 -5.075 1.00 94.25 706 ASP A O 1
ATOM 5651 N N . THR A 1 707 ? -0.785 10.550 -4.148 1.00 90.94 707 THR A N 1
ATOM 5652 C CA . THR A 1 707 ? -0.244 9.310 -4.711 1.00 90.94 707 THR A CA 1
ATOM 5653 C C . THR A 1 707 ? -0.546 9.239 -6.201 1.00 90.94 707 THR A C 1
ATOM 5655 O O . THR A 1 707 ? -1.662 9.537 -6.606 1.00 90.94 707 THR A O 1
ATOM 5658 N N . ALA A 1 708 ? 0.391 8.776 -7.021 1.00 85.12 708 ALA A N 1
ATOM 5659 C CA . ALA A 1 708 ? 0.160 8.643 -8.455 1.00 85.12 708 ALA A CA 1
ATOM 5660 C C . ALA A 1 708 ? -0.014 7.183 -8.900 1.00 85.12 708 ALA A C 1
ATOM 5662 O O . ALA A 1 708 ? 0.619 6.250 -8.388 1.00 85.12 708 ALA A O 1
ATOM 5663 N N . THR A 1 709 ? -0.867 7.017 -9.913 1.00 81.69 709 THR A N 1
ATOM 5664 C CA . THR A 1 709 ? -1.190 5.753 -10.575 1.00 81.69 709 THR A CA 1
ATOM 5665 C C . THR A 1 709 ? 0.055 5.020 -11.046 1.00 81.69 709 THR A C 1
ATOM 5667 O O . THR A 1 709 ? 0.908 5.585 -11.734 1.00 81.69 709 THR A O 1
ATOM 5670 N N . ALA A 1 710 ? 0.120 3.730 -10.711 1.00 75.69 710 ALA A N 1
ATOM 5671 C CA . ALA A 1 710 ? 1.155 2.817 -11.173 1.00 75.69 710 ALA A CA 1
ATOM 5672 C C . ALA A 1 710 ? 2.583 3.328 -10.904 1.00 75.69 710 ALA A C 1
ATOM 5674 O O . ALA A 1 710 ? 3.476 3.072 -11.698 1.00 75.69 710 ALA A O 1
ATOM 5675 N N . ARG A 1 711 ? 2.821 4.023 -9.784 1.00 83.25 711 ARG A N 1
ATOM 5676 C CA . ARG A 1 711 ? 4.166 4.390 -9.301 1.00 83.25 711 ARG A CA 1
ATOM 5677 C C . ARG A 1 711 ? 4.661 3.412 -8.233 1.00 83.25 711 ARG A C 1
ATOM 5679 O O . ARG A 1 711 ? 3.864 2.656 -7.673 1.00 83.25 711 ARG A O 1
ATOM 5686 N N . SER A 1 712 ? 5.969 3.433 -7.963 1.00 81.31 712 SER A N 1
ATOM 5687 C CA . SER A 1 712 ? 6.591 2.592 -6.933 1.00 81.31 712 SER A CA 1
ATOM 5688 C C . SER A 1 712 ? 6.071 2.915 -5.529 1.00 81.31 712 SER A C 1
ATOM 5690 O O . SER A 1 712 ? 5.513 3.993 -5.286 1.00 81.31 712 SER A O 1
ATOM 5692 N N . PHE A 1 713 ? 6.270 1.976 -4.602 1.00 86.75 713 PHE A N 1
ATOM 5693 C CA . PHE A 1 713 ? 5.874 2.139 -3.205 1.00 86.75 713 PHE A CA 1
ATOM 5694 C C . PHE A 1 713 ? 6.586 3.314 -2.544 1.00 86.75 713 PHE A C 1
ATOM 5696 O O . PHE A 1 713 ? 5.944 4.081 -1.840 1.00 86.75 713 PHE A O 1
ATOM 5703 N N . GLU A 1 714 ? 7.875 3.501 -2.814 1.00 85.88 714 GLU A N 1
ATOM 5704 C CA . GLU A 1 714 ? 8.701 4.566 -2.245 1.00 85.88 714 GLU A CA 1
ATOM 5705 C C . GLU A 1 714 ? 8.214 5.944 -2.696 1.00 85.88 714 GLU A C 1
ATOM 5707 O O . GLU A 1 714 ? 8.004 6.820 -1.863 1.00 85.88 714 GLU A O 1
ATOM 5712 N N . TYR A 1 715 ? 7.936 6.113 -3.994 1.00 86.75 715 TYR A N 1
ATOM 5713 C CA . TYR A 1 715 ? 7.411 7.376 -4.518 1.00 86.75 715 TYR A CA 1
ATOM 5714 C C . TYR A 1 715 ? 6.073 7.738 -3.866 1.00 86.75 715 TYR A C 1
ATOM 5716 O O . TYR A 1 715 ? 5.868 8.861 -3.408 1.00 86.75 715 TYR A O 1
ATOM 5724 N N . ASN A 1 716 ? 5.142 6.783 -3.809 1.00 91.06 716 ASN A N 1
ATOM 5725 C CA . ASN A 1 716 ? 3.841 7.031 -3.197 1.00 91.06 716 ASN A CA 1
ATOM 5726 C C . ASN A 1 716 ? 3.949 7.202 -1.675 1.00 91.06 716 ASN A C 1
ATOM 5728 O O . ASN A 1 716 ? 3.198 7.988 -1.103 1.00 91.06 716 ASN A O 1
ATOM 5732 N N . ALA A 1 717 ? 4.894 6.526 -1.023 1.00 93.50 717 ALA A N 1
ATOM 5733 C CA . ALA A 1 717 ? 5.176 6.698 0.393 1.00 93.50 717 ALA A CA 1
ATOM 5734 C C . ALA A 1 717 ? 5.682 8.110 0.711 1.00 93.50 717 ALA A C 1
ATOM 5736 O O . ALA A 1 717 ? 5.222 8.692 1.687 1.00 93.50 717 ALA A O 1
ATOM 5737 N N . GLU A 1 718 ? 6.544 8.704 -0.120 1.00 92.19 718 GLU A N 1
ATOM 5738 C CA . GLU A 1 718 ? 6.979 10.103 0.035 1.00 92.19 718 GLU A CA 1
ATOM 5739 C C . GLU A 1 718 ? 5.794 11.078 -0.022 1.00 92.19 718 GLU A C 1
ATOM 5741 O O . GLU A 1 718 ? 5.643 11.928 0.857 1.00 92.19 718 GLU A O 1
ATOM 5746 N N . ARG A 1 719 ? 4.878 10.898 -0.982 1.00 94.19 719 ARG A N 1
ATOM 5747 C CA . ARG A 1 719 ? 3.642 11.700 -1.080 1.00 94.19 719 ARG A CA 1
ATOM 5748 C C . ARG A 1 719 ? 2.718 11.515 0.131 1.00 94.19 719 ARG A C 1
ATOM 5750 O O . ARG A 1 719 ? 2.051 12.456 0.559 1.00 94.19 719 ARG A O 1
ATOM 5757 N N . ILE A 1 720 ? 2.680 10.315 0.713 1.00 97.12 720 ILE A N 1
ATOM 5758 C CA . ILE A 1 720 ? 1.941 10.045 1.956 1.00 97.12 720 ILE A CA 1
ATOM 5759 C C . ILE A 1 720 ? 2.637 10.692 3.156 1.00 97.12 720 ILE A C 1
ATOM 5761 O O . ILE A 1 720 ? 1.955 11.236 4.021 1.00 97.12 720 ILE A O 1
ATOM 5765 N N . ILE A 1 721 ? 3.971 10.694 3.210 1.00 97.69 721 ILE A N 1
ATOM 5766 C CA . ILE A 1 721 ? 4.742 11.370 4.260 1.00 97.69 721 ILE A CA 1
ATOM 5767 C C . ILE A 1 721 ? 4.458 12.873 4.247 1.00 97.69 721 ILE A C 1
ATOM 5769 O O . ILE A 1 721 ? 4.205 13.437 5.306 1.00 97.69 721 ILE A O 1
ATOM 5773 N N . GLU A 1 722 ? 4.402 13.512 3.078 1.00 96.44 722 GLU A N 1
ATOM 5774 C CA . GLU A 1 722 ? 4.005 14.923 2.955 1.00 96.44 722 GLU A CA 1
ATOM 5775 C C . GLU A 1 722 ? 2.596 15.176 3.522 1.00 96.44 722 GLU A C 1
ATOM 5777 O O . GLU A 1 722 ? 2.372 16.141 4.258 1.00 96.44 722 GLU A O 1
ATOM 5782 N N . ALA A 1 723 ? 1.643 14.278 3.246 1.00 97.25 723 ALA A N 1
ATOM 5783 C CA . ALA A 1 723 ? 0.298 14.350 3.814 1.00 97.25 723 ALA A CA 1
ATOM 5784 C C . ALA A 1 723 ? 0.292 14.142 5.340 1.00 97.25 723 ALA A C 1
ATOM 5786 O O . ALA A 1 723 ? -0.415 14.854 6.052 1.00 97.25 723 ALA A O 1
ATOM 5787 N N . ILE A 1 724 ? 1.106 13.215 5.855 1.00 98.19 724 ILE A N 1
ATOM 5788 C CA . ILE A 1 724 ? 1.317 13.001 7.292 1.00 98.19 724 ILE A CA 1
ATOM 5789 C C . ILE A 1 724 ? 1.900 14.263 7.937 1.00 98.19 724 ILE A C 1
ATOM 5791 O O . ILE A 1 724 ? 1.422 14.698 8.983 1.00 98.19 724 ILE A O 1
ATOM 5795 N N . GLU A 1 725 ? 2.889 14.903 7.316 1.00 96.94 725 GLU A N 1
ATOM 5796 C CA . GLU A 1 725 ? 3.475 16.144 7.823 1.00 96.94 725 GLU A CA 1
ATOM 5797 C C . GLU A 1 725 ? 2.468 17.293 7.868 1.00 96.94 725 GLU A C 1
ATOM 5799 O O . GLU A 1 725 ? 2.481 18.068 8.826 1.00 96.94 725 GLU A O 1
ATOM 5804 N N . ALA A 1 726 ? 1.548 17.370 6.904 1.00 97.19 726 ALA A N 1
ATOM 5805 C CA . ALA A 1 726 ? 0.468 18.352 6.920 1.00 97.19 726 ALA A CA 1
ATOM 5806 C C . ALA A 1 726 ? -0.475 18.182 8.129 1.00 97.19 726 ALA A C 1
ATOM 5808 O O . ALA A 1 726 ? -1.055 19.167 8.590 1.00 97.19 726 ALA A O 1
ATOM 5809 N N . THR A 1 727 ? -0.575 16.981 8.718 1.00 97.00 727 THR A N 1
ATOM 5810 C CA . THR A 1 727 ? -1.386 16.767 9.932 1.00 97.00 727 THR A CA 1
ATOM 5811 C C . THR A 1 727 ? -0.824 17.484 11.166 1.00 97.00 727 THR A C 1
ATOM 5813 O O . THR A 1 727 ? -1.573 17.767 12.102 1.00 97.00 727 THR A O 1
ATOM 5816 N N . LYS A 1 728 ? 0.463 17.877 11.161 1.00 96.00 728 LYS A N 1
ATOM 5817 C CA . LYS A 1 728 ? 1.091 18.650 12.253 1.00 96.00 728 LYS A CA 1
ATOM 5818 C C . LYS A 1 728 ? 0.363 19.965 12.537 1.00 96.00 728 LYS A C 1
ATOM 5820 O O . LYS A 1 728 ? 0.384 20.417 13.677 1.00 96.00 728 LYS A O 1
ATOM 5825 N N . VAL A 1 729 ? -0.302 20.551 11.536 1.00 96.69 729 VAL A N 1
ATOM 5826 C CA . VAL A 1 729 ? -1.087 21.791 11.684 1.00 96.69 729 VAL A CA 1
ATOM 5827 C C . VAL A 1 729 ? -2.270 21.610 12.639 1.00 96.69 729 VAL A C 1
ATOM 5829 O O . VAL A 1 729 ? -2.641 22.557 13.326 1.00 96.69 729 VAL A O 1
ATOM 5832 N N . TYR A 1 730 ? -2.842 20.407 12.714 1.00 94.81 730 TYR A N 1
ATOM 5833 C CA . TYR A 1 730 ? -3.978 20.123 13.592 1.00 94.81 730 TYR A CA 1
ATOM 5834 C C . TYR A 1 730 ? -3.548 19.773 15.021 1.00 94.81 730 TYR A C 1
ATOM 5836 O O . TYR A 1 730 ? -4.328 19.968 15.943 1.00 94.81 730 TYR A O 1
ATOM 5844 N N . ASN A 1 731 ? -2.306 19.311 15.218 1.00 94.75 731 ASN A N 1
ATOM 5845 C CA . ASN A 1 731 ? -1.766 18.882 16.516 1.00 94.75 731 ASN A CA 1
ATOM 5846 C C . ASN A 1 731 ? -2.616 17.800 17.221 1.00 94.75 731 ASN A C 1
ATOM 5848 O O . ASN A 1 731 ? -2.703 17.766 18.446 1.00 94.75 731 ASN A O 1
ATOM 5852 N N . VAL A 1 732 ? -3.205 16.898 16.436 1.00 95.75 732 VAL A N 1
ATOM 5853 C CA . VAL A 1 732 ? -4.001 15.755 16.910 1.00 95.75 732 VAL A CA 1
ATOM 5854 C C . VAL A 1 732 ? -3.396 14.446 16.383 1.00 95.75 732 VAL A C 1
ATOM 5856 O O . VAL A 1 732 ? -2.691 14.476 15.367 1.00 95.75 732 VAL A O 1
ATOM 5859 N N . PRO A 1 733 ? -3.627 13.289 17.031 1.00 97.81 733 PRO A N 1
ATOM 5860 C CA . PRO A 1 733 ? -3.269 11.992 16.463 1.00 97.81 733 PRO A CA 1
ATOM 5861 C C . PRO A 1 733 ? -3.927 11.755 15.098 1.00 97.81 733 PRO A C 1
ATOM 5863 O O . PRO A 1 733 ? -5.002 12.282 14.806 1.00 97.81 733 PRO A O 1
ATOM 5866 N N . PHE A 1 734 ? -3.307 10.926 14.263 1.00 98.69 734 PHE A N 1
ATOM 5867 C CA . PHE A 1 734 ? -3.842 10.576 12.954 1.00 98.69 734 PHE A CA 1
ATOM 5868 C C . PHE A 1 734 ? -3.927 9.068 12.732 1.00 98.69 734 PHE A C 1
ATOM 5870 O O . PHE A 1 734 ? -3.250 8.279 13.391 1.00 98.69 734 PHE A O 1
ATOM 5877 N N . GLY A 1 735 ? -4.768 8.663 11.786 1.00 98.62 735 GLY A N 1
ATOM 5878 C CA . GLY A 1 735 ? -4.822 7.293 11.284 1.00 98.62 735 GLY A CA 1
ATOM 5879 C C . GLY A 1 735 ? -4.563 7.227 9.791 1.00 98.62 735 GLY A C 1
ATOM 5880 O O . GLY A 1 735 ? -4.787 8.197 9.066 1.00 98.62 735 GLY A O 1
ATOM 5881 N N . LEU A 1 736 ? -4.100 6.065 9.340 1.00 98.50 736 LEU A N 1
ATOM 5882 C CA . LEU A 1 736 ? -3.814 5.791 7.934 1.00 98.50 736 LEU A CA 1
ATOM 5883 C C . LEU A 1 736 ? -4.906 4.910 7.333 1.00 98.50 736 LEU A C 1
ATOM 5885 O O . LEU A 1 736 ? -5.165 3.821 7.845 1.00 98.50 736 LEU A O 1
ATOM 5889 N N . ILE A 1 737 ? -5.506 5.359 6.231 1.00 97.50 737 ILE A N 1
ATOM 5890 C CA . ILE A 1 737 ? -6.359 4.524 5.381 1.00 97.50 737 ILE A CA 1
ATOM 5891 C C . ILE A 1 737 ? -5.604 4.215 4.094 1.00 97.50 737 ILE A C 1
ATOM 5893 O O . ILE A 1 737 ? -5.329 5.123 3.314 1.00 97.50 737 ILE A O 1
ATOM 5897 N N . GLY A 1 738 ? -5.340 2.935 3.852 1.00 96.94 738 GLY A N 1
ATOM 5898 C CA . GLY A 1 738 ? -4.871 2.430 2.568 1.00 96.94 738 GLY A CA 1
ATOM 5899 C C . GLY A 1 738 ? -6.001 1.760 1.788 1.00 96.94 738 GLY A C 1
ATOM 5900 O O . GLY A 1 738 ? -6.784 1.005 2.364 1.00 96.94 738 GLY A O 1
ATOM 5901 N N . TYR A 1 739 ? -6.070 1.990 0.476 1.00 95.88 739 TYR A N 1
ATOM 5902 C CA . TYR A 1 739 ? -6.942 1.251 -0.447 1.00 95.88 739 TYR A CA 1
ATOM 5903 C C . TYR A 1 739 ? -6.119 0.580 -1.550 1.00 95.88 739 TYR A C 1
ATOM 5905 O O . TYR A 1 739 ? -5.324 1.247 -2.214 1.00 95.88 739 TYR A O 1
ATOM 5913 N N . SER A 1 740 ? -6.310 -0.725 -1.778 1.00 94.06 740 SER A N 1
ATOM 5914 C CA . SER A 1 740 ? -5.583 -1.484 -2.805 1.00 94.06 740 SER A CA 1
ATOM 5915 C C . SER A 1 740 ? -4.062 -1.381 -2.590 1.00 94.06 740 SER A C 1
ATOM 5917 O O . SER A 1 740 ? -3.579 -1.642 -1.484 1.00 94.06 740 SER A O 1
ATOM 5919 N N . GLN A 1 741 ? -3.300 -0.940 -3.597 1.00 91.56 741 GLN A N 1
ATOM 5920 C CA . GLN A 1 741 ? -1.872 -0.597 -3.486 1.00 91.56 741 GLN A CA 1
ATOM 5921 C C . GLN A 1 741 ? -1.577 0.446 -2.400 1.00 91.56 741 GLN A C 1
ATOM 5923 O O . GLN A 1 741 ? -0.514 0.417 -1.783 1.00 91.56 741 GLN A O 1
ATOM 5928 N N . GLY A 1 742 ? -2.525 1.349 -2.130 1.00 94.25 742 GLY A N 1
ATOM 5929 C CA . GLY A 1 742 ? -2.428 2.361 -1.082 1.00 94.25 742 GLY A CA 1
ATOM 5930 C C . GLY A 1 742 ? -2.181 1.767 0.307 1.00 94.25 742 GLY A C 1
ATOM 5931 O O . GLY A 1 742 ? -1.603 2.441 1.157 1.00 94.25 742 GLY A O 1
ATOM 5932 N N . CYS A 1 743 ? -2.531 0.492 0.524 1.00 95.88 743 CYS A N 1
ATOM 5933 C CA . CYS A 1 743 ? -2.174 -0.259 1.730 1.00 95.88 743 CYS A CA 1
ATOM 5934 C C . CYS A 1 743 ? -0.656 -0.448 1.848 1.00 95.88 743 CYS A C 1
ATOM 5936 O O . CYS A 1 743 ? -0.071 -0.053 2.853 1.00 95.88 743 CYS A O 1
ATOM 5938 N N . ALA A 1 744 ? -0.009 -0.973 0.802 1.00 94.06 744 ALA A N 1
ATOM 5939 C CA . ALA A 1 744 ? 1.445 -1.134 0.756 1.00 94.06 744 ALA A CA 1
ATOM 5940 C C . ALA A 1 744 ? 2.161 0.220 0.842 1.00 94.06 744 ALA A C 1
ATOM 5942 O O . ALA A 1 744 ? 3.109 0.371 1.606 1.00 94.06 744 ALA A O 1
ATOM 5943 N N . ASN A 1 745 ? 1.654 1.230 0.124 1.00 94.44 745 ASN A N 1
ATOM 5944 C CA . ASN A 1 745 ? 2.213 2.584 0.143 1.00 94.44 745 ASN A CA 1
ATOM 5945 C C . ASN A 1 745 ? 2.159 3.201 1.554 1.00 94.44 745 ASN A C 1
ATOM 5947 O O . ASN A 1 745 ? 3.132 3.803 2.001 1.00 94.44 745 ASN A O 1
ATOM 5951 N N . SER A 1 746 ? 1.044 3.027 2.275 1.00 96.94 746 SER A N 1
ATOM 5952 C CA . SER A 1 746 ? 0.887 3.517 3.655 1.00 96.94 746 SER A CA 1
ATOM 5953 C C . SER A 1 746 ? 1.836 2.827 4.627 1.00 96.94 746 SER A C 1
ATOM 5955 O O . SER A 1 746 ? 2.453 3.487 5.460 1.00 96.94 746 SER A O 1
ATOM 5957 N N . LEU A 1 747 ? 1.971 1.505 4.508 1.00 97.38 747 LEU A N 1
ATOM 5958 C CA . LEU A 1 747 ? 2.889 0.719 5.330 1.00 97.38 747 LEU A CA 1
ATOM 5959 C C . LEU A 1 747 ? 4.354 1.072 5.024 1.00 97.38 747 LEU A C 1
ATOM 5961 O O . LEU A 1 747 ? 5.162 1.226 5.937 1.00 97.38 747 LEU A O 1
ATOM 5965 N N . MET A 1 748 ? 4.691 1.316 3.754 1.00 95.81 748 MET A N 1
ATOM 5966 C CA . MET A 1 748 ? 6.003 1.829 3.363 1.00 95.81 748 MET A CA 1
ATOM 5967 C C . MET A 1 748 ? 6.271 3.222 3.953 1.00 95.81 748 MET A C 1
ATOM 5969 O O . MET A 1 748 ? 7.349 3.447 4.499 1.00 95.81 748 MET A O 1
ATOM 5973 N N . ALA A 1 749 ? 5.298 4.139 3.910 1.00 97.75 749 ALA A N 1
ATOM 5974 C CA . ALA A 1 749 ? 5.424 5.473 4.504 1.00 97.75 749 ALA A CA 1
ATOM 5975 C C . ALA A 1 749 ? 5.691 5.404 6.012 1.00 97.75 749 ALA A C 1
ATOM 5977 O O . ALA A 1 749 ? 6.596 6.069 6.520 1.00 97.75 749 ALA A O 1
ATOM 5978 N N . GLU A 1 750 ? 4.952 4.551 6.724 1.00 98.12 750 GLU A N 1
ATOM 5979 C CA . GLU A 1 750 ? 5.214 4.290 8.134 1.00 98.12 750 GLU A CA 1
ATOM 5980 C C . GLU A 1 750 ? 6.617 3.718 8.347 1.00 98.12 750 GLU A C 1
ATOM 5982 O O . GLU A 1 750 ? 7.350 4.225 9.192 1.00 98.12 750 GLU A O 1
ATOM 5987 N N . SER A 1 751 ? 7.018 2.709 7.571 1.00 97.31 751 SER A N 1
ATOM 5988 C CA . SER A 1 751 ? 8.337 2.091 7.702 1.00 97.31 751 SER A CA 1
ATOM 5989 C C . SER A 1 751 ? 9.472 3.083 7.463 1.00 97.31 751 SER A C 1
ATOM 5991 O O . SER A 1 751 ? 10.486 3.020 8.163 1.00 97.31 751 SER A O 1
ATOM 5993 N N . ILE A 1 752 ? 9.325 4.003 6.506 1.00 96.56 752 ILE A N 1
ATOM 5994 C CA . ILE A 1 752 ? 10.298 5.071 6.250 1.00 96.56 752 ILE A CA 1
ATOM 5995 C C . ILE A 1 752 ? 10.368 6.025 7.447 1.00 96.56 752 ILE A C 1
ATOM 5997 O O . ILE A 1 752 ? 11.464 6.318 7.915 1.00 96.56 752 ILE A O 1
ATOM 6001 N N . LEU A 1 753 ? 9.232 6.474 7.991 1.00 98.00 753 LEU A N 1
ATOM 6002 C CA . LEU A 1 753 ? 9.211 7.374 9.153 1.00 98.00 753 LEU A CA 1
ATOM 6003 C C . LEU A 1 753 ? 9.750 6.701 10.419 1.00 98.00 753 LEU A C 1
ATOM 6005 O O . LEU A 1 753 ? 10.538 7.294 11.156 1.00 98.00 753 LEU A O 1
ATOM 6009 N N . TYR A 1 754 ? 9.359 5.451 10.656 1.00 98.00 754 TYR A N 1
ATOM 6010 C CA . TYR A 1 754 ? 9.765 4.677 11.821 1.00 98.00 754 TYR A CA 1
ATOM 6011 C C . TYR A 1 754 ? 11.238 4.268 11.759 1.00 98.00 754 TYR A C 1
ATOM 6013 O O . TYR A 1 754 ? 11.884 4.187 12.797 1.00 98.00 754 TYR A O 1
ATOM 6021 N N . SER A 1 755 ? 11.801 4.081 10.565 1.00 96.75 755 SER A N 1
ATOM 6022 C CA . SER A 1 755 ? 13.238 3.826 10.376 1.00 96.75 755 SER A CA 1
ATOM 6023 C C . SER A 1 755 ? 14.045 5.103 10.102 1.00 96.75 755 SER A C 1
ATOM 6025 O O . SER A 1 755 ? 15.248 5.018 9.873 1.00 96.75 755 SER A O 1
ATOM 6027 N N . GLY A 1 756 ? 13.393 6.266 10.065 1.00 96.44 756 GLY A N 1
ATOM 6028 C CA . GLY A 1 756 ? 13.979 7.524 9.616 1.00 96.44 756 GLY A CA 1
ATOM 6029 C C . GLY A 1 756 ? 14.760 8.253 10.705 1.00 96.44 756 GLY A C 1
ATOM 6030 O O . GLY A 1 756 ? 15.317 7.658 11.626 1.00 96.44 756 GLY A O 1
ATOM 6031 N N . THR A 1 757 ? 14.783 9.579 10.611 1.00 97.31 757 THR A N 1
ATOM 6032 C CA . THR A 1 757 ? 15.448 10.454 11.589 1.00 97.31 757 THR A CA 1
ATOM 6033 C C . THR A 1 757 ? 14.753 10.418 12.956 1.00 97.31 757 THR A C 1
ATOM 6035 O O . THR A 1 757 ? 13.540 10.215 13.004 1.00 97.31 757 THR A O 1
ATOM 6038 N N . PRO A 1 758 ? 15.449 10.697 14.075 1.00 97.19 758 PRO A N 1
ATOM 6039 C CA . PRO A 1 758 ? 14.847 10.714 15.413 1.00 97.19 758 PRO A CA 1
ATOM 6040 C C . PRO A 1 758 ? 13.557 11.543 15.519 1.00 97.19 758 PRO A C 1
ATOM 6042 O O . PRO A 1 758 ? 12.588 11.093 16.121 1.00 97.19 758 PRO A O 1
ATOM 6045 N N . ALA A 1 759 ? 13.493 12.700 14.850 1.00 96.00 759 ALA A N 1
ATOM 6046 C CA . ALA A 1 759 ? 12.289 13.534 14.817 1.00 96.00 759 ALA A CA 1
ATOM 6047 C C . ALA A 1 759 ? 11.109 12.862 14.085 1.00 96.00 759 ALA A C 1
ATOM 6049 O O . ALA A 1 759 ? 9.959 12.995 14.504 1.00 96.00 759 ALA A O 1
ATOM 6050 N N . GLN A 1 760 ? 11.376 12.128 12.998 1.00 97.06 760 GLN A N 1
ATOM 6051 C CA . GLN A 1 760 ? 10.356 11.336 12.300 1.00 97.06 760 GLN A CA 1
ATOM 6052 C C . GLN A 1 760 ? 9.892 10.160 13.166 1.00 97.06 760 GLN A C 1
ATOM 6054 O O . GLN A 1 760 ? 8.687 9.934 13.283 1.00 97.06 760 GLN A O 1
ATOM 6059 N N . GLN A 1 761 ? 10.830 9.469 13.821 1.00 97.81 761 GLN A N 1
ATOM 6060 C CA . GLN A 1 761 ? 10.543 8.351 14.719 1.00 97.81 761 GLN A CA 1
ATOM 6061 C C . GLN A 1 761 ? 9.676 8.779 15.906 1.00 97.81 761 GLN A C 1
ATOM 6063 O O . GLN A 1 761 ? 8.700 8.107 16.230 1.00 97.81 761 GLN A O 1
ATOM 6068 N N . GLU A 1 762 ? 10.021 9.887 16.563 1.00 97.38 762 GLU A N 1
ATOM 6069 C CA . GLU A 1 762 ? 9.253 10.438 17.680 1.00 97.38 762 GLU A CA 1
ATOM 6070 C C . GLU A 1 762 ? 7.843 10.822 17.230 1.00 97.38 762 GLU A C 1
ATOM 6072 O O . GLU A 1 762 ? 6.858 10.449 17.871 1.00 97.38 762 GLU A O 1
ATOM 6077 N N . TYR A 1 763 ? 7.739 11.514 16.093 1.00 97.56 763 TYR A N 1
ATOM 6078 C CA . TYR A 1 763 ? 6.459 11.952 15.563 1.00 97.56 763 TYR A CA 1
ATOM 6079 C C . TYR A 1 763 ? 5.537 10.771 15.241 1.00 97.56 763 TYR A C 1
ATOM 6081 O O . TYR A 1 763 ? 4.401 10.749 15.713 1.00 97.56 763 TYR A O 1
ATOM 6089 N N . ILE A 1 764 ? 6.018 9.758 14.510 1.00 98.06 764 ILE A N 1
ATOM 6090 C CA . ILE A 1 764 ? 5.185 8.599 14.160 1.00 98.06 764 ILE A CA 1
ATOM 6091 C C . ILE A 1 764 ? 4.796 7.786 15.405 1.00 98.06 764 ILE A C 1
ATOM 6093 O O . ILE A 1 764 ? 3.628 7.430 15.537 1.00 98.06 764 ILE A O 1
ATOM 6097 N N . LYS A 1 765 ? 5.723 7.574 16.359 1.00 97.62 765 LYS A N 1
ATOM 6098 C CA . LYS A 1 765 ? 5.467 6.867 17.633 1.00 97.62 765 LYS A CA 1
ATOM 6099 C C . LYS A 1 765 ? 4.381 7.549 18.470 1.00 97.62 765 LYS A C 1
ATOM 6101 O O . LYS A 1 765 ? 3.614 6.864 19.141 1.00 97.62 765 LYS A O 1
ATOM 6106 N N . ARG A 1 766 ? 4.343 8.885 18.461 1.00 96.75 766 ARG A N 1
ATOM 6107 C CA . ARG A 1 766 ? 3.395 9.682 19.250 1.00 96.75 766 ARG A CA 1
ATOM 6108 C C . ARG A 1 766 ? 2.047 9.867 18.557 1.00 96.75 766 ARG A C 1
ATOM 6110 O O . ARG A 1 766 ? 1.032 9.965 19.241 1.00 96.75 766 ARG A O 1
ATOM 6117 N N . SER A 1 767 ? 2.044 9.991 17.231 1.00 97.69 767 SER A N 1
ATOM 6118 C CA . SER A 1 767 ? 0.891 10.511 16.492 1.00 97.69 767 SER A CA 1
ATOM 6119 C C . SER A 1 767 ? 0.129 9.476 15.668 1.00 97.69 767 SER A C 1
ATOM 6121 O O . SER A 1 767 ? -1.051 9.714 15.426 1.00 97.69 767 SER A O 1
ATOM 6123 N N . LEU A 1 768 ? 0.720 8.346 15.259 1.00 98.62 768 LEU A N 1
ATOM 6124 C CA . LEU A 1 768 ? -0.037 7.306 14.552 1.00 98.62 768 LEU A CA 1
ATOM 6125 C C . LEU A 1 768 ? -0.888 6.501 15.543 1.00 98.62 768 LEU A C 1
ATOM 6127 O O . LEU A 1 768 ? -0.354 5.757 16.361 1.00 98.62 768 LEU A O 1
ATOM 6131 N N . ALA A 1 769 ? -2.211 6.626 15.450 1.00 98.44 769 ALA A N 1
ATOM 6132 C CA . ALA A 1 769 ? -3.140 5.991 16.384 1.00 98.44 769 ALA A CA 1
ATOM 6133 C C . ALA A 1 769 ? -3.721 4.663 15.879 1.00 98.44 769 ALA A C 1
ATOM 6135 O O . ALA A 1 769 ? -3.941 3.763 16.683 1.00 98.44 769 ALA A O 1
ATOM 6136 N N . CYS A 1 770 ? -3.994 4.519 14.577 1.00 98.62 770 CYS A N 1
ATOM 6137 C CA . CYS A 1 770 ? -4.573 3.296 14.003 1.00 98.62 770 CYS A CA 1
ATOM 6138 C C . CYS A 1 770 ? -4.410 3.213 12.472 1.00 98.62 770 CYS A C 1
ATOM 6140 O O . CYS A 1 770 ? -4.121 4.210 11.803 1.00 98.62 770 CYS A O 1
ATOM 6142 N N . ARG A 1 771 ? -4.625 2.014 11.908 1.00 98.38 771 ARG A N 1
ATOM 6143 C CA . ARG A 1 771 ? -4.578 1.734 10.458 1.00 98.38 771 ARG A CA 1
ATOM 6144 C C . ARG A 1 771 ? -5.867 1.072 9.966 1.00 98.38 771 ARG A C 1
ATOM 6146 O O . ARG A 1 771 ? -6.423 0.224 10.666 1.00 98.38 771 ARG A O 1
ATOM 6153 N N . GLN A 1 772 ? -6.294 1.405 8.752 1.00 98.12 772 GLN A N 1
ATOM 6154 C CA . GLN A 1 772 ? -7.350 0.717 8.010 1.00 98.12 772 GLN A CA 1
ATOM 6155 C C . GLN A 1 772 ? -6.833 0.329 6.629 1.00 98.12 772 GLN A C 1
ATOM 6157 O O . GLN A 1 772 ? -6.410 1.186 5.856 1.00 98.12 772 GLN A O 1
ATOM 6162 N N . LEU A 1 773 ? -6.914 -0.956 6.304 1.00 97.88 773 LEU A N 1
ATOM 6163 C CA . LEU A 1 773 ? -6.496 -1.502 5.019 1.00 97.88 773 LEU A CA 1
ATOM 6164 C C . LEU A 1 773 ? -7.730 -2.024 4.277 1.00 97.88 773 LEU A C 1
ATOM 6166 O O . LEU A 1 773 ? -8.420 -2.937 4.735 1.00 97.88 773 LEU A O 1
ATOM 6170 N N . LEU A 1 774 ? -8.052 -1.399 3.149 1.00 97.06 774 LEU A N 1
ATOM 6171 C CA . LEU A 1 774 ? -9.203 -1.727 2.313 1.00 97.06 774 LEU A CA 1
ATOM 6172 C C . LEU A 1 774 ? -8.720 -2.493 1.087 1.00 97.06 774 LEU A C 1
ATOM 6174 O O . LEU A 1 774 ? -7.993 -1.928 0.269 1.00 97.06 774 LEU A O 1
ATOM 6178 N N . PHE A 1 775 ? -9.142 -3.753 0.944 1.00 95.94 775 PHE A N 1
ATOM 6179 C CA . PHE A 1 775 ? -8.806 -4.572 -0.227 1.00 95.94 775 PHE A CA 1
ATOM 6180 C C . PHE A 1 775 ? -7.289 -4.639 -0.469 1.00 95.94 775 PHE A C 1
ATOM 6182 O O . PHE A 1 775 ? -6.801 -4.349 -1.559 1.00 95.94 775 PHE A O 1
ATOM 6189 N N . SER A 1 776 ? -6.535 -4.920 0.598 1.00 95.12 776 SER A N 1
ATOM 6190 C CA . SER A 1 776 ? -5.075 -4.773 0.637 1.00 95.12 776 SER A CA 1
ATOM 6191 C C . SER A 1 776 ? -4.375 -5.533 -0.485 1.00 95.12 776 SER A C 1
ATOM 6193 O O . SER A 1 776 ? -4.449 -6.750 -0.536 1.00 95.12 776 SER A O 1
ATOM 6195 N N . ALA A 1 777 ? -3.625 -4.830 -1.336 1.00 92.88 777 ALA A N 1
ATOM 6196 C CA . ALA A 1 777 ? -2.730 -5.448 -2.319 1.00 92.88 777 ALA A CA 1
ATOM 6197 C C . ALA A 1 777 ? -1.273 -5.514 -1.813 1.00 92.88 777 ALA A C 1
ATOM 6199 O O . ALA A 1 777 ? -0.336 -5.540 -2.608 1.00 92.88 777 ALA A O 1
ATOM 6200 N N . ALA A 1 778 ? -1.063 -5.487 -0.490 1.00 93.00 778 ALA A N 1
ATOM 6201 C CA . ALA A 1 778 ? 0.277 -5.467 0.107 1.00 93.00 778 ALA A CA 1
ATOM 6202 C C . ALA A 1 778 ? 1.042 -6.793 -0.048 1.00 93.00 778 ALA A C 1
ATOM 6204 O O . ALA A 1 778 ? 2.271 -6.804 -0.012 1.00 93.00 778 ALA A O 1
ATOM 6205 N N . ASN A 1 779 ? 0.329 -7.898 -0.274 1.00 93.25 779 ASN A N 1
ATOM 6206 C CA . ASN A 1 779 ? 0.896 -9.215 -0.580 1.00 93.25 779 ASN A CA 1
ATOM 6207 C C . ASN A 1 779 ? 0.911 -9.516 -2.085 1.00 93.25 779 ASN A C 1
ATOM 6209 O O . ASN A 1 779 ? 0.838 -10.678 -2.476 1.00 93.25 779 ASN A O 1
ATOM 6213 N N . ALA A 1 780 ? 1.012 -8.476 -2.919 1.00 88.81 780 ALA A N 1
ATOM 6214 C CA . ALA A 1 780 ? 0.941 -8.563 -4.372 1.00 88.81 780 ALA A CA 1
ATOM 6215 C C . ALA A 1 780 ? -0.447 -8.992 -4.891 1.00 88.81 780 ALA A C 1
ATOM 6217 O O . ALA A 1 780 ? -1.431 -9.097 -4.158 1.00 88.81 780 ALA A O 1
ATOM 6218 N N . SER A 1 781 ? -0.545 -9.144 -6.212 1.00 87.94 781 SER A N 1
ATOM 6219 C CA . SER A 1 781 ? -1.720 -9.684 -6.889 1.00 87.94 781 SER A CA 1
ATOM 6220 C C . SER A 1 781 ? -1.268 -10.658 -7.970 1.00 87.94 781 SER A C 1
ATOM 6222 O O . SER A 1 781 ? -0.343 -10.374 -8.736 1.00 87.94 781 SER A O 1
ATOM 6224 N N . LEU A 1 782 ? -1.971 -11.785 -8.096 1.00 88.81 782 LEU A N 1
ATOM 6225 C CA . LEU A 1 782 ? -1.758 -12.739 -9.188 1.00 88.81 782 LEU A CA 1
ATOM 6226 C C . LEU A 1 782 ? -1.931 -12.088 -10.565 1.00 88.81 782 LEU A C 1
ATOM 6228 O O . LEU A 1 782 ? -1.220 -12.447 -11.503 1.00 88.81 782 LEU A O 1
ATOM 6232 N N . HIS A 1 783 ? -2.803 -11.082 -10.690 1.00 86.81 783 HIS A N 1
ATOM 6233 C CA . HIS A 1 783 ? -2.901 -10.296 -11.915 1.00 86.81 783 HIS A CA 1
ATOM 6234 C C . HIS A 1 783 ? -1.618 -9.529 -12.221 1.00 86.81 783 HIS A C 1
ATOM 6236 O O . HIS A 1 783 ? -1.237 -9.464 -13.389 1.00 86.81 783 HIS A O 1
ATOM 6242 N N . GLY A 1 784 ? -0.941 -8.985 -11.206 1.00 84.81 784 GLY A N 1
ATOM 6243 C CA . GLY A 1 784 ? 0.350 -8.316 -11.368 1.00 84.81 784 GLY A CA 1
ATOM 6244 C C . GLY A 1 784 ? 1.382 -9.260 -11.981 1.00 84.81 784 GLY A C 1
ATOM 6245 O O . GLY A 1 784 ? 1.912 -8.991 -13.059 1.00 84.81 784 GLY A O 1
ATOM 6246 N N . ALA A 1 785 ? 1.573 -10.425 -11.362 1.00 85.88 785 ALA A N 1
ATOM 6247 C CA . ALA A 1 785 ? 2.515 -11.439 -11.835 1.00 85.88 785 ALA A CA 1
ATOM 6248 C C . ALA A 1 785 ? 2.148 -12.025 -13.212 1.00 85.88 785 ALA A C 1
ATOM 6250 O O . ALA A 1 785 ? 3.015 -12.216 -14.070 1.00 85.88 785 ALA A O 1
ATOM 6251 N N . ALA A 1 786 ? 0.861 -12.268 -13.471 1.00 88.06 786 ALA A N 1
ATOM 6252 C CA . ALA A 1 786 ? 0.392 -12.741 -14.770 1.00 88.06 786 ALA A CA 1
ATOM 6253 C C . ALA A 1 786 ? 0.607 -11.691 -15.871 1.00 88.06 786 ALA A C 1
ATOM 6255 O O . ALA A 1 786 ? 1.084 -12.027 -16.956 1.00 88.06 786 ALA A O 1
ATOM 6256 N N . THR A 1 787 ? 0.279 -10.426 -15.598 1.00 85.50 787 THR A N 1
ATOM 6257 C CA . THR A 1 787 ? 0.466 -9.306 -16.536 1.00 85.50 787 THR A CA 1
ATOM 6258 C C . THR A 1 787 ? 1.940 -9.104 -16.849 1.00 85.50 787 THR A C 1
ATOM 6260 O O . THR A 1 787 ? 2.300 -8.914 -18.010 1.00 85.50 787 THR A O 1
ATOM 6263 N N . ASP A 1 788 ? 2.809 -9.230 -15.847 1.00 83.56 788 ASP A N 1
ATOM 6264 C CA . ASP A 1 788 ? 4.253 -9.161 -16.030 1.00 83.56 788 ASP A CA 1
ATOM 6265 C C . ASP A 1 788 ? 4.760 -10.257 -16.977 1.00 83.56 788 ASP A C 1
ATOM 6267 O O . ASP A 1 788 ? 5.389 -9.962 -17.995 1.00 83.56 788 ASP A O 1
ATOM 6271 N N . LYS A 1 789 ? 4.384 -11.514 -16.726 1.00 87.25 789 LYS A N 1
ATOM 6272 C CA . LYS A 1 789 ? 4.753 -12.648 -17.583 1.00 87.25 789 LYS A CA 1
ATOM 6273 C C . LYS A 1 789 ? 4.224 -12.498 -19.012 1.00 87.25 789 LYS A C 1
ATOM 6275 O O . LYS A 1 789 ? 4.926 -12.847 -19.964 1.00 87.25 789 LYS A O 1
ATOM 6280 N N . LYS A 1 790 ? 3.012 -11.958 -19.183 1.00 89.25 790 LYS A N 1
ATOM 6281 C CA . LYS A 1 790 ? 2.445 -11.629 -20.501 1.00 89.25 790 LYS A CA 1
ATOM 6282 C C . LYS A 1 790 ? 3.253 -10.550 -21.209 1.00 89.25 790 LYS A C 1
ATOM 6284 O O . LYS A 1 790 ? 3.594 -10.740 -22.370 1.00 89.25 790 LYS A O 1
ATOM 6289 N N . ALA A 1 791 ? 3.597 -9.465 -20.519 1.00 85.81 791 ALA A N 1
ATOM 6290 C CA . ALA A 1 791 ? 4.392 -8.381 -21.085 1.00 85.81 791 ALA A CA 1
ATOM 6291 C C . ALA A 1 791 ? 5.759 -8.883 -21.574 1.00 85.81 791 ALA A C 1
ATOM 6293 O O . ALA A 1 791 ? 6.116 -8.622 -22.720 1.00 85.81 791 ALA A O 1
ATOM 6294 N N . SER A 1 792 ? 6.477 -9.678 -20.767 1.00 85.44 792 SER A N 1
ATOM 6295 C CA . SER A 1 792 ? 7.741 -10.296 -21.199 1.00 85.44 792 SER A CA 1
ATOM 6296 C C . SER A 1 792 ? 7.565 -11.152 -22.456 1.00 85.44 792 SER A C 1
ATOM 6298 O O . SER A 1 792 ? 8.321 -10.996 -23.410 1.00 85.44 792 SER A O 1
ATOM 6300 N N . ARG A 1 793 ? 6.540 -12.015 -22.503 1.00 90.12 793 ARG A N 1
ATOM 6301 C CA . ARG A 1 793 ? 6.263 -12.849 -23.686 1.00 90.12 793 ARG A CA 1
ATOM 6302 C C . ARG A 1 793 ? 5.947 -12.014 -24.924 1.00 90.12 793 ARG A C 1
ATOM 6304 O O . ARG A 1 793 ? 6.446 -12.322 -25.999 1.00 90.12 793 ARG A O 1
ATOM 6311 N N . LEU A 1 794 ? 5.153 -10.955 -24.780 1.00 88.56 794 LEU A N 1
ATOM 6312 C CA . LEU A 1 794 ? 4.808 -10.065 -25.889 1.00 88.56 794 LEU A CA 1
ATOM 6313 C C . LEU A 1 794 ? 6.038 -9.340 -26.440 1.00 88.56 794 LEU A C 1
ATOM 6315 O O . LEU A 1 794 ? 6.183 -9.261 -27.656 1.00 88.56 794 LEU A O 1
ATOM 6319 N N . ILE A 1 795 ? 6.945 -8.869 -25.578 1.00 84.81 795 ILE A N 1
ATOM 6320 C CA . ILE A 1 795 ? 8.207 -8.245 -26.006 1.00 84.81 795 ILE A CA 1
ATOM 6321 C C . ILE A 1 795 ? 9.043 -9.235 -26.827 1.00 84.81 795 ILE A C 1
ATOM 6323 O O . ILE A 1 795 ? 9.493 -8.892 -27.919 1.00 84.81 795 ILE A O 1
ATOM 6327 N N . VAL A 1 796 ? 9.187 -10.477 -26.354 1.00 88.62 796 VAL A N 1
ATOM 6328 C CA . VAL A 1 796 ? 9.922 -11.535 -27.070 1.00 88.62 796 VAL A CA 1
ATOM 6329 C C . VAL A 1 796 ? 9.282 -11.839 -28.424 1.00 88.62 796 VAL A C 1
ATOM 6331 O O . VAL A 1 796 ? 9.970 -11.880 -29.440 1.00 88.62 796 VAL A O 1
ATOM 6334 N N . MET A 1 797 ? 7.955 -11.971 -28.474 1.00 90.19 797 MET A N 1
ATOM 6335 C CA . MET A 1 797 ? 7.232 -12.221 -29.724 1.00 90.19 797 MET A CA 1
ATOM 6336 C C . MET A 1 797 ? 7.354 -11.060 -30.719 1.00 90.19 797 MET A C 1
ATOM 6338 O O . MET A 1 797 ? 7.440 -11.293 -31.925 1.00 90.19 797 MET A O 1
ATOM 6342 N N . LEU A 1 798 ? 7.360 -9.812 -30.240 1.00 85.88 798 LEU A N 1
ATOM 6343 C CA . LEU A 1 798 ? 7.587 -8.628 -31.074 1.00 85.88 798 LEU A CA 1
ATOM 6344 C C . LEU A 1 798 ? 9.017 -8.602 -31.622 1.00 85.88 798 LEU A C 1
ATOM 6346 O O . LEU A 1 798 ? 9.218 -8.278 -32.792 1.00 85.88 798 LEU A O 1
ATOM 6350 N N . GLU A 1 799 ? 10.001 -8.988 -30.810 1.00 84.88 799 GLU A N 1
ATOM 6351 C CA . GLU A 1 799 ? 11.390 -9.122 -31.242 1.00 84.88 799 GLU A CA 1
ATOM 6352 C C . GLU A 1 799 ? 11.536 -10.207 -32.324 1.00 84.88 799 GLU A C 1
ATOM 6354 O O . GLU A 1 799 ? 12.126 -9.956 -33.376 1.00 84.88 799 GLU A O 1
ATOM 6359 N N . GLU A 1 800 ? 10.960 -11.393 -32.114 1.00 86.44 800 GLU A N 1
ATOM 6360 C CA . GLU A 1 800 ? 10.940 -12.479 -33.103 1.00 86.44 800 GLU A CA 1
ATOM 6361 C C . GLU A 1 800 ? 10.256 -12.058 -34.408 1.00 86.44 800 GLU A C 1
ATOM 6363 O O . GLU A 1 800 ? 10.752 -12.353 -35.501 1.00 86.44 800 GLU A O 1
ATOM 6368 N N . PHE A 1 801 ? 9.136 -11.337 -34.308 1.00 85.56 801 PHE A N 1
ATOM 6369 C CA . PHE A 1 801 ? 8.438 -10.782 -35.463 1.00 85.56 801 PHE A CA 1
ATOM 6370 C C . PHE A 1 801 ? 9.334 -9.808 -36.234 1.00 85.56 801 PHE A C 1
ATOM 6372 O O . PHE A 1 801 ? 9.496 -9.952 -37.448 1.00 85.56 801 PHE A O 1
ATOM 6379 N N . ALA A 1 802 ? 9.971 -8.863 -35.538 1.00 81.31 802 ALA A N 1
ATOM 6380 C CA . ALA A 1 802 ? 10.876 -7.902 -36.153 1.00 81.31 802 ALA A CA 1
ATOM 6381 C C . ALA A 1 802 ? 12.071 -8.593 -36.828 1.00 81.31 802 ALA A C 1
ATOM 6383 O O . ALA A 1 802 ? 12.431 -8.213 -37.940 1.00 81.31 802 ALA A O 1
ATOM 6384 N N . LYS A 1 803 ? 12.643 -9.637 -36.207 1.00 82.94 803 LYS A N 1
ATOM 6385 C CA . LYS A 1 803 ? 13.726 -10.458 -36.782 1.00 82.94 803 LYS A CA 1
ATOM 6386 C C . LYS A 1 803 ? 13.306 -11.172 -38.054 1.00 82.94 803 LYS A C 1
ATOM 6388 O O . LYS A 1 803 ? 14.049 -11.161 -39.029 1.00 82.94 803 LYS A O 1
ATOM 6393 N N . TYR A 1 804 ? 12.122 -11.777 -38.067 1.00 83.38 804 TYR A N 1
ATOM 6394 C CA . TYR A 1 804 ? 11.607 -12.426 -39.270 1.00 83.38 804 TYR A CA 1
ATOM 6395 C C . TYR A 1 804 ? 11.465 -11.436 -40.428 1.00 83.38 804 TYR A C 1
ATOM 6397 O O . TYR A 1 804 ? 11.835 -11.740 -41.561 1.00 83.38 804 TYR A O 1
ATOM 6405 N N . GLN A 1 805 ? 10.990 -10.227 -40.133 1.00 82.38 805 GLN A N 1
ATOM 6406 C CA . GLN A 1 805 ? 10.835 -9.180 -41.132 1.00 82.38 805 GLN A CA 1
ATOM 6407 C C . GLN A 1 805 ? 12.174 -8.600 -41.628 1.00 82.38 805 GLN A C 1
ATOM 6409 O O . GLN A 1 805 ? 12.186 -7.791 -42.562 1.00 82.38 805 GLN A O 1
ATOM 6414 N N . GLN A 1 806 ? 13.316 -9.041 -41.070 1.00 77.25 806 GLN A N 1
ATOM 6415 C CA . GLN A 1 806 ? 14.629 -8.531 -41.465 1.00 77.25 806 GLN A CA 1
ATOM 6416 C C . GLN A 1 806 ? 14.982 -8.810 -42.932 1.00 77.25 806 GLN A C 1
ATOM 6418 O O . GLN A 1 806 ? 15.723 -8.039 -43.539 1.00 77.25 806 GLN A O 1
ATOM 6423 N N . GLY A 1 807 ? 14.413 -9.871 -43.515 1.00 75.00 807 GLY A N 1
ATOM 6424 C CA . GLY A 1 807 ? 14.595 -10.217 -44.928 1.00 75.00 807 GLY A CA 1
ATOM 6425 C C . GLY A 1 807 ? 13.727 -9.421 -45.910 1.00 75.00 807 GLY A C 1
ATOM 6426 O O . GLY A 1 807 ? 14.042 -9.407 -47.096 1.00 75.00 807 GLY A O 1
ATOM 6427 N N . TYR A 1 808 ? 12.660 -8.763 -45.440 1.00 75.75 808 TYR A N 1
ATOM 6428 C CA . TYR A 1 808 ? 11.660 -8.110 -46.298 1.00 75.75 808 TYR A CA 1
ATOM 6429 C C . TYR A 1 808 ? 11.756 -6.585 -46.289 1.00 75.75 808 TYR A C 1
ATOM 6431 O O . TYR A 1 808 ? 11.523 -5.939 -47.311 1.00 75.75 808 TYR A O 1
ATOM 6439 N N . PHE A 1 809 ? 12.112 -5.993 -45.149 1.00 75.88 809 PHE A N 1
ATOM 6440 C CA . PHE A 1 809 ? 12.223 -4.542 -45.023 1.00 75.88 809 PHE A CA 1
ATOM 6441 C C . PHE A 1 809 ? 13.658 -4.046 -45.195 1.00 75.88 809 PHE A C 1
ATOM 6443 O O . PHE A 1 809 ? 14.625 -4.791 -45.060 1.00 75.88 809 PHE A O 1
ATOM 6450 N N . SER A 1 810 ? 13.815 -2.752 -45.472 1.00 73.38 810 SER A N 1
ATOM 6451 C CA . SER A 1 810 ? 15.135 -2.132 -45.417 1.00 73.38 810 SER A CA 1
ATOM 6452 C C . SER A 1 810 ? 15.641 -2.106 -43.971 1.00 73.38 810 SER A C 1
ATOM 6454 O O . SER A 1 810 ? 14.862 -1.938 -43.027 1.00 73.38 810 SER A O 1
ATOM 6456 N N . ARG A 1 811 ? 16.965 -2.201 -43.795 1.00 70.81 811 ARG A N 1
ATOM 6457 C CA . ARG A 1 811 ? 17.614 -2.043 -42.482 1.00 70.81 811 ARG A CA 1
ATOM 6458 C C . ARG A 1 811 ? 17.178 -0.744 -41.792 1.00 70.81 811 ARG A C 1
ATOM 6460 O O . ARG A 1 811 ? 16.957 -0.744 -40.591 1.00 70.81 811 ARG A O 1
ATOM 6467 N N . ALA A 1 812 ? 16.983 0.330 -42.563 1.00 70.56 812 ALA A N 1
ATOM 6468 C CA . ALA A 1 812 ? 16.515 1.617 -42.055 1.00 70.56 812 ALA A CA 1
ATOM 6469 C C . ALA A 1 812 ? 15.110 1.535 -41.433 1.00 70.56 812 ALA A C 1
ATOM 6471 O O . ALA A 1 812 ? 14.934 1.979 -40.306 1.00 70.56 812 ALA A O 1
ATOM 6472 N N . LEU A 1 813 ? 14.134 0.923 -42.117 1.00 70.12 813 LEU A N 1
ATOM 6473 C CA . LEU A 1 813 ? 12.769 0.783 -41.595 1.00 70.12 813 LEU A CA 1
ATOM 6474 C C . LEU A 1 813 ? 12.727 -0.098 -40.338 1.00 70.12 813 LEU A C 1
ATOM 6476 O O . LEU A 1 813 ? 12.025 0.222 -39.384 1.00 70.12 813 LEU A O 1
ATOM 6480 N N . GLN A 1 814 ? 13.508 -1.179 -40.310 1.00 65.62 814 GLN A N 1
ATOM 6481 C CA . GLN A 1 814 ? 13.612 -2.057 -39.139 1.00 65.62 814 GLN A CA 1
ATOM 6482 C C . GLN A 1 814 ? 14.215 -1.333 -37.941 1.00 65.62 814 GLN A C 1
ATOM 6484 O O . GLN A 1 814 ? 13.682 -1.435 -36.839 1.00 65.62 814 GLN A O 1
ATOM 6489 N N . THR A 1 815 ? 15.302 -0.588 -38.163 1.00 67.62 815 THR A N 1
ATOM 6490 C CA . THR A 1 815 ? 15.898 0.271 -37.143 1.00 67.62 815 THR A CA 1
ATOM 6491 C C . THR A 1 815 ? 14.872 1.288 -36.660 1.00 67.62 815 THR A C 1
ATOM 6493 O O . THR A 1 815 ? 14.641 1.348 -35.468 1.00 67.62 815 THR A O 1
ATOM 6496 N N . THR A 1 816 ? 14.128 1.965 -37.542 1.00 71.75 816 THR A N 1
ATOM 6497 C CA . THR A 1 816 ? 13.071 2.904 -37.128 1.00 71.75 816 THR A CA 1
ATOM 6498 C C . THR A 1 816 ? 11.964 2.250 -36.293 1.00 71.75 816 THR A C 1
ATOM 6500 O O . THR A 1 816 ? 11.540 2.832 -35.297 1.00 71.75 816 THR A O 1
ATOM 6503 N N . ILE A 1 817 ? 11.486 1.054 -36.656 1.00 68.38 817 ILE A N 1
ATOM 6504 C CA . ILE A 1 817 ? 10.451 0.341 -35.886 1.00 68.38 817 ILE A CA 1
ATOM 6505 C C . ILE A 1 817 ? 10.990 -0.073 -34.516 1.00 68.38 817 ILE A C 1
ATOM 6507 O O . ILE A 1 817 ? 10.332 0.168 -33.506 1.00 68.38 817 ILE A O 1
ATOM 6511 N N . LEU A 1 818 ? 12.184 -0.668 -34.472 1.00 67.50 818 LEU A N 1
ATOM 6512 C CA . LEU A 1 818 ? 12.813 -1.068 -33.216 1.00 67.50 818 LEU A CA 1
ATOM 6513 C C . LEU A 1 818 ? 13.121 0.151 -32.348 1.00 67.50 818 LEU A C 1
ATOM 6515 O O . LEU A 1 818 ? 12.800 0.116 -31.174 1.00 67.50 818 LEU A O 1
ATOM 6519 N N . ASP A 1 819 ? 13.621 1.244 -32.917 1.00 68.25 819 ASP A N 1
ATOM 6520 C CA . ASP A 1 819 ? 13.863 2.504 -32.210 1.00 68.25 819 ASP A CA 1
ATOM 6521 C C . ASP A 1 819 ? 12.556 3.119 -31.703 1.00 68.25 819 ASP A C 1
ATOM 6523 O O . ASP A 1 819 ? 12.535 3.704 -30.627 1.00 68.25 819 ASP A O 1
ATOM 6527 N N . THR A 1 820 ? 11.445 2.963 -32.431 1.00 71.50 820 THR A N 1
ATOM 6528 C CA . THR A 1 820 ? 10.118 3.408 -31.977 1.00 71.50 820 THR A CA 1
ATOM 6529 C C . THR A 1 820 ? 9.641 2.569 -30.795 1.00 71.50 820 THR A C 1
ATOM 6531 O O . THR A 1 820 ? 9.205 3.127 -29.791 1.00 71.50 820 THR A O 1
ATOM 6534 N N . ILE A 1 821 ? 9.755 1.239 -30.875 1.00 67.62 821 ILE A N 1
ATOM 6535 C CA . ILE A 1 821 ? 9.404 0.330 -29.775 1.00 67.62 821 ILE A CA 1
ATOM 6536 C C . ILE A 1 821 ? 10.295 0.616 -28.565 1.00 67.62 821 ILE A C 1
ATOM 6538 O O . ILE A 1 821 ? 9.777 0.843 -27.475 1.00 67.62 821 ILE A O 1
ATOM 6542 N N . THR A 1 822 ? 11.611 0.687 -28.759 1.00 67.12 822 THR A N 1
ATOM 6543 C CA . THR A 1 822 ? 12.583 1.047 -27.725 1.00 67.12 822 THR A CA 1
ATOM 6544 C C . THR A 1 822 ? 12.270 2.427 -27.159 1.00 67.12 822 THR A C 1
ATOM 6546 O O . THR A 1 822 ? 12.233 2.571 -25.953 1.00 67.12 822 THR A O 1
ATOM 6549 N N . SER A 1 823 ? 11.914 3.428 -27.969 1.00 67.44 823 SER A N 1
ATOM 6550 C CA . SER A 1 823 ? 11.526 4.757 -27.476 1.00 67.44 823 SER A CA 1
ATOM 6551 C C . SER A 1 823 ? 10.229 4.749 -26.662 1.00 67.44 823 SER A C 1
ATOM 6553 O O . SER A 1 823 ? 10.075 5.588 -25.774 1.00 67.44 823 SER A O 1
ATOM 6555 N N . VAL A 1 824 ? 9.282 3.856 -26.960 1.00 71.06 824 VAL A N 1
ATOM 6556 C CA . VAL A 1 824 ? 8.060 3.676 -26.161 1.00 71.06 824 VAL A CA 1
ATOM 6557 C C . VAL A 1 824 ? 8.389 2.977 -24.841 1.00 71.06 824 VAL A C 1
ATOM 6559 O O . VAL A 1 824 ? 7.939 3.442 -23.791 1.00 71.06 824 VAL A O 1
ATOM 6562 N N . LEU A 1 825 ? 9.206 1.921 -24.876 1.00 66.06 825 LEU A N 1
ATOM 6563 C CA . LEU A 1 825 ? 9.681 1.197 -23.689 1.00 66.06 825 LEU A CA 1
ATOM 6564 C C . LEU A 1 825 ? 10.599 2.064 -22.807 1.00 66.06 825 LEU A C 1
ATOM 6566 O O . LEU A 1 825 ? 10.539 1.971 -21.588 1.00 66.06 825 LEU A O 1
ATOM 6570 N N . ASP A 1 826 ? 11.375 2.962 -23.408 1.00 65.50 826 ASP A N 1
ATOM 6571 C CA . ASP A 1 826 ? 12.241 3.936 -22.734 1.00 65.50 826 ASP A CA 1
ATOM 6572 C C . ASP A 1 826 ? 11.475 5.188 -22.289 1.00 65.50 826 ASP A C 1
ATOM 6574 O O . ASP A 1 826 ? 12.043 6.107 -21.688 1.00 65.50 826 ASP A O 1
ATOM 6578 N N . SER A 1 827 ? 10.187 5.298 -22.625 1.00 67.56 827 SER A N 1
ATOM 6579 C CA . SER A 1 827 ? 9.415 6.470 -22.239 1.00 67.56 827 SER A CA 1
ATOM 6580 C C . SER A 1 827 ? 9.298 6.527 -20.720 1.00 67.56 827 SER A C 1
ATOM 6582 O O . SER A 1 827 ? 9.072 5.516 -20.048 1.00 67.56 827 SER A O 1
ATOM 6584 N N . SER A 1 828 ? 9.398 7.732 -20.155 1.00 67.25 828 SER A N 1
ATOM 6585 C CA . SER A 1 828 ? 9.236 7.904 -18.711 1.00 67.25 828 SER A CA 1
ATOM 6586 C C . SER A 1 828 ? 7.887 7.346 -18.255 1.00 67.25 828 SER A C 1
ATOM 6588 O O . SER A 1 828 ? 7.838 6.623 -17.275 1.00 67.25 828 SER A O 1
ATOM 6590 N N . LYS A 1 829 ? 6.797 7.567 -19.000 1.00 68.81 829 LYS A N 1
ATOM 6591 C CA . LYS A 1 829 ? 5.477 7.003 -18.673 1.00 68.81 829 LYS A CA 1
ATOM 6592 C C . LYS A 1 829 ? 5.498 5.478 -18.551 1.00 68.81 829 LYS A C 1
ATOM 6594 O O . LYS A 1 829 ? 4.952 4.961 -17.580 1.00 68.81 829 LYS A O 1
ATOM 6599 N N . PHE A 1 830 ? 6.145 4.781 -19.485 1.00 68.94 830 PHE A N 1
ATOM 6600 C CA . PHE A 1 830 ? 6.273 3.327 -19.426 1.00 68.94 830 PHE A CA 1
ATOM 6601 C C . PHE A 1 830 ? 7.090 2.893 -18.207 1.00 68.94 830 PHE A C 1
ATOM 6603 O O . PHE A 1 830 ? 6.583 2.134 -17.388 1.00 68.94 830 PHE A O 1
ATOM 6610 N N . HIS A 1 831 ? 8.294 3.441 -18.007 1.00 66.44 831 HIS A N 1
ATOM 6611 C CA . HIS A 1 831 ? 9.120 3.134 -16.832 1.00 66.44 831 HIS A CA 1
ATOM 6612 C C . HIS A 1 831 ? 8.391 3.389 -15.513 1.00 66.44 831 HIS A C 1
ATOM 6614 O O . HIS A 1 831 ? 8.418 2.552 -14.613 1.00 66.44 831 HIS A O 1
ATOM 6620 N N . LYS A 1 832 ? 7.707 4.534 -15.414 1.00 68.62 832 LYS A N 1
ATOM 6621 C CA . LYS A 1 832 ? 6.934 4.910 -14.235 1.00 68.62 832 LYS A CA 1
ATOM 6622 C C . LYS A 1 832 ? 5.834 3.876 -13.989 1.00 68.62 832 LYS A C 1
ATOM 6624 O O . LYS A 1 832 ? 5.815 3.347 -12.889 1.00 68.62 832 LYS A O 1
ATOM 6629 N N . SER A 1 833 ? 5.036 3.540 -15.010 1.00 68.06 833 SER A N 1
ATOM 6630 C CA . SER A 1 833 ? 3.950 2.549 -14.942 1.00 68.06 833 SER A CA 1
ATOM 6631 C C . SER A 1 833 ? 4.432 1.140 -14.584 1.00 68.06 833 SER A C 1
ATOM 6633 O O . SER A 1 833 ? 3.770 0.432 -13.827 1.00 68.06 833 SER A O 1
ATOM 6635 N N . MET A 1 834 ? 5.570 0.714 -15.131 1.00 67.62 834 MET A N 1
ATOM 6636 C CA . MET A 1 834 ? 6.139 -0.605 -14.850 1.00 67.62 834 MET A CA 1
ATOM 6637 C C . MET A 1 834 ? 6.703 -0.690 -13.430 1.00 67.62 834 MET A C 1
ATOM 6639 O O . MET A 1 834 ? 6.565 -1.730 -12.791 1.00 67.62 834 MET A O 1
ATOM 6643 N N . GLY A 1 835 ? 7.264 0.404 -12.905 1.00 64.12 835 GLY A N 1
ATOM 6644 C CA . GLY A 1 835 ? 7.706 0.481 -11.511 1.00 64.12 835 GLY A CA 1
ATOM 6645 C C . GLY A 1 835 ? 6.563 0.269 -10.511 1.00 64.12 835 GLY A C 1
ATOM 6646 O O . GLY A 1 835 ? 6.744 -0.423 -9.515 1.00 64.12 835 GLY A O 1
ATOM 6647 N N . GLY A 1 836 ? 5.359 0.787 -10.784 1.00 66.94 836 GLY A N 1
ATOM 6648 C CA . GLY A 1 836 ? 4.191 0.459 -9.959 1.00 66.94 836 GLY A CA 1
ATOM 6649 C C . GLY A 1 836 ? 3.683 -0.960 -10.157 1.00 66.94 836 GLY A C 1
ATOM 6650 O O . GLY A 1 836 ? 3.290 -1.595 -9.183 1.00 66.94 836 GLY A O 1
ATOM 6651 N N . ALA A 1 837 ? 3.746 -1.491 -11.384 1.00 71.44 837 ALA A N 1
ATOM 6652 C CA . ALA A 1 837 ? 3.400 -2.887 -11.655 1.00 71.44 837 ALA A CA 1
ATOM 6653 C C . ALA A 1 837 ? 4.270 -3.862 -10.840 1.00 71.44 837 ALA A C 1
ATOM 6655 O O . ALA A 1 837 ? 3.779 -4.891 -10.381 1.00 71.44 837 ALA A O 1
ATOM 6656 N N . GLN A 1 838 ? 5.538 -3.512 -10.604 1.00 71.81 838 GLN A N 1
ATOM 6657 C CA . GLN A 1 838 ? 6.457 -4.321 -9.812 1.00 71.81 838 GLN A CA 1
ATOM 6658 C C . GLN A 1 838 ? 6.094 -4.415 -8.330 1.00 71.81 838 GLN A C 1
ATOM 6660 O O . GLN A 1 838 ? 6.331 -5.456 -7.723 1.00 71.81 838 GLN A O 1
ATOM 6665 N N . GLY A 1 839 ? 5.477 -3.381 -7.753 1.00 68.88 839 GLY A N 1
ATOM 6666 C CA . GLY A 1 839 ? 4.940 -3.466 -6.393 1.00 68.88 839 GLY A CA 1
ATOM 6667 C C . GLY A 1 839 ? 3.901 -4.587 -6.243 1.00 68.88 839 GLY A C 1
ATOM 6668 O O . GLY A 1 839 ? 3.709 -5.111 -5.156 1.00 68.88 839 GLY A O 1
ATOM 6669 N N . PHE A 1 840 ? 3.269 -5.015 -7.341 1.00 74.12 840 PHE A N 1
ATOM 6670 C CA . PHE A 1 840 ? 2.356 -6.162 -7.360 1.00 74.12 840 PHE A CA 1
ATOM 6671 C C . PHE A 1 840 ? 3.032 -7.490 -7.694 1.00 74.12 840 PHE A C 1
ATOM 6673 O O . PHE A 1 840 ? 2.336 -8.496 -7.840 1.00 74.12 840 PHE A O 1
ATOM 6680 N N . LEU A 1 841 ? 4.353 -7.507 -7.865 1.00 82.94 841 LEU A N 1
ATOM 6681 C CA . LEU A 1 841 ? 5.120 -8.727 -8.066 1.00 82.94 841 LEU A CA 1
ATOM 6682 C C . LEU A 1 841 ? 5.623 -9.249 -6.734 1.00 82.94 841 LEU A C 1
ATOM 6684 O O . LEU A 1 841 ? 5.973 -8.490 -5.833 1.00 82.94 841 LEU A O 1
ATOM 6688 N N . HIS A 1 842 ? 5.715 -10.569 -6.663 1.00 81.25 842 HIS A N 1
ATOM 6689 C CA . HIS A 1 842 ? 6.215 -11.274 -5.495 1.00 81.25 842 HIS A CA 1
ATOM 6690 C C . HIS A 1 842 ? 7.603 -10.779 -5.072 1.00 81.25 842 HIS A C 1
ATOM 6692 O O . HIS A 1 842 ? 7.803 -10.489 -3.903 1.00 81.25 842 HIS A O 1
ATOM 6698 N N . ASP A 1 843 ? 8.527 -10.579 -6.016 1.00 79.94 843 ASP A N 1
ATOM 6699 C CA . ASP A 1 843 ? 9.887 -10.116 -5.705 1.00 79.94 843 ASP A CA 1
ATOM 6700 C C . ASP A 1 843 ? 9.911 -8.692 -5.122 1.00 79.94 843 ASP A C 1
ATOM 6702 O O . ASP A 1 843 ? 10.694 -8.403 -4.215 1.00 79.94 843 ASP A O 1
ATOM 6706 N N . GLY A 1 844 ? 9.018 -7.813 -5.597 1.00 83.44 844 GLY A N 1
ATOM 6707 C CA . GLY A 1 844 ? 8.828 -6.480 -5.019 1.00 83.44 844 GLY A CA 1
ATOM 6708 C C . GLY A 1 844 ? 8.279 -6.578 -3.596 1.00 83.44 844 GLY A C 1
ATOM 6709 O O . GLY A 1 844 ? 8.874 -6.069 -2.649 1.00 83.44 844 GLY A O 1
ATOM 6710 N N . CYS A 1 845 ? 7.200 -7.337 -3.402 1.00 86.62 845 CYS A N 1
ATOM 6711 C CA . CYS A 1 845 ? 6.653 -7.597 -2.070 1.00 86.62 845 CYS A CA 1
ATOM 6712 C C . CYS A 1 845 ? 7.672 -8.247 -1.123 1.00 86.62 845 CYS A C 1
ATOM 6714 O O . CYS A 1 845 ? 7.727 -7.869 0.045 1.00 86.62 845 CYS A O 1
ATOM 6716 N N . ARG A 1 846 ? 8.517 -9.161 -1.607 1.00 89.38 846 ARG A N 1
ATOM 6717 C CA . ARG A 1 846 ? 9.597 -9.787 -0.838 1.00 89.38 846 ARG A CA 1
ATOM 6718 C C . ARG A 1 846 ? 10.576 -8.754 -0.317 1.00 89.38 846 ARG A C 1
ATOM 6720 O O . ARG A 1 846 ? 10.859 -8.727 0.879 1.00 89.38 846 ARG A O 1
ATOM 6727 N N . ALA A 1 847 ? 11.083 -7.895 -1.199 1.00 87.62 847 ALA A N 1
ATOM 6728 C CA . ALA A 1 847 ? 12.020 -6.848 -0.817 1.00 87.62 847 ALA A CA 1
ATOM 6729 C C . ALA A 1 847 ? 11.378 -5.848 0.161 1.00 87.62 847 ALA A C 1
ATOM 6731 O O . ALA A 1 847 ? 12.016 -5.449 1.136 1.00 87.62 847 ALA A O 1
ATOM 6732 N N . PHE A 1 848 ? 10.099 -5.514 -0.037 1.00 91.19 848 PHE A N 1
ATOM 6733 C CA . PHE A 1 848 ? 9.335 -4.682 0.891 1.00 91.19 848 PHE A CA 1
ATOM 6734 C C . PHE A 1 848 ? 9.225 -5.321 2.270 1.00 91.19 848 PHE A C 1
ATOM 6736 O O . PHE A 1 848 ? 9.681 -4.736 3.254 1.00 91.19 848 PHE A O 1
ATOM 6743 N N . TRP A 1 849 ? 8.672 -6.528 2.349 1.00 93.44 849 TRP A N 1
ATOM 6744 C CA . TRP A 1 849 ? 8.402 -7.194 3.616 1.00 93.44 849 TRP A CA 1
ATOM 6745 C C . TRP A 1 849 ? 9.667 -7.581 4.372 1.00 93.44 849 TRP A C 1
ATOM 6747 O O . TRP A 1 849 ? 9.675 -7.492 5.600 1.00 93.44 849 TRP A O 1
ATOM 6757 N N . ARG A 1 850 ? 10.751 -7.933 3.669 1.00 93.75 850 ARG A N 1
ATOM 6758 C CA . ARG A 1 850 ? 12.071 -8.173 4.271 1.00 93.75 850 ARG A CA 1
ATOM 6759 C C . ARG A 1 850 ? 12.574 -6.957 5.041 1.00 93.75 850 ARG A C 1
ATOM 6761 O O . ARG A 1 850 ? 13.141 -7.102 6.120 1.00 93.75 850 ARG A O 1
ATOM 6768 N N . GLU A 1 851 ? 12.384 -5.761 4.491 1.00 92.50 851 GLU A N 1
ATOM 6769 C CA . GLU A 1 851 ? 13.016 -4.555 5.017 1.00 92.50 851 GLU A CA 1
ATOM 6770 C C . GLU A 1 851 ? 12.097 -3.696 5.898 1.00 92.50 851 GLU A C 1
ATOM 6772 O O . GLU A 1 851 ? 12.602 -2.838 6.633 1.00 92.50 851 GLU A O 1
ATOM 6777 N N . ALA A 1 852 ? 10.780 -3.895 5.836 1.00 94.00 852 ALA A N 1
ATOM 6778 C CA . ALA A 1 852 ? 9.801 -3.049 6.509 1.00 94.00 852 ALA A CA 1
ATOM 6779 C C . ALA A 1 852 ? 9.804 -3.202 8.043 1.00 94.00 852 ALA A C 1
ATOM 6781 O O . ALA A 1 852 ? 10.009 -4.291 8.582 1.00 94.00 852 ALA A O 1
ATOM 6782 N N . GLN A 1 853 ? 9.550 -2.100 8.756 1.00 95.38 853 GLN A N 1
ATOM 6783 C CA . GLN A 1 853 ? 9.383 -2.039 10.214 1.00 95.38 853 GLN A CA 1
ATOM 6784 C C . GLN A 1 853 ? 8.132 -1.228 10.550 1.00 95.38 853 GLN A C 1
ATOM 6786 O O . GLN A 1 853 ? 7.910 -0.181 9.952 1.00 95.38 853 GLN A O 1
ATOM 6791 N N . HIS A 1 854 ? 7.352 -1.666 11.535 1.00 97.31 854 HIS A N 1
ATOM 6792 C CA . HIS A 1 854 ? 6.092 -1.011 11.892 1.00 97.31 854 HIS A CA 1
ATOM 6793 C C . HIS A 1 854 ? 5.940 -0.906 13.406 1.00 97.31 854 HIS A C 1
ATOM 6795 O O . HIS A 1 854 ? 6.510 -1.701 14.161 1.00 97.31 854 HIS A O 1
ATOM 6801 N N . LEU A 1 855 ? 5.154 0.072 13.848 1.00 97.81 855 LEU A N 1
ATOM 6802 C CA . LEU A 1 855 ? 4.844 0.279 15.253 1.00 97.81 855 LEU A CA 1
ATOM 6803 C C . LEU A 1 855 ? 4.013 -0.890 15.796 1.00 97.81 855 LEU A C 1
ATOM 6805 O O . LEU A 1 855 ? 2.935 -1.164 15.253 1.00 97.81 855 LEU A O 1
ATOM 6809 N N . PRO A 1 856 ? 4.468 -1.541 16.883 1.00 97.06 856 PRO A N 1
ATOM 6810 C CA . PRO A 1 856 ? 3.807 -2.720 17.427 1.00 97.06 856 PRO A CA 1
ATOM 6811 C C . PRO A 1 856 ? 2.550 -2.395 18.237 1.00 97.06 856 PRO A C 1
ATOM 6813 O O . PRO A 1 856 ? 1.796 -3.290 18.569 1.00 97.06 856 PRO A O 1
ATOM 6816 N N . ASN A 1 857 ? 2.330 -1.134 18.603 1.00 96.69 857 ASN A N 1
ATOM 6817 C CA . ASN A 1 857 ? 1.241 -0.685 19.473 1.00 96.69 857 ASN A CA 1
ATOM 6818 C C . ASN A 1 857 ? 0.123 0.050 18.711 1.00 96.69 857 ASN A C 1
ATOM 6820 O O . ASN A 1 857 ? -0.615 0.833 19.306 1.00 96.69 857 ASN A O 1
ATOM 6824 N N . VAL A 1 858 ? 0.018 -0.162 17.398 1.00 98.25 858 VAL A N 1
ATOM 6825 C CA . VAL A 1 858 ? -0.966 0.518 16.547 1.00 98.25 858 VAL A CA 1
ATOM 6826 C C . VAL A 1 858 ? -1.960 -0.518 16.010 1.00 98.25 858 VAL A C 1
ATOM 6828 O O . VAL A 1 858 ? -1.568 -1.372 15.208 1.00 98.25 858 VAL A O 1
ATOM 6831 N N . PRO A 1 859 ? -3.244 -0.470 16.412 1.00 98.00 859 PRO A N 1
ATOM 6832 C CA . PRO A 1 859 ? -4.248 -1.413 15.943 1.00 98.00 859 PRO A CA 1
ATOM 6833 C C . PRO A 1 859 ? -4.496 -1.255 14.442 1.00 98.00 859 PRO A C 1
ATOM 6835 O O . PRO A 1 859 ? -4.614 -0.145 13.909 1.00 98.00 859 PRO A O 1
ATOM 6838 N N . THR A 1 860 ? -4.604 -2.393 13.763 1.00 98.31 860 THR A N 1
ATOM 6839 C CA . THR A 1 860 ? -4.836 -2.486 12.321 1.00 98.31 860 THR A CA 1
ATOM 6840 C C . THR A 1 860 ? -6.150 -3.209 12.057 1.00 98.31 860 THR A C 1
ATOM 6842 O O . THR A 1 860 ? -6.425 -4.279 12.609 1.00 98.31 860 THR A O 1
ATOM 6845 N N . CYS A 1 861 ? -6.984 -2.592 11.229 1.00 98.25 861 CYS A N 1
ATOM 6846 C CA . CYS A 1 861 ? -8.235 -3.152 10.745 1.00 98.25 861 CYS A CA 1
ATOM 6847 C C . CYS A 1 861 ? -8.114 -3.446 9.251 1.00 98.25 861 CYS A C 1
ATOM 6849 O O . CYS A 1 861 ? -7.549 -2.643 8.505 1.00 98.25 861 CYS A O 1
ATOM 6851 N N . THR A 1 862 ? -8.689 -4.563 8.814 1.00 96.94 862 THR A N 1
ATOM 6852 C CA . THR A 1 862 ? -8.616 -4.997 7.418 1.00 96.94 862 THR A CA 1
ATOM 6853 C C . THR A 1 862 ? -9.999 -5.382 6.921 1.00 96.94 862 THR A C 1
ATOM 6855 O O . THR A 1 862 ? -10.717 -6.152 7.566 1.00 96.94 862 THR A O 1
ATOM 6858 N N . LEU A 1 863 ? -10.374 -4.849 5.758 1.00 96.88 863 LEU A N 1
ATOM 6859 C CA . LEU A 1 863 ? -11.616 -5.182 5.067 1.00 96.88 863 LEU A CA 1
ATOM 6860 C C . LEU A 1 863 ? -11.311 -6.036 3.839 1.00 96.88 863 LEU A C 1
ATOM 6862 O O . LEU A 1 863 ? -10.545 -5.632 2.962 1.00 96.88 863 LEU A O 1
ATOM 6866 N N . ARG A 1 864 ? -11.967 -7.198 3.777 1.00 96.75 864 ARG A N 1
ATOM 6867 C CA . ARG A 1 864 ? -11.841 -8.177 2.695 1.00 96.75 864 ARG A CA 1
ATOM 6868 C C . ARG A 1 864 ? -13.163 -8.350 1.968 1.00 96.75 864 ARG A C 1
ATOM 6870 O O . ARG A 1 864 ? -14.223 -8.390 2.601 1.00 96.75 864 ARG A O 1
ATOM 6877 N N . GLY A 1 865 ? -13.073 -8.468 0.649 1.00 96.38 865 GLY A N 1
ATOM 6878 C CA . GLY A 1 865 ? -14.202 -8.720 -0.231 1.00 96.38 865 GLY A CA 1
ATOM 6879 C C . GLY A 1 865 ? -14.086 -10.059 -0.936 1.00 96.38 865 GLY A C 1
ATOM 6880 O O . GLY A 1 865 ? -12.987 -10.520 -1.234 1.00 96.38 865 GLY A O 1
ATOM 6881 N N . ILE A 1 866 ? -15.235 -10.661 -1.211 1.00 97.06 866 ILE A N 1
ATOM 6882 C CA . ILE A 1 866 ? -15.386 -11.712 -2.211 1.00 97.06 866 ILE A CA 1
ATOM 6883 C C . ILE A 1 866 ? -16.509 -11.282 -3.148 1.00 97.06 866 ILE A C 1
ATOM 6885 O O . ILE A 1 866 ? -17.584 -10.868 -2.700 1.00 97.06 866 ILE A O 1
ATOM 6889 N N . LEU A 1 867 ? -16.243 -11.365 -4.447 1.00 94.06 867 LEU A N 1
ATOM 6890 C CA . LEU A 1 867 ? -17.252 -11.154 -5.472 1.00 94.06 867 LEU A CA 1
ATOM 6891 C C . LEU A 1 867 ? -18.009 -12.452 -5.756 1.00 94.06 867 LEU A C 1
ATOM 6893 O O . LEU A 1 867 ? -17.480 -13.555 -5.656 1.00 94.06 867 LEU A O 1
ATOM 6897 N N . GLU A 1 868 ? -19.252 -12.296 -6.173 1.00 92.94 868 GLU A N 1
ATOM 6898 C CA . GLU A 1 868 ? -20.085 -13.352 -6.729 1.00 92.94 868 GLU A CA 1
ATOM 6899 C C . GLU A 1 868 ? -20.654 -12.835 -8.054 1.00 92.94 868 GLU A C 1
ATOM 6901 O O . GLU A 1 868 ? -20.627 -11.634 -8.331 1.00 92.94 868 GLU A O 1
ATOM 6906 N N . GLU A 1 869 ? -21.201 -13.716 -8.888 1.00 89.12 869 GLU A N 1
ATOM 6907 C CA . GLU A 1 869 ? -21.725 -13.346 -10.214 1.00 89.12 869 GLU A CA 1
ATOM 6908 C C . GLU A 1 869 ? -22.712 -12.161 -10.160 1.00 89.12 869 GLU A C 1
ATOM 6910 O O . GLU A 1 869 ? -22.699 -11.280 -11.016 1.00 89.12 869 GLU A O 1
ATOM 6915 N N . HIS A 1 870 ? -23.530 -12.092 -9.106 1.00 87.25 870 HIS A N 1
ATOM 6916 C CA . HIS A 1 870 ? -24.524 -11.035 -8.912 1.00 87.25 870 HIS A CA 1
ATOM 6917 C C . HIS A 1 870 ? -23.969 -9.731 -8.312 1.00 87.25 870 HIS A C 1
ATOM 6919 O O . HIS A 1 870 ? -24.699 -8.744 -8.259 1.00 87.25 870 HIS A O 1
ATOM 6925 N N . THR A 1 871 ? -22.720 -9.720 -7.836 1.00 89.81 871 THR A N 1
ATOM 6926 C CA . THR A 1 871 ? -22.021 -8.519 -7.339 1.00 89.81 871 THR A CA 1
ATOM 6927 C C . THR A 1 871 ? -20.895 -8.066 -8.259 1.00 89.81 871 THR A C 1
ATOM 6929 O O . THR A 1 871 ? -20.246 -7.063 -7.971 1.00 89.81 871 THR A O 1
ATOM 6932 N N . THR A 1 872 ? -20.651 -8.796 -9.350 1.00 93.88 872 THR A N 1
ATOM 6933 C CA . THR A 1 872 ? -19.582 -8.511 -10.309 1.00 93.88 872 THR A CA 1
ATOM 6934 C C . THR A 1 872 ? -20.026 -7.400 -11.255 1.00 93.88 872 THR A C 1
ATOM 6936 O O . THR A 1 872 ? -20.975 -7.616 -12.014 1.00 93.88 872 THR A O 1
ATOM 6939 N N . PRO A 1 873 ? -19.356 -6.232 -11.259 1.00 94.19 873 PRO A N 1
ATOM 6940 C CA . PRO A 1 873 ? -19.596 -5.238 -12.291 1.00 94.19 873 PRO A CA 1
ATOM 6941 C C . PRO A 1 873 ? -19.261 -5.803 -13.673 1.00 94.19 873 PRO A C 1
ATOM 6943 O O . PRO A 1 873 ? -18.260 -6.509 -13.820 1.00 94.19 873 PRO A O 1
ATOM 6946 N N . GLU A 1 874 ? -20.046 -5.466 -14.696 1.00 91.44 874 GLU A N 1
ATOM 6947 C CA . GLU A 1 874 ? -19.860 -5.993 -16.059 1.00 91.44 874 GLU A CA 1
ATOM 6948 C C . GLU A 1 874 ? -18.452 -5.680 -16.597 1.00 91.44 874 GLU A C 1
ATOM 6950 O O . GLU A 1 874 ? -17.800 -6.522 -17.213 1.00 91.44 874 GLU A O 1
ATOM 6955 N N . SER A 1 875 ? -17.926 -4.498 -16.269 1.00 89.50 875 SER A N 1
ATOM 6956 C CA . SER A 1 875 ? -16.572 -4.068 -16.635 1.00 89.50 875 SER A CA 1
ATOM 6957 C C . SER A 1 875 ? -15.446 -4.894 -15.997 1.00 89.50 875 SER A C 1
ATOM 6959 O O . SER A 1 875 ? -14.330 -4.913 -16.520 1.00 89.50 875 SER A O 1
ATOM 6961 N N . LEU A 1 876 ? -15.718 -5.601 -14.895 1.00 92.50 876 LEU A N 1
ATOM 6962 C CA . LEU A 1 876 ? -14.745 -6.424 -14.171 1.00 92.50 876 LEU A CA 1
ATOM 6963 C C . LEU A 1 876 ? -14.903 -7.921 -14.435 1.00 92.50 876 LEU A C 1
ATOM 6965 O O . LEU A 1 876 ? -14.079 -8.700 -13.962 1.00 92.50 876 LEU A O 1
ATOM 6969 N N . GLU A 1 877 ? -15.913 -8.337 -15.197 1.00 92.75 877 GLU A N 1
ATOM 6970 C CA . GLU A 1 877 ? -16.250 -9.747 -15.411 1.00 92.75 877 GLU A CA 1
ATOM 6971 C C . GLU A 1 877 ? -15.088 -10.535 -16.035 1.00 92.75 877 GLU A C 1
ATOM 6973 O O . GLU A 1 877 ? -14.684 -11.573 -15.512 1.00 92.75 877 GLU A O 1
ATOM 6978 N N . MET A 1 878 ? -14.466 -9.987 -17.084 1.00 91.75 878 MET A N 1
ATOM 6979 C CA . MET A 1 878 ? -13.300 -10.608 -17.721 1.00 91.75 878 MET A CA 1
ATOM 6980 C C . MET A 1 878 ? -12.124 -10.757 -16.747 1.00 91.75 878 MET A C 1
ATOM 6982 O O . MET A 1 878 ? -11.521 -11.826 -16.670 1.00 91.75 878 MET A O 1
ATOM 6986 N N . LEU A 1 879 ? -11.793 -9.700 -15.996 1.00 91.00 879 LEU A N 1
ATOM 6987 C CA . LEU A 1 879 ? -10.680 -9.727 -15.041 1.00 91.00 879 LEU A CA 1
ATOM 6988 C C . LEU A 1 879 ? -10.952 -10.720 -13.910 1.00 91.00 879 LEU A C 1
ATOM 6990 O O . LEU A 1 879 ? -10.097 -11.545 -13.604 1.00 91.00 879 LEU A O 1
ATOM 6994 N N . SER A 1 880 ? -12.168 -10.702 -13.368 1.00 94.62 880 SER A N 1
ATOM 6995 C CA . SER A 1 880 ? -12.635 -11.633 -12.346 1.00 94.62 880 SER A CA 1
ATOM 6996 C C . SER A 1 880 ? -12.473 -13.089 -12.789 1.00 94.62 880 SER A C 1
ATOM 6998 O O . SER A 1 880 ? -11.791 -13.867 -12.121 1.00 94.62 880 SER A O 1
ATOM 7000 N N . HIS A 1 881 ? -13.008 -13.454 -13.957 1.00 95.12 881 HIS A N 1
ATOM 7001 C CA . HIS A 1 881 ? -12.881 -14.816 -14.469 1.00 95.12 881 HIS A CA 1
ATOM 7002 C C . HIS A 1 881 ? -11.428 -15.189 -14.762 1.00 95.12 881 HIS A C 1
ATOM 7004 O O . HIS A 1 881 ? -10.992 -16.292 -14.432 1.00 95.12 881 HIS A O 1
ATOM 7010 N N . MET A 1 882 ? -10.642 -14.267 -15.324 1.00 92.12 882 MET A N 1
ATOM 7011 C CA . MET A 1 882 ? -9.211 -14.487 -15.512 1.00 92.12 882 MET A CA 1
ATOM 7012 C C . MET A 1 882 ? -8.500 -14.747 -14.182 1.00 92.12 882 MET A C 1
ATOM 7014 O O . MET A 1 882 ? -7.666 -15.650 -14.133 1.00 92.12 882 MET A O 1
ATOM 7018 N N . LEU A 1 883 ? -8.823 -14.008 -13.117 1.00 92.25 883 LEU A N 1
ATOM 7019 C CA . LEU A 1 883 ? -8.232 -14.209 -11.796 1.00 92.25 883 LEU A CA 1
ATOM 7020 C C . LEU A 1 883 ? -8.617 -15.569 -11.235 1.00 92.25 883 LEU A C 1
ATOM 7022 O O . LEU A 1 883 ? -7.731 -16.296 -10.808 1.00 92.25 883 LEU A O 1
ATOM 7026 N N . THR A 1 884 ? -9.894 -15.951 -11.319 1.00 94.00 884 THR A N 1
ATOM 7027 C CA . THR A 1 884 ? -10.373 -17.269 -10.879 1.00 94.00 884 THR A CA 1
ATOM 7028 C C . THR A 1 884 ? -9.592 -18.396 -11.556 1.00 94.00 884 THR A C 1
ATOM 7030 O O . THR A 1 884 ? -9.205 -19.367 -10.909 1.00 94.00 884 THR A O 1
ATOM 7033 N N . LYS A 1 885 ? -9.317 -18.275 -12.861 1.00 93.00 885 LYS A N 1
ATOM 7034 C CA . LYS A 1 885 ? -8.542 -19.272 -13.619 1.00 93.00 885 LYS A CA 1
ATOM 7035 C C . LYS A 1 885 ? -7.053 -19.241 -13.259 1.00 93.00 885 LYS A C 1
ATOM 7037 O O . LYS A 1 885 ? -6.415 -20.287 -13.259 1.00 93.00 885 LYS A O 1
ATOM 7042 N N . GLN A 1 886 ? -6.502 -18.061 -12.965 1.00 90.19 886 GLN A N 1
ATOM 7043 C CA . GLN A 1 886 ? -5.101 -17.878 -12.567 1.00 90.19 886 GLN A CA 1
ATOM 7044 C C . GLN A 1 886 ? -4.823 -18.393 -11.149 1.00 90.19 886 GLN A C 1
ATOM 7046 O O . GLN A 1 886 ? -3.793 -19.022 -10.933 1.00 90.19 886 GLN A O 1
ATOM 7051 N N . SER A 1 887 ? -5.727 -18.135 -10.203 1.00 89.81 887 SER A N 1
ATOM 7052 C CA . SER A 1 887 ? -5.625 -18.549 -8.798 1.00 89.81 887 SER A CA 1
ATOM 7053 C C . SER A 1 887 ? -6.125 -19.974 -8.555 1.00 89.81 887 SER A C 1
ATOM 7055 O O . SER A 1 887 ? -5.796 -20.575 -7.536 1.00 89.81 887 SER A O 1
ATOM 7057 N N . GLY A 1 888 ? -6.968 -20.500 -9.449 1.00 91.75 888 GLY A N 1
ATOM 7058 C CA . GLY A 1 888 ? -7.723 -21.731 -9.217 1.00 91.75 888 GLY A CA 1
ATOM 7059 C C . GLY A 1 888 ? -8.838 -21.585 -8.171 1.00 91.75 888 GLY A C 1
ATOM 7060 O O . GLY A 1 888 ? -9.357 -22.592 -7.695 1.00 91.75 888 GLY A O 1
ATOM 7061 N N . SER A 1 889 ? -9.204 -20.357 -7.790 1.00 93.31 889 SER A N 1
ATOM 7062 C CA . SER A 1 889 ? -10.137 -20.053 -6.701 1.00 93.31 889 SER A CA 1
ATOM 7063 C C . SER A 1 889 ? -10.959 -18.800 -7.002 1.00 93.31 889 SER A C 1
ATOM 7065 O O . SER A 1 889 ? -10.411 -17.760 -7.356 1.00 93.31 889 SER A O 1
ATOM 7067 N N . ALA A 1 890 ? -12.274 -18.868 -6.786 1.00 94.62 890 ALA A N 1
ATOM 7068 C CA . ALA A 1 890 ? -13.180 -17.721 -6.915 1.00 94.62 890 ALA A CA 1
ATOM 7069 C C . ALA A 1 890 ? -13.192 -16.804 -5.670 1.00 94.62 890 ALA A C 1
ATOM 7071 O O . ALA A 1 890 ? -13.951 -15.840 -5.615 1.00 94.62 890 ALA A O 1
ATOM 7072 N N . LEU A 1 891 ? -12.381 -17.096 -4.645 1.00 96.38 891 LEU A N 1
ATOM 7073 C CA . LEU A 1 891 ? -12.346 -16.340 -3.387 1.00 96.38 891 LEU A CA 1
ATOM 7074 C C . LEU A 1 891 ? -11.493 -15.070 -3.526 1.00 96.38 891 LEU A C 1
ATOM 7076 O O . LEU A 1 891 ? -10.430 -14.943 -2.920 1.00 96.38 891 LEU A O 1
ATOM 7080 N N . HIS A 1 892 ? -11.946 -14.127 -4.344 1.00 96.12 892 HIS A N 1
ATOM 7081 C CA . HIS A 1 892 ? -11.269 -12.855 -4.579 1.00 96.12 892 HIS A CA 1
ATOM 7082 C C . HIS A 1 892 ? -12.263 -11.713 -4.778 1.00 96.12 892 HIS A C 1
ATOM 7084 O O . HIS A 1 892 ? -13.435 -11.928 -5.082 1.00 96.12 892 HIS A O 1
ATOM 7090 N N . ASP A 1 893 ? -11.781 -10.481 -4.666 1.00 95.69 893 ASP A N 1
ATOM 7091 C CA . ASP A 1 893 ? -12.585 -9.266 -4.836 1.00 95.69 893 ASP A CA 1
ATOM 7092 C C . ASP A 1 893 ? -12.590 -8.709 -6.272 1.00 95.69 893 ASP A C 1
ATOM 7094 O O . ASP A 1 893 ? -13.264 -7.719 -6.516 1.00 95.69 893 ASP A O 1
ATOM 7098 N N . SER A 1 894 ? -11.894 -9.380 -7.200 1.00 93.50 894 SER A N 1
ATOM 7099 C CA . SER A 1 894 ? -11.713 -9.118 -8.647 1.00 93.50 894 SER A CA 1
ATOM 7100 C C . SER A 1 894 ? -10.277 -8.747 -8.983 1.00 93.50 894 SER A C 1
ATOM 7102 O O . SER A 1 894 ? -9.925 -8.718 -10.158 1.00 93.50 894 SER A O 1
ATOM 7104 N N . GLN A 1 895 ? -9.459 -8.427 -7.977 1.00 91.88 895 GLN A N 1
ATOM 7105 C CA . GLN A 1 895 ? -8.051 -8.084 -8.165 1.00 91.88 895 GLN A CA 1
ATOM 7106 C C . GLN A 1 895 ? -7.133 -8.797 -7.177 1.00 91.88 895 GLN A C 1
ATOM 7108 O O . GLN A 1 895 ? -6.022 -9.176 -7.549 1.00 91.88 895 GLN A O 1
ATOM 7113 N N . VAL A 1 896 ? -7.581 -8.996 -5.938 1.00 93.44 896 VAL A N 1
ATOM 7114 C CA . VAL A 1 896 ? -6.789 -9.596 -4.866 1.00 93.44 896 VAL A CA 1
ATOM 7115 C C . VAL A 1 896 ? -7.529 -10.797 -4.292 1.00 93.44 896 VAL A C 1
ATOM 7117 O O . VAL A 1 896 ? -8.740 -10.762 -4.055 1.00 93.44 896 VAL A O 1
ATOM 7120 N N . HIS A 1 897 ? -6.796 -11.888 -4.081 1.00 94.88 897 HIS A N 1
ATOM 7121 C CA . HIS A 1 897 ? -7.339 -13.073 -3.434 1.00 94.88 897 HIS A CA 1
ATOM 7122 C C . HIS A 1 897 ? -7.580 -12.808 -1.941 1.00 94.88 897 HIS A C 1
ATOM 7124 O O . HIS A 1 897 ? -6.822 -12.092 -1.289 1.00 94.88 897 HIS A O 1
ATOM 7130 N N . ALA A 1 898 ? -8.625 -13.398 -1.363 1.00 94.75 898 ALA A N 1
ATOM 7131 C CA . ALA A 1 898 ? -9.031 -13.119 0.016 1.00 94.75 898 ALA A CA 1
ATOM 7132 C C . ALA A 1 898 ? -7.962 -13.496 1.065 1.00 94.75 898 ALA A C 1
ATOM 7134 O O . ALA A 1 898 ? -7.952 -12.918 2.154 1.00 94.75 898 ALA A O 1
ATOM 7135 N N . SER A 1 899 ? -7.069 -14.445 0.747 1.00 93.69 899 SER A N 1
ATOM 7136 C CA . SER A 1 899 ? -5.902 -14.787 1.581 1.00 93.69 899 SER A CA 1
ATOM 7137 C C . SER A 1 899 ? -4.811 -13.722 1.552 1.00 93.69 899 SER A C 1
ATOM 7139 O O . SER A 1 899 ? -4.111 -13.559 2.542 1.00 93.69 899 SER A O 1
ATOM 7141 N N . ASP A 1 900 ? -4.684 -13.002 0.439 1.00 94.31 900 ASP A N 1
ATOM 7142 C CA . ASP A 1 900 ? -3.629 -12.007 0.214 1.00 94.31 900 ASP A CA 1
ATOM 7143 C C . ASP A 1 900 ? -4.062 -10.621 0.701 1.00 94.31 900 ASP A C 1
ATOM 7145 O O . ASP A 1 900 ? -3.227 -9.795 1.077 1.00 94.31 900 ASP A O 1
ATOM 7149 N N . ALA A 1 901 ? -5.380 -10.396 0.765 1.00 94.75 901 ALA A N 1
ATOM 7150 C CA . ALA A 1 901 ? -6.025 -9.169 1.223 1.00 94.75 901 ALA A CA 1
ATOM 7151 C C . ALA A 1 901 ? -5.957 -8.954 2.751 1.00 94.75 901 ALA A C 1
ATOM 7153 O O . ALA A 1 901 ? -6.921 -8.496 3.365 1.00 94.75 901 ALA A O 1
ATOM 7154 N N . VAL A 1 902 ? -4.827 -9.288 3.373 1.00 95.12 902 VAL A N 1
ATOM 7155 C CA . VAL A 1 902 ? -4.535 -9.099 4.804 1.00 95.12 902 VAL A CA 1
ATOM 7156 C C . VAL A 1 902 ? -3.507 -7.981 5.026 1.00 95.12 902 VAL A C 1
ATOM 7158 O O . VAL A 1 902 ? -2.887 -7.479 4.082 1.00 95.12 902 VAL A O 1
ATOM 7161 N N . GLY A 1 903 ? -3.355 -7.548 6.280 1.00 89.44 903 GLY A N 1
ATOM 7162 C CA . GLY A 1 903 ? -2.465 -6.448 6.670 1.00 89.44 903 GLY A CA 1
ATOM 7163 C C . GLY A 1 903 ? -1.023 -6.817 7.024 1.00 89.44 903 GLY A C 1
ATOM 7164 O O . GLY A 1 903 ? -0.296 -5.964 7.524 1.00 89.44 903 GLY A O 1
ATOM 7165 N N . TYR A 1 904 ? -0.612 -8.064 6.807 1.00 95.69 904 TYR A N 1
ATOM 7166 C CA . TYR A 1 904 ? 0.697 -8.606 7.188 1.00 95.69 904 TYR A CA 1
ATOM 7167 C C . TYR A 1 904 ? 1.249 -9.516 6.074 1.00 95.69 904 TYR A C 1
ATOM 7169 O O . TYR A 1 904 ? 0.473 -9.935 5.208 1.00 95.69 904 TYR A O 1
ATOM 7177 N N . PRO A 1 905 ? 2.564 -9.817 6.054 1.00 95.62 905 PRO A N 1
ATOM 7178 C CA . PRO A 1 905 ? 3.147 -10.669 5.025 1.00 95.62 905 PRO A CA 1
ATOM 7179 C C . PRO A 1 905 ? 2.649 -12.113 5.124 1.00 95.62 905 PRO A C 1
ATOM 7181 O O . PRO A 1 905 ? 2.792 -12.757 6.164 1.00 95.62 905 PRO A O 1
ATOM 7184 N N . VAL A 1 906 ? 2.128 -12.633 4.013 1.00 95.31 906 VAL A N 1
ATOM 7185 C CA . VAL A 1 906 ? 1.660 -14.027 3.889 1.00 95.31 906 VAL A CA 1
ATOM 7186 C C . VAL A 1 906 ? 2.776 -14.960 3.420 1.00 95.31 906 VAL A C 1
ATOM 7188 O O . VAL A 1 906 ? 2.827 -16.108 3.840 1.00 95.31 906 VAL A O 1
ATOM 7191 N N . TYR A 1 907 ? 3.672 -14.463 2.565 1.00 94.31 907 TYR A N 1
ATOM 7192 C CA . TYR A 1 907 ? 4.705 -15.274 1.905 1.00 94.31 907 TYR A CA 1
ATOM 7193 C C . TYR A 1 907 ? 6.112 -15.076 2.484 1.00 94.31 907 TYR A C 1
ATOM 7195 O O . TYR A 1 907 ? 7.002 -15.871 2.206 1.00 94.31 907 TYR A O 1
ATOM 7203 N N . HIS A 1 908 ? 6.326 -14.035 3.296 1.00 93.62 908 HIS A N 1
ATOM 7204 C CA . HIS A 1 908 ? 7.647 -13.659 3.815 1.00 93.62 908 HIS A CA 1
ATOM 7205 C C . HIS A 1 908 ? 7.584 -13.451 5.325 1.00 93.62 908 HIS A C 1
ATOM 7207 O O . HIS A 1 908 ? 7.369 -12.340 5.817 1.00 93.62 908 HIS A O 1
ATOM 7213 N N . HIS A 1 909 ? 7.738 -14.531 6.081 1.00 95.38 909 HIS A N 1
ATOM 7214 C CA . HIS A 1 909 ? 7.602 -14.491 7.527 1.00 95.38 909 HIS A CA 1
ATOM 7215 C C . HIS A 1 909 ? 8.889 -13.996 8.185 1.00 95.38 909 HIS A C 1
ATOM 7217 O O . HIS A 1 909 ? 9.961 -14.586 8.059 1.00 95.38 909 HIS A O 1
ATOM 7223 N N . ASN A 1 910 ? 8.765 -12.909 8.940 1.00 95.88 910 ASN A N 1
ATOM 7224 C CA . ASN A 1 910 ? 9.830 -12.342 9.759 1.00 95.88 910 ASN A CA 1
ATOM 7225 C C . ASN A 1 910 ? 9.247 -11.699 11.024 1.00 95.88 910 ASN A C 1
ATOM 7227 O O . ASN A 1 910 ? 8.037 -11.733 11.273 1.00 95.88 910 ASN A O 1
ATOM 7231 N N . ARG A 1 911 ? 10.094 -11.141 11.883 1.00 95.88 911 ARG A N 1
ATOM 7232 C CA . ARG A 1 911 ? 9.695 -10.525 13.150 1.00 95.88 911 ARG A CA 1
ATOM 7233 C C . ARG A 1 911 ? 8.730 -9.363 12.943 1.00 95.88 911 ARG A C 1
ATOM 7235 O O . ARG A 1 911 ? 7.728 -9.281 13.648 1.00 95.88 911 ARG A O 1
ATOM 7242 N N . ASN A 1 912 ? 9.003 -8.483 11.985 1.00 94.62 912 ASN A N 1
ATOM 7243 C CA . ASN A 1 912 ? 8.176 -7.296 11.746 1.00 94.62 912 ASN A CA 1
ATOM 7244 C C . ASN A 1 912 ? 6.818 -7.653 11.126 1.00 94.62 912 ASN A C 1
ATOM 7246 O O . ASN A 1 912 ? 5.812 -7.020 11.439 1.00 94.62 912 ASN A O 1
ATOM 7250 N N . GLY A 1 913 ? 6.770 -8.704 10.310 1.00 96.00 913 GLY A N 1
ATOM 7251 C CA . GLY A 1 913 ? 5.537 -9.288 9.801 1.00 96.00 913 GLY A CA 1
ATOM 7252 C C . GLY A 1 913 ? 4.665 -9.856 10.915 1.00 96.00 913 GLY A C 1
ATOM 7253 O O . GLY A 1 913 ? 3.479 -9.547 10.981 1.00 96.00 913 GLY A O 1
ATOM 7254 N N . ARG A 1 914 ? 5.271 -10.591 11.856 1.00 97.06 914 ARG A N 1
ATOM 7255 C CA . ARG A 1 914 ? 4.577 -11.111 13.047 1.00 97.06 914 ARG A CA 1
ATOM 7256 C C . ARG A 1 914 ? 4.052 -9.993 13.956 1.00 97.06 914 ARG A C 1
ATOM 7258 O O . ARG A 1 914 ? 2.992 -10.144 14.554 1.00 97.06 914 ARG A O 1
ATOM 7265 N N . ILE A 1 915 ? 4.749 -8.855 14.033 1.00 96.75 915 ILE A N 1
ATOM 7266 C CA . ILE A 1 915 ? 4.244 -7.654 14.722 1.00 96.75 915 ILE A CA 1
ATOM 7267 C C . ILE A 1 915 ? 2.957 -7.146 14.062 1.00 96.75 915 ILE A C 1
ATOM 7269 O O . ILE A 1 915 ? 1.975 -6.893 14.758 1.00 96.75 915 ILE A O 1
ATOM 7273 N N . LEU A 1 916 ? 2.937 -7.004 12.734 1.00 96.00 916 LEU A N 1
ATOM 7274 C CA . LEU A 1 916 ? 1.732 -6.566 12.024 1.00 96.00 916 LEU A CA 1
ATOM 7275 C C . LEU A 1 916 ? 0.586 -7.570 12.148 1.00 96.00 916 LEU A C 1
ATOM 7277 O O . LEU A 1 916 ? -0.554 -7.160 12.347 1.00 96.00 916 LEU A O 1
ATOM 7281 N N . GLU A 1 917 ? 0.882 -8.868 12.089 1.00 96.75 917 GLU A N 1
ATOM 7282 C CA . GLU A 1 917 ? -0.104 -9.930 12.303 1.00 96.75 917 GLU A CA 1
ATOM 7283 C C . GLU A 1 917 ? -0.747 -9.832 13.699 1.00 96.75 917 GLU A C 1
ATOM 7285 O O . GLU A 1 917 ? -1.963 -9.959 13.840 1.00 96.75 917 GLU A O 1
ATOM 7290 N N . GLN A 1 918 ? 0.041 -9.532 14.738 1.00 96.06 918 GLN A N 1
ATOM 7291 C CA . GLN A 1 918 ? -0.485 -9.264 16.082 1.00 96.06 918 GLN A CA 1
ATOM 7292 C C . GLN A 1 918 ? -1.302 -7.970 16.148 1.00 96.06 918 GLN A C 1
ATOM 7294 O O . GLN A 1 918 ? -2.314 -7.916 16.852 1.00 96.06 918 GLN A O 1
ATOM 7299 N N . CYS A 1 919 ? -0.887 -6.941 15.405 1.00 97.12 919 CYS A N 1
ATOM 7300 C CA . CYS A 1 919 ? -1.599 -5.670 15.320 1.00 97.12 919 CYS A CA 1
ATOM 7301 C C . CYS A 1 919 ? -2.932 -5.777 14.565 1.00 97.12 919 CYS A C 1
ATOM 7303 O O . CYS A 1 919 ? -3.804 -4.924 14.756 1.00 97.12 919 CYS A O 1
ATOM 7305 N N . GLU A 1 920 ? -3.106 -6.786 13.706 1.00 96.12 920 GLU A N 1
ATOM 7306 C CA . GLU A 1 920 ? -4.351 -7.028 12.981 1.00 96.12 920 GLU A CA 1
ATOM 7307 C C . GLU A 1 920 ? -5.421 -7.607 13.922 1.00 96.12 920 GLU A C 1
ATOM 7309 O O . GLU A 1 920 ? -5.579 -8.815 14.115 1.00 96.12 920 GLU A O 1
ATOM 7314 N N . ILE A 1 921 ? -6.181 -6.703 14.535 1.00 93.31 921 ILE A N 1
ATOM 7315 C CA . ILE A 1 921 ? -7.247 -7.036 15.488 1.00 93.31 921 ILE A CA 1
ATOM 7316 C C . ILE A 1 921 ? -8.650 -6.794 14.926 1.00 93.31 921 ILE A C 1
ATOM 7318 O O . ILE A 1 921 ? -9.629 -7.342 15.433 1.00 93.31 921 ILE A O 1
ATOM 7322 N N . GLY A 1 922 ? -8.749 -5.995 13.861 1.00 82.62 922 GLY A N 1
ATOM 7323 C CA . GLY A 1 922 ? -9.990 -5.670 13.164 1.00 82.62 922 GLY A CA 1
ATOM 7324 C C . GLY A 1 922 ? -10.126 -6.391 11.829 1.00 82.62 922 GLY A C 1
ATOM 7325 O O . GLY A 1 922 ? -10.569 -5.779 10.860 1.00 82.62 922 GLY A O 1
ATOM 7326 N N . ALA A 1 923 ? -9.715 -7.659 11.745 1.00 87.38 923 ALA A N 1
ATOM 7327 C CA . ALA A 1 923 ? -10.002 -8.498 10.584 1.00 87.38 923 ALA A CA 1
ATOM 7328 C C . ALA A 1 923 ? -11.519 -8.739 10.522 1.00 87.38 923 ALA A C 1
ATOM 7330 O O . ALA A 1 923 ? -12.054 -9.621 11.201 1.00 87.38 923 ALA A O 1
ATOM 7331 N N . GLY A 1 924 ? -12.227 -7.889 9.778 1.00 83.75 924 GLY A N 1
ATOM 7332 C CA . GLY A 1 924 ? -13.678 -7.957 9.662 1.00 83.75 924 GLY A CA 1
ATOM 7333 C C . GLY A 1 924 ? -14.146 -9.265 9.029 1.00 83.75 924 GLY A C 1
ATOM 7334 O O . GLY A 1 924 ? -13.381 -9.953 8.341 1.00 83.75 924 GLY A O 1
ATOM 7335 N N . ALA A 1 925 ? -15.424 -9.580 9.246 1.00 93.50 925 ALA A N 1
ATOM 7336 C CA . ALA A 1 925 ? -16.086 -10.651 8.509 1.00 93.50 925 ALA A CA 1
ATOM 7337 C C . ALA A 1 925 ? -15.989 -10.391 6.996 1.00 93.50 925 ALA A C 1
ATOM 7339 O O . ALA A 1 925 ? -16.064 -9.237 6.555 1.00 93.50 925 ALA A O 1
ATOM 7340 N N . ILE A 1 926 ? -15.810 -11.449 6.203 1.00 96.69 926 ILE A N 1
ATOM 7341 C CA . ILE A 1 926 ? -15.626 -11.310 4.753 1.00 96.69 926 ILE A CA 1
ATOM 7342 C C . ILE A 1 926 ? -16.945 -10.860 4.117 1.00 96.69 926 ILE A C 1
ATOM 7344 O O . ILE A 1 926 ? -17.999 -11.467 4.329 1.00 96.69 926 ILE A O 1
ATOM 7348 N N . GLN A 1 927 ? -16.890 -9.784 3.334 1.00 96.94 927 GLN A N 1
ATOM 7349 C CA . GLN A 1 927 ? -18.079 -9.146 2.771 1.00 96.94 927 GLN A CA 1
ATOM 7350 C C . GLN A 1 927 ? -18.278 -9.536 1.304 1.00 96.94 927 GLN A C 1
ATOM 7352 O O . GLN A 1 927 ? -17.312 -9.673 0.555 1.00 96.94 927 GLN A O 1
ATOM 7357 N N . ARG A 1 928 ? -19.536 -9.635 0.869 1.00 97.12 928 ARG A N 1
ATOM 7358 C CA . ARG A 1 928 ? -19.902 -9.677 -0.550 1.00 97.12 928 ARG A CA 1
ATOM 7359 C C . ARG A 1 928 ? -19.704 -8.306 -1.162 1.00 97.12 928 ARG A C 1
ATOM 7361 O O . ARG A 1 928 ? -20.509 -7.398 -0.952 1.00 97.12 928 ARG A O 1
ATOM 7368 N N . THR A 1 929 ? -18.594 -8.124 -1.854 1.00 96.06 929 THR A N 1
ATOM 7369 C CA . THR A 1 929 ? -18.221 -6.841 -2.443 1.00 96.06 929 THR A CA 1
ATOM 7370 C C . THR A 1 929 ? -17.072 -7.051 -3.419 1.00 96.06 929 THR A C 1
ATOM 7372 O O . THR A 1 929 ? -16.292 -7.989 -3.270 1.00 96.06 929 THR A O 1
ATOM 7375 N N . HIS A 1 930 ? -16.951 -6.156 -4.392 1.00 95.50 930 HIS A N 1
ATOM 7376 C CA . HIS A 1 930 ? -15.838 -6.147 -5.336 1.00 95.50 930 HIS A CA 1
ATOM 7377 C C . HIS A 1 930 ? -14.795 -5.085 -4.951 1.00 95.50 930 HIS A C 1
ATOM 7379 O O . HIS A 1 930 ? -15.074 -4.182 -4.159 1.00 95.50 930 HIS A O 1
ATOM 7385 N N . HIS A 1 931 ? -13.608 -5.171 -5.550 1.00 95.31 931 HIS A N 1
ATOM 7386 C CA . HIS A 1 931 ? -12.453 -4.324 -5.257 1.00 95.31 931 HIS A CA 1
ATOM 7387 C C . HIS A 1 931 ? -12.775 -2.839 -5.458 1.00 95.31 931 HIS A C 1
ATOM 7389 O O . HIS A 1 931 ? -12.396 -1.996 -4.657 1.00 95.31 931 HIS A O 1
ATOM 7395 N N . TRP A 1 932 ? -13.539 -2.521 -6.510 1.00 95.06 932 TRP A N 1
ATOM 7396 C CA . TRP A 1 932 ? -13.902 -1.144 -6.882 1.00 95.06 932 TRP A CA 1
ATOM 7397 C C . TRP A 1 932 ? -15.083 -0.577 -6.088 1.00 95.06 932 TRP A C 1
ATOM 7399 O O . TRP A 1 932 ? -15.602 0.482 -6.431 1.00 95.06 932 TRP A O 1
ATOM 7409 N N . SER A 1 933 ? -15.528 -1.252 -5.024 1.00 94.62 933 SER A N 1
ATOM 7410 C CA . SER A 1 933 ? -16.639 -0.762 -4.211 1.00 94.62 933 SER A CA 1
ATOM 7411 C C . SER A 1 933 ? -16.391 0.599 -3.554 1.00 94.62 933 SER A C 1
ATOM 7413 O O . SER A 1 933 ? -17.380 1.246 -3.237 1.00 94.62 933 SER A O 1
ATOM 7415 N N . PRO A 1 934 ? -15.155 1.102 -3.347 1.00 94.62 934 PRO A N 1
ATOM 7416 C CA . PRO A 1 934 ? -14.929 2.484 -2.914 1.00 94.62 934 PRO A CA 1
ATOM 7417 C C . PRO A 1 934 ? -15.193 3.549 -3.994 1.00 94.62 934 PRO A C 1
ATOM 7419 O O . PRO A 1 934 ? -15.535 4.678 -3.638 1.00 94.62 934 PRO A O 1
ATOM 7422 N N . LEU A 1 935 ? -15.154 3.190 -5.285 1.00 93.06 935 LEU A N 1
ATOM 7423 C CA . LEU A 1 935 ? -15.244 4.114 -6.432 1.00 93.06 935 LEU A CA 1
ATOM 7424 C C . LEU A 1 935 ? -16.693 4.491 -6.780 1.00 93.06 935 LEU A C 1
ATOM 7426 O O . LEU A 1 935 ? -17.590 3.654 -6.644 1.00 93.06 935 LEU A O 1
ATOM 7430 N N . LYS A 1 936 ? -16.946 5.733 -7.207 1.00 89.06 936 LYS A N 1
ATOM 7431 C CA . LYS A 1 936 ? -18.278 6.175 -7.665 1.00 89.06 936 LYS A CA 1
ATOM 7432 C C . LYS A 1 936 ? -18.179 7.004 -8.940 1.00 89.06 936 LYS A C 1
ATOM 7434 O O . LYS A 1 936 ? -18.576 6.524 -9.992 1.00 89.06 936 LYS A O 1
ATOM 7439 N N . GLU A 1 937 ? -17.635 8.213 -8.856 1.00 89.88 937 GLU A N 1
ATOM 7440 C CA . GLU A 1 937 ? -17.528 9.107 -10.017 1.00 89.88 937 GLU A CA 1
ATOM 7441 C C . GLU A 1 937 ? -16.484 8.587 -11.016 1.00 89.88 937 GLU A C 1
ATOM 7443 O O . GLU A 1 937 ? -16.673 8.679 -12.227 1.00 89.88 937 GLU A O 1
ATOM 7448 N N . GLU A 1 938 ? -15.432 7.934 -10.517 1.00 88.38 938 GLU A N 1
ATOM 7449 C CA . GLU A 1 938 ? -14.320 7.405 -11.313 1.00 88.38 938 GLU A CA 1
ATOM 7450 C C . GLU A 1 938 ? -14.741 6.281 -12.263 1.00 88.38 938 GLU A C 1
ATOM 7452 O O . GLU A 1 938 ? -14.073 6.021 -13.259 1.00 88.38 938 GLU A O 1
ATOM 7457 N N . VAL A 1 939 ? -15.835 5.587 -11.952 1.00 89.69 939 VAL A N 1
ATOM 7458 C CA . VAL A 1 939 ? -16.316 4.413 -12.698 1.00 89.69 939 VAL A CA 1
ATOM 7459 C C . VAL A 1 939 ? -17.556 4.715 -13.530 1.00 89.69 939 VAL A C 1
ATOM 7461 O O . VAL A 1 939 ? -18.055 3.831 -14.221 1.00 89.69 939 VAL A O 1
ATOM 7464 N N . GLU A 1 940 ? -18.045 5.954 -13.519 1.00 89.94 940 GLU A N 1
ATOM 7465 C CA . GLU A 1 940 ? -19.284 6.304 -14.215 1.00 89.94 940 GLU A CA 1
ATOM 7466 C C . GLU A 1 940 ? -19.155 6.111 -15.735 1.00 89.94 940 GLU A C 1
ATOM 7468 O O . GLU A 1 940 ? -20.069 5.615 -16.384 1.00 89.94 940 GLU A O 1
ATOM 7473 N N . PHE A 1 941 ? -17.978 6.388 -16.310 1.00 88.31 941 PHE A N 1
ATOM 7474 C CA . PHE A 1 941 ? -17.742 6.262 -17.756 1.00 88.31 941 PHE A CA 1
ATOM 7475 C C . PHE A 1 941 ? -17.779 4.818 -18.291 1.00 88.31 941 PHE A C 1
ATOM 7477 O O . PHE A 1 941 ? -17.894 4.613 -19.499 1.00 88.31 941 PHE A O 1
ATOM 7484 N N . ILE A 1 942 ? -17.658 3.820 -17.412 1.00 88.38 942 ILE A N 1
ATOM 7485 C CA . ILE A 1 942 ? -17.727 2.388 -17.754 1.00 88.38 942 ILE A CA 1
ATOM 7486 C C . ILE A 1 942 ? -18.972 1.709 -17.191 1.00 88.38 942 ILE A C 1
ATOM 7488 O O . ILE A 1 942 ? -19.149 0.504 -17.384 1.00 88.38 942 ILE A O 1
ATOM 7492 N N . ARG A 1 943 ? -19.792 2.445 -16.438 1.00 90.06 943 ARG A N 1
ATOM 7493 C CA . ARG A 1 943 ? -20.958 1.896 -15.768 1.00 90.06 943 ARG A CA 1
ATOM 7494 C C . ARG A 1 943 ? -22.002 1.524 -16.813 1.00 90.06 943 ARG A C 1
ATOM 7496 O O . ARG A 1 943 ? -22.432 2.345 -17.618 1.00 90.06 943 ARG A O 1
ATOM 7503 N N . THR A 1 944 ? -22.399 0.259 -16.821 1.00 90.50 944 THR A N 1
ATOM 7504 C CA . THR A 1 944 ? -23.392 -0.252 -17.771 1.00 90.50 944 THR A CA 1
ATOM 7505 C C . THR A 1 944 ? -24.806 -0.165 -17.198 1.00 90.50 944 THR A C 1
ATOM 7507 O O . THR A 1 944 ? -25.002 -0.054 -15.986 1.00 90.50 944 THR A O 1
ATOM 7510 N N . SER A 1 945 ? -25.830 -0.310 -18.047 1.00 88.88 945 SER A N 1
ATOM 7511 C CA . SER A 1 945 ? -27.214 -0.467 -17.570 1.00 88.88 945 SER A CA 1
ATOM 7512 C C . SER A 1 945 ? -27.361 -1.668 -16.629 1.00 88.88 945 SER A C 1
ATOM 7514 O O . SER A 1 945 ? -28.103 -1.588 -15.659 1.00 88.88 945 SER A O 1
ATOM 7516 N N . ARG A 1 946 ? -26.602 -2.755 -16.853 1.00 87.31 946 ARG A N 1
ATOM 7517 C CA . ARG A 1 946 ? -26.571 -3.912 -15.945 1.00 87.31 946 ARG A CA 1
ATOM 7518 C C . ARG A 1 946 ? -26.009 -3.526 -14.577 1.00 87.31 946 ARG A C 1
ATOM 7520 O O . ARG A 1 946 ? -26.534 -3.985 -13.569 1.00 87.31 946 ARG A O 1
ATOM 7527 N N . ASP A 1 947 ? -24.987 -2.678 -14.525 1.00 91.81 947 ASP A N 1
ATOM 7528 C CA . ASP A 1 947 ? -24.413 -2.200 -13.262 1.00 91.81 947 ASP A CA 1
ATOM 7529 C C . ASP A 1 947 ? -25.352 -1.247 -12.516 1.00 91.81 947 ASP A C 1
ATOM 7531 O O . ASP A 1 947 ? -25.365 -1.235 -11.285 1.00 91.81 947 ASP A O 1
ATOM 7535 N N . HIS A 1 948 ? -26.163 -0.458 -13.229 1.00 90.06 948 HIS A N 1
ATOM 7536 C CA . HIS A 1 948 ? -27.280 0.271 -12.620 1.00 90.06 948 HIS A CA 1
ATOM 7537 C C . HIS A 1 948 ? -28.337 -0.690 -12.084 1.00 90.06 948 HIS A C 1
ATOM 7539 O O . HIS A 1 948 ? -28.731 -0.575 -10.927 1.00 90.06 948 HIS A O 1
ATOM 7545 N N . ASP A 1 949 ? -28.740 -1.687 -12.871 1.00 85.88 949 ASP A N 1
ATOM 7546 C CA . ASP A 1 949 ? -29.736 -2.667 -12.452 1.00 85.88 949 ASP A CA 1
ATOM 7547 C C . ASP A 1 949 ? -29.264 -3.439 -11.221 1.00 85.88 949 ASP A C 1
ATOM 7549 O O . ASP A 1 949 ? -30.029 -3.630 -10.288 1.00 85.88 949 ASP A O 1
ATOM 7553 N N . LEU A 1 950 ? -28.011 -3.885 -11.182 1.00 88.50 950 LEU A N 1
ATOM 7554 C CA . LEU A 1 950 ? -27.430 -4.606 -10.047 1.00 88.50 950 LEU A CA 1
ATOM 7555 C C . LEU A 1 950 ? -26.985 -3.688 -8.902 1.00 88.50 950 LEU A C 1
ATOM 7557 O O . LEU A 1 950 ? -26.668 -4.198 -7.829 1.00 88.50 950 LEU A O 1
ATOM 7561 N N . ALA A 1 951 ? -27.004 -2.367 -9.106 1.00 92.25 951 ALA A N 1
ATOM 7562 C CA . ALA A 1 951 ? -26.470 -1.374 -8.179 1.00 92.25 951 ALA A CA 1
ATOM 7563 C C . ALA A 1 951 ? -25.012 -1.666 -7.775 1.00 92.25 951 ALA A C 1
ATOM 7565 O O . ALA A 1 951 ? -24.626 -1.449 -6.627 1.00 92.25 951 ALA A O 1
ATOM 7566 N N . SER A 1 952 ? -24.198 -2.187 -8.704 1.00 91.25 952 SER A N 1
ATOM 7567 C CA . SER A 1 952 ? -22.872 -2.745 -8.402 1.00 91.25 952 SER A CA 1
ATOM 7568 C C . SER A 1 952 ? -21.976 -1.738 -7.666 1.00 91.25 952 SER A C 1
ATOM 7570 O O . SER A 1 952 ? -21.321 -2.094 -6.693 1.00 91.25 952 SER A O 1
ATOM 7572 N N . PHE A 1 953 ? -22.022 -0.458 -8.057 1.00 92.44 953 PHE A N 1
ATOM 7573 C CA . PHE A 1 953 ? -21.186 0.612 -7.494 1.00 92.44 953 PHE A CA 1
ATOM 7574 C C . PHE A 1 953 ? -21.852 1.453 -6.383 1.00 92.44 953 PHE A C 1
ATOM 7576 O O . PHE A 1 953 ? -21.167 2.244 -5.728 1.00 92.44 953 PHE A O 1
ATOM 7583 N N . ASP A 1 954 ? -23.147 1.260 -6.103 1.00 90.94 954 ASP A N 1
ATOM 7584 C CA . ASP A 1 954 ? -23.926 2.079 -5.149 1.00 90.94 954 ASP A CA 1
ATOM 7585 C C . ASP A 1 954 ? -23.864 1.533 -3.711 1.00 90.94 954 ASP A C 1
ATOM 7587 O O . ASP A 1 954 ? -24.819 1.598 -2.937 1.00 90.94 954 ASP A O 1
ATOM 7591 N N . CYS A 1 955 ? -22.736 0.925 -3.340 1.00 92.00 955 CYS A N 1
ATOM 7592 C CA . CYS A 1 955 ? -22.607 0.326 -2.020 1.00 92.00 955 CYS A CA 1
ATOM 7593 C C . CYS A 1 955 ? -22.554 1.372 -0.894 1.00 92.00 955 CYS A C 1
ATOM 7595 O O . CYS A 1 955 ? -22.125 2.509 -1.095 1.00 92.00 955 CYS A O 1
ATOM 7597 N N . ALA A 1 956 ? -22.914 0.957 0.326 1.00 94.31 956 ALA A N 1
ATOM 7598 C CA . ALA A 1 956 ? -22.816 1.789 1.527 1.00 94.31 956 ALA A CA 1
ATOM 7599 C C . ALA A 1 956 ? -21.356 2.169 1.828 1.00 94.31 956 ALA A C 1
ATOM 7601 O O . ALA A 1 956 ? -20.640 1.414 2.487 1.00 94.31 956 ALA A O 1
ATOM 7602 N N . LYS A 1 957 ? -20.895 3.334 1.355 1.00 95.75 957 LYS A N 1
ATOM 7603 C CA . LYS A 1 957 ? -19.483 3.746 1.463 1.00 95.75 957 LYS A CA 1
ATOM 7604 C C . LYS A 1 957 ? -19.038 4.001 2.902 1.00 95.75 957 LYS A C 1
ATOM 7606 O O . LYS A 1 957 ? -17.872 3.776 3.220 1.00 95.75 957 LYS A O 1
ATOM 7611 N N . ASP A 1 958 ? -19.957 4.408 3.781 1.00 97.69 958 ASP A N 1
ATOM 7612 C CA . ASP A 1 958 ? -19.642 4.678 5.191 1.00 97.69 958 ASP A CA 1
ATOM 7613 C C . ASP A 1 958 ? -19.104 3.430 5.903 1.00 97.69 958 ASP A C 1
ATOM 7615 O O . ASP A 1 958 ? -18.218 3.550 6.753 1.00 97.69 958 ASP A O 1
ATOM 7619 N N . ARG A 1 959 ? -19.528 2.225 5.483 1.00 96.31 959 ARG A N 1
ATOM 7620 C CA . ARG A 1 959 ? -19.069 0.945 6.051 1.00 96.31 959 ARG A CA 1
ATOM 7621 C C . ARG A 1 959 ? -17.558 0.730 5.921 1.00 96.31 959 ARG A C 1
ATOM 7623 O O . ARG A 1 959 ? -17.005 -0.098 6.639 1.00 96.31 959 ARG A O 1
ATOM 7630 N N . HIS A 1 960 ? -16.895 1.439 5.005 1.00 97.00 960 HIS A N 1
ATOM 7631 C CA . HIS A 1 960 ? -15.453 1.336 4.791 1.00 97.00 960 HIS A CA 1
ATOM 7632 C C . HIS A 1 960 ? -14.636 2.182 5.781 1.00 97.00 960 HIS A C 1
ATOM 7634 O O . HIS A 1 960 ? -13.453 1.905 5.959 1.00 97.00 960 HIS A O 1
ATOM 7640 N N . ILE A 1 961 ? -15.236 3.194 6.427 1.00 97.06 961 ILE A N 1
ATOM 7641 C CA . ILE A 1 961 ? -14.504 4.170 7.255 1.00 97.06 961 ILE A CA 1
ATOM 7642 C C . ILE A 1 961 ? -15.092 4.293 8.663 1.00 97.06 961 ILE A C 1
ATOM 7644 O O . ILE A 1 961 ? -14.356 4.200 9.643 1.00 97.06 961 ILE A O 1
ATOM 7648 N N . PHE A 1 962 ? -16.407 4.484 8.791 1.00 98.12 962 PHE A N 1
ATOM 7649 C CA . PHE A 1 962 ? -17.045 4.738 10.087 1.00 98.12 962 PHE A CA 1
ATOM 7650 C C . PHE A 1 962 ? -16.781 3.638 11.118 1.00 98.12 962 PHE A C 1
ATOM 7652 O O . PHE A 1 962 ? -16.406 3.984 12.237 1.00 98.12 962 PHE A O 1
ATOM 7659 N N . PRO A 1 963 ? -16.886 2.335 10.785 1.00 98.12 963 PRO A N 1
ATOM 7660 C CA . PRO A 1 963 ? -16.657 1.281 11.770 1.00 98.12 963 PRO A CA 1
ATOM 7661 C C . PRO A 1 963 ? -15.244 1.294 12.344 1.00 98.12 963 PRO A C 1
ATOM 7663 O O . PRO A 1 963 ? -15.062 1.014 13.524 1.00 98.12 963 PRO A O 1
ATOM 7666 N N . TRP A 1 964 ? -14.258 1.654 11.521 1.00 98.25 964 TRP A N 1
ATOM 7667 C CA . TRP A 1 964 ? -12.860 1.770 11.919 1.00 98.25 964 TRP A CA 1
ATOM 7668 C C . TRP A 1 964 ? -12.620 2.951 12.858 1.00 98.25 964 TRP A C 1
ATOM 7670 O O . TRP A 1 964 ? -11.995 2.791 13.906 1.00 98.25 964 TRP A O 1
ATOM 7680 N N . VAL A 1 965 ? -13.132 4.132 12.516 1.00 98.50 965 VAL A N 1
ATOM 7681 C CA . VAL A 1 965 ? -12.970 5.317 13.366 1.00 98.50 965 VAL A CA 1
ATOM 7682 C C . VAL A 1 965 ? -13.716 5.119 14.686 1.00 98.50 965 VAL A C 1
ATOM 7684 O O . VAL A 1 965 ? -13.138 5.275 15.761 1.00 98.50 965 VAL A O 1
ATOM 7687 N N . ASP A 1 966 ? -14.973 4.684 14.622 1.00 98.50 966 ASP A N 1
ATOM 7688 C CA . ASP A 1 966 ? -15.806 4.526 15.809 1.00 98.50 966 ASP A CA 1
ATOM 7689 C C . ASP A 1 966 ? -15.273 3.408 16.731 1.00 98.50 966 ASP A C 1
ATOM 7691 O O . ASP A 1 966 ? -15.282 3.583 17.952 1.00 98.50 966 ASP A O 1
ATOM 7695 N N . VAL A 1 967 ? -14.747 2.286 16.212 1.00 98.50 967 VAL A N 1
ATOM 7696 C CA . VAL A 1 967 ? -14.192 1.231 17.086 1.00 98.50 967 VAL A CA 1
ATOM 7697 C C . VAL A 1 967 ? -12.936 1.713 17.814 1.00 98.50 967 VAL A C 1
ATOM 7699 O O . VAL A 1 967 ? -12.759 1.428 18.996 1.00 98.50 967 VAL A O 1
ATOM 7702 N N . ASN A 1 968 ? -12.088 2.501 17.149 1.00 98.62 968 ASN A N 1
ATOM 7703 C CA . ASN A 1 968 ? -10.887 3.049 17.772 1.00 98.62 968 ASN A CA 1
ATOM 7704 C C . ASN A 1 968 ? -11.226 4.132 18.806 1.00 98.62 968 ASN A C 1
ATOM 7706 O O . ASN A 1 968 ? -10.522 4.244 19.810 1.00 98.62 968 ASN A O 1
ATOM 7710 N N . ALA A 1 969 ? -12.342 4.848 18.638 1.00 98.38 969 ALA A N 1
ATOM 7711 C CA . ALA A 1 969 ? -12.862 5.749 19.665 1.00 98.38 969 ALA A CA 1
ATOM 7712 C C . ALA A 1 969 ? -13.406 4.989 20.890 1.00 98.38 969 ALA A C 1
ATOM 7714 O O . ALA A 1 969 ? -13.122 5.378 22.021 1.00 98.38 969 ALA A O 1
ATOM 7715 N N . ARG A 1 970 ? -14.111 3.856 20.698 1.00 97.31 970 ARG A N 1
ATOM 7716 C CA . ARG A 1 970 ? -14.626 3.022 21.814 1.00 97.31 970 ARG A CA 1
ATOM 7717 C C . ARG A 1 970 ? -13.536 2.587 22.779 1.00 97.31 970 ARG A C 1
ATOM 7719 O O . ARG A 1 970 ? -13.752 2.564 23.983 1.00 97.31 970 ARG A O 1
ATOM 7726 N N . PHE A 1 971 ? -12.382 2.216 22.238 1.00 98.19 971 PHE A N 1
ATOM 7727 C CA . PHE A 1 971 ? -11.263 1.688 23.014 1.00 98.19 971 PHE A CA 1
ATOM 7728 C C . PHE A 1 971 ? -10.209 2.752 23.352 1.00 98.19 971 PHE A C 1
ATOM 7730 O O . PHE A 1 971 ? -9.120 2.420 23.814 1.00 98.19 971 PHE A O 1
ATOM 7737 N N . GLY A 1 972 ? -10.537 4.029 23.133 1.00 97.00 972 GLY A N 1
ATOM 7738 C CA . GLY A 1 972 ? -9.742 5.183 23.542 1.00 97.00 972 GLY A CA 1
ATOM 7739 C C . GLY A 1 972 ? -8.531 5.499 22.664 1.00 97.00 972 GLY A C 1
ATOM 7740 O O . GLY A 1 972 ? -7.826 6.463 22.965 1.00 97.00 972 GLY A O 1
ATOM 7741 N N . PHE A 1 973 ? -8.247 4.727 21.603 1.00 97.75 973 PHE A N 1
ATOM 7742 C CA . PHE A 1 973 ? -7.170 5.041 20.642 1.00 97.75 973 PHE A CA 1
ATOM 7743 C C . PHE A 1 973 ? -7.389 6.409 19.994 1.00 97.75 973 PHE A C 1
ATOM 7745 O O . PHE A 1 973 ? -6.436 7.139 19.741 1.00 97.75 973 PHE A O 1
ATOM 7752 N N . ILE A 1 974 ? -8.658 6.754 19.785 1.00 98.06 974 ILE A N 1
ATOM 7753 C CA . ILE A 1 974 ? -9.125 8.073 19.376 1.00 98.06 974 ILE A CA 1
ATOM 7754 C C . ILE A 1 974 ? -9.839 8.686 20.579 1.00 98.06 974 ILE A C 1
ATOM 7756 O O . ILE A 1 974 ? -10.751 8.080 21.144 1.00 98.06 974 ILE A O 1
ATOM 7760 N N . LYS A 1 975 ? -9.418 9.885 20.983 1.00 96.69 975 LYS A N 1
ATOM 7761 C CA . LYS A 1 975 ? -10.042 10.611 22.091 1.00 96.69 975 LYS A CA 1
ATOM 7762 C C . LYS A 1 975 ? -11.193 11.471 21.585 1.00 96.69 975 LYS A C 1
ATOM 7764 O O . LYS A 1 975 ? -11.158 11.992 20.473 1.00 96.69 975 LYS A O 1
ATOM 7769 N N . TYR A 1 976 ? -12.202 11.640 22.427 1.00 95.56 976 TYR A N 1
ATOM 7770 C CA . TYR A 1 976 ? -13.219 12.664 22.226 1.00 95.56 976 TYR A CA 1
ATOM 7771 C C . TYR A 1 976 ? -12.606 14.034 22.520 1.00 95.56 976 TYR A C 1
ATOM 7773 O O . TYR A 1 976 ? -11.804 14.164 23.447 1.00 95.56 976 TYR A O 1
ATOM 7781 N N . THR A 1 977 ? -12.975 15.061 21.757 1.00 91.44 977 THR A N 1
ATOM 7782 C CA . THR A 1 977 ? -12.598 16.434 22.099 1.00 91.44 977 THR A CA 1
ATOM 7783 C C . THR A 1 977 ? -13.257 16.787 23.425 1.00 91.44 977 THR A C 1
ATOM 7785 O O . THR A 1 977 ? -14.485 16.721 23.528 1.00 91.44 977 THR A O 1
ATOM 7788 N N . ASN A 1 978 ? -12.471 17.179 24.428 1.00 74.38 978 ASN A N 1
ATOM 7789 C CA . ASN A 1 978 ? -13.025 17.780 25.634 1.00 74.38 978 ASN A CA 1
ATOM 7790 C C . ASN A 1 978 ? -13.775 19.036 25.188 1.00 74.38 978 ASN A C 1
ATOM 7792 O O . ASN A 1 978 ? -13.147 20.028 24.821 1.00 74.38 978 ASN A O 1
ATOM 7796 N N . ASN A 1 979 ? -15.107 18.993 25.162 1.00 51.50 979 ASN A N 1
ATOM 7797 C CA . ASN A 1 979 ? -15.886 20.207 24.999 1.00 51.50 979 ASN A CA 1
ATOM 7798 C C . ASN A 1 979 ? -15.497 21.108 26.171 1.00 51.50 979 ASN A C 1
ATOM 7800 O O . ASN A 1 979 ? -15.944 20.884 27.293 1.00 51.50 979 ASN A O 1
ATOM 7804 N N . SER A 1 980 ? -14.711 22.151 25.917 1.00 40.69 980 SER A N 1
ATOM 7805 C CA . SER A 1 980 ? -14.476 23.278 26.828 1.00 40.69 980 SER A CA 1
ATOM 7806 C C . SER A 1 980 ? -15.748 24.129 27.008 1.00 40.69 980 SER A C 1
ATOM 7808 O O . SER A 1 980 ? -15.701 25.353 27.036 1.00 40.69 980 SER A O 1
ATOM 7810 N N . GLY A 1 981 ? -16.899 23.461 27.046 1.00 40.16 981 GLY A N 1
ATOM 7811 C CA . GLY A 1 981 ? -18.244 23.976 27.235 1.00 40.16 981 GLY A CA 1
ATOM 7812 C C . GLY A 1 981 ? -19.083 23.034 28.101 1.00 40.16 981 GLY A C 1
ATOM 7813 O O . GLY A 1 981 ? -20.305 23.164 28.116 1.00 40.16 981 GLY A O 1
ATOM 7814 N N . SER A 1 982 ? -18.465 22.087 28.825 1.00 36.50 982 SER A N 1
ATOM 7815 C CA . SER A 1 982 ? -19.079 21.613 30.063 1.00 36.50 982 SER A CA 1
ATOM 7816 C C . SER A 1 982 ? -19.219 22.833 30.964 1.00 36.50 982 SER A C 1
ATOM 7818 O O . SER A 1 982 ? -18.220 23.430 31.364 1.00 36.50 982 SER A O 1
ATOM 7820 N N . VAL A 1 983 ? -20.469 23.234 31.189 1.00 42.16 983 VAL A N 1
ATOM 7821 C CA . VAL A 1 983 ? -20.882 24.161 32.244 1.00 42.16 983 VAL A CA 1
ATOM 7822 C C . VAL A 1 983 ? -20.004 23.888 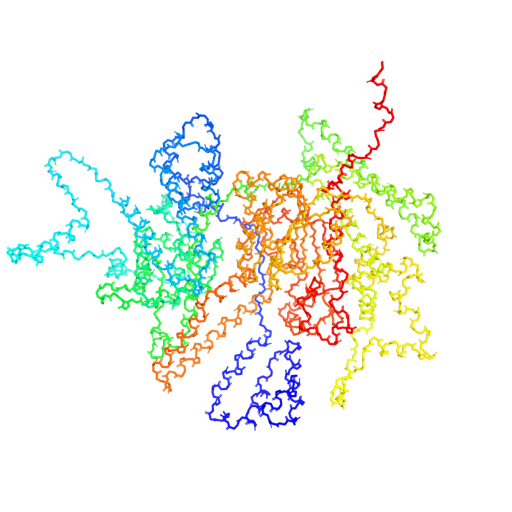33.472 1.00 42.16 983 VAL A C 1
ATOM 7824 O O . VAL A 1 983 ? -19.893 22.711 33.830 1.00 42.16 983 VAL A O 1
ATOM 7827 N N . PRO A 1 984 ? -19.331 24.900 34.055 1.00 39.00 984 PRO A N 1
ATOM 7828 C CA . PRO A 1 984 ? -18.551 24.689 35.268 1.00 39.00 984 PRO A CA 1
ATOM 7829 C C . PRO A 1 984 ? -19.435 23.951 36.270 1.00 39.00 984 PRO A C 1
ATOM 7831 O O . PRO A 1 984 ? -20.600 24.319 36.447 1.00 39.00 984 PRO A O 1
ATOM 7834 N N . SER A 1 985 ? -18.921 22.867 36.849 1.00 41.44 985 SER A N 1
ATOM 7835 C CA . SER A 1 985 ? -19.577 22.231 37.987 1.00 41.44 985 SER A CA 1
ATOM 7836 C C . SER A 1 985 ? -19.859 23.314 39.025 1.00 41.44 985 SER A C 1
ATOM 7838 O O . SER A 1 985 ? -18.995 24.154 39.268 1.00 41.44 985 SER A O 1
ATOM 7840 N N . GLU A 1 986 ? -21.058 23.315 39.619 1.00 44.81 986 GLU A N 1
ATOM 7841 C CA . GLU A 1 986 ? -21.441 24.273 40.673 1.00 44.81 986 GLU A CA 1
ATOM 7842 C C . GLU A 1 986 ? -20.430 24.315 41.839 1.00 44.81 986 GLU A C 1
ATOM 7844 O O . GLU A 1 986 ? -20.379 25.306 42.560 1.00 44.81 986 GLU A O 1
ATOM 7849 N N . ASP A 1 987 ? -19.560 23.309 41.952 1.00 49.03 987 ASP A N 1
ATOM 7850 C CA . ASP A 1 987 ? -18.473 23.237 42.929 1.00 49.03 987 ASP A CA 1
ATOM 7851 C C . ASP A 1 987 ? -17.305 24.220 42.672 1.00 49.03 987 ASP A C 1
ATOM 7853 O O . ASP A 1 987 ? -16.538 24.493 43.591 1.00 49.03 987 ASP A O 1
ATOM 7857 N N . ASP A 1 988 ? -17.175 24.817 41.477 1.00 44.91 988 ASP A N 1
ATOM 7858 C CA . ASP A 1 988 ? -16.110 25.800 41.178 1.00 44.91 988 ASP A CA 1
ATOM 7859 C C . ASP A 1 988 ? -16.459 27.243 41.621 1.00 44.91 988 ASP A C 1
ATOM 7861 O O . ASP A 1 988 ? -15.673 28.168 41.406 1.00 44.91 988 ASP A O 1
ATOM 7865 N N . TYR A 1 989 ? -17.626 27.466 42.245 1.00 46.81 989 TYR A N 1
ATOM 7866 C CA . TYR A 1 989 ? -18.067 28.790 42.716 1.00 46.81 989 TYR A CA 1
ATOM 7867 C C . TYR A 1 989 ? -17.882 29.049 44.224 1.00 46.81 989 TYR A C 1
ATOM 7869 O O . TYR A 1 989 ? -18.147 30.171 44.658 1.00 46.81 989 TYR A O 1
ATOM 7877 N N . GLU A 1 990 ? -17.405 28.088 45.027 1.00 45.25 990 GLU A N 1
ATOM 7878 C CA . GLU A 1 990 ? -17.284 28.278 46.489 1.00 45.25 990 GLU A CA 1
ATOM 7879 C C . GLU A 1 990 ? -15.890 28.679 47.014 1.00 45.25 990 GLU A C 1
ATOM 7881 O O . GLU A 1 990 ? -15.780 29.060 48.177 1.00 45.25 990 GLU A O 1
ATOM 7886 N N . GLU A 1 991 ? -14.838 28.742 46.192 1.00 47.19 991 GLU A N 1
ATOM 7887 C CA . GLU A 1 991 ? -13.546 29.326 46.609 1.00 47.19 991 GLU A CA 1
ATOM 7888 C C . GLU A 1 991 ? -13.336 30.724 46.011 1.00 47.19 991 GLU A C 1
ATOM 7890 O O . GLU A 1 991 ? -12.466 30.964 45.173 1.00 47.19 991 GLU A O 1
ATOM 7895 N N . GLY A 1 992 ? -14.163 31.679 46.441 1.00 47.84 992 GLY A N 1
ATOM 7896 C CA . GLY A 1 992 ? -14.051 33.059 45.973 1.00 47.84 992 GLY A CA 1
ATOM 7897 C C . GLY A 1 992 ? -15.028 34.064 46.578 1.00 47.84 992 GLY A C 1
ATOM 7898 O O . GLY A 1 992 ? -15.523 34.907 45.832 1.00 47.84 992 GLY A O 1
ATOM 7899 N N . ILE A 1 993 ? -15.298 34.002 47.891 1.00 38.19 993 ILE A N 1
ATOM 7900 C CA . ILE A 1 993 ? -15.845 35.123 48.688 1.00 38.19 993 ILE A CA 1
ATOM 7901 C C . ILE A 1 993 ? -15.075 35.246 50.000 1.00 38.19 993 ILE A C 1
ATOM 7903 O O . ILE A 1 993 ? -14.953 34.222 50.707 1.00 38.19 993 ILE A O 1
#

Secondary structure (DSSP, 8-state):
-HHHHHHHHHSSSTTHHHHHHHHHHHHTTS---HHHHHHHHHHH-TTTTTTHHHHHHHHHHHHHHHSPPPPPPPPPBSS---GGGSHHHHGGGTTS--HHHHHHHHHS-TTSPPPHHHHHHHHHHGGGS-HHHHHHHHHHS-TTTS-HHHHHHHHHHHHHHHHHHHHHHHTTSGGGTTHHHHHHHHHHHHHHHHHHHSS------S-----PPPPPHHHHHHHHHHHTS-GGG-SS--S-------HHHHHHH---TT---S-------SSS-------------------SS-HHHHHHHHHHHHT-TTTT-HHHHHHHHHHHHHHTTS-HHHHHHHHHHHH-TTS---HHHHHHHHHHHHT---TTS-GGG---HHHHHHHHSTTPPPPPHHHHSTTSTTTTS-HHHHHHHHHHHHHHHTHHHHHHHHHHH---S--TTSPPP--HHHHHHH-TT---TTHHHHHHHHHHHHHHHHHHHHHHHHHHHHHHHHHHHHHHHHHTSHHHHHHHHHHHHHHHHHHHHHHH-TTGGGSHHHHHHHHHHHHHHHHHHHHHHHHHTGGGHHHHHHHHHHHHHH-S----HHHHHH--SPPP-HHHHHHHHHT-TTSHHHHTTT-TTTSGGGS-HHHHHHHHHHHHB--HHHHHHHHT-HHHHHTPPPPSS-BS-EEEEE--TTS-GGG--TTHHHHHHHHHHH--EEEE----TT--HHHHHHHHHHHHHHGGGTTS-EEEEEETHHHHHHHHHHHHHHTS-HHHHHHHHHHEEEEEEES--TT--HHHHHHHHHHHHHHHHHHHHHHHGGGTS-HHHHHHHHHHHHHHHTSHHHHHHHHHHHHTSHHHHHHHHHH----TTS-EEEE-EE--TTT--GGGHHHHHHHHHHHS---BSSSSBTTTSSSS-SSB--HHHHHHHHHEEEEPPPEE--TTTT-SGGGGGG--HHHHHHTTT---GGGGTHHHHHHHHHTTSSPBP--TTS---GGGGSS--

Organism: NCBI:txid44445

Solvent-accessible surface area (backbone atoms only — not comparable to full-atom values): 53638 Å² total; per-residue (Å²): 106,33,58,55,53,15,36,72,55,64,75,37,66,85,46,24,69,58,41,39,54,41,49,51,32,30,42,60,18,73,9,53,51,63,67,61,53,48,53,52,39,55,75,47,38,89,57,29,84,83,39,43,74,61,51,54,49,53,50,50,50,50,32,54,71,43,28,53,47,81,54,79,80,84,70,75,41,75,73,45,62,35,57,40,73,37,69,82,46,39,65,33,39,74,91,52,69,35,28,53,55,51,52,53,59,65,60,51,61,78,93,51,63,55,56,70,66,57,37,47,48,51,36,55,48,46,32,65,42,46,70,68,50,53,53,48,57,64,69,77,50,60,82,82,32,44,52,72,68,29,50,52,46,41,54,47,32,49,55,48,50,53,53,48,50,60,47,65,77,58,58,67,52,87,86,44,74,67,46,48,58,55,47,40,57,51,47,54,52,48,51,54,56,21,61,63,63,71,57,75,81,72,84,78,72,96,69,96,72,88,83,75,84,82,76,55,79,65,50,57,50,49,51,54,56,52,50,75,76,42,83,86,75,75,85,80,78,90,83,76,80,72,77,84,65,48,49,34,47,46,57,33,65,57,80,78,82,77,83,81,79,71,92,75,78,77,98,81,71,93,86,78,78,95,73,97,71,92,69,83,85,71,80,72,66,67,76,77,54,77,44,58,61,19,36,59,54,50,16,51,56,48,50,50,46,72,35,35,95,53,47,84,36,58,56,40,37,49,45,50,50,54,51,49,28,50,41,54,68,38,48,47,68,47,40,37,30,19,50,27,23,50,15,18,84,88,72,52,59,31,33,64,52,24,22,54,50,50,52,50,56,66,63,56,62,49,83,79,43,58,79,93,70,49,70,49,46,55,48,38,50,32,69,44,36,79,94,51,81,64,85,56,66,67,36,28,34,77,92,24,91,41,41,91,46,56,57,67,57,54,37,32,53,48,27,42,53,47,42,62,68,20,46,57,50,49,15,48,43,43,31,43,47,34,33,72,94,68,58,71,86,51,81,77,91,66,25,68,72,60,53,52,74,73,53,82,84,72,94,60,85,79,62,48,58,65,52,49,53,48,51,52,39,45,51,51,19,55,48,31,43,52,50,19,51,52,45,28,59,66,46,44,69,50,39,74,75,40,42,76,65,42,66,73,33,68,67,41,52,54,31,54,49,30,42,52,55,18,31,50,30,45,21,54,37,32,75,77,31,62,39,39,55,57,35,71,69,44,23,55,54,49,26,49,46,29,43,15,36,28,54,35,41,47,49,51,30,41,74,72,49,42,68,56,19,22,58,20,52,37,35,40,33,46,22,71,74,71,43,51,83,82,75,63,68,67,54,72,75,69,52,98,63,85,77,68,63,60,69,58,50,52,55,56,66,67,66,44,85,91,49,58,81,74,42,76,73,66,49,56,46,74,47,51,91,81,48,56,71,61,62,50,51,50,51,48,40,64,35,37,36,59,48,67,68,60,34,57,53,49,73,71,33,46,58,48,73,66,47,74,75,78,80,86,60,39,38,46,37,35,38,37,37,30,58,29,54,96,32,60,26,59,74,42,65,62,45,45,71,38,50,52,49,40,26,73,66,26,57,32,46,75,40,62,12,58,25,60,50,31,41,34,46,62,63,30,8,52,32,39,44,55,36,57,57,58,43,60,82,72,74,47,35,29,30,44,37,14,28,28,49,7,24,37,17,48,52,44,27,47,18,49,32,60,15,39,51,73,70,40,27,52,48,48,73,74,27,55,40,36,39,38,29,36,47,12,27,46,55,14,25,71,59,35,44,25,49,50,56,37,52,56,52,48,54,49,51,51,50,54,51,54,47,64,43,58,84,77,50,56,72,66,58,52,50,52,52,50,50,49,52,49,51,51,62,47,26,46,68,44,49,42,39,50,42,17,46,39,45,21,19,66,71,30,28,46,49,47,56,38,67,46,45,72,74,66,63,31,49,27,29,29,41,35,31,29,36,47,83,42,45,49,37,73,84,44,40,36,50,30,32,23,44,24,63,39,71,73,46,67,57,18,14,53,63,34,43,53,83,37,20,40,83,38,55,81,43,43,36,27,55,48,28,52,36,36,50,49,19,49,35,32,64,44,73,47,26,54,34,35,65,63,40,58,37,55,79,88,47,52,92,66,59,44,74,66,28,60,70,38,27,43,52,34,48,59,51,42,44,79,47,52,18,61,56,51,42,35,37,52,46,50,61,34,42,69,52,80,64,95,69,66,72,79,59,81,77,78,69,75,88,76,128